Protein AF-A0A954JEU8-F1 (afdb_monomer_lite)

Sequence (1236 aa):
TVPFKENDLDPSSVSGGDFYVVQEVTTAGGAKQDVVAFPEGEPIVSADHLQVTLNFRNLNPGDYKIAIAGLTDIVGNDLAKPTPGNALALDNAGFKTTFTVPGGRQRGEQVEFPRFLSPENKSDEFNPGDLVDTRVVQLYYFRDARRVAELINRNVRSLNQVGYDDAQRVAREARIKAEDAVDGRRYKETVAYEAAQKTREAQRQLQQAQQDLAKLQQEQAELAVQEGNVKYVLDSFVKEGATGNTAALQVGDTEMKLTAKRAEIQQVQMADANDPTLPMLKQEEAVLASRLQVLRTLAVKEEVINNQKAAFATSQGLLESQIKSLPTQIQQYQQGEIDTREAVVKAEASELRTSQEQFRREVAASLTDPDTFVAGNVSSRDPVTQVSISVVGTSRLQLRGPIKGINKIRRMIHQIDSPVGQVKIGIHTVQVNGEHGDRMDFVYEKVNKEIAHSRFLVNTSGRLLRRAVQEVANEVAMAVDQGGAIILDCPPADLISMCQDRNAGFASLDGTVMTNQTLRDWRYLYAFYGADFIDELRRMDSELLNTENKMLSLHSMDTISLAGALSVASLADHPVRQQILYRFQELIASELPEREREYVQALTQVGYRGKQLSFWPNRAMKVDDRNAQEIYFNAQRTYHFPNTITFFNEAIPGQGTLNPVQYSTLKLAQALKAQLVAEMEYQNLVLERSLLSRYPNKSVAEQQVLLNSAKEKANREWQLEYATFGKNLSSTVRDASGVLQNYNVNETQKGDINRFLSKLADHIAKSDATQQIVDALRVASPNSYDEFKEEFLGQILEIVPPDLVNESGTDGNGANTYLLSIATLANGLYSDKAFDQRLRGLYRRYEVLVDAEKATEEAIAEIKKLKEFTYTSRLLEQFMDEQEEKSVALMEALREHSSNVDNYLKRVAIALEDDVQAQFYEPAFQRIRRVSRTWDVTLGQIETTTVLTNNRMLAKVSPAATFEFDLPHRDILLTEAIDGSKALVDEYGNLLKDPTFLAGAAALSGMPPTGVVGDNSPITGIPGLDQNPKFGSEFEKLIPDPAIYKFETGTGFEIRPIIQPDGHSIVYTFDYMYSTNVREPVRADEKHLGRIKRHFVHTDVQTSSYELREVSRYTVALKAARTERGVPLFEDIPGLGVLFRPLPSDESSLQTNIILASSTIYPTVFDLMGLRWSPYVDDLGSESLVNDKDEQTTRREELRTHLLEQTRSSVNESIGIPKSTGPRVIQMPSGFSTLP

Structure (mmCIF, N/CA/C/O backbone):
data_AF-A0A954JEU8-F1
#
_entry.id   AF-A0A954JEU8-F1
#
loop_
_atom_site.group_PDB
_atom_site.id
_atom_site.type_symbol
_atom_site.label_atom_id
_atom_site.label_alt_id
_atom_site.label_comp_id
_atom_site.label_asym_id
_atom_site.label_entity_id
_atom_site.label_seq_id
_atom_site.pdbx_PDB_ins_code
_atom_site.Cartn_x
_atom_site.Cartn_y
_atom_site.Cartn_z
_atom_site.occupancy
_atom_site.B_iso_or_equiv
_atom_site.auth_se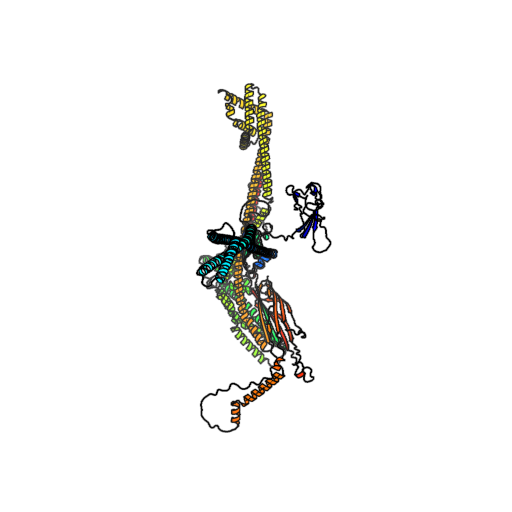q_id
_atom_site.auth_comp_id
_atom_site.auth_asym_id
_atom_site.auth_atom_id
_atom_site.pdbx_PDB_model_num
ATOM 1 N N . THR A 1 1 ? -25.187 -30.279 39.684 1.00 73.81 1 THR A N 1
ATOM 2 C CA . THR A 1 1 ? -26.134 -30.295 40.815 1.00 73.81 1 THR A CA 1
ATOM 3 C C . THR A 1 1 ? -27.076 -31.465 40.658 1.00 73.81 1 THR A C 1
ATOM 5 O O . THR A 1 1 ? -27.603 -31.635 39.564 1.00 73.81 1 THR A O 1
ATOM 8 N N . VAL A 1 2 ? -27.246 -32.289 41.693 1.00 72.12 2 VAL A N 1
ATOM 9 C CA . VAL A 1 2 ? -28.161 -33.445 41.674 1.00 72.12 2 VAL A CA 1
ATOM 10 C C . VAL A 1 2 ? -29.337 -33.163 42.615 1.00 72.12 2 VAL A C 1
ATOM 12 O O . VAL A 1 2 ? -29.089 -32.989 43.809 1.00 72.12 2 VAL A O 1
ATOM 15 N N . PRO A 1 3 ? -30.577 -33.049 42.103 1.00 69.50 3 PRO A N 1
ATOM 16 C CA . PRO A 1 3 ? -31.759 -32.805 42.927 1.00 69.50 3 PRO A CA 1
ATOM 17 C C . PRO A 1 3 ? -32.339 -34.108 43.502 1.00 69.50 3 PRO A C 1
ATOM 19 O O . PRO A 1 3 ? -32.455 -35.103 42.785 1.00 69.50 3 PRO A O 1
ATOM 22 N N . PHE A 1 4 ? -32.757 -34.077 44.768 1.00 70.75 4 PHE A N 1
ATOM 23 C CA . PHE A 1 4 ? -33.494 -35.147 45.451 1.00 70.75 4 PHE A CA 1
ATOM 24 C C . PHE A 1 4 ? -34.950 -34.712 45.705 1.00 70.75 4 PHE A C 1
ATOM 26 O O . PHE A 1 4 ? -35.246 -33.518 45.748 1.00 70.75 4 PHE A O 1
ATOM 33 N N . LYS A 1 5 ? -35.883 -35.669 45.811 1.00 66.94 5 LYS A N 1
ATOM 34 C CA . LYS A 1 5 ? -37.290 -35.380 46.154 1.00 66.94 5 LYS A CA 1
ATOM 35 C C . LYS A 1 5 ? -37.434 -35.136 47.666 1.00 66.94 5 LYS A C 1
ATOM 37 O O . LYS A 1 5 ? -36.552 -35.499 48.439 1.00 66.94 5 LYS A O 1
ATOM 42 N N . GLU A 1 6 ? -38.517 -34.462 48.060 1.00 57.44 6 GLU A N 1
ATOM 43 C CA . GLU A 1 6 ? -38.774 -34.005 49.437 1.00 57.44 6 GLU A CA 1
ATOM 44 C C . GLU A 1 6 ? -38.548 -35.105 50.500 1.00 57.44 6 GLU A C 1
ATOM 46 O O . GLU A 1 6 ? -39.158 -36.165 50.425 1.00 57.44 6 GLU A O 1
ATOM 51 N N . ASN A 1 7 ? -37.717 -34.802 51.512 1.00 60.66 7 ASN A N 1
ATOM 52 C CA . ASN A 1 7 ? -37.387 -35.605 52.710 1.00 60.66 7 ASN A CA 1
ATOM 53 C C . ASN A 1 7 ? -36.534 -36.879 52.539 1.00 60.66 7 ASN A C 1
ATOM 55 O O . ASN A 1 7 ? -36.318 -37.586 53.523 1.00 60.66 7 ASN A O 1
ATOM 59 N N . ASP A 1 8 ? -35.985 -37.144 51.354 1.00 67.50 8 ASP A N 1
ATOM 60 C CA . ASP A 1 8 ? -35.265 -38.402 51.098 1.00 67.50 8 ASP A CA 1
ATOM 61 C C . ASP A 1 8 ? -33.760 -38.378 51.440 1.00 67.50 8 ASP A C 1
ATOM 63 O O . ASP A 1 8 ? -33.130 -39.427 51.413 1.00 67.50 8 ASP A O 1
ATOM 67 N N . LEU A 1 9 ? -33.144 -37.230 51.750 1.00 74.50 9 LEU A N 1
ATOM 68 C CA . LEU A 1 9 ? -31.684 -37.129 51.931 1.00 74.50 9 LEU A CA 1
ATOM 69 C C . LEU A 1 9 ? -31.310 -36.711 53.358 1.00 74.50 9 LEU A C 1
ATOM 71 O O . LEU A 1 9 ? -31.638 -35.601 53.774 1.00 74.50 9 LEU A O 1
ATOM 75 N N . ASP A 1 10 ? -30.567 -37.555 54.079 1.00 78.75 10 ASP A N 1
ATOM 76 C CA . ASP A 1 10 ? -29.873 -37.162 55.308 1.00 78.75 10 ASP A CA 1
ATOM 77 C C . ASP A 1 10 ? -28.610 -36.354 54.948 1.00 78.75 10 ASP A C 1
ATOM 79 O O . ASP A 1 10 ? -27.681 -36.917 54.353 1.00 78.75 10 ASP A O 1
ATOM 83 N N . PRO A 1 11 ? -28.518 -35.057 55.309 1.00 75.44 11 PRO A N 1
ATOM 84 C CA . PRO A 1 11 ? -27.346 -34.230 55.021 1.00 75.44 11 PRO A CA 1
ATOM 85 C C . PRO A 1 11 ? -26.048 -34.800 55.605 1.00 75.44 11 PRO A C 1
ATOM 87 O O . PRO A 1 11 ? -24.974 -34.561 55.055 1.00 75.44 11 PRO A O 1
ATOM 90 N N . SER A 1 12 ? -26.136 -35.566 56.699 1.00 76.25 12 SER A N 1
ATOM 91 C CA . SER A 1 12 ? -24.974 -36.174 57.350 1.00 76.25 12 SER A CA 1
ATOM 92 C C . SER A 1 12 ? -24.390 -37.356 56.567 1.00 76.25 12 SER A C 1
ATOM 94 O O . SER A 1 12 ? -23.216 -37.677 56.732 1.00 76.25 12 SER A O 1
ATOM 96 N N . SER A 1 13 ? -25.150 -37.944 55.635 1.00 75.31 13 SER A N 1
ATOM 97 C CA . SER A 1 13 ? -24.672 -39.023 54.755 1.00 75.31 13 SER A CA 1
ATOM 98 C C . SER A 1 13 ? -23.750 -38.541 53.623 1.00 75.31 13 SER A C 1
ATOM 100 O O . SER A 1 13 ? -23.108 -39.348 52.954 1.00 75.31 13 SER A O 1
ATOM 102 N N . VAL A 1 14 ? -23.627 -37.220 53.426 1.00 71.19 14 VAL A N 1
ATOM 103 C CA . VAL A 1 14 ? -22.852 -36.593 52.337 1.00 71.19 14 VAL A CA 1
ATOM 104 C C . VAL A 1 14 ? -21.408 -36.245 52.766 1.00 71.19 14 VAL A C 1
ATOM 106 O O . VAL A 1 14 ? -20.655 -35.632 52.015 1.00 71.19 14 VAL A O 1
ATOM 109 N N . SER A 1 15 ? -20.967 -36.644 53.965 1.00 63.28 15 SER A N 1
ATOM 110 C CA . SER A 1 15 ? -19.711 -36.161 54.570 1.00 63.28 15 SER A CA 1
ATOM 111 C C . SER A 1 15 ? -18.483 -37.086 54.426 1.00 63.28 15 SER A C 1
ATOM 113 O O . SER A 1 15 ? -17.612 -37.083 55.293 1.00 63.28 15 SER A O 1
ATOM 115 N N . GLY A 1 16 ? -18.368 -37.886 53.361 1.00 62.53 16 GLY A N 1
ATOM 116 C CA . GLY A 1 16 ? -17.214 -38.781 53.147 1.00 62.53 16 GLY A CA 1
ATOM 117 C C . GLY A 1 16 ? -16.718 -38.775 51.703 1.00 62.53 16 GLY A C 1
ATOM 118 O O . GLY A 1 16 ? -17.516 -38.740 50.782 1.00 62.53 16 GLY A O 1
ATOM 119 N N . GLY A 1 17 ? -15.409 -38.830 51.458 1.00 59.25 17 GLY A N 1
ATOM 120 C CA . GLY A 1 17 ? -14.846 -38.770 50.095 1.00 59.25 17 GLY A CA 1
ATOM 121 C C . GLY A 1 17 ? -15.286 -39.886 49.127 1.00 59.25 17 GLY A C 1
ATOM 122 O O . GLY A 1 17 ? -15.002 -39.776 47.938 1.00 59.25 17 GLY A O 1
ATOM 123 N N . ASP A 1 18 ? -16.001 -40.911 49.604 1.00 62.88 18 ASP A N 1
ATOM 124 C CA . ASP A 1 18 ? -16.267 -42.160 48.877 1.00 62.88 18 ASP A CA 1
ATOM 125 C C . ASP A 1 18 ? -17.693 -42.283 48.292 1.00 62.88 18 ASP A C 1
ATOM 127 O O . ASP A 1 18 ? -18.021 -43.312 47.699 1.00 62.88 18 ASP A O 1
ATOM 131 N N . PHE A 1 19 ? -18.568 -41.275 48.429 1.00 71.25 19 PHE A N 1
ATOM 132 C CA . PHE A 1 19 ? -19.969 -41.399 47.979 1.00 71.25 19 PHE A CA 1
ATOM 133 C C . PHE A 1 19 ? -20.185 -41.109 46.477 1.00 71.25 19 PHE A C 1
ATOM 135 O O . PHE A 1 19 ? -21.307 -41.233 45.985 1.00 71.25 19 PHE A O 1
ATOM 142 N N . TYR A 1 20 ? -19.152 -40.734 45.711 1.00 75.44 20 TYR A N 1
ATOM 143 C CA . TYR A 1 20 ? -19.262 -40.513 44.262 1.00 75.44 20 TYR A CA 1
ATOM 144 C C . TYR A 1 20 ? -18.046 -41.042 43.484 1.00 75.44 20 TYR A C 1
ATOM 146 O O . TYR A 1 20 ? -16.921 -41.053 43.970 1.00 75.44 20 TYR A O 1
ATOM 154 N N . VAL A 1 21 ? -18.273 -41.452 42.235 1.00 76.44 21 VAL A N 1
ATOM 155 C CA . VAL A 1 21 ? -17.246 -41.885 41.278 1.00 76.44 21 VAL A CA 1
ATOM 156 C C . VAL A 1 21 ? -17.517 -41.210 39.938 1.00 76.44 21 VAL A C 1
ATOM 158 O O . VAL A 1 21 ? -18.609 -41.350 39.393 1.00 76.44 21 VAL A O 1
ATOM 161 N N . VAL A 1 22 ? -16.533 -40.496 39.388 1.00 73.62 22 VAL A N 1
ATOM 162 C CA . VAL A 1 22 ? -16.598 -39.917 38.036 1.00 73.62 22 VAL A CA 1
ATOM 163 C C . VAL A 1 22 ? -15.751 -40.776 37.094 1.00 73.62 22 VAL A C 1
ATOM 165 O O . VAL A 1 22 ? -14.593 -41.040 37.387 1.00 73.62 22 VAL A O 1
ATOM 168 N N . GLN A 1 23 ? -16.322 -41.234 35.980 1.00 79.56 23 GLN A N 1
ATOM 169 C CA . GLN A 1 23 ? -15.648 -42.045 34.958 1.00 79.56 23 GLN A CA 1
ATOM 170 C C . GLN A 1 23 ? -15.758 -41.377 33.592 1.00 79.56 23 GLN A C 1
ATOM 172 O O . GLN A 1 23 ? -16.856 -41.028 33.170 1.00 79.56 23 GLN A O 1
ATOM 177 N N . GLU A 1 24 ? -14.652 -41.245 32.868 1.00 75.06 24 GLU A N 1
ATOM 178 C CA . GLU A 1 24 ? -14.674 -40.823 31.466 1.00 75.06 24 GLU A CA 1
ATOM 179 C C . GLU A 1 24 ? -15.196 -41.968 30.575 1.00 75.06 24 GLU A C 1
ATOM 181 O O . GLU A 1 24 ? -14.776 -43.122 30.692 1.00 75.06 24 GLU A O 1
ATOM 186 N N . VAL A 1 25 ? -16.159 -41.669 29.706 1.00 73.88 25 VAL A N 1
ATOM 187 C CA . VAL A 1 25 ? -16.803 -42.608 28.787 1.00 73.88 25 VAL A CA 1
ATOM 188 C C . VAL A 1 25 ? -16.106 -42.506 27.434 1.00 73.88 25 VAL A C 1
ATOM 190 O O . VAL A 1 25 ? -16.458 -41.688 26.590 1.00 73.88 25 VAL A O 1
ATOM 193 N N . THR A 1 26 ? -15.112 -43.357 27.198 1.00 64.25 26 THR A N 1
ATOM 194 C CA . THR A 1 26 ? -14.478 -43.472 25.882 1.00 64.25 26 THR A CA 1
ATOM 195 C C . THR A 1 26 ? -15.349 -44.324 24.950 1.00 64.25 26 THR A C 1
ATOM 197 O O . THR A 1 26 ? -15.698 -45.466 25.244 1.00 64.25 26 THR A O 1
ATOM 200 N N . THR A 1 27 ? -15.731 -43.771 23.796 1.00 52.31 27 THR A N 1
ATOM 201 C CA . THR A 1 27 ? -16.621 -44.411 22.802 1.00 52.31 27 THR A CA 1
ATOM 202 C C . THR A 1 27 ? -15.959 -45.521 21.976 1.00 52.31 27 THR A C 1
ATOM 204 O O . THR A 1 27 ? -16.625 -46.175 21.176 1.00 52.31 27 THR A O 1
ATOM 207 N N . ALA A 1 28 ? -14.671 -45.798 22.184 1.00 45.88 28 ALA A N 1
ATOM 208 C CA . ALA A 1 28 ? -13.954 -46.893 21.540 1.00 45.88 28 ALA A CA 1
ATOM 209 C C . ALA A 1 28 ? -13.602 -47.949 22.594 1.00 45.88 28 ALA A C 1
ATOM 211 O O . ALA A 1 28 ? -12.976 -47.607 23.588 1.00 45.88 28 ALA A O 1
ATOM 212 N N . GLY A 1 29 ? -13.997 -49.209 22.374 1.00 49.78 29 GLY A N 1
ATOM 213 C CA . GLY A 1 29 ? -13.874 -50.363 23.285 1.00 49.78 29 GLY A CA 1
ATOM 214 C C . GLY A 1 29 ? -12.463 -50.788 23.738 1.00 49.78 29 GLY A C 1
ATOM 215 O O . GLY A 1 29 ? -12.166 -51.980 23.757 1.00 49.78 29 GLY A O 1
ATOM 216 N N . GLY A 1 30 ? -11.599 -49.846 24.114 1.00 46.16 30 GLY A N 1
ATOM 217 C CA . GLY A 1 30 ? -10.364 -50.049 24.865 1.00 46.16 30 GLY A CA 1
ATOM 218 C C . GLY A 1 30 ? -10.591 -49.857 26.368 1.00 46.16 30 GLY A C 1
ATOM 219 O O . GLY A 1 30 ? -11.544 -49.204 26.783 1.00 46.16 30 GLY A O 1
ATOM 220 N N . ALA A 1 31 ? -9.736 -50.476 27.182 1.00 46.59 31 ALA A N 1
ATOM 221 C CA . ALA A 1 31 ? -9.852 -50.552 28.638 1.00 46.59 31 ALA A CA 1
ATOM 222 C C . ALA A 1 31 ? -10.224 -49.213 29.309 1.00 46.59 31 ALA A C 1
ATOM 224 O O . ALA A 1 31 ? -9.597 -48.185 29.062 1.00 46.59 31 ALA A O 1
ATOM 225 N N . LYS A 1 32 ? -11.234 -49.263 30.189 1.00 46.31 32 LYS A N 1
ATOM 226 C CA . LYS A 1 32 ? -11.672 -48.143 31.031 1.00 46.31 32 LYS A CA 1
ATOM 227 C C . LYS A 1 32 ? -10.510 -47.700 31.915 1.00 46.31 32 LYS A C 1
ATOM 229 O O . LYS A 1 32 ? -10.070 -48.473 32.764 1.00 46.31 32 LYS A O 1
ATOM 234 N N . GLN A 1 33 ? -10.021 -46.482 31.724 1.00 51.72 33 GLN A N 1
ATOM 235 C CA . GLN A 1 33 ? -9.139 -45.853 32.695 1.00 51.72 33 GLN A CA 1
ATOM 236 C C . GLN A 1 33 ? -10.033 -45.049 33.640 1.00 51.72 33 GLN A C 1
ATOM 238 O O . GLN A 1 33 ? -10.666 -44.084 33.218 1.00 51.72 33 GLN A O 1
ATOM 243 N N . ASP A 1 34 ? -10.146 -45.486 34.896 1.00 51.88 34 ASP A N 1
ATOM 244 C CA . ASP A 1 34 ? -10.838 -44.725 35.937 1.00 51.88 34 ASP A CA 1
ATOM 245 C C . ASP A 1 34 ? -10.040 -43.440 36.197 1.00 51.88 34 ASP A C 1
ATOM 247 O O . ASP A 1 34 ? -9.075 -43.422 36.962 1.00 51.88 34 ASP A O 1
ATOM 251 N N . VAL A 1 35 ? -10.398 -42.355 35.510 1.00 54.31 35 VAL A N 1
ATOM 252 C CA . VAL A 1 35 ? -9.879 -41.023 35.819 1.00 54.31 35 VAL A CA 1
ATOM 253 C C . VAL A 1 35 ? -10.619 -40.539 37.060 1.00 54.31 35 VAL A C 1
ATOM 255 O O . VAL A 1 35 ? -11.711 -39.983 36.968 1.00 54.31 35 VAL A O 1
ATOM 258 N N . VAL A 1 36 ? -10.037 -40.782 38.235 1.00 57.72 36 VAL A N 1
ATOM 259 C CA . VAL A 1 36 ? -10.574 -40.292 39.509 1.00 57.72 36 VAL A CA 1
ATOM 260 C C . VAL A 1 36 ? -10.351 -38.778 39.579 1.00 57.72 36 VAL A C 1
ATOM 262 O O . VAL A 1 36 ? -9.309 -38.302 40.027 1.00 57.72 36 VAL A O 1
ATOM 265 N N . ALA A 1 37 ? -11.314 -38.010 39.072 1.00 60.59 37 ALA A N 1
ATOM 266 C CA . ALA A 1 37 ? -11.355 -36.566 39.258 1.00 60.59 37 ALA A CA 1
ATOM 267 C C . ALA A 1 37 ? -11.989 -36.257 40.621 1.00 60.59 37 ALA A C 1
ATOM 269 O O . ALA A 1 37 ? -13.175 -36.516 40.833 1.00 60.59 37 ALA A O 1
ATOM 270 N N . PHE A 1 38 ? -11.198 -35.703 41.540 1.00 68.00 38 PHE A N 1
ATOM 271 C CA . PHE A 1 38 ? -11.693 -35.244 42.834 1.00 68.00 38 PHE A CA 1
ATOM 272 C C . PHE A 1 38 ? -12.273 -33.817 42.695 1.00 68.00 38 PHE A C 1
ATOM 274 O O . PHE A 1 38 ? -11.623 -32.957 42.095 1.00 68.00 38 PHE A O 1
ATOM 281 N N . PRO A 1 39 ? -13.485 -33.544 43.206 1.00 68.62 39 PRO A N 1
ATOM 282 C CA . PRO A 1 39 ? -14.040 -32.211 43.330 1.00 68.62 39 PRO A CA 1
ATOM 283 C C . PRO A 1 39 ? -13.188 -31.377 44.293 1.00 68.62 39 PRO A C 1
ATOM 285 O O . PRO A 1 39 ? -12.599 -31.888 45.245 1.00 68.62 39 PRO A O 1
ATOM 288 N N . GLU A 1 40 ? -13.117 -30.075 44.040 1.00 70.69 40 GLU A N 1
ATOM 289 C CA . GLU A 1 40 ? -12.513 -29.127 44.967 1.00 70.69 40 GLU A CA 1
ATOM 290 C C . GLU A 1 40 ? -13.524 -28.748 46.052 1.00 70.69 40 GLU A C 1
ATOM 292 O O . GLU A 1 40 ? -14.561 -28.141 45.773 1.00 70.69 40 GLU A O 1
ATOM 297 N N . GLY A 1 41 ? -13.172 -29.065 47.297 1.00 73.75 41 GLY A N 1
ATOM 298 C CA . GLY A 1 41 ? -13.945 -28.715 48.486 1.00 73.75 41 GLY A CA 1
ATOM 299 C C . GLY A 1 41 ? -14.949 -29.783 48.912 1.00 73.75 41 GLY A C 1
ATOM 300 O O . GLY A 1 41 ? -15.157 -30.793 48.240 1.00 73.75 41 GLY A O 1
ATOM 301 N N . GLU A 1 42 ? -15.554 -29.555 50.075 1.00 74.12 42 GLU A N 1
ATOM 302 C CA . GLU A 1 42 ? -16.636 -30.404 50.558 1.00 74.12 42 GLU A CA 1
ATOM 303 C C . GLU A 1 42 ? -17.888 -30.220 49.680 1.00 74.12 42 GLU A C 1
ATOM 305 O O . GLU A 1 42 ? -18.157 -29.108 49.207 1.00 74.12 42 GLU A O 1
ATOM 310 N N . PRO A 1 43 ? -18.661 -31.292 49.437 1.00 75.75 43 PRO A N 1
ATOM 311 C CA . PRO A 1 43 ? -19.914 -31.201 48.703 1.00 75.75 43 PRO A CA 1
ATOM 312 C C . PRO A 1 43 ? -20.842 -30.209 49.394 1.00 75.75 43 PRO A C 1
ATOM 314 O O . PRO A 1 43 ? -21.121 -30.320 50.587 1.00 75.75 43 PRO A O 1
ATOM 317 N N . ILE A 1 44 ? -21.361 -29.247 48.637 1.00 78.38 44 ILE A N 1
ATOM 318 C CA . ILE A 1 44 ? -22.290 -28.270 49.195 1.00 78.38 44 ILE A CA 1
ATOM 319 C C . ILE A 1 44 ? -23.682 -28.893 49.144 1.00 78.38 44 ILE A C 1
ATOM 321 O O . ILE A 1 44 ? -24.266 -29.041 48.064 1.00 78.38 44 ILE A O 1
ATOM 325 N N . VAL A 1 45 ? -24.201 -29.265 50.314 1.00 73.81 45 VAL A N 1
ATOM 326 C CA . VAL A 1 45 ? -25.597 -29.674 50.490 1.00 73.81 45 VAL A CA 1
ATOM 327 C C . VAL A 1 45 ? -26.415 -28.421 50.771 1.00 73.81 45 VAL A C 1
ATOM 329 O O . VAL A 1 45 ? -26.252 -27.775 51.805 1.00 73.81 45 VAL A O 1
ATOM 332 N N . SER A 1 46 ? -27.285 -28.046 49.838 1.00 71.25 46 SER A N 1
ATOM 333 C CA . SER A 1 46 ? -28.225 -26.953 50.081 1.00 71.25 46 SER A CA 1
ATOM 334 C C . SER A 1 46 ? -29.330 -27.448 51.014 1.00 71.25 46 SER A C 1
ATOM 336 O O . SER A 1 46 ? -30.152 -28.273 50.609 1.00 71.25 46 SER A O 1
ATOM 338 N N . ALA A 1 47 ? -29.342 -26.942 52.252 1.00 59.41 47 ALA A N 1
ATOM 339 C CA . ALA A 1 47 ? -30.342 -27.286 53.265 1.00 59.41 47 ALA A CA 1
ATOM 340 C C . ALA A 1 47 ? -31.780 -26.960 52.816 1.00 59.41 47 ALA A C 1
ATOM 342 O O . ALA A 1 47 ? -32.710 -27.671 53.184 1.00 59.41 47 ALA A O 1
ATOM 343 N N . ASP A 1 48 ? -31.948 -25.943 51.965 1.00 59.22 48 ASP A N 1
ATOM 344 C CA . ASP A 1 48 ? -33.260 -25.464 51.520 1.00 59.22 48 ASP A CA 1
ATOM 345 C C . ASP A 1 48 ? -33.771 -26.162 50.249 1.00 59.22 48 ASP A C 1
ATOM 347 O O . ASP A 1 48 ? -34.951 -26.048 49.910 1.00 59.22 48 ASP A O 1
ATOM 351 N N . HIS A 1 49 ? -32.902 -26.852 49.498 1.00 56.69 49 HIS A N 1
ATOM 352 C CA . HIS A 1 49 ? -33.229 -27.339 48.150 1.00 56.69 49 HIS A CA 1
ATOM 353 C C . HIS A 1 49 ? -32.952 -28.824 47.902 1.00 56.69 49 HIS A C 1
ATOM 355 O O . HIS A 1 49 ? -33.151 -29.265 46.770 1.00 56.69 49 HIS A O 1
ATOM 361 N N . LEU A 1 50 ? -32.525 -29.599 48.913 1.00 70.25 50 LEU A N 1
ATOM 362 C CA . LEU A 1 50 ? -32.246 -31.043 48.782 1.00 70.25 50 LEU A CA 1
ATOM 363 C C . LEU A 1 50 ? -31.377 -31.338 47.546 1.00 70.25 50 LEU A C 1
ATOM 365 O O . LEU A 1 50 ? -31.666 -32.210 46.726 1.00 70.25 50 LEU A O 1
ATOM 369 N N . GLN A 1 51 ? -30.331 -30.532 47.370 1.00 74.69 51 GLN A N 1
ATOM 370 C CA . GLN A 1 51 ? -29.427 -30.583 46.226 1.00 74.69 51 GLN A CA 1
ATOM 371 C C . GLN A 1 51 ? -27.996 -30.779 46.705 1.00 74.69 51 GLN A C 1
ATOM 373 O O . GLN A 1 51 ? -27.532 -30.055 47.586 1.00 74.69 51 GLN A O 1
ATOM 378 N N . VAL A 1 52 ? -27.287 -31.712 46.066 1.00 78.25 52 VAL A N 1
ATOM 379 C CA . VAL A 1 52 ? -25.840 -31.887 46.243 1.00 78.25 52 VAL A CA 1
ATOM 380 C C . VAL A 1 52 ? -25.114 -31.225 45.073 1.00 78.25 52 VAL A C 1
ATOM 382 O O . VAL A 1 52 ? -25.381 -31.520 43.897 1.00 78.25 52 VAL A O 1
ATOM 385 N N . THR A 1 53 ? -24.196 -30.313 45.391 1.00 80.75 53 THR A N 1
ATOM 386 C CA . THR A 1 53 ? -23.347 -29.617 44.415 1.00 80.75 53 THR A CA 1
ATOM 387 C C . THR A 1 53 ? -21.900 -30.084 44.550 1.00 80.75 53 THR A C 1
ATOM 389 O O . THR A 1 53 ? -21.312 -29.986 45.624 1.00 80.75 53 THR A O 1
ATOM 392 N N . LEU A 1 54 ? -21.336 -30.585 43.445 1.00 83.62 54 LEU A N 1
ATOM 393 C CA . LEU A 1 54 ? -19.936 -31.000 43.314 1.00 83.62 54 LEU A CA 1
ATOM 394 C C . LEU A 1 54 ? -19.227 -30.019 42.370 1.00 83.62 54 LEU A C 1
ATOM 396 O O . LEU A 1 54 ? -19.698 -29.818 41.248 1.00 83.62 54 LEU A O 1
ATOM 400 N N . ASN A 1 55 ? -18.118 -29.423 42.812 1.00 80.44 55 ASN A N 1
ATOM 401 C CA . ASN A 1 55 ? -17.344 -28.452 42.033 1.00 80.44 55 ASN A CA 1
ATOM 402 C C . ASN A 1 55 ? -16.053 -29.093 41.515 1.00 80.44 55 ASN A C 1
ATOM 404 O O . ASN A 1 55 ? -15.268 -29.601 42.303 1.00 80.44 55 ASN A O 1
ATOM 408 N N . PHE A 1 56 ? -15.796 -29.037 40.208 1.00 80.56 56 PHE A N 1
ATOM 409 C CA . PHE A 1 56 ? -14.571 -29.568 39.595 1.00 80.56 56 PHE A CA 1
ATOM 410 C C . PHE A 1 56 ? -13.801 -28.430 38.917 1.00 80.56 56 PHE A C 1
ATOM 412 O O . PHE A 1 56 ? -14.387 -27.693 38.128 1.00 80.56 56 PHE A O 1
ATOM 419 N N . ARG A 1 57 ? -12.498 -28.279 39.196 1.00 70.56 57 ARG A N 1
ATOM 420 C CA . ARG A 1 57 ? -11.688 -27.184 38.621 1.00 70.56 57 ARG A CA 1
ATOM 421 C C . ARG A 1 57 ? -11.234 -27.455 37.191 1.00 70.56 57 ARG A C 1
ATOM 423 O O . ARG A 1 57 ? -11.287 -26.560 36.360 1.00 70.56 57 ARG A O 1
ATOM 430 N N . ASN A 1 58 ? -10.796 -28.684 36.917 1.00 70.88 58 ASN A N 1
ATOM 431 C CA . ASN A 1 58 ? -10.183 -29.070 35.648 1.00 70.88 58 ASN A CA 1
ATOM 432 C C . ASN A 1 58 ? -10.712 -30.444 35.209 1.00 70.88 58 ASN A C 1
ATOM 434 O O . ASN A 1 58 ? -10.133 -31.471 35.555 1.00 70.88 58 ASN A O 1
ATOM 438 N N . LEU A 1 59 ? -11.814 -30.466 34.458 1.00 74.38 59 LEU A N 1
ATOM 439 C CA . LEU A 1 59 ? -12.222 -31.642 33.685 1.00 74.38 59 LEU A CA 1
ATOM 440 C C . LEU A 1 59 ? -11.755 -31.448 32.242 1.00 74.38 59 LEU A C 1
ATOM 442 O O . LEU A 1 59 ? -11.944 -30.373 31.668 1.00 74.38 59 LEU A O 1
ATOM 446 N N . ASN A 1 60 ? -11.135 -32.474 31.661 1.00 77.50 60 ASN A N 1
ATOM 447 C CA . ASN A 1 60 ? -10.779 -32.442 30.247 1.00 77.50 60 ASN A CA 1
ATOM 448 C C . ASN A 1 60 ? -12.056 -32.495 29.387 1.00 77.50 60 ASN A C 1
ATOM 450 O O . ASN A 1 60 ? -13.112 -32.893 29.871 1.00 77.50 60 ASN A O 1
ATOM 454 N N . PRO A 1 61 ? -12.010 -32.079 28.114 1.00 77.50 61 PRO A N 1
ATOM 455 C CA . PRO A 1 61 ? -13.142 -32.258 27.214 1.00 77.50 61 PRO A CA 1
ATOM 456 C C . PRO A 1 61 ? -13.442 -33.745 27.001 1.00 77.50 61 PRO A C 1
ATOM 458 O O . PRO A 1 61 ? -12.553 -34.488 26.592 1.00 77.50 61 PRO A O 1
ATOM 461 N N . GLY A 1 62 ? -14.682 -34.169 27.237 1.00 80.50 62 GLY A N 1
ATOM 462 C CA . GLY A 1 62 ? -15.074 -35.576 27.146 1.00 80.50 62 GLY A CA 1
ATOM 463 C C . GLY A 1 62 ? -16.473 -35.847 27.695 1.00 80.50 62 GLY A C 1
ATOM 464 O O . GLY A 1 62 ? -17.097 -34.972 28.301 1.00 80.50 62 GLY A O 1
ATOM 465 N N . ASP A 1 63 ? -16.970 -37.062 27.472 1.00 76.62 63 ASP A N 1
ATOM 466 C CA . ASP A 1 63 ? -18.195 -37.557 28.100 1.00 76.62 63 ASP A CA 1
ATOM 467 C C . ASP A 1 63 ? -17.839 -38.184 29.447 1.00 76.62 63 ASP A C 1
ATOM 469 O O . ASP A 1 63 ? -17.009 -39.083 29.516 1.00 76.62 63 ASP A O 1
ATOM 473 N N . TYR A 1 64 ? -18.471 -37.740 30.526 1.00 80.00 64 TYR A N 1
ATOM 474 C CA . TYR A 1 64 ? -18.236 -38.251 31.873 1.00 80.00 64 TYR A CA 1
ATOM 475 C C . TYR A 1 64 ? -19.499 -38.882 32.434 1.00 80.00 64 TYR A C 1
ATOM 477 O O . TYR A 1 64 ? -20.611 -38.442 32.156 1.00 80.00 64 TYR A O 1
ATOM 485 N N . LYS A 1 65 ? -19.331 -39.902 33.270 1.00 79.56 65 LYS A N 1
ATOM 486 C CA . LYS A 1 65 ? -20.379 -40.590 34.014 1.00 79.56 65 LYS A CA 1
ATOM 487 C C . LYS A 1 65 ? -20.122 -40.427 35.503 1.00 79.56 65 LYS A C 1
ATOM 489 O O . LYS A 1 65 ? -19.091 -40.875 35.987 1.00 79.56 65 LYS A O 1
ATOM 494 N N . ILE A 1 66 ? -21.060 -39.831 36.229 1.00 79.00 66 ILE A N 1
ATOM 495 C CA . ILE A 1 66 ? -21.018 -39.751 37.694 1.00 79.00 66 ILE A CA 1
ATOM 496 C C . ILE A 1 66 ? -21.905 -40.856 38.253 1.00 79.00 66 ILE A C 1
ATOM 498 O O . ILE A 1 66 ? -23.074 -40.941 37.877 1.00 79.00 66 ILE A O 1
ATOM 502 N N . ALA A 1 67 ? -21.357 -41.688 39.132 1.00 77.31 67 ALA A N 1
ATOM 503 C CA . ALA A 1 67 ? -22.085 -42.635 39.963 1.00 77.31 67 ALA A CA 1
ATOM 504 C C . ALA A 1 67 ? -22.082 -42.133 41.411 1.00 77.31 67 ALA A C 1
ATOM 506 O O . ALA A 1 67 ? -21.012 -41.851 41.934 1.00 77.31 67 ALA A O 1
ATOM 507 N N . ILE A 1 68 ? -23.247 -42.022 42.047 1.00 73.94 68 ILE A N 1
ATOM 508 C CA . ILE A 1 68 ? -23.381 -41.633 43.462 1.00 73.94 68 ILE A CA 1
ATOM 509 C C . ILE A 1 68 ? -23.897 -42.844 44.256 1.00 73.94 68 ILE A C 1
ATOM 511 O O . ILE A 1 68 ? -24.879 -43.467 43.841 1.00 73.94 68 ILE A O 1
ATOM 515 N N . ALA A 1 69 ? -23.232 -43.198 45.359 1.00 73.94 69 ALA A N 1
ATOM 516 C CA . ALA A 1 69 ? -23.512 -44.368 46.198 1.00 73.94 69 ALA A CA 1
ATOM 517 C C . ALA A 1 69 ? -23.390 -44.030 47.696 1.00 73.94 69 ALA A C 1
ATOM 519 O O . ALA A 1 69 ? -22.670 -43.113 48.055 1.00 73.94 69 ALA A O 1
ATOM 520 N N . GLY A 1 70 ? -24.063 -44.779 48.577 1.00 73.88 70 GLY A N 1
ATOM 521 C CA . GLY A 1 70 ? -23.915 -44.621 50.035 1.00 73.88 70 GLY A CA 1
ATOM 522 C C . GLY A 1 70 ? -24.723 -43.486 50.677 1.00 73.88 70 GLY A C 1
ATOM 523 O O . GLY A 1 70 ? -24.450 -43.133 51.818 1.00 73.88 70 GLY A O 1
ATOM 524 N N . LEU A 1 71 ? -25.712 -42.926 49.973 1.00 77.12 71 LEU A N 1
ATOM 525 C CA . LEU A 1 71 ? -26.637 -41.940 50.540 1.00 77.12 71 LEU A CA 1
ATOM 526 C C . LEU A 1 71 ? -27.737 -42.632 51.350 1.00 77.12 71 LEU A C 1
ATOM 528 O O . LEU A 1 71 ? -28.316 -43.619 50.888 1.00 77.12 71 LEU A O 1
ATOM 532 N N . THR A 1 72 ? -28.053 -42.091 52.525 1.00 77.00 72 THR A N 1
ATOM 533 C CA . THR A 1 72 ? -29.159 -42.569 53.364 1.00 77.00 72 THR A CA 1
ATOM 534 C C . THR A 1 72 ? -30.249 -41.514 53.497 1.00 77.00 72 THR A C 1
ATOM 536 O O . THR A 1 72 ? -29.971 -40.315 53.437 1.00 77.00 72 THR A O 1
ATOM 539 N N . ASP A 1 73 ? -31.491 -41.955 53.682 1.00 78.44 73 ASP A N 1
ATOM 540 C CA . ASP A 1 73 ? -32.576 -41.070 54.103 1.00 78.44 73 ASP A CA 1
ATOM 541 C C . ASP A 1 73 ? -32.429 -40.669 55.581 1.00 78.44 73 ASP A C 1
ATOM 543 O O . ASP A 1 73 ? -31.598 -41.213 56.313 1.00 78.44 73 ASP A O 1
ATOM 547 N N . ILE A 1 74 ? -33.258 -39.722 56.035 1.00 74.50 74 ILE A N 1
ATOM 548 C CA . ILE A 1 74 ? -33.271 -39.206 57.421 1.00 74.50 74 ILE A CA 1
ATOM 549 C C . ILE A 1 74 ? -33.560 -40.323 58.454 1.00 74.50 74 ILE A C 1
ATOM 551 O O . ILE A 1 74 ? -33.324 -40.158 59.650 1.00 74.50 74 ILE A O 1
ATOM 555 N N . VAL A 1 75 ? -34.066 -41.479 58.010 1.00 76.56 75 VAL A N 1
ATOM 556 C CA . VAL A 1 75 ? -34.394 -42.650 58.837 1.00 76.56 75 VAL A CA 1
ATOM 557 C C . VAL A 1 75 ? -33.282 -43.717 58.782 1.00 76.56 75 VAL A C 1
ATOM 559 O O . VAL A 1 75 ? -33.384 -44.756 59.434 1.00 76.56 75 VAL A O 1
ATOM 562 N N . GLY A 1 76 ? -32.193 -43.466 58.049 1.00 73.69 76 GLY A N 1
ATOM 563 C CA . GLY A 1 76 ? -31.062 -44.379 57.894 1.00 73.69 76 GLY A CA 1
ATOM 564 C C . GLY A 1 76 ? -31.280 -45.493 56.865 1.00 73.69 76 GLY A C 1
ATOM 565 O O . GLY A 1 76 ? -30.511 -46.458 56.849 1.00 73.69 76 GLY A O 1
ATOM 566 N N . ASN A 1 77 ? -32.302 -45.402 56.008 1.00 75.25 77 ASN A N 1
ATOM 567 C CA . ASN A 1 77 ? -32.471 -46.333 54.896 1.00 75.25 77 ASN A CA 1
ATOM 568 C C . ASN A 1 77 ? -31.517 -45.971 53.758 1.00 75.25 77 ASN A C 1
ATOM 570 O O . ASN A 1 77 ? -31.412 -44.818 53.353 1.00 75.25 77 ASN A O 1
ATOM 574 N N . ASP A 1 78 ? -30.853 -46.983 53.210 1.00 67.38 78 ASP A N 1
ATOM 575 C CA . ASP A 1 78 ? -29.990 -46.855 52.038 1.00 67.38 78 ASP A CA 1
ATOM 576 C C . ASP A 1 78 ? -30.831 -46.514 50.795 1.00 67.38 78 ASP A C 1
ATOM 578 O O . ASP A 1 78 ? -31.613 -47.347 50.325 1.00 67.38 78 ASP A O 1
ATOM 582 N N . LEU A 1 79 ? -30.654 -45.305 50.250 1.00 67.06 79 LEU A N 1
ATOM 583 C CA . LEU A 1 79 ? -31.374 -44.820 49.065 1.00 67.06 79 LEU A CA 1
ATOM 584 C C . LEU A 1 79 ? -31.047 -45.628 47.798 1.00 67.06 79 LEU A C 1
ATOM 586 O O . LEU A 1 79 ? -31.732 -45.489 46.785 1.00 67.06 79 LEU A O 1
ATOM 590 N N . ALA A 1 80 ? -30.021 -46.488 47.830 1.00 59.19 80 ALA A N 1
ATOM 591 C CA . ALA A 1 80 ? -29.688 -47.389 46.732 1.00 59.19 80 ALA A CA 1
ATOM 592 C C . ALA A 1 80 ? -30.495 -48.704 46.733 1.00 59.19 80 ALA A C 1
ATOM 594 O O . ALA A 1 80 ? -30.376 -49.475 45.777 1.00 59.19 80 ALA A O 1
ATOM 595 N N . LYS A 1 81 ? -31.306 -48.991 47.767 1.00 58.25 81 LYS A N 1
ATOM 596 C CA . LYS A 1 81 ? -32.120 -50.218 47.854 1.00 58.25 81 LYS A CA 1
ATOM 597 C C . LYS A 1 81 ? -33.598 -49.925 47.562 1.00 58.25 81 LYS A C 1
ATOM 599 O O . LYS A 1 81 ? -34.180 -49.063 48.212 1.00 58.25 81 LYS A O 1
ATOM 604 N N . PRO A 1 82 ? -34.248 -50.653 46.635 1.00 49.81 82 PRO A N 1
ATOM 605 C CA . PRO A 1 82 ? -35.646 -50.405 46.301 1.00 49.81 82 PRO A CA 1
ATOM 606 C C . PRO A 1 82 ? -36.575 -50.806 47.458 1.00 49.81 82 PRO A C 1
ATOM 608 O O . PRO A 1 82 ? -36.782 -51.991 47.722 1.00 49.81 82 PRO A O 1
ATOM 611 N N . THR A 1 83 ? -37.175 -49.826 48.131 1.00 50.28 83 THR A N 1
ATOM 612 C CA . THR A 1 83 ? -38.322 -50.025 49.030 1.00 50.28 83 THR A CA 1
ATOM 613 C C . THR A 1 83 ? -39.632 -50.000 48.227 1.00 50.28 83 THR A C 1
ATOM 615 O O . THR A 1 83 ? -39.807 -49.150 47.348 1.00 50.28 83 THR A O 1
ATOM 618 N N . PRO A 1 84 ? -40.586 -50.913 48.494 1.00 40.41 84 PRO A N 1
ATOM 619 C CA . PRO A 1 84 ? -41.854 -50.963 47.771 1.00 40.41 84 PRO A CA 1
ATOM 620 C C . PRO A 1 84 ? -42.715 -49.736 48.114 1.00 40.41 84 PRO A C 1
ATOM 622 O O . PRO A 1 84 ? -43.323 -49.674 49.1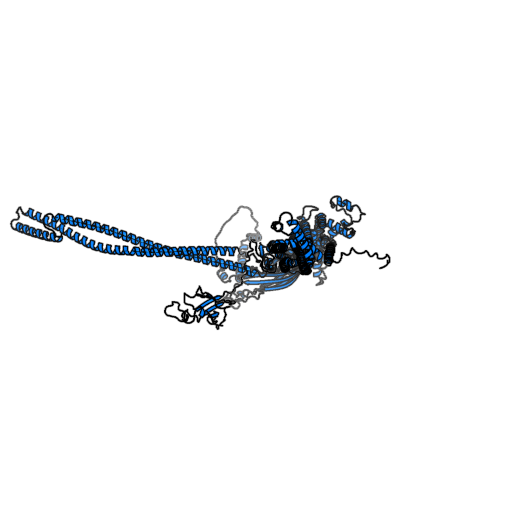78 1.00 40.41 84 PRO A O 1
ATOM 625 N N . GLY A 1 85 ? -42.748 -48.753 47.210 1.00 46.31 85 GLY A N 1
ATOM 626 C CA . GLY A 1 85 ? -43.542 -47.525 47.353 1.00 46.31 85 GLY A CA 1
ATOM 627 C C . GLY A 1 85 ? -42.976 -46.300 46.627 1.00 46.31 85 GLY A C 1
ATOM 628 O O . GLY A 1 85 ? -43.744 -45.415 46.258 1.00 46.31 85 GLY A O 1
ATOM 629 N N . ASN A 1 86 ? -41.671 -46.271 46.337 1.00 42.94 86 ASN A N 1
ATOM 630 C CA . ASN A 1 86 ? -41.032 -45.156 45.634 1.00 42.94 86 ASN A CA 1
ATOM 631 C C . ASN A 1 86 ? -40.889 -45.448 44.130 1.00 42.94 86 ASN A C 1
ATOM 633 O O . ASN A 1 86 ? -40.190 -46.365 43.713 1.00 42.94 86 ASN A O 1
ATOM 637 N N . ALA A 1 87 ? -41.556 -44.645 43.295 1.00 37.47 87 ALA A N 1
ATOM 638 C CA . ALA A 1 87 ? -41.650 -44.811 41.837 1.00 37.47 87 ALA A CA 1
ATOM 639 C C . ALA A 1 87 ? -40.374 -44.432 41.048 1.00 37.47 87 ALA A C 1
ATOM 641 O O . ALA A 1 87 ? -40.435 -44.176 39.846 1.00 37.47 87 ALA A O 1
ATOM 642 N N . LEU A 1 88 ? -39.215 -44.382 41.703 1.00 39.59 88 LEU A N 1
ATOM 643 C CA . LEU A 1 88 ? -37.921 -44.261 41.040 1.00 39.59 88 LEU A CA 1
ATOM 644 C C . LEU A 1 88 ? -37.191 -45.584 41.233 1.00 39.59 88 LEU A C 1
ATOM 646 O O . LEU A 1 88 ? -36.531 -45.803 42.243 1.00 39.59 88 LEU A O 1
ATOM 650 N N . ALA A 1 89 ? -37.338 -46.477 40.256 1.00 35.97 89 ALA A N 1
ATOM 651 C CA . ALA A 1 89 ? -36.474 -47.637 40.130 1.00 35.97 89 ALA A CA 1
ATOM 652 C C . ALA A 1 89 ? -35.045 -47.141 39.849 1.00 35.97 89 ALA A C 1
ATOM 654 O O . ALA A 1 89 ? -34.658 -46.927 38.702 1.00 35.97 89 ALA A O 1
ATOM 655 N N . LEU A 1 90 ? -34.274 -46.904 40.910 1.00 42.84 90 LEU A N 1
ATOM 656 C CA . LEU A 1 90 ? -32.826 -46.983 40.836 1.00 42.84 90 LEU A CA 1
ATOM 657 C C . LEU A 1 90 ? -32.508 -48.455 40.575 1.00 42.84 90 LEU A C 1
ATOM 659 O O . LEU A 1 90 ? -32.718 -49.304 41.441 1.00 42.84 90 LEU A O 1
ATOM 663 N N . ASP A 1 91 ? -32.035 -48.770 39.367 1.00 40.91 91 ASP A N 1
ATOM 664 C CA . ASP A 1 91 ? -31.304 -50.018 39.150 1.00 40.91 91 ASP A CA 1
ATOM 665 C C . ASP A 1 91 ? -30.259 -50.153 40.268 1.00 40.91 91 ASP A C 1
ATOM 667 O O . ASP A 1 91 ? -29.675 -49.145 40.670 1.00 40.91 91 ASP A O 1
ATOM 671 N N . ASN A 1 92 ? -30.032 -51.380 40.753 1.00 45.31 92 ASN A N 1
ATOM 672 C CA . ASN A 1 92 ? -29.213 -51.779 41.919 1.00 45.31 92 ASN A CA 1
ATOM 673 C C . ASN A 1 92 ? -27.719 -51.334 41.901 1.00 45.31 92 ASN A C 1
ATOM 675 O O . ASN A 1 92 ? -26.856 -52.009 42.457 1.00 45.31 92 ASN A O 1
ATOM 679 N N . ALA A 1 93 ? -27.360 -50.244 41.222 1.00 44.06 93 ALA A N 1
ATOM 680 C CA . ALA A 1 93 ? -26.005 -49.787 40.962 1.00 44.06 93 ALA A CA 1
ATOM 681 C C . ALA A 1 93 ? -25.804 -48.256 41.088 1.00 44.06 93 ALA A C 1
ATOM 683 O O . ALA A 1 93 ? -24.851 -47.739 40.496 1.00 44.06 93 ALA A O 1
ATOM 684 N N . GLY A 1 94 ? -26.651 -47.545 41.844 1.00 54.91 94 GLY A N 1
ATOM 685 C CA . GLY A 1 94 ? -26.476 -46.121 42.180 1.00 54.91 94 GLY A CA 1
ATOM 686 C C . GLY A 1 94 ? -26.918 -45.134 41.090 1.00 54.91 94 GLY A C 1
ATOM 687 O O . GLY A 1 94 ? -27.095 -45.499 39.924 1.00 54.91 94 GLY A O 1
ATOM 688 N N . PHE A 1 95 ? -27.106 -43.865 41.471 1.00 59.94 95 PHE A N 1
ATOM 689 C CA . PHE A 1 95 ? -27.512 -42.790 40.556 1.00 59.94 95 PHE A CA 1
ATOM 690 C C . PHE A 1 95 ? -26.411 -42.563 39.519 1.00 59.94 95 PHE A C 1
ATOM 692 O O . PHE A 1 95 ? -25.312 -42.144 39.874 1.00 59.94 95 PHE A O 1
ATOM 699 N N . LYS A 1 96 ? -26.696 -42.863 38.248 1.00 63.81 96 LYS A N 1
ATOM 700 C CA . LYS A 1 96 ? -25.753 -42.744 37.130 1.00 63.81 96 LYS A CA 1
ATOM 701 C C . LYS A 1 96 ? -26.234 -41.674 36.161 1.00 63.81 96 LYS A C 1
ATOM 703 O O . LYS A 1 96 ? -27.188 -41.910 35.429 1.00 63.81 96 LYS A O 1
ATOM 708 N N . THR A 1 97 ? -25.549 -40.535 36.120 1.00 70.38 97 THR A N 1
ATOM 709 C CA . THR A 1 97 ? -25.800 -39.483 35.122 1.00 70.38 97 THR A CA 1
ATOM 710 C C . THR A 1 97 ? -24.577 -39.280 34.241 1.00 70.38 97 THR A C 1
ATOM 712 O O . THR A 1 97 ? -23.446 -39.395 34.716 1.00 70.38 97 THR A O 1
ATOM 715 N N . THR A 1 98 ? -24.797 -39.014 32.956 1.00 75.62 98 THR A N 1
ATOM 716 C CA . THR A 1 98 ? -23.736 -38.666 32.009 1.00 75.62 98 THR A CA 1
ATOM 717 C C . THR A 1 98 ? -23.798 -37.185 31.676 1.00 75.62 98 THR A C 1
ATOM 719 O O . THR A 1 98 ? -24.882 -36.662 31.423 1.00 75.62 98 THR A O 1
ATOM 722 N N . PHE A 1 99 ? -22.652 -36.514 31.648 1.00 73.31 99 PHE A N 1
ATOM 723 C CA . PHE A 1 99 ? -22.540 -35.122 31.229 1.00 73.31 99 PHE A CA 1
ATOM 724 C C . PHE A 1 99 ? -21.322 -34.945 30.322 1.00 73.31 99 PHE A C 1
ATOM 726 O O . PHE A 1 99 ? -20.283 -35.564 30.538 1.00 73.31 99 PHE A O 1
ATOM 733 N N . THR A 1 100 ? -21.459 -34.105 29.303 1.00 75.94 100 THR A N 1
ATOM 734 C CA . THR A 1 100 ? -20.390 -33.816 28.343 1.00 75.94 100 THR A CA 1
ATOM 735 C C . THR A 1 100 ? -19.722 -32.501 28.719 1.00 75.94 100 THR A C 1
ATOM 737 O O . THR A 1 100 ? -20.401 -31.485 28.881 1.00 75.94 100 THR A O 1
ATOM 740 N N . VAL A 1 101 ? -18.395 -32.500 28.835 1.00 74.12 101 VAL A N 1
ATOM 741 C CA . VAL A 1 101 ? -17.586 -31.283 28.966 1.00 74.12 101 VAL A CA 1
ATOM 742 C C . VAL A 1 101 ? -17.170 -30.851 27.556 1.00 74.12 101 VAL A C 1
ATOM 744 O O . VAL A 1 101 ? -16.347 -31.524 26.932 1.00 74.12 101 VAL A O 1
ATOM 747 N N . PRO A 1 102 ? -17.747 -29.770 26.996 1.00 63.22 102 PRO A N 1
ATOM 748 C CA . PRO A 1 102 ? -17.426 -29.335 25.643 1.00 63.22 102 PRO A CA 1
ATOM 749 C C . PRO A 1 102 ? -15.989 -28.806 25.560 1.00 63.22 102 PRO A C 1
ATOM 751 O O . PRO A 1 102 ? -15.541 -28.032 26.406 1.00 63.22 102 PRO A O 1
ATOM 754 N N . GLY A 1 103 ? -15.269 -29.187 24.502 1.00 54.59 103 GLY A N 1
ATOM 755 C CA . GLY A 1 103 ? -13.935 -28.666 24.213 1.00 54.59 103 GLY A CA 1
ATOM 756 C C . GLY A 1 103 ? -13.989 -27.184 23.865 1.00 54.59 103 GLY A C 1
ATOM 757 O O . GLY A 1 103 ? -14.363 -26.812 22.754 1.00 54.59 103 GLY A O 1
ATOM 758 N N . GLY A 1 104 ? -13.618 -26.328 24.814 1.00 41.50 104 GLY A N 1
ATOM 759 C CA . GLY A 1 104 ? -13.530 -24.893 24.591 1.00 41.50 104 GLY A CA 1
ATOM 760 C C . GLY A 1 104 ? -12.399 -24.554 23.623 1.00 41.50 104 GLY A C 1
ATOM 761 O O . GLY A 1 104 ? -11.247 -24.434 24.028 1.00 41.50 104 GLY A O 1
ATOM 762 N N . ARG A 1 105 ? -12.719 -24.316 22.346 1.00 37.19 105 ARG A N 1
ATOM 763 C CA . ARG A 1 105 ? -11.938 -23.362 21.551 1.00 37.19 105 ARG A CA 1
ATOM 764 C C . ARG A 1 105 ? -12.224 -21.989 22.151 1.00 37.19 105 ARG A C 1
ATOM 766 O O . ARG A 1 105 ? -13.323 -21.467 21.974 1.00 37.19 105 ARG A O 1
ATOM 773 N N . GLN A 1 106 ? -11.284 -21.455 22.929 1.00 39.91 106 GLN A N 1
ATOM 774 C CA . GLN A 1 106 ? -11.405 -20.100 23.458 1.00 39.91 106 GLN A CA 1
ATOM 775 C C . GLN A 1 106 ? -11.580 -19.127 22.287 1.00 39.91 106 GLN A C 1
ATOM 777 O O . GLN A 1 106 ? -10.759 -19.064 21.372 1.00 39.91 106 GLN A O 1
ATOM 782 N N . ARG A 1 107 ? -12.717 -18.435 22.308 1.00 40.16 107 ARG A N 1
ATOM 783 C CA . ARG A 1 107 ? -13.097 -17.374 21.382 1.00 40.16 107 ARG A CA 1
ATOM 784 C C . ARG A 1 107 ? -12.307 -16.118 21.745 1.00 40.16 107 ARG A C 1
ATOM 786 O O . ARG A 1 107 ? -12.203 -15.798 22.924 1.00 40.16 107 ARG A O 1
ATOM 793 N N . GLY A 1 108 ? -11.808 -15.388 20.751 1.00 36.00 108 GLY A N 1
ATOM 794 C CA . GLY A 1 108 ? -11.551 -13.962 20.938 1.00 36.00 108 GLY A CA 1
ATOM 795 C C . GLY A 1 108 ? -12.904 -13.261 21.011 1.00 36.00 108 GLY A C 1
ATOM 796 O O . GLY A 1 108 ? -13.692 -13.364 20.073 1.00 36.00 108 GLY A O 1
ATOM 797 N N . GLU A 1 109 ? -13.218 -12.642 22.142 1.00 38.47 109 GLU A N 1
ATOM 798 C CA . GLU A 1 109 ? -14.453 -11.882 22.317 1.00 38.47 109 GLU A CA 1
ATOM 799 C C . GLU A 1 109 ? -14.381 -10.596 21.476 1.00 38.47 109 GLU A C 1
ATOM 801 O O . GLU A 1 109 ? -13.359 -9.906 21.458 1.00 38.47 109 GLU A O 1
ATOM 806 N N . GLN A 1 110 ? -15.441 -10.298 20.725 1.00 38.28 110 GLN A N 1
ATOM 807 C CA . GLN A 1 110 ? -15.539 -9.073 19.936 1.00 38.28 110 GLN A CA 1
ATOM 808 C C . GLN A 1 110 ? -15.714 -7.892 20.897 1.00 38.28 110 GLN A C 1
ATOM 810 O O . GLN A 1 110 ? -16.757 -7.747 21.528 1.00 38.28 110 GLN A O 1
ATOM 815 N N . VAL A 1 111 ? -14.679 -7.060 21.025 1.00 43.34 111 VAL A N 1
ATOM 816 C CA . VAL A 1 111 ? -14.706 -5.880 21.895 1.00 43.34 111 VAL A CA 1
ATOM 817 C C . VAL A 1 111 ? -15.449 -4.749 21.183 1.00 43.34 111 VAL A C 1
ATOM 819 O O . VAL A 1 111 ? -14.914 -4.105 20.279 1.00 43.34 111 VAL A O 1
ATOM 822 N N . GLU A 1 112 ? -16.692 -4.490 21.583 1.00 44.44 112 GLU A N 1
ATOM 823 C CA . GLU A 1 112 ? -17.377 -3.241 21.251 1.00 44.44 112 GLU A CA 1
ATOM 824 C C . GLU A 1 112 ? -16.805 -2.112 22.122 1.00 44.44 112 GLU A C 1
ATOM 826 O O . GLU A 1 112 ? -16.840 -2.184 23.349 1.00 44.44 112 GLU A O 1
ATOM 831 N N . PHE A 1 113 ? -16.265 -1.054 21.506 1.00 39.81 113 PHE A N 1
ATOM 832 C CA . PHE A 1 113 ? -15.840 0.139 22.245 1.00 39.81 113 PHE A CA 1
ATOM 833 C C . PHE A 1 113 ? -17.083 0.877 22.774 1.00 39.81 113 PHE A C 1
ATOM 835 O O . PHE A 1 113 ? -17.871 1.366 21.955 1.00 39.81 113 PHE A O 1
ATOM 842 N N . PRO A 1 114 ? -17.282 1.007 24.099 1.00 38.09 114 PRO A N 1
ATOM 843 C CA . PRO A 1 114 ? -18.430 1.731 24.629 1.00 38.09 114 PRO A CA 1
ATOM 844 C C . PRO A 1 114 ? -18.373 3.222 24.262 1.00 38.09 114 PRO A C 1
ATOM 846 O O . PRO A 1 114 ? -17.304 3.835 24.202 1.00 38.09 114 PRO A O 1
ATOM 849 N N . ARG A 1 115 ? -19.547 3.834 24.041 1.00 39.34 115 ARG A N 1
ATOM 850 C CA . ARG A 1 115 ? -19.685 5.299 24.049 1.00 39.34 115 ARG A CA 1
ATOM 851 C C . ARG A 1 115 ? -19.439 5.800 25.471 1.00 39.34 115 ARG A C 1
ATOM 853 O O . ARG A 1 115 ? -20.002 5.265 26.419 1.00 39.34 115 ARG A O 1
ATOM 860 N N . PHE A 1 116 ? -18.601 6.828 25.565 1.00 36.31 116 PHE A N 1
ATOM 861 C CA . PHE A 1 116 ? -18.088 7.438 26.789 1.00 36.31 116 PHE A CA 1
ATOM 862 C C . PHE A 1 116 ? -19.140 7.583 27.906 1.00 36.31 116 PHE A C 1
ATOM 864 O O . PHE A 1 116 ? -20.081 8.368 27.791 1.00 36.31 116 PHE A O 1
ATOM 871 N N . LEU A 1 117 ? -18.927 6.851 29.001 1.00 39.28 117 LEU A N 1
ATOM 872 C CA . LEU A 1 117 ? -19.512 7.080 30.321 1.00 39.28 117 LEU A CA 1
ATOM 873 C C . LEU A 1 117 ? -18.358 6.989 31.330 1.00 39.28 117 LEU A C 1
ATOM 875 O O . LEU A 1 117 ? -17.782 5.918 31.498 1.00 39.28 117 LEU A O 1
ATOM 879 N N . SER A 1 118 ? -17.991 8.098 31.976 1.00 43.78 118 SER A N 1
ATOM 880 C CA . SER A 1 118 ? -17.044 8.086 33.105 1.00 43.78 118 SER A CA 1
ATOM 881 C C . SER A 1 118 ? -17.699 7.350 34.283 1.00 43.78 118 SER A C 1
ATOM 883 O O . SER A 1 118 ? -18.786 7.795 34.669 1.00 43.78 118 SER A O 1
ATOM 885 N N . PRO A 1 119 ? -17.138 6.249 34.850 1.00 47.88 119 PRO A N 1
ATOM 886 C CA . PRO A 1 119 ? -16.254 6.368 36.034 1.00 47.88 119 PRO A CA 1
ATOM 887 C C . PRO A 1 119 ? -15.321 5.156 36.385 1.00 47.88 119 PRO A C 1
ATOM 889 O O . PRO A 1 119 ? -15.335 4.111 35.747 1.00 47.88 119 PRO A O 1
ATOM 892 N N . GLU A 1 120 ? -14.579 5.351 37.492 1.00 36.59 120 GLU A N 1
ATOM 893 C CA . GLU A 1 120 ? -13.834 4.445 38.406 1.00 36.59 120 GLU A CA 1
ATOM 894 C C . GLU A 1 120 ? -12.522 3.744 37.973 1.00 36.59 120 GLU A C 1
ATOM 896 O O . GLU A 1 120 ? -12.482 2.717 37.304 1.00 36.59 120 GLU A O 1
ATOM 901 N N . ASN A 1 121 ? -11.419 4.299 38.501 1.00 48.19 121 ASN A N 1
ATOM 902 C CA . ASN A 1 121 ? -10.038 3.822 38.425 1.00 48.19 121 ASN A CA 1
ATOM 903 C C . ASN A 1 121 ? -9.828 2.459 39.108 1.00 48.19 121 ASN A C 1
ATOM 905 O O . ASN A 1 121 ? -9.903 2.390 40.337 1.00 48.19 121 ASN A O 1
ATOM 909 N N . LYS A 1 122 ? -9.373 1.448 38.353 1.00 38.34 122 LYS A N 1
ATOM 910 C CA . LYS A 1 122 ? -8.451 0.404 38.844 1.00 38.34 122 LYS A CA 1
ATOM 911 C C . LYS A 1 122 ? -7.472 -0.079 37.757 1.00 38.34 122 LYS A C 1
ATOM 913 O O . LYS A 1 122 ? -7.877 -0.374 36.641 1.00 38.34 122 LYS A O 1
ATOM 918 N N . SER A 1 123 ? -6.216 -0.222 38.205 1.00 38.22 123 SER A N 1
ATOM 919 C CA . SER A 1 123 ? -5.022 -0.895 37.646 1.00 38.22 123 SER A CA 1
ATOM 920 C C . SER A 1 123 ? -4.365 -0.362 36.358 1.00 38.22 123 SER A C 1
ATOM 922 O O . SER A 1 123 ? -5.019 -0.080 35.364 1.00 38.22 123 SER A O 1
ATOM 924 N N . ASP A 1 124 ? -3.031 -0.290 36.419 1.00 47.81 124 ASP A N 1
ATOM 925 C CA . ASP A 1 124 ? -2.030 0.305 35.510 1.00 47.81 124 ASP A CA 1
ATOM 926 C C . ASP A 1 124 ? -1.940 -0.257 34.062 1.00 47.81 124 ASP A C 1
ATOM 928 O O . ASP A 1 124 ? -0.866 -0.240 33.462 1.00 47.81 124 ASP A O 1
ATOM 932 N N . GLU A 1 125 ? -3.024 -0.738 33.445 1.00 44.97 125 GLU A N 1
ATOM 933 C CA . GLU A 1 125 ? -2.968 -1.371 32.103 1.00 44.97 125 GLU A CA 1
ATOM 934 C C . GLU A 1 125 ? -3.727 -0.660 30.976 1.00 44.97 125 GLU A C 1
ATOM 936 O O . GLU A 1 125 ? -3.689 -1.089 29.826 1.00 44.97 125 GLU A O 1
ATOM 941 N N . PHE A 1 126 ? -4.314 0.499 31.237 1.00 43.06 126 PHE A N 1
ATOM 942 C CA . PHE A 1 126 ? -4.803 1.387 30.187 1.00 43.06 126 PHE A CA 1
ATOM 943 C C . PHE A 1 126 ? -4.697 2.797 30.741 1.00 43.06 126 PHE A C 1
ATOM 945 O O . PHE A 1 126 ? -5.339 3.089 31.746 1.00 43.06 126 PHE A O 1
ATOM 952 N N . ASN A 1 127 ? -3.858 3.661 30.164 1.00 47.72 127 ASN A N 1
ATOM 953 C CA . ASN A 1 127 ? -3.825 5.054 30.595 1.00 47.72 127 ASN A CA 1
ATOM 954 C C . ASN A 1 127 ? -5.164 5.653 30.130 1.00 47.72 127 ASN A C 1
ATOM 956 O O . ASN A 1 127 ? -5.333 5.838 28.926 1.00 47.72 127 ASN A O 1
ATOM 960 N N . PRO A 1 128 ? -6.152 5.926 31.005 1.00 49.50 128 PRO A N 1
ATOM 961 C CA . PRO A 1 128 ? -7.522 6.246 30.579 1.00 49.50 128 PRO A CA 1
ATOM 962 C C . PRO A 1 128 ? -7.631 7.600 29.855 1.00 49.50 128 PRO A C 1
ATOM 964 O O . PRO A 1 128 ? -8.725 8.026 29.494 1.00 49.50 128 PRO A O 1
ATOM 967 N N . GLY A 1 129 ? -6.500 8.294 29.685 1.00 51.06 129 GLY A N 1
ATOM 968 C CA . GLY A 1 129 ? -6.348 9.504 28.889 1.00 51.06 129 GLY A CA 1
ATOM 969 C C . GLY A 1 129 ? -5.827 9.284 27.464 1.00 51.06 129 GLY A C 1
ATOM 970 O O . GLY A 1 129 ? -5.760 10.265 26.730 1.00 51.06 129 GLY A O 1
ATOM 971 N N . ASP A 1 130 ? -5.468 8.060 27.049 1.00 58.88 130 ASP A N 1
ATOM 972 C CA . ASP A 1 130 ? -5.052 7.817 25.662 1.00 58.88 130 ASP A CA 1
ATOM 973 C C . ASP A 1 130 ? -6.276 7.919 24.740 1.00 58.88 130 ASP A C 1
ATOM 975 O O . ASP A 1 130 ? -7.195 7.094 24.761 1.00 58.88 130 ASP A O 1
ATOM 979 N N . LEU A 1 131 ? -6.291 8.982 23.936 1.00 70.81 131 LEU A N 1
ATOM 980 C CA . LEU A 1 131 ? -7.343 9.279 22.975 1.00 70.81 131 LEU A CA 1
ATOM 981 C C . LEU A 1 131 ? -7.446 8.130 21.956 1.00 70.81 131 LEU A C 1
ATOM 983 O O . LEU A 1 131 ? -6.504 7.861 21.205 1.00 70.81 131 LEU A O 1
ATOM 987 N N . VAL A 1 132 ? -8.597 7.453 21.920 1.00 79.38 132 VAL A N 1
ATOM 988 C CA . VAL A 1 132 ? -8.915 6.516 20.836 1.00 79.38 132 VAL A CA 1
ATOM 989 C C . VAL A 1 132 ? -9.271 7.339 19.610 1.00 79.38 132 VAL A C 1
ATOM 991 O O . VAL A 1 132 ? -10.285 8.038 19.604 1.00 79.38 132 VAL A O 1
ATOM 994 N N . ASP A 1 133 ? -8.459 7.223 18.570 1.00 84.19 133 ASP A N 1
ATOM 995 C CA . ASP A 1 133 ? -8.670 7.931 17.315 1.00 84.19 133 ASP A CA 1
ATOM 996 C C . ASP A 1 133 ? -9.006 6.949 16.184 1.00 84.19 133 ASP A C 1
ATOM 998 O O . ASP A 1 133 ? -8.781 5.738 16.271 1.00 84.19 133 ASP A O 1
ATOM 1002 N N . THR A 1 134 ? -9.585 7.478 15.114 1.00 86.44 134 THR A N 1
ATOM 1003 C CA . THR A 1 134 ? -9.824 6.782 13.852 1.00 86.44 134 THR A CA 1
ATOM 1004 C C . THR A 1 134 ? -9.059 7.501 12.752 1.00 86.44 134 THR A C 1
ATOM 1006 O O . THR A 1 134 ? -9.283 8.687 12.502 1.00 86.44 134 THR A O 1
ATOM 1009 N N . ARG A 1 135 ? -8.172 6.787 12.061 1.00 88.19 135 ARG A N 1
ATOM 1010 C CA . ARG A 1 135 ? -7.380 7.318 10.947 1.00 88.19 135 ARG A CA 1
ATOM 1011 C C . ARG A 1 135 ? -7.545 6.433 9.722 1.00 88.19 135 ARG A C 1
ATOM 1013 O O . ARG A 1 135 ? -7.640 5.215 9.832 1.00 88.19 135 ARG A O 1
ATOM 1020 N N . VAL A 1 136 ? -7.575 7.053 8.549 1.00 88.06 136 VAL A N 1
ATOM 1021 C CA . VAL A 1 136 ? -7.604 6.346 7.266 1.00 88.06 136 VAL A CA 1
ATOM 1022 C C . VAL A 1 136 ? -6.241 6.509 6.617 1.00 88.06 136 VAL A C 1
ATOM 1024 O O . VAL A 1 136 ? -5.789 7.628 6.407 1.00 88.06 136 VAL A O 1
ATOM 1027 N N . VAL A 1 137 ? -5.599 5.391 6.307 1.00 85.38 137 VAL A N 1
ATOM 1028 C CA . VAL A 1 137 ? -4.305 5.324 5.635 1.00 85.38 137 VAL A CA 1
ATOM 1029 C C . VAL A 1 137 ? -4.544 4.894 4.200 1.00 85.38 137 VAL A C 1
ATOM 1031 O O . VAL A 1 137 ? -5.141 3.845 3.943 1.00 85.38 137 VAL A O 1
ATOM 1034 N N . GLN A 1 138 ? -4.080 5.706 3.257 1.00 86.56 138 GLN A N 1
ATOM 1035 C CA . GLN A 1 138 ? -4.134 5.380 1.840 1.00 86.56 138 GLN A CA 1
ATOM 1036 C C . GLN A 1 138 ? -2.823 4.723 1.396 1.00 86.56 138 GLN A C 1
ATOM 1038 O O . GLN A 1 138 ? -1.727 5.177 1.730 1.00 86.56 138 GLN A O 1
ATOM 1043 N N . LEU A 1 139 ? -2.954 3.637 0.640 1.00 82.44 139 LEU A N 1
ATOM 1044 C CA . LEU A 1 139 ? -1.853 2.959 -0.017 1.00 82.44 139 LEU A CA 1
ATOM 1045 C C . LEU A 1 139 ? -1.657 3.520 -1.428 1.00 82.44 139 LEU A C 1
ATOM 1047 O O . LEU A 1 139 ? -2.630 3.726 -2.159 1.00 82.44 139 LEU A O 1
ATOM 1051 N N . TYR A 1 140 ? -0.401 3.749 -1.805 1.00 77.44 140 TYR A N 1
ATOM 1052 C CA . TYR A 1 140 ? -0.019 4.374 -3.075 1.00 77.44 140 TYR A CA 1
ATOM 1053 C C . TYR A 1 140 ? 0.647 3.386 -4.041 1.00 77.44 140 TYR A C 1
ATOM 1055 O O . TYR A 1 140 ? 0.355 3.422 -5.237 1.00 77.44 140 TYR A O 1
ATOM 1063 N N . TYR A 1 141 ? 1.483 2.463 -3.548 1.00 71.44 141 TYR A N 1
ATOM 1064 C CA . TYR A 1 141 ? 2.253 1.538 -4.391 1.00 71.44 141 TYR A CA 1
ATOM 1065 C C . TYR A 1 141 ? 1.718 0.099 -4.319 1.00 71.44 141 TYR A C 1
ATOM 1067 O O . TYR A 1 141 ? 1.667 -0.594 -5.338 1.00 71.44 141 TYR A O 1
ATOM 1075 N N . PHE A 1 142 ? 1.242 -0.345 -3.155 1.00 74.00 142 PHE A N 1
ATOM 1076 C CA . PHE A 1 142 ? 0.525 -1.606 -2.980 1.00 74.00 142 PHE A CA 1
ATOM 1077 C C . PHE A 1 142 ? -0.970 -1.418 -3.242 1.00 74.00 142 PHE A C 1
ATOM 1079 O O . PHE A 1 142 ? -1.673 -0.717 -2.521 1.00 74.00 142 PHE A O 1
ATOM 1086 N N . ARG A 1 143 ? -1.480 -2.105 -4.268 1.00 67.31 143 ARG A N 1
ATOM 1087 C CA . ARG A 1 143 ? -2.911 -2.098 -4.631 1.00 67.31 143 ARG A CA 1
ATOM 1088 C C . ARG A 1 143 ? -3.758 -3.121 -3.867 1.00 67.31 143 ARG A C 1
ATOM 1090 O O . ARG A 1 143 ? -4.921 -3.304 -4.210 1.00 67.31 143 ARG A O 1
ATOM 1097 N N . ASP A 1 144 ? -3.173 -3.799 -2.884 1.00 78.50 144 ASP A N 1
ATOM 1098 C CA . ASP A 1 144 ? -3.829 -4.849 -2.106 1.00 78.50 144 ASP A CA 1
ATOM 1099 C C . ASP A 1 144 ? -3.741 -4.534 -0.606 1.00 78.50 144 ASP A C 1
ATOM 1101 O O . ASP A 1 144 ? -2.886 -5.045 0.126 1.00 78.50 144 ASP A O 1
ATOM 1105 N N . ALA A 1 145 ? -4.632 -3.648 -0.153 1.00 82.31 145 ALA A N 1
ATOM 1106 C CA . ALA A 1 145 ? -4.777 -3.276 1.252 1.00 82.31 145 ALA A CA 1
ATOM 1107 C C . ALA A 1 145 ? -5.056 -4.486 2.143 1.00 82.31 145 ALA A C 1
ATOM 1109 O O . ALA A 1 145 ? -4.541 -4.563 3.259 1.00 82.31 145 ALA A O 1
ATOM 1110 N N . ARG A 1 146 ? -5.779 -5.478 1.618 1.00 80.50 146 ARG A N 1
ATOM 1111 C CA . ARG A 1 146 ? -6.021 -6.743 2.305 1.00 80.50 146 ARG A CA 1
ATOM 1112 C C . ARG A 1 146 ? -4.714 -7.467 2.598 1.00 80.50 146 ARG A C 1
ATOM 1114 O O . ARG A 1 146 ? -4.490 -7.879 3.734 1.00 80.50 146 ARG A O 1
ATOM 1121 N N . ARG A 1 147 ? -3.808 -7.578 1.625 1.00 78.56 147 ARG A N 1
ATOM 1122 C CA . ARG A 1 147 ? -2.511 -8.227 1.855 1.00 78.56 147 ARG A CA 1
ATOM 1123 C C . ARG A 1 147 ? -1.638 -7.474 2.855 1.00 78.56 147 ARG A C 1
ATOM 1125 O O . ARG A 1 147 ? -0.935 -8.112 3.638 1.00 78.56 147 ARG A O 1
ATOM 1132 N N . VAL A 1 148 ? -1.685 -6.142 2.852 1.00 82.00 148 VAL A N 1
ATOM 1133 C CA . VAL A 1 148 ? -0.960 -5.317 3.832 1.00 82.00 148 VAL A CA 1
ATOM 1134 C C . VAL A 1 148 ? -1.522 -5.525 5.240 1.00 82.00 148 VAL A C 1
ATOM 1136 O O . VAL A 1 148 ? -0.747 -5.762 6.165 1.00 82.00 148 VAL A O 1
ATOM 1139 N N . ALA A 1 149 ? -2.848 -5.548 5.402 1.00 81.88 149 ALA A N 1
ATOM 1140 C CA . ALA A 1 149 ? -3.487 -5.868 6.679 1.00 81.88 149 ALA A CA 1
ATOM 1141 C C . ALA A 1 149 ? -3.102 -7.276 7.179 1.00 81.88 149 ALA A C 1
ATOM 1143 O O . ALA A 1 149 ? -2.747 -7.445 8.345 1.00 81.88 149 ALA A O 1
ATOM 1144 N N . GLU A 1 150 ? -3.075 -8.274 6.286 1.00 77.88 150 GLU A N 1
ATOM 1145 C CA . GLU A 1 150 ? -2.619 -9.638 6.602 1.00 77.88 150 GLU A CA 1
ATOM 1146 C C . GLU A 1 150 ? -1.143 -9.701 7.021 1.00 77.88 150 GLU A C 1
ATOM 1148 O O . GLU A 1 150 ? -0.776 -10.508 7.874 1.00 77.88 150 GLU A O 1
ATOM 1153 N N . LEU A 1 151 ? -0.276 -8.887 6.413 1.00 79.94 151 LEU A N 1
ATOM 1154 C CA . LEU A 1 151 ? 1.143 -8.827 6.770 1.00 79.94 151 LEU A CA 1
ATOM 1155 C C . LEU A 1 151 ? 1.353 -8.199 8.145 1.00 79.94 151 LEU A C 1
ATOM 1157 O O . LEU A 1 151 ? 2.180 -8.699 8.907 1.00 79.94 151 LEU A O 1
ATOM 1161 N N . ILE A 1 152 ? 0.599 -7.143 8.460 1.00 80.25 152 ILE A N 1
ATOM 1162 C CA . ILE A 1 152 ? 0.658 -6.466 9.760 1.00 80.25 152 ILE A CA 1
ATOM 1163 C C . ILE A 1 152 ? 0.168 -7.400 10.865 1.00 80.25 152 ILE A C 1
ATOM 1165 O O . ILE A 1 152 ? 0.737 -7.397 11.954 1.00 80.25 152 ILE A O 1
ATOM 1169 N N . ASN A 1 153 ? -0.836 -8.238 10.585 1.00 71.44 153 ASN A N 1
ATOM 1170 C CA . ASN A 1 153 ? -1.381 -9.147 11.583 1.00 71.44 153 ASN A CA 1
ATOM 1171 C C . ASN A 1 153 ? -1.619 -10.568 11.049 1.00 71.44 153 ASN A C 1
ATOM 1173 O O . ASN A 1 153 ? -2.751 -11.014 10.841 1.00 71.44 153 ASN A O 1
ATOM 1177 N N . ARG A 1 154 ? -0.519 -11.314 10.872 1.00 64.88 154 ARG A N 1
ATOM 1178 C CA . ARG A 1 154 ? -0.521 -12.696 10.348 1.00 64.88 154 ARG A CA 1
ATOM 1179 C C . ARG A 1 154 ? -1.414 -13.675 11.123 1.00 64.88 154 ARG A C 1
ATOM 1181 O O . ARG A 1 154 ? -1.822 -14.680 10.547 1.00 64.88 154 ARG A O 1
ATOM 1188 N N . ASN A 1 155 ? -1.735 -13.399 12.388 1.00 56.72 155 ASN A N 1
ATOM 1189 C CA . ASN A 1 155 ? -2.492 -14.320 13.241 1.00 56.72 155 ASN A CA 1
ATOM 1190 C C . ASN A 1 155 ? -4.023 -14.229 13.055 1.00 56.72 155 ASN A C 1
ATOM 1192 O O . ASN A 1 155 ? -4.728 -15.184 13.384 1.00 56.72 155 ASN A O 1
ATOM 1196 N N . VAL A 1 156 ? -4.563 -13.132 12.502 1.00 52.97 156 VAL A N 1
ATOM 1197 C CA . VAL A 1 156 ? -6.011 -12.842 12.614 1.00 52.97 156 VAL A CA 1
ATOM 1198 C C . VAL A 1 156 ? -6.871 -13.418 11.488 1.00 52.97 156 VAL A C 1
ATOM 1200 O O . VAL A 1 156 ? -8.049 -13.706 11.705 1.00 52.97 156 VAL A O 1
ATOM 1203 N N . ARG A 1 157 ? -6.295 -13.723 10.318 1.00 48.44 157 ARG A N 1
ATOM 1204 C CA . ARG A 1 157 ? -7.049 -14.304 9.188 1.00 48.44 157 ARG A CA 1
ATOM 1205 C C . ARG A 1 157 ? -7.782 -15.603 9.561 1.00 48.44 157 ARG A C 1
ATOM 1207 O O . ARG A 1 157 ? -8.849 -15.874 9.024 1.00 48.44 157 ARG A O 1
ATOM 1214 N N . SER A 1 158 ? -7.237 -16.379 10.502 1.00 52.94 158 SER A N 1
ATOM 1215 C CA . SER A 1 158 ? -7.879 -17.608 10.984 1.00 52.94 158 SER A CA 1
ATOM 1216 C C . SER A 1 158 ? -9.051 -17.363 11.938 1.00 52.94 158 SER A C 1
ATOM 1218 O O . SER A 1 158 ? -9.942 -18.197 12.010 1.00 52.94 158 SER A O 1
ATOM 1220 N N . LEU A 1 159 ? -9.083 -16.235 12.651 1.00 56.56 159 LEU A N 1
ATOM 1221 C CA . LEU A 1 159 ? -10.058 -15.997 13.717 1.00 56.56 159 LEU A CA 1
ATOM 1222 C C . LEU A 1 159 ? -11.316 -15.298 13.201 1.00 56.56 159 LEU A C 1
ATOM 1224 O O . LEU A 1 159 ? -12.415 -15.723 13.541 1.00 56.56 159 LEU A O 1
ATOM 1228 N N . ASN A 1 160 ? -11.178 -14.291 12.335 1.00 59.69 160 ASN A N 1
ATOM 1229 C CA . ASN A 1 160 ? -12.335 -13.518 11.863 1.00 59.69 160 ASN A CA 1
ATOM 1230 C C . ASN A 1 160 ? -13.155 -14.277 10.820 1.00 59.69 160 ASN A C 1
ATOM 1232 O O . ASN A 1 160 ? -14.378 -14.208 10.844 1.00 59.69 160 ASN A O 1
ATOM 1236 N N . GLN A 1 161 ? -12.503 -15.061 9.954 1.00 66.81 161 GLN A N 1
ATOM 1237 C CA . GLN A 1 161 ? -13.222 -15.915 9.011 1.00 66.81 161 GLN A CA 1
ATOM 1238 C C . GLN A 1 161 ? -13.966 -17.039 9.742 1.00 66.81 161 GLN A C 1
ATOM 1240 O O . GLN A 1 161 ? -15.125 -17.291 9.445 1.00 66.81 161 GLN A O 1
ATOM 1245 N N . VAL A 1 162 ? -13.352 -17.629 10.773 1.00 67.12 162 VAL A N 1
ATOM 1246 C CA . VAL A 1 162 ? -14.036 -18.593 11.648 1.00 67.12 162 VAL A CA 1
ATOM 1247 C C . VAL A 1 162 ? -15.175 -17.927 12.421 1.00 67.12 162 VAL A C 1
ATOM 1249 O O . VAL A 1 162 ? -16.240 -18.517 12.527 1.00 67.12 162 VAL A O 1
ATOM 1252 N N . GLY A 1 163 ? -14.995 -16.696 12.909 1.00 70.69 163 GLY A N 1
ATOM 1253 C CA . GLY A 1 163 ? -16.047 -15.928 13.578 1.00 70.69 163 GLY A CA 1
ATOM 1254 C C . GLY A 1 163 ? -17.232 -15.612 12.663 1.00 70.69 163 GLY A C 1
ATOM 1255 O O . GLY A 1 163 ? -18.376 -15.798 13.068 1.00 70.69 163 GLY A O 1
ATOM 1256 N N . TYR A 1 164 ? -16.968 -15.208 11.418 1.00 77.31 164 TYR A N 1
ATOM 1257 C CA . TYR A 1 164 ? -17.986 -14.990 10.390 1.00 77.31 164 TYR A CA 1
ATOM 1258 C C . TYR A 1 164 ? -18.715 -16.288 10.029 1.00 77.31 164 TYR A C 1
ATOM 1260 O O . TYR A 1 164 ? -19.945 -16.332 10.051 1.00 77.31 164 TYR A O 1
ATOM 1268 N N . ASP A 1 165 ? -17.970 -17.361 9.754 1.00 77.69 165 ASP A N 1
ATOM 1269 C CA . ASP A 1 165 ? -18.528 -18.670 9.412 1.00 77.69 165 ASP A CA 1
ATOM 1270 C C . ASP A 1 165 ? -19.361 -19.236 10.575 1.00 77.69 165 ASP A C 1
ATOM 1272 O O . ASP A 1 165 ? -20.439 -19.796 10.365 1.00 77.69 165 ASP A O 1
ATOM 1276 N N . ASP A 1 166 ? -18.905 -19.049 11.815 1.00 77.62 166 ASP A N 1
ATOM 1277 C CA . ASP A 1 166 ? -19.630 -19.439 13.021 1.00 77.62 166 ASP A CA 1
ATOM 1278 C C . ASP A 1 166 ? -20.887 -18.581 13.224 1.00 77.62 166 ASP A C 1
ATOM 1280 O O . ASP A 1 166 ? -21.947 -19.133 13.518 1.00 77.62 166 ASP A O 1
ATOM 1284 N N . ALA A 1 167 ? -20.818 -17.259 13.031 1.00 80.38 167 ALA A N 1
ATOM 1285 C CA . ALA A 1 167 ? -21.978 -16.372 13.116 1.00 80.38 167 ALA A CA 1
ATOM 1286 C C . ALA A 1 167 ? -23.027 -16.719 12.048 1.00 80.38 167 ALA A C 1
ATOM 1288 O O . ALA A 1 167 ? -24.216 -16.818 12.360 1.00 80.38 167 ALA A O 1
ATOM 1289 N N . GLN A 1 168 ? -22.595 -17.008 10.815 1.00 86.88 168 GLN A N 1
ATOM 1290 C CA . GLN A 1 168 ? -23.466 -17.521 9.760 1.00 86.88 168 GLN A CA 1
ATOM 1291 C C . GLN A 1 168 ? -24.070 -18.880 10.116 1.00 86.88 168 GLN A C 1
ATOM 1293 O O . GLN A 1 168 ? -25.255 -19.110 9.861 1.00 86.88 168 GLN A O 1
ATOM 1298 N N . ARG A 1 169 ? -23.283 -19.791 10.703 1.00 86.94 169 ARG A N 1
ATOM 1299 C CA . ARG A 1 169 ? -23.776 -21.104 11.139 1.00 86.94 169 ARG A CA 1
ATOM 1300 C C . ARG A 1 169 ? -24.843 -20.951 12.219 1.00 86.94 169 ARG A C 1
ATOM 1302 O O . ARG A 1 169 ? -25.915 -21.532 12.083 1.00 86.94 169 ARG A O 1
ATOM 1309 N N . VAL A 1 170 ? -24.600 -20.117 13.230 1.00 86.31 170 VAL A N 1
ATOM 1310 C CA . VAL A 1 170 ? -25.559 -19.838 14.311 1.00 86.31 170 VAL A CA 1
ATOM 1311 C C . VAL A 1 170 ? -26.826 -19.166 13.774 1.00 86.31 170 VAL A C 1
ATOM 1313 O O . VAL A 1 170 ? -27.927 -19.532 14.183 1.00 86.31 170 VAL A O 1
ATOM 1316 N N . ALA A 1 171 ? -26.707 -18.225 12.833 1.00 89.44 171 ALA A N 1
ATOM 1317 C CA . ALA A 1 171 ? -27.866 -17.609 12.185 1.00 89.44 171 ALA A CA 1
ATOM 1318 C C . ALA A 1 171 ? -28.690 -18.640 11.394 1.00 89.44 171 ALA A C 1
ATOM 1320 O O . ALA A 1 171 ? -29.917 -18.663 11.491 1.00 89.44 171 ALA A O 1
ATOM 1321 N N . ARG A 1 172 ? -28.025 -19.557 10.677 1.00 90.75 172 ARG A N 1
ATOM 1322 C CA . ARG A 1 172 ? -28.686 -20.653 9.954 1.00 90.75 172 ARG A CA 1
ATOM 1323 C C . ARG A 1 172 ? -29.408 -21.613 10.899 1.00 90.75 172 ARG A C 1
ATOM 1325 O O . ARG A 1 172 ? -30.541 -21.986 10.624 1.00 90.75 172 ARG A O 1
ATOM 1332 N N . GLU A 1 173 ? -28.787 -21.984 12.016 1.00 90.25 173 GLU A N 1
ATOM 1333 C CA . GLU A 1 173 ? -29.420 -22.818 13.047 1.00 90.25 173 GLU A CA 1
ATOM 1334 C C . GLU A 1 173 ? -30.645 -22.133 13.668 1.00 90.25 173 GLU A C 1
ATOM 1336 O O . GLU A 1 173 ? -31.669 -22.779 13.885 1.00 90.25 173 GLU A O 1
ATOM 1341 N N . ALA A 1 174 ? -30.570 -20.824 13.931 1.00 91.69 174 ALA A N 1
ATOM 1342 C CA . ALA A 1 174 ? -31.701 -20.056 14.449 1.00 91.69 174 ALA A CA 1
ATOM 1343 C C . ALA A 1 174 ? -32.859 -19.987 13.441 1.00 91.69 174 ALA A C 1
ATOM 1345 O O . ALA A 1 174 ? -34.018 -20.107 13.834 1.00 91.69 174 ALA A O 1
ATOM 1346 N N . ARG A 1 175 ? -32.549 -19.866 12.145 1.00 91.69 175 ARG A N 1
ATOM 1347 C CA . ARG A 1 175 ? -33.542 -19.914 11.070 1.00 91.69 175 ARG A CA 1
ATOM 1348 C C . ARG A 1 175 ? -34.244 -21.269 10.986 1.00 91.69 175 ARG A C 1
ATOM 1350 O O . ARG A 1 175 ? -35.466 -21.291 10.941 1.00 91.69 175 ARG A O 1
ATOM 1357 N N . ILE A 1 176 ? -33.499 -22.376 11.041 1.00 92.31 176 ILE A N 1
ATOM 1358 C CA . ILE A 1 176 ? -34.087 -23.728 11.048 1.00 92.31 176 ILE A CA 1
ATOM 1359 C C . ILE A 1 176 ? -35.036 -23.886 12.244 1.00 92.31 176 ILE A C 1
ATOM 1361 O O . ILE A 1 176 ? -36.172 -24.309 12.075 1.00 92.31 176 ILE A O 1
ATOM 1365 N N . LYS A 1 177 ? -34.626 -23.453 13.445 1.00 91.81 177 LYS A N 1
ATOM 1366 C CA . LYS A 1 177 ? -35.489 -23.502 14.639 1.00 91.81 177 LYS A CA 1
ATOM 1367 C C . LYS A 1 177 ? -36.757 -22.657 14.505 1.00 91.81 177 LYS A C 1
ATOM 1369 O O . LYS A 1 177 ? -37.797 -23.040 15.035 1.00 91.81 177 LYS A O 1
ATOM 1374 N N . ALA A 1 178 ? -36.672 -21.498 13.852 1.00 92.31 178 ALA A N 1
ATOM 1375 C CA . ALA A 1 178 ? -37.838 -20.663 13.590 1.00 92.31 178 ALA A CA 1
ATOM 1376 C C . ALA A 1 178 ? -38.784 -21.325 12.572 1.00 92.31 178 ALA A C 1
ATOM 1378 O O . ALA A 1 178 ? -39.992 -21.323 12.791 1.00 92.31 178 ALA A O 1
ATOM 1379 N N . GLU A 1 179 ? -38.248 -21.945 11.516 1.00 92.69 179 GLU A N 1
ATOM 1380 C CA . GLU A 1 179 ? -39.019 -22.729 10.539 1.00 92.69 179 GLU A CA 1
ATOM 1381 C C . GLU A 1 179 ? -39.722 -23.927 11.216 1.00 92.69 179 GLU A C 1
ATOM 1383 O O . GLU A 1 179 ? -40.938 -24.078 11.078 1.00 92.69 179 GLU A O 1
ATOM 1388 N N . ASP A 1 180 ? -39.016 -24.685 12.062 1.00 91.81 180 ASP A N 1
ATOM 1389 C CA . ASP A 1 180 ? -39.586 -25.790 12.849 1.00 91.81 180 ASP A CA 1
ATOM 1390 C C . ASP A 1 180 ? -40.711 -25.318 13.792 1.00 91.81 180 ASP A C 1
ATOM 1392 O O . ASP A 1 180 ? -41.714 -26.012 13.987 1.00 91.81 180 ASP A O 1
ATOM 1396 N N . ALA A 1 181 ? -40.577 -24.126 14.388 1.00 92.94 181 ALA A N 1
ATOM 1397 C CA . ALA A 1 181 ? -41.603 -23.548 15.255 1.00 92.94 181 ALA A CA 1
ATOM 1398 C C . ALA A 1 181 ? -42.872 -23.159 14.475 1.00 92.94 181 ALA A C 1
ATOM 1400 O O . ALA A 1 181 ? -43.983 -23.408 14.957 1.00 92.94 181 ALA A O 1
ATOM 1401 N N . VAL A 1 182 ? -42.718 -22.611 13.262 1.00 94.38 182 VAL A N 1
ATOM 1402 C CA . VAL A 1 182 ? -43.834 -22.301 12.349 1.00 94.38 182 VAL A CA 1
ATOM 1403 C C . VAL A 1 182 ? -44.575 -23.580 11.962 1.00 94.38 182 VAL A C 1
ATOM 1405 O O . VAL A 1 182 ? -45.807 -23.627 12.028 1.00 94.38 182 VAL A O 1
ATOM 1408 N N . ASP A 1 183 ? -43.849 -24.636 11.599 1.00 92.31 183 ASP A N 1
ATOM 1409 C CA . ASP A 1 183 ? -44.457 -25.920 11.246 1.00 92.31 183 ASP A CA 1
ATOM 1410 C C . ASP A 1 183 ? -45.133 -26.577 12.459 1.00 92.31 183 ASP A C 1
ATOM 1412 O O . ASP A 1 183 ? -46.249 -27.096 12.351 1.00 92.31 183 ASP A O 1
ATOM 1416 N N . GLY A 1 184 ? -44.536 -26.449 13.648 1.00 90.81 184 GLY A N 1
ATOM 1417 C CA . GLY A 1 184 ? -45.145 -26.852 14.913 1.00 90.81 184 GLY A CA 1
ATOM 1418 C C . GLY A 1 184 ? -46.462 -26.126 15.219 1.00 90.81 184 GLY A C 1
ATOM 1419 O O . GLY A 1 184 ? -47.409 -26.757 15.704 1.00 90.81 184 GLY A O 1
ATOM 1420 N N . ARG A 1 185 ? -46.568 -24.823 14.915 1.00 94.81 185 ARG A N 1
ATOM 1421 C CA . ARG A 1 185 ? -47.837 -24.078 15.011 1.00 94.81 185 ARG A CA 1
ATOM 1422 C C . ARG A 1 185 ? -48.844 -24.582 13.982 1.00 94.81 185 ARG A C 1
ATOM 1424 O O . ARG A 1 185 ? -49.962 -24.911 14.371 1.00 94.81 185 ARG A O 1
ATOM 1431 N N . ARG A 1 186 ? -48.459 -24.693 12.706 1.00 92.25 186 ARG A N 1
ATOM 1432 C CA . ARG A 1 186 ? -49.346 -25.160 11.622 1.00 92.25 186 ARG A CA 1
ATOM 1433 C C . ARG A 1 186 ? -49.951 -26.523 11.931 1.00 92.25 186 ARG A C 1
ATOM 1435 O O . ARG A 1 186 ? -51.155 -26.709 11.786 1.00 92.25 186 ARG A O 1
ATOM 1442 N N . TYR A 1 187 ? -49.139 -27.456 12.425 1.00 92.69 187 TYR A N 1
ATOM 1443 C CA . TYR A 1 187 ? -49.624 -28.759 12.864 1.00 92.69 187 TYR A CA 1
ATOM 1444 C C . TYR A 1 187 ? -50.700 -28.621 13.953 1.00 92.69 187 TYR A C 1
ATOM 1446 O O . TYR A 1 187 ? -51.790 -29.178 13.836 1.00 92.69 187 TYR A O 1
ATOM 1454 N N . LYS A 1 188 ? -50.465 -27.803 14.984 1.00 93.12 188 LYS A N 1
ATOM 1455 C CA . LYS A 1 188 ? -51.457 -27.580 16.049 1.00 93.12 188 LYS A CA 1
ATOM 1456 C C . LYS A 1 188 ? -52.720 -26.871 15.556 1.00 93.12 188 LYS A C 1
ATOM 1458 O O . LYS A 1 188 ? -53.801 -27.179 16.047 1.00 93.12 188 LYS A O 1
ATOM 1463 N N . GLU A 1 189 ? -52.614 -25.975 14.577 1.00 91.25 189 GLU A N 1
ATOM 1464 C CA . GLU A 1 189 ? -53.773 -25.334 13.944 1.00 91.25 189 GLU A CA 1
ATOM 1465 C C . GLU A 1 189 ? -54.642 -26.341 13.199 1.00 91.25 189 GLU A C 1
ATOM 1467 O O . GLU A 1 189 ? -55.865 -26.296 13.328 1.00 91.25 189 GLU A O 1
ATOM 1472 N N . THR A 1 190 ? -54.029 -27.286 12.478 1.00 92.69 190 THR A N 1
ATOM 1473 C CA . THR A 1 190 ? -54.785 -28.364 11.821 1.00 92.69 190 THR A CA 1
ATOM 1474 C C . THR A 1 190 ? -55.528 -29.228 12.839 1.00 92.69 190 THR A C 1
ATOM 1476 O O . THR A 1 190 ? -56.721 -29.474 12.676 1.00 92.69 190 THR A O 1
ATOM 1479 N N . VAL A 1 191 ? -54.885 -29.578 13.958 1.00 91.56 191 VAL A N 1
ATOM 1480 C CA . VAL A 1 191 ? -55.520 -30.340 15.046 1.00 91.56 191 VAL A CA 1
ATOM 1481 C C . VAL A 1 191 ? -56.662 -29.550 15.701 1.00 91.56 191 VAL A C 1
ATOM 1483 O O . VAL A 1 191 ? -57.731 -30.105 15.960 1.00 91.56 191 VAL A O 1
ATOM 1486 N N . ALA A 1 192 ? -56.480 -28.248 15.938 1.00 91.56 192 ALA A N 1
ATOM 1487 C CA . ALA A 1 192 ? -57.526 -27.385 16.488 1.00 91.56 192 ALA A CA 1
ATOM 1488 C C . ALA A 1 192 ? -58.716 -27.232 15.524 1.00 91.56 192 ALA A C 1
ATOM 1490 O O . ALA A 1 192 ? -59.871 -27.189 15.958 1.00 91.56 192 ALA A O 1
ATOM 1491 N N . TYR A 1 193 ? -58.456 -27.190 14.214 1.00 92.44 193 TYR A N 1
ATOM 1492 C CA . TYR A 1 193 ? -59.498 -27.175 13.189 1.00 92.44 193 TYR A CA 1
ATOM 1493 C C . TYR A 1 193 ? -60.317 -28.472 13.194 1.00 92.44 193 TYR A C 1
ATOM 1495 O O . TYR A 1 193 ? -61.548 -28.418 13.217 1.00 92.44 193 TYR A O 1
ATOM 1503 N N . GLU A 1 194 ? -59.654 -29.631 13.238 1.00 91.19 194 GLU A N 1
ATOM 1504 C CA . GLU A 1 194 ? -60.321 -30.935 13.321 1.00 91.19 194 GLU A CA 1
ATOM 1505 C C . GLU A 1 194 ? -61.160 -31.078 14.599 1.00 91.19 194 GLU A C 1
ATOM 1507 O O . GLU A 1 194 ? -62.287 -31.579 14.553 1.00 91.19 194 GLU A O 1
ATOM 1512 N N . ALA A 1 195 ? -60.648 -30.605 15.741 1.00 90.62 195 ALA A N 1
ATOM 1513 C CA . ALA A 1 195 ? -61.389 -30.594 17.001 1.00 90.62 195 ALA A CA 1
ATOM 1514 C C . ALA A 1 195 ? -62.657 -29.729 16.900 1.00 90.62 195 ALA A C 1
ATOM 1516 O O . ALA A 1 195 ? -63.750 -30.194 17.228 1.00 90.62 195 ALA A O 1
ATOM 1517 N N . ALA A 1 196 ? -62.543 -28.515 16.350 1.00 90.56 196 ALA A N 1
ATOM 1518 C CA . ALA A 1 196 ? -63.686 -27.630 16.133 1.00 90.56 196 ALA A CA 1
ATOM 1519 C C . ALA A 1 196 ? -64.714 -28.219 15.149 1.00 90.56 196 ALA A C 1
ATOM 1521 O O . ALA A 1 196 ? -65.922 -28.013 15.303 1.00 90.56 196 ALA A O 1
ATOM 1522 N N . GLN A 1 197 ? -64.264 -28.965 14.136 1.00 92.94 197 GLN A N 1
ATOM 1523 C CA . GLN A 1 197 ? -65.160 -29.653 13.209 1.00 92.94 197 GLN A CA 1
ATOM 1524 C C . GLN A 1 197 ? -65.986 -30.731 13.927 1.00 92.94 197 GLN A C 1
ATOM 1526 O O . GLN A 1 197 ? -67.207 -30.751 13.762 1.00 92.94 197 GLN A O 1
ATOM 1531 N N . LYS A 1 198 ? -65.360 -31.550 14.784 1.00 92.06 198 LYS A N 1
ATOM 1532 C CA . LYS A 1 198 ? -66.063 -32.559 15.599 1.00 92.06 198 LYS A CA 1
ATOM 1533 C C . LYS A 1 198 ? -67.108 -31.927 16.520 1.00 92.06 198 LYS A C 1
ATOM 1535 O O . LYS A 1 198 ? -68.235 -32.418 16.586 1.00 92.06 198 LYS A O 1
ATOM 1540 N N . THR A 1 199 ? -66.788 -30.795 17.156 1.00 91.81 199 THR A N 1
ATOM 1541 C CA . THR A 1 199 ? -67.758 -30.039 17.969 1.00 91.81 199 THR A CA 1
ATOM 1542 C C . THR A 1 199 ? -68.974 -29.616 17.140 1.00 91.81 199 THR A C 1
ATOM 1544 O O . THR A 1 199 ? -70.117 -29.811 17.558 1.00 91.81 199 THR A O 1
ATOM 1547 N N . ARG A 1 200 ? -68.749 -29.069 15.936 1.00 92.19 200 ARG A N 1
ATOM 1548 C CA . ARG A 1 200 ? -69.831 -28.629 15.037 1.00 92.19 200 ARG A CA 1
ATOM 1549 C C . ARG A 1 200 ? -70.680 -29.795 14.537 1.00 92.19 200 ARG A C 1
ATOM 1551 O O . ARG A 1 200 ? -71.894 -29.650 14.425 1.00 92.19 200 ARG A O 1
ATOM 1558 N N . GLU A 1 201 ? -70.072 -30.936 14.226 1.00 91.19 201 GLU A N 1
ATOM 1559 C CA . GLU A 1 201 ? -70.790 -32.141 13.799 1.00 91.19 201 GLU A CA 1
ATOM 1560 C C . GLU A 1 201 ? -71.692 -32.681 14.914 1.00 91.19 201 GLU A C 1
ATOM 1562 O O . GLU A 1 201 ? -72.877 -32.916 14.673 1.00 91.19 201 GLU A O 1
ATOM 1567 N N . ALA A 1 202 ? -71.188 -32.768 16.148 1.00 90.81 202 ALA A N 1
ATOM 1568 C CA . ALA A 1 202 ? -71.983 -33.181 17.304 1.00 90.81 202 ALA A CA 1
ATOM 1569 C C . ALA A 1 202 ? -73.150 -32.213 17.591 1.00 90.81 202 ALA A C 1
ATOM 1571 O O . ALA A 1 202 ? -74.266 -32.643 17.886 1.00 90.81 202 ALA A O 1
ATOM 1572 N N . GLN A 1 203 ? -72.937 -30.901 17.435 1.00 91.50 203 GLN A N 1
ATOM 1573 C CA . GLN A 1 203 ? -74.007 -29.902 17.559 1.00 91.50 203 GLN A CA 1
ATOM 1574 C C . GLN A 1 203 ? -75.090 -30.062 16.486 1.00 91.50 203 GLN A C 1
ATOM 1576 O O . GLN A 1 203 ? -76.278 -29.978 16.800 1.00 91.50 203 GLN A O 1
ATOM 1581 N N . ARG A 1 204 ? -74.703 -30.330 15.231 1.00 92.50 204 ARG A N 1
ATOM 1582 C CA . ARG A 1 204 ? -75.667 -30.609 14.153 1.00 92.50 204 ARG A CA 1
ATOM 1583 C C . ARG A 1 204 ? -76.486 -31.860 14.453 1.00 92.50 204 ARG A C 1
ATOM 1585 O O . ARG A 1 204 ? -77.695 -31.831 14.249 1.00 92.50 204 ARG A O 1
ATOM 1592 N N . GLN A 1 205 ? -75.860 -32.918 14.974 1.00 91.31 205 GLN A N 1
ATOM 1593 C CA . GLN A 1 205 ? -76.564 -34.140 15.375 1.00 91.31 205 GLN A CA 1
ATOM 1594 C C . GLN A 1 205 ? -77.580 -33.874 16.490 1.00 91.31 205 GLN A C 1
ATOM 1596 O O . GLN A 1 205 ? -78.707 -34.354 16.412 1.00 91.31 205 GLN A O 1
ATOM 1601 N N . LEU A 1 206 ? -77.222 -33.065 17.495 1.00 91.00 206 LEU A N 1
ATOM 1602 C CA . LEU A 1 206 ? -78.155 -32.672 18.554 1.00 91.00 206 LEU A CA 1
ATOM 1603 C C . LEU A 1 206 ? -79.344 -31.888 17.988 1.00 91.00 206 LEU A C 1
ATOM 1605 O O . LEU A 1 206 ? -80.490 -32.178 18.327 1.00 91.00 206 LEU A O 1
ATOM 1609 N N . GLN A 1 207 ? -79.081 -30.917 17.111 1.00 91.00 207 GLN A N 1
ATOM 1610 C CA . GLN A 1 207 ? -80.129 -30.107 16.495 1.00 91.00 207 GLN A CA 1
ATOM 1611 C C . GLN A 1 207 ? -81.066 -30.954 15.623 1.00 91.00 207 GLN A C 1
ATOM 1613 O O . GLN A 1 207 ? -82.280 -30.768 15.679 1.00 91.00 207 GLN A O 1
ATOM 1618 N N . GLN A 1 208 ? -80.521 -31.900 14.853 1.00 91.00 208 GLN A N 1
ATOM 1619 C CA . GLN A 1 208 ? -81.307 -32.847 14.060 1.00 91.00 208 GLN A CA 1
ATOM 1620 C C . GLN A 1 208 ? -82.170 -33.740 14.956 1.00 91.00 208 GLN A C 1
ATOM 1622 O O . GLN A 1 208 ? -83.380 -33.787 14.764 1.00 91.00 208 GLN A O 1
ATOM 1627 N N . ALA A 1 209 ? -81.593 -34.343 16.000 1.00 88.75 209 ALA A N 1
ATOM 1628 C CA . ALA A 1 209 ? -82.340 -35.186 16.934 1.00 88.75 209 ALA A CA 1
ATOM 1629 C C . ALA A 1 209 ? -83.486 -34.423 17.627 1.00 88.75 209 ALA A C 1
ATOM 1631 O O . ALA A 1 209 ? -84.574 -34.965 17.807 1.00 88.75 209 ALA A O 1
ATOM 1632 N N . GLN A 1 210 ? -83.280 -33.147 17.975 1.00 90.19 210 GLN A N 1
ATOM 1633 C CA . GLN A 1 210 ? -84.331 -32.285 18.531 1.00 90.19 210 GLN A CA 1
ATOM 1634 C C . GLN A 1 210 ? -85.432 -31.959 17.514 1.00 90.19 210 GLN A C 1
ATOM 1636 O O . GLN A 1 210 ? -86.610 -31.962 17.869 1.00 90.19 210 GLN A O 1
ATOM 1641 N N . GLN A 1 211 ? -85.067 -31.680 16.259 1.00 89.31 211 GLN A N 1
ATOM 1642 C CA . GLN A 1 211 ? -86.039 -31.453 15.186 1.00 89.31 211 GLN A CA 1
ATOM 1643 C C . GLN A 1 211 ? -86.869 -32.708 14.910 1.00 89.31 211 GLN A C 1
ATOM 1645 O O . GLN A 1 211 ? -88.081 -32.605 14.731 1.00 89.31 211 GLN A O 1
ATOM 1650 N N . ASP A 1 212 ? -86.240 -33.880 14.915 1.00 88.62 212 ASP A N 1
ATOM 1651 C CA . ASP A 1 212 ? -86.919 -35.154 14.695 1.00 88.62 212 ASP A CA 1
ATOM 1652 C C . ASP A 1 212 ? -87.837 -35.507 15.870 1.00 88.62 212 ASP A C 1
ATOM 1654 O O . ASP A 1 212 ? -88.979 -35.906 15.649 1.00 88.62 212 ASP A O 1
ATOM 1658 N N . LEU A 1 213 ? -87.417 -35.249 17.116 1.00 87.50 213 LEU A N 1
ATOM 1659 C CA . LEU A 1 213 ? -88.294 -35.374 18.284 1.00 87.50 213 LEU A CA 1
ATOM 1660 C C . LEU A 1 213 ? -89.514 -34.443 18.176 1.00 87.50 213 LEU A C 1
ATOM 1662 O O . LEU A 1 213 ? -90.636 -34.869 18.442 1.00 87.50 213 LEU A O 1
ATOM 1666 N N . ALA A 1 214 ? -89.315 -33.187 17.763 1.00 86.31 214 ALA A N 1
ATOM 1667 C CA . ALA A 1 214 ? -90.407 -32.228 17.601 1.00 86.31 214 ALA A CA 1
ATOM 1668 C C . ALA A 1 214 ? -91.398 -32.656 16.504 1.00 86.31 214 ALA A C 1
ATOM 1670 O O . ALA A 1 214 ? -92.608 -32.540 16.697 1.00 86.31 214 ALA A O 1
ATOM 1671 N N . LYS A 1 215 ? -90.903 -33.196 15.381 1.00 88.44 215 LYS A N 1
ATOM 1672 C CA . LYS A 1 215 ? -91.750 -33.771 14.323 1.00 88.44 215 LYS A CA 1
ATOM 1673 C C . LYS A 1 215 ? -92.547 -34.970 14.830 1.00 88.44 215 LYS A C 1
ATOM 1675 O O . LYS A 1 215 ? -93.755 -35.011 14.631 1.00 88.44 215 LYS A O 1
ATOM 1680 N N . LEU A 1 216 ? -91.908 -35.892 15.551 1.00 86.44 216 LEU A N 1
ATOM 1681 C CA . LEU A 1 216 ? -92.596 -37.046 16.138 1.00 86.44 216 LEU A CA 1
ATOM 1682 C C . LEU A 1 216 ? -93.698 -36.633 17.123 1.00 86.44 216 LEU A C 1
ATOM 1684 O O . LEU A 1 216 ? -94.767 -37.235 17.135 1.00 86.44 216 LEU A O 1
ATOM 1688 N N . GLN A 1 217 ? -93.474 -35.588 17.925 1.00 85.38 217 GLN A N 1
ATOM 1689 C CA . GLN A 1 217 ? -94.499 -35.049 18.826 1.00 85.38 217 GLN A CA 1
ATOM 1690 C C . GLN A 1 217 ? -95.680 -34.431 18.063 1.00 85.38 217 GLN A C 1
ATOM 1692 O O . GLN A 1 217 ? -96.826 -34.574 18.492 1.00 85.38 217 GLN A O 1
ATOM 1697 N N . GLN A 1 218 ? -95.424 -33.770 16.928 1.00 85.44 218 GLN A N 1
ATOM 1698 C CA . GLN A 1 218 ? -96.482 -33.267 16.047 1.00 85.44 218 GLN A CA 1
ATOM 1699 C C . GLN A 1 218 ? -97.292 -34.418 15.439 1.00 85.44 218 GLN A C 1
ATOM 1701 O O . GLN A 1 218 ? -98.517 -34.407 15.533 1.00 85.44 218 GLN A O 1
ATOM 1706 N N . GLU A 1 219 ? -96.629 -35.448 14.910 1.00 85.62 219 GLU A N 1
ATOM 1707 C CA . GLU A 1 219 ? -97.287 -36.642 14.359 1.00 85.62 219 GLU A CA 1
ATOM 1708 C C . GLU A 1 219 ? -98.115 -37.383 15.424 1.00 85.62 219 GLU A C 1
ATOM 1710 O O . GLU A 1 219 ? -99.242 -37.814 15.170 1.00 85.62 219 GLU A O 1
ATOM 1715 N N . GLN A 1 220 ? -97.614 -37.469 16.659 1.00 82.81 220 GLN A N 1
ATOM 1716 C CA . GLN A 1 220 ? -98.356 -38.048 17.777 1.00 82.81 220 GLN A CA 1
ATOM 1717 C C . GLN A 1 220 ? -99.615 -37.235 18.120 1.00 82.81 220 GLN A C 1
ATOM 1719 O O . GLN A 1 220 ? -100.665 -37.816 18.412 1.00 82.81 220 GLN A O 1
ATOM 1724 N N . ALA A 1 221 ? -99.537 -35.901 18.069 1.00 81.44 221 ALA A N 1
ATOM 1725 C CA . ALA A 1 221 ? -100.692 -35.032 18.274 1.00 81.44 221 ALA A CA 1
ATOM 1726 C C . ALA A 1 221 ? -101.734 -35.202 17.154 1.00 81.44 221 ALA A C 1
ATOM 1728 O O . ALA A 1 221 ? -102.931 -35.269 17.437 1.00 81.44 221 ALA A O 1
ATOM 1729 N N . GLU A 1 222 ? -101.300 -35.346 15.899 1.00 83.56 222 GLU A N 1
ATOM 1730 C CA . GLU A 1 222 ? -102.191 -35.629 14.768 1.00 83.56 222 GLU A CA 1
ATOM 1731 C C . GLU A 1 222 ? -102.910 -36.975 14.924 1.00 83.56 222 GLU A C 1
ATOM 1733 O O . GLU A 1 222 ? -104.121 -37.063 14.702 1.00 83.56 222 GLU A O 1
ATOM 1738 N N . LEU A 1 223 ? -102.206 -38.014 15.380 1.00 82.38 223 LEU A N 1
ATOM 1739 C CA . LEU A 1 223 ? -102.809 -39.321 15.652 1.00 82.38 223 LEU A CA 1
ATOM 1740 C C . LEU A 1 223 ? -103.831 -39.274 16.790 1.00 82.38 223 LEU A C 1
ATOM 1742 O O . LEU A 1 223 ? -104.872 -39.926 16.700 1.00 82.38 223 LEU A O 1
ATOM 1746 N N . ALA A 1 224 ? -103.590 -38.468 17.827 1.00 79.06 224 ALA A N 1
ATOM 1747 C CA . ALA A 1 224 ? -104.565 -38.248 18.894 1.00 79.06 224 ALA A CA 1
ATOM 1748 C C . ALA A 1 224 ? -105.845 -37.560 18.375 1.00 79.06 224 ALA A C 1
ATOM 1750 O O . ALA A 1 224 ? -106.953 -37.904 18.790 1.00 79.06 224 ALA A O 1
ATOM 1751 N N . VAL A 1 225 ? -105.720 -36.631 17.419 1.00 81.88 225 VAL A N 1
ATOM 1752 C CA . VAL A 1 225 ? -106.878 -36.016 16.744 1.00 81.88 225 VAL A CA 1
ATOM 1753 C C . VAL A 1 225 ? -107.630 -37.045 15.891 1.00 81.88 225 VAL A C 1
ATOM 1755 O O . VAL A 1 225 ? -108.862 -37.083 15.919 1.00 81.88 225 VAL A O 1
ATOM 1758 N N . GLN A 1 226 ? -106.919 -37.913 15.163 1.00 80.50 226 GLN A N 1
ATOM 1759 C CA . GLN A 1 226 ? -107.540 -38.983 14.373 1.00 80.50 226 GLN A CA 1
ATOM 1760 C C . GLN A 1 226 ? -108.310 -39.979 15.249 1.00 80.50 226 GLN A C 1
ATOM 1762 O O . GLN A 1 226 ? -109.436 -40.344 14.910 1.00 80.50 226 GLN A O 1
ATOM 1767 N N . GLU A 1 227 ? -107.752 -40.366 16.394 1.00 78.69 227 GLU A N 1
ATOM 1768 C CA . GLU A 1 227 ? -108.436 -41.192 17.392 1.00 78.69 227 GLU A CA 1
ATOM 1769 C C . GLU A 1 227 ? -109.704 -40.508 17.916 1.00 78.69 227 GLU A C 1
ATOM 1771 O O . GLU A 1 227 ? -110.765 -41.132 17.970 1.00 78.69 227 GLU A O 1
ATOM 1776 N N . GLY A 1 228 ? -109.623 -39.212 18.237 1.00 75.38 228 GLY A N 1
ATOM 1777 C CA . GLY A 1 228 ? -110.779 -38.413 18.642 1.00 75.38 228 GLY A CA 1
ATOM 1778 C C . GLY A 1 228 ? -111.896 -38.429 17.597 1.00 75.38 228 GLY A C 1
ATOM 1779 O O . GLY A 1 228 ? -113.061 -38.624 17.943 1.00 75.38 228 GLY A O 1
ATOM 1780 N N . ASN A 1 229 ? -111.546 -38.315 16.313 1.00 77.75 229 ASN A N 1
ATOM 1781 C CA . ASN A 1 229 ? -112.506 -38.384 15.210 1.00 77.75 229 ASN A CA 1
ATOM 1782 C C . ASN A 1 229 ? -113.127 -39.781 15.060 1.00 77.75 229 ASN A C 1
ATOM 1784 O O . ASN A 1 229 ? -114.342 -39.890 14.896 1.00 77.75 229 ASN A O 1
ATOM 1788 N N . VAL A 1 230 ? -112.330 -40.853 15.148 1.00 78.25 230 VAL A N 1
ATOM 1789 C CA . VAL A 1 230 ? -112.837 -42.239 15.093 1.00 78.25 230 VAL A CA 1
ATOM 1790 C C . VAL A 1 230 ? -113.789 -42.504 16.260 1.00 78.25 230 VAL A C 1
ATOM 1792 O O . VAL A 1 230 ? -114.879 -43.035 16.049 1.00 78.25 230 VAL A O 1
ATOM 1795 N N . LYS A 1 231 ? -113.430 -42.059 17.468 1.00 72.38 231 LYS A N 1
ATOM 1796 C CA . LYS A 1 231 ? -114.253 -42.201 18.672 1.00 72.38 231 LYS A CA 1
ATOM 1797 C C . LYS A 1 231 ? -115.543 -41.387 18.597 1.00 72.38 231 LYS A C 1
ATOM 1799 O O . LYS A 1 231 ? -116.599 -41.901 18.940 1.00 72.38 231 LYS A O 1
ATOM 1804 N N . TYR A 1 232 ? -115.485 -40.157 18.087 1.00 74.06 232 TYR A N 1
ATOM 1805 C CA . TYR A 1 232 ? -116.667 -39.320 17.875 1.00 74.06 232 TYR A CA 1
ATOM 1806 C C . TYR A 1 232 ? -117.650 -39.952 16.882 1.00 74.06 232 TYR A C 1
ATOM 1808 O O . TYR A 1 232 ? -118.856 -39.982 17.134 1.00 74.06 232 TYR A O 1
ATOM 1816 N N . VAL A 1 233 ? -117.145 -40.494 15.767 1.00 71.19 233 VAL A N 1
ATOM 1817 C CA . VAL A 1 233 ? -117.977 -41.223 14.801 1.00 71.19 233 VAL A CA 1
ATOM 1818 C C . VAL A 1 233 ? -118.595 -42.449 15.470 1.00 71.19 233 VAL A C 1
ATOM 1820 O O . VAL A 1 233 ? -119.798 -42.664 15.331 1.00 71.19 233 VAL A O 1
ATOM 1823 N N . LEU A 1 234 ? -117.823 -43.204 16.254 1.00 66.81 234 LEU A N 1
ATOM 1824 C CA . LEU A 1 234 ? -118.326 -44.368 16.985 1.00 66.81 234 LEU A CA 1
ATOM 1825 C C . LEU A 1 234 ? -119.434 -43.986 17.984 1.00 66.81 234 LEU A C 1
ATOM 1827 O O . LEU A 1 234 ? -120.500 -44.599 17.989 1.00 66.81 234 LEU A O 1
ATOM 1831 N N . ASP A 1 235 ? -119.233 -42.916 18.754 1.00 65.56 235 ASP A N 1
ATOM 1832 C CA . ASP A 1 235 ? -120.217 -42.388 19.703 1.00 65.56 235 ASP A CA 1
ATOM 1833 C C . ASP A 1 235 ? -121.489 -41.883 19.002 1.00 65.56 235 ASP A C 1
ATOM 1835 O O . ASP A 1 235 ? -122.590 -42.015 19.546 1.00 65.56 235 ASP A O 1
ATOM 1839 N N . SER A 1 236 ? -121.382 -41.349 17.778 1.00 67.19 236 SER A N 1
ATOM 1840 C CA . SER A 1 236 ? -122.558 -40.964 16.986 1.00 67.19 236 SER A CA 1
ATOM 1841 C C . SER A 1 236 ? -123.424 -42.169 16.587 1.00 67.19 236 SER A C 1
ATOM 1843 O O . SER A 1 236 ? -124.647 -42.055 16.590 1.00 67.19 236 SER A O 1
ATOM 1845 N N . PHE A 1 237 ? -122.826 -43.348 16.364 1.00 62.53 237 PHE A N 1
ATOM 1846 C CA . PHE A 1 237 ? -123.563 -44.592 16.096 1.00 62.53 237 PHE A CA 1
ATOM 1847 C C . PHE A 1 237 ? -124.188 -45.215 17.358 1.00 62.53 237 PHE A C 1
ATOM 1849 O O . PHE A 1 237 ? -125.167 -45.958 17.252 1.00 62.53 237 PHE A O 1
ATOM 1856 N N . VAL A 1 238 ? -123.655 -44.915 18.547 1.00 61.16 238 VAL A N 1
ATOM 1857 C CA . VAL A 1 238 ? -124.135 -45.426 19.847 1.00 61.16 238 VAL A CA 1
ATOM 1858 C C . VAL A 1 238 ? -125.405 -44.698 20.319 1.00 61.16 238 VAL A C 1
ATOM 1860 O O . VAL A 1 238 ? -126.249 -45.294 20.993 1.00 61.16 238 VAL A O 1
ATOM 1863 N N . LYS A 1 239 ? -125.598 -43.427 19.933 1.00 57.94 239 LYS A N 1
ATOM 1864 C CA . LYS A 1 239 ? -126.740 -42.603 20.382 1.00 57.94 239 LYS A CA 1
ATOM 1865 C C . LYS A 1 239 ? -128.124 -43.067 19.889 1.00 57.94 239 LYS A C 1
ATOM 1867 O O . LYS A 1 239 ? -129.121 -42.568 20.398 1.00 57.94 239 LYS A O 1
ATOM 1872 N N . GLU A 1 240 ? -128.208 -44.064 19.006 1.00 53.19 240 GLU A N 1
ATOM 1873 C CA . GLU A 1 240 ? -129.472 -44.682 18.554 1.00 53.19 240 GLU A CA 1
ATOM 1874 C C . GLU A 1 240 ? -129.839 -46.009 19.258 1.00 53.19 240 GLU A C 1
ATOM 1876 O O . GLU A 1 240 ? -130.743 -46.715 18.819 1.00 53.19 240 GLU A O 1
ATOM 1881 N N . GLY A 1 241 ? -129.200 -46.340 20.386 1.00 52.47 241 GLY A N 1
ATOM 1882 C CA . GLY A 1 241 ? -129.715 -47.345 21.325 1.00 52.47 241 GLY A CA 1
ATOM 1883 C C . GLY A 1 241 ? -128.889 -48.626 21.435 1.00 52.47 241 GLY A C 1
ATOM 1884 O O . GLY A 1 241 ? -129.216 -49.637 20.821 1.00 52.47 241 GLY A O 1
ATOM 1885 N N . ALA A 1 242 ? -127.848 -48.585 22.271 1.00 44.12 242 ALA A N 1
ATOM 1886 C CA . ALA A 1 242 ? -127.430 -49.628 23.221 1.00 44.12 242 ALA A CA 1
ATOM 1887 C C . ALA A 1 242 ? -126.141 -49.177 23.937 1.00 44.12 242 ALA A C 1
ATOM 1889 O O . ALA A 1 242 ? -125.294 -48.499 23.363 1.00 44.12 242 ALA A O 1
ATOM 1890 N N . THR A 1 243 ? -126.000 -49.543 25.206 1.00 49.72 243 THR A N 1
ATOM 1891 C CA . THR A 1 243 ? -124.927 -49.136 26.124 1.00 49.72 243 THR A CA 1
ATOM 1892 C C . THR A 1 243 ? -123.542 -49.696 25.760 1.00 49.72 243 THR A C 1
ATOM 1894 O O . THR A 1 243 ? -123.362 -50.908 25.710 1.00 49.72 243 THR A O 1
ATOM 1897 N N . GLY A 1 244 ? -122.547 -48.810 25.625 1.00 54.28 244 GLY A N 1
ATOM 1898 C CA . GLY A 1 244 ? -121.220 -48.956 26.247 1.00 54.28 244 GLY A CA 1
ATOM 1899 C C . GLY A 1 244 ? -120.231 -50.033 25.779 1.00 54.28 244 GLY A C 1
ATOM 1900 O O . GLY A 1 244 ? -119.340 -50.338 26.564 1.00 54.28 244 GLY A O 1
ATOM 1901 N N . ASN A 1 245 ? -120.318 -50.580 24.562 1.00 54.09 245 ASN A N 1
ATOM 1902 C CA . ASN A 1 245 ? -119.362 -51.594 24.079 1.00 54.09 245 ASN A CA 1
ATOM 1903 C C . ASN A 1 245 ? -118.605 -51.172 22.805 1.00 54.09 245 ASN A C 1
ATOM 1905 O O . ASN A 1 245 ? -119.136 -50.452 21.961 1.00 54.09 245 ASN A O 1
ATOM 1909 N N . THR A 1 246 ? -117.354 -51.637 22.696 1.00 60.81 246 THR A N 1
ATOM 1910 C CA . THR A 1 246 ? -116.370 -51.353 21.631 1.00 60.81 246 THR A CA 1
ATOM 1911 C C . THR A 1 246 ? -116.866 -51.719 20.225 1.00 60.81 246 THR A C 1
ATOM 1913 O O . THR A 1 246 ? -117.733 -52.581 20.063 1.00 60.81 246 THR A O 1
ATOM 1916 N N . ALA A 1 247 ? -116.294 -51.086 19.188 1.00 56.84 247 ALA A N 1
ATOM 1917 C CA . ALA A 1 247 ? -116.701 -51.242 17.783 1.00 56.84 247 ALA A CA 1
ATOM 1918 C C . ALA A 1 247 ? -116.821 -52.716 17.348 1.00 56.84 247 ALA A C 1
ATOM 1920 O O . ALA A 1 247 ? -117.774 -53.090 16.667 1.00 56.84 247 ALA A O 1
ATOM 1921 N N . ALA A 1 248 ? -115.895 -53.566 17.803 1.00 57.38 248 ALA A N 1
ATOM 1922 C CA . ALA A 1 248 ? -115.875 -54.998 17.510 1.00 57.38 248 ALA A CA 1
ATOM 1923 C C . ALA A 1 248 ? -117.104 -55.758 18.053 1.00 57.38 248 ALA A C 1
ATOM 1925 O O . ALA A 1 248 ? -117.613 -56.654 17.382 1.00 57.38 248 ALA A O 1
ATOM 1926 N N . LEU A 1 249 ? -117.624 -55.379 19.226 1.00 60.81 249 LEU A N 1
ATOM 1927 C CA . LEU A 1 249 ? -118.843 -55.971 19.790 1.00 60.81 249 LEU A CA 1
ATOM 1928 C C . LEU A 1 249 ? -120.098 -55.519 19.029 1.00 60.81 249 LEU A C 1
ATOM 1930 O O . LEU A 1 249 ? -120.991 -56.327 18.783 1.00 60.81 249 LEU A O 1
ATOM 1934 N N . GLN A 1 250 ? -120.144 -54.259 18.583 1.00 61.69 250 GLN A N 1
ATOM 1935 C CA . GLN A 1 250 ? -121.276 -53.745 17.804 1.00 61.69 250 GLN A CA 1
ATOM 1936 C C . GLN A 1 250 ? -121.369 -54.358 16.401 1.00 61.69 250 GLN A C 1
ATOM 1938 O O . GLN A 1 250 ? -122.480 -54.542 15.896 1.00 61.69 250 GLN A O 1
ATOM 1943 N N . VAL A 1 251 ? -120.231 -54.704 15.781 1.00 65.06 251 VAL A N 1
ATOM 1944 C CA . VAL A 1 251 ? -120.202 -55.504 14.542 1.00 65.06 251 VAL A CA 1
ATOM 1945 C C . VAL A 1 251 ? -120.898 -56.846 14.786 1.00 65.06 251 VAL A C 1
ATOM 1947 O O . VAL A 1 251 ? -121.813 -57.187 14.044 1.00 65.06 251 VAL A O 1
ATOM 1950 N N . GLY A 1 252 ? -120.558 -57.560 15.865 1.00 68.06 252 GLY A N 1
ATOM 1951 C CA . GLY A 1 252 ? -121.181 -58.849 16.196 1.00 68.06 252 GLY A CA 1
ATOM 1952 C C . GLY A 1 252 ? -122.703 -58.768 16.384 1.00 68.06 252 GLY A C 1
ATOM 1953 O O . GLY A 1 252 ? -123.448 -59.559 15.803 1.00 68.06 252 GLY A O 1
ATOM 1954 N N . ASP A 1 253 ? -123.185 -57.763 17.119 1.00 66.38 253 ASP A N 1
ATOM 1955 C CA . ASP A 1 253 ? -124.624 -57.574 17.350 1.00 66.38 253 ASP A CA 1
ATOM 1956 C C . ASP A 1 253 ? -125.391 -57.207 16.069 1.00 66.38 253 ASP A C 1
ATOM 1958 O O . ASP A 1 253 ? -126.527 -57.648 15.860 1.00 66.38 253 ASP A O 1
ATOM 1962 N N . THR A 1 254 ? -124.789 -56.399 15.190 1.00 68.44 254 THR A N 1
ATOM 1963 C CA . THR A 1 254 ? -125.414 -56.013 13.916 1.00 68.44 254 THR A CA 1
ATOM 1964 C C . THR A 1 254 ? -125.401 -57.149 12.887 1.00 68.44 254 THR A C 1
ATOM 1966 O O . THR A 1 254 ? -126.378 -57.281 12.148 1.00 68.44 254 THR A O 1
ATOM 1969 N N . GLU A 1 255 ? -124.399 -58.039 12.892 1.00 69.56 255 GLU A N 1
ATOM 1970 C CA . GLU A 1 255 ? -124.408 -59.276 12.084 1.00 69.56 255 GLU A CA 1
ATOM 1971 C C . GLU A 1 255 ? -125.533 -60.225 12.496 1.00 69.56 255 GLU A C 1
ATOM 1973 O O . GLU A 1 255 ? -126.240 -60.760 11.634 1.00 69.56 255 GLU A O 1
ATOM 1978 N N . MET A 1 256 ? -125.754 -60.405 13.802 1.00 72.81 256 MET A N 1
ATOM 1979 C CA . MET A 1 256 ? -126.860 -61.233 14.294 1.00 72.81 256 MET A CA 1
ATOM 1980 C C . MET A 1 256 ? -128.227 -60.662 13.892 1.00 72.81 256 MET A C 1
ATOM 1982 O O . MET A 1 256 ? -129.106 -61.403 13.454 1.00 72.81 256 MET A O 1
ATOM 1986 N N . LYS A 1 257 ? -128.413 -59.338 13.971 1.00 72.44 257 LYS A N 1
ATOM 1987 C CA . LYS A 1 257 ? -129.665 -58.692 13.534 1.00 72.44 257 LYS A CA 1
ATOM 1988 C C . LYS A 1 257 ? -129.890 -58.820 12.023 1.00 72.44 257 LYS A C 1
ATOM 1990 O O . LYS A 1 257 ? -131.012 -59.090 11.596 1.00 72.44 257 LYS A O 1
ATOM 1995 N N . LEU A 1 258 ? -128.837 -58.670 11.215 1.00 77.31 258 LEU A N 1
ATOM 1996 C CA . LEU A 1 258 ? -128.904 -58.826 9.757 1.00 77.31 258 LEU A CA 1
ATOM 1997 C C . LEU A 1 258 ? -129.274 -60.263 9.355 1.00 77.31 258 LEU A C 1
ATOM 1999 O O . LEU A 1 258 ? -130.115 -60.473 8.482 1.00 77.31 258 LEU A O 1
ATOM 2003 N N . THR A 1 259 ? -128.654 -61.258 9.992 1.00 75.50 259 THR A N 1
ATOM 2004 C CA . THR A 1 259 ? -128.923 -62.677 9.711 1.00 75.50 259 THR A CA 1
ATOM 2005 C C . THR A 1 259 ? -130.337 -63.082 10.121 1.00 75.50 259 THR A C 1
ATOM 2007 O O . THR A 1 259 ? -131.012 -63.761 9.347 1.00 75.50 259 THR A O 1
ATOM 2010 N N . ALA A 1 260 ? -130.833 -62.587 11.260 1.00 74.31 260 ALA A N 1
ATOM 2011 C CA . ALA A 1 260 ? -132.226 -62.770 11.662 1.00 74.31 260 ALA A CA 1
ATOM 2012 C C . ALA A 1 260 ? -133.211 -62.166 10.641 1.00 74.31 260 ALA A C 1
ATOM 2014 O O . ALA A 1 260 ? -134.167 -62.832 10.243 1.00 74.31 260 ALA A O 1
ATOM 2015 N N . LYS A 1 261 ? -132.951 -60.945 10.144 1.00 75.69 261 LYS A N 1
ATOM 2016 C CA . LYS A 1 261 ? -133.813 -60.296 9.137 1.00 75.69 261 LYS A CA 1
ATOM 2017 C C . LYS A 1 261 ? -133.810 -61.003 7.781 1.00 75.69 261 LYS A C 1
ATOM 2019 O O . LYS A 1 261 ? -134.859 -61.122 7.152 1.00 75.69 261 LYS A O 1
ATOM 2024 N N . ARG A 1 262 ? -132.668 -61.543 7.349 1.00 76.25 262 ARG A N 1
ATOM 2025 C CA . ARG A 1 262 ? -132.585 -62.380 6.137 1.00 76.25 262 ARG A CA 1
ATOM 2026 C C . ARG A 1 262 ? -133.444 -63.637 6.232 1.00 76.25 262 ARG A C 1
ATOM 2028 O O . ARG A 1 262 ? -134.093 -63.996 5.253 1.00 76.25 262 ARG A O 1
ATOM 2035 N N . ALA A 1 263 ? -133.465 -64.284 7.397 1.00 74.38 263 ALA A N 1
ATOM 2036 C CA . ALA A 1 263 ? -134.301 -65.460 7.623 1.00 74.38 263 ALA A CA 1
ATOM 2037 C C . ALA A 1 263 ? -135.801 -65.117 7.536 1.00 74.38 263 ALA A C 1
ATOM 2039 O O . ALA A 1 263 ? -136.567 -65.874 6.943 1.00 74.38 263 ALA A O 1
ATOM 2040 N N . GLU A 1 264 ? -136.208 -63.950 8.048 1.00 70.25 264 GLU A N 1
ATOM 2041 C CA . GLU A 1 264 ? -137.588 -63.451 7.960 1.00 70.25 264 GLU A CA 1
ATOM 2042 C C . GLU A 1 264 ? -138.008 -63.180 6.502 1.00 70.25 264 GLU A C 1
ATOM 2044 O O . GLU A 1 264 ? -139.063 -63.635 6.061 1.00 70.25 264 GLU A O 1
ATOM 2049 N N . ILE A 1 265 ? -137.136 -62.550 5.703 1.00 70.88 265 ILE A N 1
ATOM 2050 C CA . ILE A 1 265 ? -137.352 -62.344 4.257 1.00 70.88 265 ILE A CA 1
ATOM 2051 C C . ILE A 1 265 ? -137.523 -63.680 3.521 1.00 70.88 265 ILE A C 1
ATOM 2053 O O . ILE A 1 265 ? -138.354 -63.789 2.617 1.00 70.88 265 ILE A O 1
ATOM 2057 N N . GLN A 1 266 ? -136.748 -64.699 3.896 1.00 72.75 266 GLN A N 1
ATOM 2058 C CA . GLN A 1 266 ? -136.820 -66.026 3.284 1.00 72.75 266 GLN A CA 1
ATOM 2059 C C . GLN A 1 266 ? -138.136 -66.745 3.596 1.00 72.75 266 GLN A C 1
ATOM 2061 O O . GLN A 1 266 ? -138.694 -67.392 2.712 1.00 72.75 266 GLN A O 1
ATOM 2066 N N . GLN A 1 267 ? -138.654 -66.604 4.819 1.00 69.06 267 GLN A N 1
ATOM 2067 C CA . GLN A 1 267 ? -139.949 -67.178 5.190 1.00 69.06 267 GLN A CA 1
ATOM 2068 C C . GLN A 1 267 ? -141.102 -66.523 4.422 1.00 69.06 267 GLN A C 1
ATOM 2070 O O . GLN A 1 267 ? -141.956 -67.235 3.896 1.00 69.06 267 GLN A O 1
ATOM 2075 N N . VAL A 1 268 ? -141.094 -65.192 4.281 1.00 60.97 268 VAL A N 1
ATOM 2076 C CA . VAL A 1 268 ? -142.137 -64.467 3.531 1.00 60.97 268 VAL A CA 1
ATOM 2077 C C . VAL A 1 268 ? -142.087 -64.810 2.033 1.00 60.97 268 VAL A C 1
ATOM 2079 O O . VAL A 1 268 ? -143.127 -65.042 1.424 1.00 60.97 268 VAL A O 1
ATOM 2082 N N . GLN A 1 269 ? -140.892 -64.967 1.445 1.00 65.94 269 GLN A N 1
ATOM 2083 C CA . GLN A 1 269 ? -140.738 -65.363 0.032 1.00 65.94 269 GLN A CA 1
ATOM 2084 C C . GLN A 1 269 ? -141.257 -66.769 -0.299 1.00 65.94 269 GLN A C 1
ATOM 2086 O O . GLN A 1 269 ? -141.574 -67.025 -1.459 1.00 65.94 269 GLN A O 1
ATOM 2091 N N . MET A 1 270 ? -141.337 -67.680 0.677 1.00 68.00 270 MET A N 1
ATOM 2092 C CA . MET A 1 270 ? -141.863 -69.034 0.458 1.00 68.00 270 MET A CA 1
ATOM 2093 C C . MET A 1 270 ? -143.384 -69.143 0.643 1.00 68.00 270 MET A C 1
ATOM 2095 O O . MET A 1 270 ? -143.961 -70.138 0.207 1.00 68.00 270 MET A O 1
ATOM 2099 N N . ALA A 1 271 ? -144.030 -68.148 1.263 1.00 61.41 271 ALA A N 1
ATOM 2100 C CA . ALA A 1 271 ? -145.465 -68.164 1.548 1.00 61.41 271 ALA A CA 1
ATOM 2101 C C . ALA A 1 271 ? -146.311 -67.495 0.447 1.00 61.41 271 ALA A C 1
ATOM 2103 O O . ALA A 1 271 ? -147.318 -68.072 0.042 1.00 61.41 271 ALA A O 1
ATOM 2104 N N . ASP A 1 272 ? -145.902 -66.327 -0.067 1.00 53.00 272 ASP A N 1
ATOM 2105 C CA . ASP A 1 272 ? -146.536 -65.676 -1.225 1.00 53.00 272 ASP A CA 1
ATOM 2106 C C . ASP A 1 272 ? -145.580 -64.655 -1.874 1.00 53.00 272 ASP A C 1
ATOM 2108 O O . ASP A 1 272 ? -145.049 -63.757 -1.220 1.00 53.00 272 ASP A O 1
ATOM 2112 N N . ALA A 1 273 ? -145.342 -64.785 -3.180 1.00 61.88 273 ALA A N 1
ATOM 2113 C CA . ALA A 1 273 ? -144.347 -63.985 -3.896 1.00 61.88 273 ALA A CA 1
ATOM 2114 C C . ALA A 1 273 ? -144.802 -62.540 -4.187 1.00 61.88 273 ALA A C 1
ATOM 2116 O O . ALA A 1 273 ? -143.978 -61.722 -4.598 1.00 61.88 273 ALA A O 1
ATOM 2117 N N . ASN A 1 274 ? -146.081 -62.217 -3.966 1.00 59.06 274 ASN A N 1
ATOM 2118 C CA . ASN A 1 274 ? -146.654 -60.892 -4.227 1.00 59.06 274 ASN A CA 1
ATOM 2119 C C . ASN A 1 274 ? -146.994 -60.093 -2.953 1.00 59.06 274 ASN A C 1
ATOM 2121 O O . ASN A 1 274 ? -147.725 -59.104 -3.037 1.00 59.06 274 ASN A O 1
ATOM 2125 N N . ASP A 1 275 ? -146.472 -60.483 -1.784 1.00 64.81 275 ASP A N 1
ATOM 2126 C CA . ASP A 1 275 ? -146.725 -59.762 -0.532 1.00 64.81 275 ASP A CA 1
ATOM 2127 C C . ASP A 1 275 ? -146.125 -58.330 -0.570 1.00 64.81 275 ASP A C 1
ATOM 2129 O O . ASP A 1 275 ? -144.909 -58.165 -0.759 1.00 64.81 275 ASP A O 1
ATOM 2133 N N . PRO A 1 276 ? -146.939 -57.271 -0.375 1.00 62.19 276 PRO A N 1
ATOM 2134 C CA . PRO A 1 276 ? -146.482 -55.881 -0.389 1.00 62.19 276 PRO A CA 1
ATOM 2135 C C . PRO A 1 276 ? -145.509 -55.514 0.748 1.00 62.19 276 PRO A C 1
ATOM 2137 O O . PRO A 1 276 ? -144.942 -54.422 0.717 1.00 62.19 276 PRO A O 1
ATOM 2140 N N . THR A 1 277 ? -145.274 -56.386 1.735 1.00 66.69 277 THR A N 1
ATOM 2141 C CA . THR A 1 277 ? -144.309 -56.158 2.830 1.00 66.69 277 THR A CA 1
ATOM 2142 C C . THR A 1 277 ? -142.860 -56.520 2.471 1.00 66.69 277 THR A C 1
ATOM 2144 O O . THR A 1 277 ? -141.915 -56.026 3.095 1.00 66.69 277 THR A O 1
ATOM 2147 N N . LEU A 1 278 ? -142.647 -57.312 1.414 1.00 65.88 278 LEU A N 1
ATOM 2148 C CA . LEU A 1 278 ? -141.322 -57.784 0.998 1.00 65.88 278 LEU A CA 1
ATOM 2149 C C . LEU A 1 278 ? -140.322 -56.672 0.590 1.00 65.88 278 LEU A C 1
ATOM 2151 O O . LEU A 1 278 ? -139.133 -56.803 0.905 1.00 65.88 278 LEU A O 1
ATOM 2155 N N . PRO A 1 279 ? -140.731 -55.570 -0.074 1.00 68.50 279 PRO A N 1
ATOM 2156 C CA . PRO A 1 279 ? -139.829 -54.461 -0.386 1.00 68.50 279 PRO A CA 1
ATOM 2157 C C . PRO A 1 279 ? -139.304 -53.752 0.869 1.00 68.50 279 PRO A C 1
ATOM 2159 O O . PRO A 1 279 ? -138.134 -53.374 0.902 1.00 68.50 279 PRO A O 1
ATOM 2162 N N . MET A 1 280 ? -140.130 -53.616 1.915 1.00 68.75 280 MET A N 1
ATOM 2163 C CA . MET A 1 280 ? -139.731 -52.950 3.161 1.00 68.75 280 MET A CA 1
ATOM 2164 C C . MET A 1 280 ? -138.674 -53.750 3.929 1.00 68.75 280 MET A C 1
ATOM 2166 O O . MET A 1 280 ? -137.671 -53.181 4.354 1.00 68.75 280 MET A O 1
ATOM 2170 N N . LEU A 1 281 ? -138.832 -55.071 4.050 1.00 69.62 281 LEU A N 1
ATOM 2171 C CA . LEU A 1 281 ? -137.848 -55.906 4.752 1.00 69.62 281 LEU A CA 1
ATOM 2172 C C . LEU A 1 281 ? -136.495 -55.951 4.021 1.00 69.62 281 LEU A C 1
ATOM 2174 O O . LEU A 1 281 ? -135.445 -55.876 4.660 1.00 69.62 281 LEU A O 1
ATOM 2178 N N . LYS A 1 282 ? -136.497 -55.989 2.679 1.00 71.00 282 LYS A N 1
ATOM 2179 C CA . LYS A 1 282 ? -135.259 -55.878 1.881 1.00 71.00 282 LYS A CA 1
ATOM 2180 C C . LYS A 1 282 ? -134.567 -54.526 2.066 1.00 71.00 282 LYS A C 1
ATOM 2182 O O . LYS A 1 282 ? -133.338 -54.456 2.032 1.00 71.00 282 LYS A O 1
ATOM 2187 N N . GLN A 1 283 ? -135.336 -53.459 2.275 1.00 74.81 283 GLN A N 1
ATOM 2188 C CA . GLN A 1 283 ? -134.791 -52.136 2.558 1.00 74.81 283 GLN A CA 1
ATOM 2189 C C . GLN A 1 283 ? -134.138 -52.082 3.950 1.00 74.81 283 GLN A C 1
ATOM 2191 O O . GLN A 1 283 ? -133.038 -51.549 4.075 1.00 74.81 283 GLN A O 1
ATOM 2196 N N . GLU A 1 284 ? -134.739 -52.697 4.973 1.00 71.88 284 GLU A N 1
ATOM 2197 C CA . GLU A 1 284 ? -134.129 -52.809 6.310 1.00 71.88 284 GLU A CA 1
ATOM 2198 C C . GLU A 1 284 ? -132.833 -53.637 6.306 1.00 71.88 284 GLU A C 1
ATOM 2200 O O . GLU A 1 284 ? -131.850 -53.254 6.945 1.00 71.88 284 GLU A O 1
ATOM 2205 N N . GLU A 1 285 ? -132.784 -54.735 5.545 1.00 77.06 285 GLU A N 1
ATOM 2206 C CA . GLU A 1 285 ? -131.562 -55.530 5.381 1.00 77.06 285 GLU A CA 1
ATOM 2207 C C . GLU A 1 285 ? -130.425 -54.697 4.763 1.00 77.06 285 GLU A C 1
ATOM 2209 O O . GLU A 1 285 ? -129.294 -54.722 5.255 1.00 77.06 285 GLU A O 1
ATOM 2214 N N . ALA A 1 286 ? -130.718 -53.910 3.723 1.00 74.06 286 ALA A N 1
ATOM 2215 C CA . ALA A 1 286 ? -129.730 -53.041 3.082 1.00 74.06 286 ALA A CA 1
ATOM 2216 C C . ALA A 1 286 ? -129.187 -51.961 4.042 1.00 74.06 286 ALA A C 1
ATOM 2218 O O . ALA A 1 286 ? -127.995 -51.631 4.020 1.00 74.06 286 ALA A O 1
ATOM 2219 N N . VAL A 1 287 ? -130.034 -51.443 4.936 1.00 78.50 287 VAL A N 1
ATOM 2220 C CA . VAL A 1 287 ? -129.626 -50.471 5.962 1.00 78.50 287 VAL A CA 1
ATOM 2221 C C . VAL A 1 287 ? -128.728 -51.125 7.019 1.00 78.50 287 VAL A C 1
ATOM 2223 O O . VAL A 1 287 ? -127.686 -50.571 7.367 1.00 78.50 287 VAL A O 1
ATOM 2226 N N . LEU A 1 288 ? -129.053 -52.333 7.486 1.00 74.88 288 LEU A N 1
ATOM 2227 C CA . LEU A 1 288 ? -128.208 -53.051 8.449 1.00 74.88 288 LEU A CA 1
ATOM 2228 C C . LEU A 1 288 ? -126.865 -53.488 7.839 1.00 74.88 288 LEU A C 1
ATOM 2230 O O . LEU A 1 288 ? -125.832 -53.395 8.504 1.00 74.88 288 LEU A O 1
ATOM 2234 N N . ALA A 1 289 ? -126.848 -53.900 6.568 1.00 73.19 289 ALA A N 1
ATOM 2235 C CA . ALA A 1 289 ? -125.625 -54.295 5.870 1.00 73.19 289 ALA A CA 1
ATOM 2236 C C . ALA A 1 289 ? -124.667 -53.110 5.660 1.00 73.19 289 ALA A C 1
ATOM 2238 O O . ALA A 1 289 ? -123.458 -53.250 5.856 1.00 73.19 289 ALA A O 1
ATOM 2239 N N . SER A 1 290 ? -125.196 -51.930 5.319 1.00 77.69 290 SER A N 1
ATOM 2240 C CA . SER A 1 290 ? -124.376 -50.718 5.182 1.00 77.69 290 SER A CA 1
ATOM 2241 C C . SER A 1 290 ? -123.807 -50.254 6.529 1.00 77.69 290 SER A C 1
ATOM 2243 O O . SER A 1 290 ? -122.623 -49.919 6.609 1.00 77.69 290 SER A O 1
ATOM 2245 N N . ARG A 1 291 ? -124.586 -50.343 7.619 1.00 76.88 291 ARG A N 1
ATOM 2246 C CA . ARG A 1 291 ? -124.107 -50.065 8.986 1.00 76.88 291 ARG A CA 1
ATOM 2247 C C . ARG A 1 291 ? -122.967 -50.998 9.408 1.00 76.88 291 ARG A C 1
ATOM 2249 O O . ARG A 1 291 ? -121.986 -50.537 9.991 1.00 76.88 291 ARG A O 1
ATOM 2256 N N . LEU A 1 292 ? -123.054 -52.285 9.066 1.00 77.44 292 LEU A N 1
ATOM 2257 C CA . LEU A 1 292 ? -122.005 -53.266 9.354 1.00 77.44 292 LEU A CA 1
ATOM 2258 C C . LEU A 1 292 ? -120.667 -52.909 8.694 1.00 77.44 292 LEU A C 1
ATOM 2260 O O . LEU A 1 292 ? -119.606 -52.979 9.319 1.00 77.44 292 LEU A O 1
ATOM 2264 N N . GLN A 1 293 ? -120.717 -52.535 7.415 1.00 77.88 293 GLN A N 1
ATOM 2265 C CA . GLN A 1 293 ? -119.520 -52.227 6.642 1.00 77.88 293 GLN A CA 1
ATOM 2266 C C . GLN A 1 293 ? -118.779 -51.020 7.232 1.00 77.88 293 GLN A C 1
ATOM 2268 O O . GLN A 1 293 ? -117.554 -51.054 7.351 1.00 77.88 293 GLN A O 1
ATOM 2273 N N . VAL A 1 294 ? -119.514 -50.000 7.688 1.00 79.75 294 VAL A N 1
ATOM 2274 C CA . VAL A 1 294 ? -118.932 -48.835 8.369 1.00 79.75 294 VAL A CA 1
ATOM 2275 C C . VAL A 1 294 ? -118.252 -49.245 9.679 1.00 79.75 294 VAL A C 1
ATOM 2277 O O . VAL A 1 294 ? -117.090 -48.898 9.890 1.00 79.75 294 VAL A O 1
ATOM 2280 N N . LEU A 1 295 ? -118.905 -50.050 10.522 1.00 77.81 295 LEU A N 1
ATOM 2281 C CA . LEU A 1 295 ? -118.326 -50.487 11.799 1.00 77.81 295 LEU A CA 1
ATOM 2282 C C . LEU A 1 295 ? -117.040 -51.316 11.622 1.00 77.81 295 LEU A C 1
ATOM 2284 O O . LEU A 1 295 ? -116.063 -51.080 12.334 1.00 77.81 295 LEU A O 1
ATOM 2288 N N . ARG A 1 296 ? -116.980 -52.215 10.627 1.00 77.81 296 ARG A N 1
ATOM 2289 C CA . ARG A 1 296 ? -115.748 -52.967 10.311 1.00 77.81 296 ARG A CA 1
ATOM 2290 C C . ARG A 1 296 ? -114.596 -52.045 9.901 1.00 77.81 296 ARG A C 1
ATOM 2292 O O . ARG A 1 296 ? -113.465 -52.254 10.333 1.00 77.81 296 ARG A O 1
ATOM 2299 N N . THR A 1 297 ? -114.865 -51.005 9.106 1.00 77.69 297 THR A N 1
ATOM 2300 C CA . THR A 1 297 ? -113.816 -50.044 8.709 1.00 77.69 297 THR A CA 1
ATOM 2301 C C . THR A 1 297 ? -113.297 -49.203 9.874 1.00 77.69 297 THR A C 1
ATOM 2303 O O . THR A 1 297 ? -112.126 -48.827 9.872 1.00 77.69 297 THR A O 1
ATOM 2306 N N . LEU A 1 298 ? -114.133 -48.925 10.877 1.00 78.88 298 LEU A N 1
ATOM 2307 C CA . LEU A 1 298 ? -113.724 -48.189 12.074 1.00 78.88 298 LEU A CA 1
ATOM 2308 C C . LEU A 1 298 ? -112.862 -49.054 13.004 1.00 78.88 298 LEU A C 1
ATOM 2310 O O . LEU A 1 298 ? -111.837 -48.572 13.476 1.00 78.88 298 LEU A O 1
ATOM 2314 N N . ALA A 1 299 ? -113.206 -50.334 13.185 1.00 74.50 299 ALA A N 1
ATOM 2315 C CA . ALA A 1 299 ? -112.432 -51.260 14.019 1.00 74.50 299 ALA A CA 1
ATOM 2316 C C . ALA A 1 299 ? -110.992 -51.465 13.504 1.00 74.50 299 ALA A C 1
ATOM 2318 O O . ALA A 1 299 ? -110.041 -51.417 14.280 1.00 74.50 299 ALA A O 1
ATOM 2319 N N . VAL A 1 300 ? -110.809 -51.607 12.185 1.00 80.75 300 VAL A N 1
ATOM 2320 C CA . VAL A 1 300 ? -109.465 -51.717 11.580 1.00 80.75 300 VAL A CA 1
ATOM 2321 C C . VAL A 1 300 ? -108.654 -50.432 11.778 1.00 80.75 300 VAL A C 1
ATOM 2323 O O . VAL A 1 300 ? -107.457 -50.489 12.050 1.00 80.75 300 VAL A O 1
ATOM 2326 N N . LYS A 1 301 ? -109.289 -49.257 11.672 1.00 81.62 301 LYS A N 1
ATOM 2327 C CA . LYS A 1 301 ? -108.609 -47.974 11.911 1.00 81.62 301 LYS A CA 1
ATOM 2328 C C . LYS A 1 301 ? -108.144 -47.831 13.361 1.00 81.62 301 LYS A C 1
ATOM 2330 O O . LYS A 1 301 ? -107.053 -47.321 13.584 1.00 81.62 301 LYS A O 1
ATOM 2335 N N . GLU A 1 302 ? -108.933 -48.301 14.323 1.00 79.31 302 GLU A N 1
ATOM 2336 C CA . GLU A 1 302 ? -108.569 -48.288 15.745 1.00 79.31 302 GLU A CA 1
ATOM 2337 C C . GLU A 1 302 ? -107.328 -49.157 16.028 1.00 79.31 302 GLU A C 1
ATOM 2339 O O . GLU A 1 302 ? -106.404 -48.719 16.715 1.00 79.31 302 GLU A O 1
ATOM 2344 N N . GLU A 1 303 ? -107.243 -50.351 15.433 1.00 79.81 303 GLU A N 1
ATOM 2345 C CA . GLU A 1 303 ? -106.079 -51.237 15.575 1.00 79.81 303 GLU A CA 1
ATOM 2346 C C . GLU A 1 303 ? -104.802 -50.640 14.954 1.00 79.81 303 GLU A C 1
ATOM 2348 O O . GLU A 1 303 ? -103.732 -50.671 15.568 1.00 79.81 303 GLU A O 1
ATOM 2353 N N . VAL A 1 304 ? -104.910 -50.028 13.768 1.00 81.62 304 VAL A N 1
ATOM 2354 C CA . VAL A 1 304 ? -103.780 -49.347 13.108 1.00 81.62 304 VAL A CA 1
ATOM 2355 C C . VAL A 1 304 ? -103.255 -48.188 13.960 1.00 81.62 304 VAL A C 1
ATOM 2357 O O . VAL A 1 304 ? -102.041 -48.063 14.125 1.00 81.62 304 VAL A O 1
ATOM 2360 N N . ILE A 1 305 ? -104.146 -47.386 14.552 1.00 81.81 305 ILE A N 1
ATOM 2361 C CA . ILE A 1 305 ? -103.768 -46.275 15.439 1.00 81.81 305 ILE A CA 1
ATOM 2362 C C . ILE A 1 305 ? -103.026 -46.796 16.681 1.00 81.81 305 ILE A C 1
ATOM 2364 O O . ILE A 1 305 ? -102.003 -46.230 17.072 1.00 81.81 305 ILE A O 1
ATOM 2368 N N . ASN A 1 306 ? -103.483 -47.897 17.284 1.00 78.88 306 ASN A N 1
ATOM 2369 C CA . ASN A 1 306 ? -102.836 -48.477 18.466 1.00 78.88 306 ASN A CA 1
ATOM 2370 C C . ASN A 1 306 ? -101.436 -49.036 18.162 1.00 78.88 306 ASN A C 1
ATOM 2372 O O . ASN A 1 306 ? -100.501 -48.805 18.933 1.00 78.88 306 ASN A O 1
ATOM 2376 N N . ASN A 1 307 ? -101.257 -49.698 17.015 1.00 81.44 307 ASN A N 1
ATOM 2377 C CA . ASN A 1 307 ? -99.943 -50.181 16.582 1.00 81.44 307 ASN A CA 1
ATOM 2378 C C . ASN A 1 307 ? -98.979 -49.028 16.259 1.00 81.44 307 ASN A C 1
ATOM 2380 O O . ASN A 1 307 ? -97.803 -49.084 16.622 1.00 81.44 307 ASN A O 1
ATOM 2384 N N . GLN A 1 308 ? -99.476 -47.952 15.640 1.00 83.38 308 GLN A N 1
ATOM 2385 C CA . GLN A 1 308 ? -98.685 -46.746 15.395 1.00 83.38 308 GLN A CA 1
ATOM 2386 C C . GLN A 1 308 ? -98.214 -46.117 16.711 1.00 83.38 308 GLN A C 1
ATOM 2388 O O . GLN A 1 308 ? -97.022 -45.860 16.861 1.00 83.38 308 GLN A O 1
ATOM 2393 N N . LYS A 1 309 ? -99.093 -45.962 17.710 1.00 81.56 309 LYS A N 1
ATOM 2394 C CA . LYS A 1 309 ? -98.721 -45.430 19.036 1.00 81.56 309 LYS A CA 1
ATOM 2395 C C . LYS A 1 309 ? -97.581 -46.208 19.704 1.00 81.56 309 LYS A C 1
ATOM 2397 O O . LYS A 1 309 ? -96.682 -45.593 20.275 1.00 81.56 309 LYS A O 1
ATOM 2402 N N . ALA A 1 310 ? -97.594 -47.540 19.622 1.00 79.31 310 ALA A N 1
ATOM 2403 C CA . ALA A 1 310 ? -96.530 -48.374 20.186 1.00 79.31 310 ALA A CA 1
ATOM 2404 C C . ALA A 1 310 ? -95.177 -48.169 19.472 1.00 79.31 310 ALA A C 1
ATOM 2406 O O . ALA A 1 310 ? -94.130 -48.103 20.126 1.00 79.31 310 ALA A O 1
ATOM 2407 N N . ALA A 1 311 ? -95.191 -48.006 18.144 1.00 80.56 311 ALA A N 1
ATOM 2408 C CA . ALA A 1 311 ? -93.996 -47.675 17.368 1.00 80.56 311 ALA A CA 1
ATOM 2409 C C . ALA A 1 311 ? -93.447 -46.282 17.734 1.00 80.56 311 ALA A C 1
ATOM 2411 O O . ALA A 1 311 ? -92.251 -46.155 18.001 1.00 80.56 311 ALA A O 1
ATOM 2412 N N . PHE A 1 312 ? -94.324 -45.275 17.854 1.00 84.62 312 PHE A N 1
ATOM 2413 C CA . PHE A 1 312 ? -93.957 -43.911 18.256 1.00 84.62 312 PHE A CA 1
ATOM 2414 C C . PHE A 1 312 ? -93.310 -43.851 19.643 1.00 84.62 312 PHE A C 1
ATOM 2416 O O . PHE A 1 312 ? -92.290 -43.184 19.818 1.00 84.62 312 PHE A O 1
ATOM 2423 N N . ALA A 1 313 ? -93.849 -44.588 20.619 1.00 79.12 313 ALA A N 1
ATOM 2424 C CA . ALA A 1 313 ? -93.282 -44.647 21.967 1.00 79.12 313 ALA A CA 1
ATOM 2425 C C . ALA A 1 313 ? -91.848 -45.213 21.971 1.00 79.12 313 ALA A C 1
ATOM 2427 O O . ALA A 1 313 ? -90.984 -44.739 22.710 1.00 79.12 313 ALA A O 1
ATOM 2428 N N . THR A 1 314 ? -91.574 -46.192 21.104 1.00 81.62 314 THR A N 1
ATOM 2429 C CA . THR A 1 314 ? -90.242 -46.803 20.977 1.00 81.62 314 THR A CA 1
ATOM 2430 C C . THR A 1 314 ? -89.246 -45.848 20.309 1.00 81.62 314 THR A C 1
ATOM 2432 O O . THR A 1 314 ? -88.129 -45.684 20.802 1.00 81.62 314 THR A O 1
ATOM 2435 N N . SER A 1 315 ? -89.644 -45.164 19.227 1.00 83.88 315 SER A N 1
ATOM 2436 C CA . SER A 1 315 ? -88.795 -44.164 18.557 1.00 83.88 315 SER A CA 1
ATOM 2437 C C . SER A 1 315 ? -88.524 -42.942 19.434 1.00 83.88 315 SER A C 1
ATOM 2439 O O . SER A 1 315 ? -87.403 -42.434 19.448 1.00 83.88 315 SER A O 1
ATOM 2441 N N . GLN A 1 316 ? -89.519 -42.505 20.211 1.00 85.12 316 GLN A N 1
ATOM 2442 C CA . GLN A 1 316 ? -89.371 -41.406 21.160 1.00 85.12 316 GLN A CA 1
ATOM 2443 C C . GLN A 1 316 ? -88.339 -41.751 22.242 1.00 85.12 316 GLN A C 1
ATOM 2445 O O . GLN A 1 316 ? -87.434 -40.957 22.486 1.00 85.12 316 GLN A O 1
ATOM 2450 N N . GLY A 1 317 ? -88.405 -42.951 22.831 1.00 82.06 317 GLY A N 1
ATOM 2451 C CA . GLY A 1 317 ? -87.437 -43.388 23.843 1.00 82.06 317 GLY A CA 1
ATOM 2452 C C . GLY A 1 317 ? -85.989 -43.429 23.333 1.00 82.06 317 GLY A C 1
ATOM 2453 O O . GLY A 1 317 ? -85.070 -43.019 24.045 1.00 82.06 317 GLY A O 1
ATOM 2454 N N . LEU A 1 318 ? -85.774 -43.863 22.084 1.00 84.19 318 LEU A N 1
ATOM 2455 C CA . LEU A 1 318 ? -84.448 -43.866 21.455 1.00 84.19 318 LEU A CA 1
ATOM 2456 C C . LEU A 1 318 ? -83.920 -42.442 21.226 1.00 84.19 318 LEU A C 1
ATOM 2458 O O . LEU A 1 318 ? -82.795 -42.144 21.631 1.00 84.19 318 LEU A O 1
ATOM 2462 N N . LEU A 1 319 ? -84.733 -41.546 20.659 1.00 85.94 319 LEU A N 1
ATOM 2463 C CA . LEU A 1 319 ? -84.345 -40.150 20.425 1.00 85.94 319 LEU A CA 1
ATOM 2464 C C . LEU A 1 319 ? -84.105 -39.387 21.731 1.00 85.94 319 LEU A C 1
ATOM 2466 O O . LEU A 1 319 ? -83.133 -38.644 21.836 1.00 85.94 319 LEU A O 1
ATOM 2470 N N . GLU A 1 320 ? -84.923 -39.610 22.759 1.00 85.25 320 GLU A N 1
ATOM 2471 C CA . GLU A 1 320 ? -84.712 -39.019 24.083 1.00 85.25 320 GLU A CA 1
ATOM 2472 C C . GLU A 1 320 ? -83.407 -39.503 24.729 1.00 85.25 320 GLU A C 1
ATOM 2474 O O . GLU A 1 320 ? -82.703 -38.712 25.362 1.00 85.25 320 GLU A O 1
ATOM 2479 N N . SER A 1 321 ? -83.041 -40.778 24.550 1.00 85.44 321 SER A N 1
ATOM 2480 C CA . SER A 1 321 ? -81.751 -41.294 25.024 1.00 85.44 321 SER A CA 1
ATOM 2481 C C . SER A 1 321 ? -80.568 -40.641 24.297 1.00 85.44 321 SER A C 1
ATOM 2483 O O . SER A 1 321 ? -79.599 -40.233 24.939 1.00 85.44 321 SER A O 1
ATOM 2485 N N . GLN A 1 322 ? -80.689 -40.436 22.982 1.00 86.88 322 GLN A N 1
ATOM 2486 C CA . GLN A 1 322 ? -79.675 -39.791 22.149 1.00 86.88 322 GLN A CA 1
ATOM 2487 C C . GLN A 1 322 ? -79.523 -38.296 22.483 1.00 86.88 322 GLN A C 1
ATOM 2489 O O . GLN A 1 322 ? -78.405 -37.793 22.611 1.00 86.88 322 GLN A O 1
ATOM 2494 N N . ILE A 1 323 ? -80.636 -37.592 22.718 1.00 87.62 323 ILE A N 1
ATOM 2495 C CA . ILE A 1 323 ? -80.651 -36.190 23.167 1.00 87.62 323 ILE A CA 1
ATOM 2496 C C . ILE A 1 323 ? -80.033 -36.046 24.561 1.00 87.62 323 ILE A C 1
ATOM 2498 O O . ILE A 1 323 ? -79.431 -35.015 24.845 1.00 87.62 323 ILE A O 1
ATOM 2502 N N . LYS A 1 324 ? -80.131 -37.058 25.432 1.00 88.31 324 LYS A N 1
ATOM 2503 C CA . LYS A 1 324 ? -79.477 -37.032 26.750 1.00 88.31 324 LYS A CA 1
ATOM 2504 C C . LYS A 1 324 ? -77.965 -37.260 26.679 1.00 88.31 324 LYS A C 1
ATOM 2506 O O . LYS A 1 324 ? -77.249 -36.671 27.482 1.00 88.31 324 LYS A O 1
ATOM 2511 N N . SER A 1 325 ? -77.462 -38.072 25.746 1.00 87.25 325 SER A N 1
ATOM 2512 C CA . SER A 1 325 ? -76.024 -38.380 25.650 1.00 87.25 325 SER A CA 1
ATOM 2513 C C . SER A 1 325 ? -75.210 -37.354 24.852 1.00 87.25 325 SER A C 1
ATOM 2515 O O . SER A 1 325 ? -74.048 -37.101 25.173 1.00 87.25 325 SER A O 1
ATOM 2517 N N . LEU A 1 326 ? -75.799 -36.755 23.811 1.00 89.19 326 LEU A N 1
ATOM 2518 C CA . LEU A 1 326 ? -75.111 -35.808 22.922 1.00 89.19 326 LEU A CA 1
ATOM 2519 C C . LEU A 1 326 ? -74.581 -34.537 23.624 1.00 89.19 326 LEU A C 1
ATOM 2521 O O . LEU A 1 326 ? -73.471 -34.124 23.297 1.00 89.19 326 LEU A O 1
ATOM 2525 N N . PRO A 1 327 ? -75.270 -33.925 24.610 1.00 89.56 327 PRO A N 1
ATOM 2526 C CA . PRO A 1 327 ? -74.749 -32.771 25.343 1.00 89.56 327 PRO A CA 1
ATOM 2527 C C . PRO A 1 327 ? -73.437 -33.065 26.074 1.00 89.56 327 PRO A C 1
ATOM 2529 O O . PRO A 1 327 ? -72.519 -32.249 26.036 1.00 89.56 327 PRO A O 1
ATOM 2532 N N . THR A 1 328 ? -73.310 -34.246 26.687 1.00 89.25 328 THR A N 1
ATOM 2533 C CA . THR A 1 328 ? -72.071 -34.663 27.361 1.00 89.25 328 THR A CA 1
ATOM 2534 C C . THR A 1 328 ? -70.928 -34.842 26.360 1.00 89.25 328 THR A C 1
ATOM 2536 O O . THR A 1 328 ? -69.806 -34.423 26.635 1.00 89.25 328 THR A O 1
ATOM 2539 N N . GLN A 1 329 ? -71.206 -35.396 25.175 1.00 90.12 329 GLN A N 1
ATOM 2540 C CA . GLN A 1 329 ? -70.212 -35.498 24.098 1.00 90.12 329 GLN A CA 1
ATOM 2541 C C . GLN A 1 329 ? -69.808 -34.122 23.554 1.00 90.12 329 GLN A C 1
ATOM 2543 O O . GLN A 1 329 ? -68.623 -33.870 23.357 1.00 90.12 329 GLN A O 1
ATOM 2548 N N . ILE A 1 330 ? -70.764 -33.204 23.370 1.00 91.56 330 ILE A N 1
ATOM 2549 C CA . ILE A 1 330 ? -70.481 -31.821 22.961 1.00 91.56 330 ILE A CA 1
ATOM 2550 C C . ILE A 1 330 ? -69.582 -31.139 23.991 1.00 91.56 330 ILE A C 1
ATOM 2552 O O . ILE A 1 330 ? -68.617 -30.496 23.600 1.00 91.56 330 ILE A O 1
ATOM 2556 N N . GLN A 1 331 ? -69.846 -31.310 25.288 1.00 90.56 331 GLN A N 1
ATOM 2557 C CA . GLN A 1 331 ? -69.011 -30.728 26.340 1.00 90.56 331 GLN A CA 1
ATOM 2558 C C . GLN A 1 331 ? -67.580 -31.291 26.318 1.00 90.56 331 GLN A C 1
ATOM 2560 O O . GLN A 1 331 ? -66.621 -30.536 26.466 1.00 90.56 331 GLN A O 1
ATOM 2565 N N . GLN A 1 332 ? -67.414 -32.596 26.074 1.00 91.56 332 GLN A N 1
ATOM 2566 C CA . GLN A 1 332 ? -66.092 -33.210 25.905 1.00 91.56 332 GLN A CA 1
ATOM 2567 C C . GLN A 1 332 ? -65.360 -32.678 24.664 1.00 91.56 332 GLN A C 1
ATOM 2569 O O . GLN A 1 332 ? -64.177 -32.349 24.748 1.00 91.56 332 GLN A O 1
ATOM 2574 N N . TYR A 1 333 ? -66.050 -32.540 23.526 1.00 93.38 333 TYR A N 1
ATOM 2575 C CA . TYR A 1 333 ? -65.458 -31.967 22.314 1.00 93.38 333 TYR A CA 1
ATOM 2576 C C . TYR A 1 333 ? -65.129 -30.481 22.465 1.00 93.38 333 TYR A C 1
ATOM 2578 O O . TYR A 1 333 ? -64.075 -30.054 22.006 1.00 93.38 333 TYR A O 1
ATOM 2586 N N . GLN A 1 334 ? -65.959 -29.715 23.175 1.00 91.69 334 GLN A N 1
ATOM 2587 C CA . GLN A 1 334 ? -65.680 -28.318 23.508 1.00 91.69 334 GLN A CA 1
ATOM 2588 C C . GLN A 1 334 ? -64.434 -28.178 24.382 1.00 91.69 334 GLN A C 1
ATOM 2590 O O . GLN A 1 334 ? -63.615 -27.305 24.112 1.00 91.69 334 GLN A O 1
ATOM 2595 N N . GLN A 1 335 ? -64.251 -29.044 25.384 1.00 91.12 335 GLN A N 1
ATOM 2596 C CA . GLN A 1 335 ? -63.033 -29.024 26.193 1.00 91.12 335 GLN A CA 1
ATOM 2597 C C . GLN A 1 335 ? -61.799 -29.357 25.342 1.00 91.12 335 GLN A C 1
ATOM 2599 O O . GLN A 1 335 ? -60.814 -28.627 25.388 1.00 91.12 335 GLN A O 1
ATOM 2604 N N . GLY A 1 336 ? -61.882 -30.378 24.481 1.00 91.31 336 GLY A N 1
ATOM 2605 C CA . GLY A 1 336 ? -60.803 -30.699 23.541 1.00 91.31 336 GLY A CA 1
ATOM 2606 C C . GLY A 1 336 ? -60.504 -29.573 22.538 1.00 91.31 336 GLY A C 1
ATOM 2607 O O . GLY A 1 336 ? -59.347 -29.332 22.195 1.00 91.31 336 GLY A O 1
ATOM 2608 N N . GLU A 1 337 ? -61.521 -28.837 22.086 1.00 91.56 337 GLU A N 1
ATOM 2609 C CA . GLU A 1 337 ? -61.362 -27.644 21.244 1.00 91.56 337 GLU A CA 1
ATOM 2610 C C . GLU A 1 337 ? -60.652 -26.505 21.995 1.00 91.56 337 GLU A C 1
ATOM 2612 O O . GLU A 1 337 ? -59.787 -25.840 21.425 1.00 91.56 337 GLU A O 1
ATOM 2617 N N . ILE A 1 338 ? -60.972 -26.287 23.274 1.00 90.88 338 ILE A N 1
ATOM 2618 C CA . ILE A 1 338 ? -60.300 -25.282 24.112 1.00 90.88 338 ILE A CA 1
ATOM 2619 C C . ILE A 1 338 ? -58.831 -25.662 24.325 1.00 90.88 338 ILE A C 1
ATOM 2621 O O . ILE A 1 338 ? -57.952 -24.846 24.049 1.00 90.88 338 ILE A O 1
ATOM 2625 N N . ASP A 1 339 ? -58.552 -26.905 24.720 1.00 91.06 339 ASP A N 1
ATOM 2626 C CA . ASP A 1 339 ? -57.191 -27.380 24.996 1.00 91.06 339 ASP A CA 1
ATOM 2627 C C . ASP A 1 339 ? -56.298 -27.293 23.742 1.00 91.06 339 ASP A C 1
ATOM 2629 O O . ASP A 1 339 ? -55.136 -26.876 23.801 1.00 91.06 339 ASP A O 1
ATOM 2633 N N . THR A 1 340 ? -56.848 -27.636 22.570 1.00 92.38 340 THR A N 1
ATOM 2634 C CA . THR A 1 340 ? -56.130 -27.532 21.289 1.00 92.38 340 THR A CA 1
ATOM 2635 C C . THR A 1 340 ? -55.919 -26.082 20.855 1.00 92.38 340 THR A C 1
ATOM 2637 O O . THR A 1 340 ? -54.835 -25.753 20.368 1.00 92.38 340 THR A O 1
ATOM 2640 N N . ARG A 1 341 ? -56.879 -25.178 21.094 1.00 91.88 341 ARG A N 1
ATOM 2641 C CA . ARG A 1 341 ? -56.688 -23.732 20.871 1.00 91.88 341 ARG A CA 1
ATOM 2642 C C . ARG A 1 341 ? -55.628 -23.136 21.788 1.00 91.88 341 ARG A C 1
ATOM 2644 O O . ARG A 1 341 ? -54.778 -22.386 21.314 1.00 91.88 341 ARG A O 1
ATOM 2651 N N . GLU A 1 342 ? -55.617 -23.487 23.070 1.00 92.75 342 GLU A N 1
ATOM 2652 C CA . GLU A 1 342 ? -54.559 -23.050 23.985 1.00 92.75 342 GLU A CA 1
ATOM 2653 C C . GLU A 1 342 ? -53.178 -23.549 23.539 1.00 92.75 342 GLU A C 1
ATOM 2655 O O . GLU A 1 342 ? -52.183 -22.826 23.652 1.00 92.75 342 GLU A O 1
ATOM 2660 N N . ALA A 1 343 ? -53.098 -24.766 22.993 1.00 90.81 343 ALA A N 1
ATOM 2661 C CA . ALA A 1 343 ? -51.859 -25.302 22.443 1.00 90.81 343 ALA A CA 1
ATOM 2662 C C . ALA A 1 343 ? -51.359 -24.508 21.222 1.00 90.81 343 ALA A C 1
ATOM 2664 O O . ALA A 1 343 ? -50.141 -24.333 21.095 1.00 90.81 343 ALA A O 1
ATOM 2665 N N . VAL A 1 344 ? -52.265 -24.015 20.365 1.00 93.44 344 VAL A N 1
ATOM 2666 C CA . VAL A 1 344 ? -51.942 -23.110 19.243 1.00 93.44 344 VAL A CA 1
ATOM 2667 C C . VAL A 1 344 ? -51.390 -21.786 19.765 1.00 93.44 344 VAL A C 1
ATOM 2669 O O . VAL A 1 344 ? -50.300 -21.399 19.357 1.00 93.44 344 VAL A O 1
ATOM 2672 N N . VAL A 1 345 ? -52.055 -21.148 20.733 1.00 93.31 345 VAL A N 1
ATOM 2673 C CA . VAL A 1 345 ? -51.593 -19.872 21.319 1.00 93.31 345 VAL A CA 1
ATOM 2674 C C . VAL A 1 345 ? -50.209 -20.018 21.965 1.00 93.31 345 VAL A C 1
ATOM 2676 O O . VAL A 1 345 ? -49.330 -19.175 21.782 1.00 93.31 345 VAL A O 1
ATOM 2679 N N . LYS A 1 346 ? -49.962 -21.121 22.686 1.00 92.81 346 LYS A N 1
ATOM 2680 C CA . LYS A 1 346 ? -48.630 -21.418 23.245 1.00 92.81 346 LYS A CA 1
ATOM 2681 C C . LYS A 1 346 ? -47.574 -21.614 22.149 1.00 92.81 346 LYS A C 1
ATOM 2683 O O . LYS A 1 346 ? -46.429 -21.211 22.345 1.00 92.81 346 LYS A O 1
ATOM 2688 N N . ALA A 1 347 ? -47.939 -22.224 21.019 1.00 91.94 347 ALA A N 1
ATOM 2689 C CA . ALA A 1 347 ? -47.038 -22.419 19.882 1.00 91.94 347 ALA A CA 1
ATOM 2690 C C . ALA A 1 347 ? -46.717 -21.103 19.159 1.00 91.94 347 ALA A C 1
ATOM 2692 O O . ALA A 1 347 ? -45.557 -20.843 18.855 1.00 91.94 347 ALA A O 1
ATOM 2693 N N . GLU A 1 348 ? -47.713 -20.241 18.973 1.00 93.06 348 GLU A N 1
ATOM 2694 C CA . GLU A 1 348 ? -47.545 -18.900 18.408 1.00 93.06 348 GLU A CA 1
ATOM 2695 C C . GLU A 1 348 ? -46.610 -18.039 19.274 1.00 93.06 348 GLU A C 1
ATOM 2697 O O . GLU A 1 348 ? -45.680 -17.407 18.772 1.00 93.06 348 GLU A O 1
ATOM 2702 N N . ALA A 1 349 ? -46.764 -18.089 20.601 1.00 91.94 349 ALA A N 1
ATOM 2703 C CA . ALA A 1 349 ? -45.850 -17.405 21.514 1.00 91.94 349 ALA A CA 1
ATOM 2704 C C . ALA A 1 349 ? -44.405 -17.935 21.419 1.00 91.94 349 ALA A C 1
ATOM 2706 O O . ALA A 1 349 ? -43.456 -17.156 21.553 1.00 91.94 349 ALA A O 1
ATOM 2707 N N . SER A 1 350 ? -44.214 -19.242 21.194 1.00 92.25 350 SER A N 1
ATOM 2708 C CA . SER A 1 350 ? -42.877 -19.803 20.960 1.00 92.25 350 SER A CA 1
ATOM 2709 C C . SER A 1 350 ? -42.294 -19.392 19.607 1.00 92.25 350 SER A C 1
ATOM 2711 O O . SER A 1 350 ? -41.126 -19.015 19.573 1.00 92.25 350 SER A O 1
ATOM 2713 N N . GLU A 1 351 ? -43.108 -19.365 18.546 1.00 93.12 351 GLU A N 1
ATOM 2714 C CA . GLU A 1 351 ? -42.716 -18.911 17.204 1.00 93.12 351 GLU A CA 1
ATOM 2715 C C . GLU A 1 351 ? -42.211 -17.465 17.232 1.00 93.12 351 GLU A C 1
ATOM 2717 O O . GLU A 1 351 ? -41.136 -17.167 16.712 1.00 93.12 351 GLU A O 1
ATOM 2722 N N . LEU A 1 352 ? -42.935 -16.568 17.908 1.00 92.25 352 LEU A N 1
ATOM 2723 C CA . LEU A 1 352 ? -42.531 -15.167 18.042 1.00 92.25 352 LEU A CA 1
ATOM 2724 C C . LEU A 1 352 ? -41.183 -15.019 18.760 1.00 92.25 352 LEU A C 1
ATOM 2726 O O . LEU A 1 352 ? -40.352 -14.210 18.347 1.00 92.25 352 LEU A O 1
ATOM 2730 N N . ARG A 1 353 ? -40.930 -15.814 19.809 1.00 91.25 353 ARG A N 1
ATOM 2731 C CA . ARG A 1 353 ? -39.636 -15.801 20.516 1.00 91.25 353 ARG A CA 1
ATOM 2732 C C . ARG A 1 353 ? -38.504 -16.306 19.625 1.00 91.25 353 ARG A C 1
ATOM 2734 O O . ARG A 1 353 ? -37.456 -15.665 19.574 1.00 91.25 353 ARG A O 1
ATOM 2741 N N . THR A 1 354 ? -38.713 -17.407 18.900 1.00 91.38 354 THR A N 1
ATOM 2742 C CA . THR A 1 354 ? -37.702 -17.954 17.981 1.00 91.38 354 THR A CA 1
ATOM 2743 C C . THR A 1 354 ? -37.452 -17.036 16.790 1.00 91.38 354 THR A C 1
ATOM 2745 O O . THR A 1 354 ? -36.306 -16.874 16.390 1.00 91.38 354 THR A O 1
ATOM 2748 N N . SER A 1 355 ? -38.485 -16.364 16.274 1.00 89.25 355 SER A N 1
ATOM 2749 C CA . SER A 1 355 ? -38.362 -15.388 15.186 1.00 89.25 355 SER A CA 1
ATOM 2750 C C . SER A 1 355 ? -37.583 -14.138 15.621 1.00 89.25 355 SER A C 1
ATOM 2752 O O . SER A 1 355 ? -36.704 -13.668 14.899 1.00 89.25 355 SER A O 1
ATOM 2754 N N . GLN A 1 356 ? -37.814 -13.635 16.840 1.00 88.88 356 GLN A N 1
ATOM 2755 C CA . GLN A 1 356 ? -37.004 -12.546 17.400 1.00 88.88 356 GLN A CA 1
ATOM 2756 C C . GLN A 1 356 ? -35.538 -12.952 17.589 1.00 88.88 356 GLN A C 1
ATOM 2758 O O . GLN A 1 356 ? -34.640 -12.147 17.333 1.00 88.88 356 GLN A O 1
ATOM 2763 N N . GLU A 1 357 ? -35.277 -14.183 18.038 1.00 89.75 357 GLU A N 1
ATOM 2764 C CA . GLU A 1 357 ? -33.908 -14.684 18.163 1.00 89.75 357 GLU A CA 1
ATOM 2765 C C . GLU A 1 357 ? -33.246 -14.854 16.791 1.00 89.75 357 GLU A C 1
ATOM 2767 O O . GLU A 1 357 ? -32.124 -14.382 16.618 1.00 89.75 357 GLU A O 1
ATOM 2772 N N . GLN A 1 358 ? -33.947 -15.424 15.804 1.00 93.00 358 GLN A N 1
ATOM 2773 C CA . GLN A 1 358 ? -33.489 -15.500 14.415 1.00 93.00 358 GLN A CA 1
ATOM 2774 C C . GLN A 1 358 ? -33.070 -14.117 13.913 1.00 93.00 358 GLN A C 1
ATOM 2776 O O . GLN A 1 358 ? -31.927 -13.948 13.493 1.00 93.00 358 GLN A O 1
ATOM 2781 N N . PHE A 1 359 ? -33.946 -13.117 14.031 1.00 89.12 359 PHE A N 1
ATOM 2782 C CA . PHE A 1 359 ? -33.652 -11.756 13.589 1.00 89.12 359 PHE A CA 1
ATOM 2783 C C . PHE A 1 359 ? -32.403 -11.187 14.274 1.00 89.12 359 PHE A C 1
ATOM 2785 O O . PHE A 1 359 ? -31.516 -10.655 13.611 1.00 89.12 359 PHE A O 1
ATOM 2792 N N . ARG A 1 360 ? -32.272 -11.348 15.599 1.00 87.81 360 ARG A N 1
ATOM 2793 C CA . ARG A 1 360 ? -31.080 -10.891 16.336 1.00 87.81 360 ARG A CA 1
ATOM 2794 C C . ARG A 1 360 ? -29.799 -11.569 15.848 1.00 87.81 360 ARG A C 1
ATOM 2796 O O . ARG A 1 360 ? -28.774 -10.901 15.737 1.00 87.81 360 ARG A O 1
ATOM 2803 N N . ARG A 1 361 ? -29.836 -12.876 15.564 1.00 86.81 361 ARG A N 1
ATOM 2804 C CA . ARG A 1 361 ? -28.667 -13.633 15.082 1.00 86.81 361 ARG A CA 1
ATOM 2805 C C . ARG A 1 361 ? -28.311 -13.288 13.638 1.00 86.81 361 ARG A C 1
ATOM 2807 O O . ARG A 1 361 ? -27.129 -13.174 13.339 1.00 86.81 361 ARG A O 1
ATOM 2814 N N . GLU A 1 362 ? -29.297 -13.078 12.771 1.00 85.19 362 GLU A N 1
ATOM 2815 C CA . GLU A 1 362 ? -29.078 -12.635 11.388 1.00 85.19 362 GLU A CA 1
ATOM 2816 C C . GLU A 1 362 ? -28.498 -11.218 11.337 1.00 85.19 362 GLU A C 1
ATOM 2818 O O . GLU A 1 362 ? -27.544 -10.977 10.601 1.00 85.19 362 GLU A O 1
ATOM 2823 N N . VAL A 1 363 ? -28.994 -10.301 12.174 1.00 85.50 363 VAL A N 1
ATOM 2824 C CA . VAL A 1 363 ? -28.420 -8.954 12.310 1.00 85.50 363 VAL A CA 1
ATOM 2825 C C . VAL A 1 363 ? -26.986 -9.025 12.836 1.00 85.50 363 VAL A C 1
ATOM 2827 O O . VAL A 1 363 ? -26.109 -8.379 12.273 1.00 85.50 363 VAL A O 1
ATOM 2830 N N . ALA A 1 364 ? -26.712 -9.845 13.857 1.00 75.88 364 ALA A N 1
ATOM 2831 C CA . ALA A 1 364 ? -25.352 -10.036 14.365 1.00 75.88 364 ALA A CA 1
ATOM 2832 C C . ALA A 1 364 ? -24.407 -10.605 13.290 1.00 75.88 364 ALA A C 1
ATOM 2834 O O . ALA A 1 364 ? -23.309 -10.087 13.103 1.00 75.88 364 ALA A O 1
ATOM 2835 N N . ALA A 1 365 ? -24.846 -11.614 12.530 1.00 79.31 365 ALA A N 1
ATOM 2836 C CA . ALA A 1 365 ? -24.073 -12.169 11.420 1.00 79.31 365 ALA A CA 1
ATOM 2837 C C . ALA A 1 365 ? -23.853 -11.144 10.295 1.00 79.31 365 ALA A C 1
ATOM 2839 O O . ALA A 1 365 ? -22.768 -11.087 9.728 1.00 79.31 365 ALA A O 1
ATOM 2840 N N . SER A 1 366 ? -24.846 -10.295 10.007 1.00 74.06 366 SER A N 1
ATOM 2841 C CA . SER A 1 366 ? -24.731 -9.219 9.016 1.00 74.06 366 SER A CA 1
ATOM 2842 C C . SER A 1 366 ? -23.827 -8.069 9.467 1.00 74.06 366 SER A C 1
ATOM 2844 O O . SER A 1 366 ? -23.263 -7.389 8.615 1.00 74.06 366 SER A O 1
ATOM 2846 N N . LEU A 1 367 ? -23.719 -7.816 10.774 1.00 70.94 367 LEU A N 1
ATOM 2847 C CA . LEU A 1 367 ? -22.814 -6.818 11.357 1.00 70.94 367 LEU A CA 1
ATOM 2848 C C . LEU A 1 367 ? -21.379 -7.340 11.498 1.00 70.94 367 LEU A C 1
ATOM 2850 O O . LEU A 1 367 ? -20.457 -6.550 11.691 1.00 70.94 367 LEU A O 1
ATOM 2854 N N . THR A 1 368 ? -21.185 -8.659 11.419 1.00 69.44 368 THR A N 1
ATOM 2855 C CA . THR A 1 368 ? -19.858 -9.270 11.461 1.00 69.44 368 THR A CA 1
ATOM 2856 C C . THR A 1 368 ? -19.190 -9.050 10.107 1.00 69.44 368 THR A C 1
ATOM 2858 O O . THR A 1 368 ? -19.442 -9.776 9.149 1.00 69.44 368 THR A O 1
ATOM 2861 N N . ASP A 1 369 ? -18.373 -8.005 10.018 1.00 61.56 369 ASP A N 1
ATOM 2862 C CA . ASP A 1 369 ? -17.694 -7.626 8.784 1.00 61.56 369 ASP A CA 1
ATOM 2863 C C . ASP A 1 369 ? -16.502 -8.564 8.498 1.00 61.56 369 ASP A C 1
ATOM 2865 O O . ASP A 1 369 ? -15.541 -8.577 9.279 1.00 61.56 369 ASP A O 1
ATOM 2869 N N . PRO A 1 370 ? -16.515 -9.340 7.395 1.00 62.91 370 PRO A N 1
ATOM 2870 C CA . PRO A 1 370 ? -15.369 -10.157 7.003 1.00 62.91 370 PRO A CA 1
ATOM 2871 C C . PRO A 1 370 ? -14.138 -9.312 6.632 1.00 62.91 370 PRO A C 1
ATOM 2873 O O . PRO A 1 370 ? -13.022 -9.838 6.642 1.00 62.91 370 PRO A O 1
ATOM 2876 N N . ASP A 1 371 ? -14.329 -8.022 6.328 1.00 61.12 371 ASP A N 1
ATOM 2877 C CA . ASP A 1 371 ? -13.281 -7.084 5.920 1.00 61.12 371 ASP A CA 1
ATOM 2878 C C . ASP A 1 371 ? -12.700 -6.278 7.100 1.00 61.12 371 ASP A C 1
ATOM 2880 O O . ASP A 1 371 ? -11.760 -5.487 6.938 1.00 61.12 371 ASP A O 1
ATOM 2884 N N . THR A 1 372 ? -13.181 -6.528 8.322 1.00 62.84 372 THR A N 1
ATOM 2885 C CA . THR A 1 372 ? -12.483 -6.127 9.544 1.00 62.84 372 THR A CA 1
ATOM 2886 C C . THR A 1 372 ? -11.430 -7.184 9.852 1.00 62.84 372 THR A C 1
ATOM 2888 O O . THR A 1 372 ? -11.735 -8.296 10.274 1.00 62.84 372 THR A O 1
ATOM 2891 N N . PHE A 1 373 ? -10.161 -6.852 9.619 1.00 61.09 373 PHE A N 1
ATOM 2892 C CA . PHE A 1 373 ? -9.051 -7.806 9.675 1.00 61.09 373 PHE A CA 1
ATOM 2893 C C . PHE A 1 373 ? -8.458 -7.969 11.066 1.00 61.09 373 PHE A C 1
ATOM 2895 O O . PHE A 1 373 ? -7.776 -8.959 11.292 1.00 61.09 373 PHE A O 1
ATOM 2902 N N . VAL A 1 374 ? -8.664 -7.017 11.981 1.00 67.12 374 VAL A N 1
ATOM 2903 C CA . VAL A 1 374 ? -8.114 -7.057 13.343 1.00 67.12 374 VAL A CA 1
ATOM 2904 C C . VAL A 1 374 ? -9.078 -6.368 14.298 1.00 67.12 374 VAL A C 1
ATOM 2906 O O . VAL A 1 374 ? -9.323 -5.175 14.143 1.00 67.12 374 VAL A O 1
ATOM 2909 N N . ALA A 1 375 ? -9.595 -7.084 15.298 1.00 69.56 375 ALA A N 1
ATOM 2910 C CA . ALA A 1 375 ? -10.195 -6.448 16.469 1.00 69.56 375 ALA A CA 1
ATOM 2911 C C . ALA A 1 375 ? -9.062 -6.015 17.413 1.00 69.56 375 ALA A C 1
ATOM 2913 O O . ALA A 1 375 ? -8.155 -6.802 17.688 1.00 69.56 375 ALA A O 1
ATOM 2914 N N . GLY A 1 376 ? -9.084 -4.763 17.872 1.00 72.25 376 GLY A N 1
ATOM 2915 C CA . GLY A 1 376 ? -8.075 -4.259 18.802 1.00 72.25 376 GLY A CA 1
ATOM 2916 C C . GLY A 1 376 ? -8.221 -4.927 20.170 1.00 72.25 376 GLY A C 1
ATOM 2917 O O . GLY A 1 376 ? -9.305 -4.911 20.749 1.00 72.25 376 GLY A O 1
ATOM 2918 N N . ASN A 1 377 ? -7.146 -5.509 20.701 1.00 78.56 377 ASN A N 1
ATOM 2919 C CA . ASN A 1 377 ? -7.110 -6.010 22.070 1.00 78.56 377 ASN A CA 1
ATOM 2920 C C . ASN A 1 377 ? -6.717 -4.880 23.025 1.00 78.56 377 ASN A C 1
ATOM 2922 O O . ASN A 1 377 ? -5.535 -4.590 23.204 1.00 78.56 377 ASN A O 1
ATOM 2926 N N . VAL A 1 378 ? -7.722 -4.284 23.665 1.00 75.06 378 VAL A N 1
ATOM 2927 C CA . VAL A 1 378 ? -7.571 -3.162 24.606 1.00 75.06 378 VAL A CA 1
ATOM 2928 C C . VAL A 1 378 ? -6.670 -3.517 25.795 1.00 75.06 378 VAL A C 1
ATOM 2930 O O . VAL A 1 378 ? -5.946 -2.659 26.285 1.00 75.06 378 VAL A O 1
ATOM 2933 N N . SER A 1 379 ? -6.666 -4.785 26.220 1.00 76.00 379 SER A N 1
ATOM 2934 C CA . SER A 1 379 ? -5.857 -5.266 27.352 1.00 76.00 379 SER A CA 1
ATOM 2935 C C . SER A 1 379 ? -4.403 -5.584 26.994 1.00 76.00 379 SER A C 1
ATOM 2937 O O . SER A 1 379 ? -3.587 -5.855 27.871 1.00 76.00 379 SER A O 1
ATOM 2939 N N . SER A 1 380 ? -4.052 -5.595 25.706 1.00 73.81 380 SER A N 1
ATOM 2940 C CA . SER A 1 380 ? -2.694 -5.942 25.302 1.00 73.81 380 SER A CA 1
ATOM 2941 C C . SER A 1 380 ? -1.730 -4.799 25.585 1.00 73.81 380 SER A C 1
ATOM 2943 O O . SER A 1 380 ? -2.013 -3.651 25.264 1.00 73.81 380 SER A O 1
ATOM 2945 N N . ARG A 1 381 ? -0.542 -5.118 26.102 1.00 73.88 381 ARG A N 1
ATOM 2946 C CA . ARG A 1 381 ? 0.536 -4.142 26.315 1.00 73.88 381 ARG A CA 1
ATOM 2947 C C . ARG A 1 381 ? 1.185 -3.663 25.009 1.00 73.88 381 ARG A C 1
ATOM 2949 O O . ARG A 1 381 ? 1.833 -2.619 25.004 1.00 73.88 381 ARG A O 1
ATOM 2956 N N . ASP A 1 382 ? 1.060 -4.418 23.913 1.00 73.62 382 ASP A N 1
ATOM 2957 C CA . ASP A 1 382 ? 1.616 -4.001 22.621 1.00 73.62 382 ASP A CA 1
ATOM 2958 C C . ASP A 1 382 ? 0.661 -3.029 21.909 1.00 73.62 382 ASP A C 1
ATOM 2960 O O . ASP A 1 382 ? -0.438 -3.439 21.513 1.00 73.62 382 ASP A O 1
ATOM 2964 N N . PRO A 1 383 ? 1.074 -1.771 21.668 1.00 77.81 383 PRO A N 1
ATOM 2965 C CA . PRO A 1 383 ? 0.218 -0.764 21.048 1.00 77.81 383 PRO A CA 1
ATOM 2966 C C . PRO A 1 383 ? -0.259 -1.154 19.641 1.00 77.81 383 PRO A C 1
ATOM 2968 O O . PRO A 1 383 ? -1.315 -0.702 19.216 1.00 77.81 383 PRO A O 1
ATOM 2971 N N . VAL A 1 384 ? 0.459 -2.023 18.916 1.00 80.94 384 VAL A N 1
ATOM 2972 C CA . VAL A 1 384 ? 0.008 -2.517 17.597 1.00 80.94 384 VAL A CA 1
ATOM 2973 C C . VAL A 1 384 ? -1.244 -3.380 17.740 1.00 80.94 384 VAL A C 1
ATOM 2975 O O . VAL A 1 384 ? -2.210 -3.216 17.002 1.00 80.94 384 VAL A O 1
ATOM 2978 N N . THR A 1 385 ? -1.254 -4.284 18.718 1.00 81.44 385 THR A N 1
ATOM 2979 C CA . THR A 1 385 ? -2.383 -5.199 18.942 1.00 81.44 385 THR A CA 1
ATOM 2980 C C . THR A 1 385 ? -3.617 -4.517 19.528 1.00 81.44 385 THR A C 1
ATOM 2982 O O . THR A 1 385 ? -4.706 -5.071 19.425 1.00 81.44 385 THR A O 1
ATOM 2985 N N . GLN A 1 386 ? -3.472 -3.316 20.097 1.00 83.00 386 GLN A N 1
ATOM 2986 C CA . GLN A 1 386 ? -4.587 -2.494 20.582 1.00 83.00 386 GLN A CA 1
ATOM 2987 C C . GLN A 1 386 ? -5.382 -1.832 19.446 1.00 83.00 386 GLN A C 1
ATOM 2989 O O . GLN A 1 386 ? -6.506 -1.379 19.662 1.00 83.00 386 GLN A O 1
ATOM 2994 N N . VAL A 1 387 ? -4.819 -1.758 18.237 1.00 84.81 387 VAL A N 1
ATOM 2995 C CA . VAL A 1 387 ? -5.449 -1.094 17.093 1.00 84.81 387 VAL A CA 1
ATOM 2996 C C . VAL A 1 387 ? -6.233 -2.096 16.262 1.00 84.81 387 VAL A C 1
ATOM 2998 O O . VAL A 1 387 ? -5.726 -3.131 15.833 1.00 84.81 387 VAL A O 1
ATOM 3001 N N . SER A 1 388 ? -7.479 -1.739 15.983 1.00 86.44 388 SER A N 1
ATOM 3002 C CA . SER A 1 388 ? -8.298 -2.414 14.988 1.00 86.44 388 SER A CA 1
ATOM 3003 C C . SER A 1 388 ? -7.972 -1.926 13.576 1.00 86.44 388 SER A C 1
ATOM 3005 O O . SER A 1 388 ? -7.798 -0.727 13.346 1.00 86.44 388 SER A O 1
ATOM 3007 N N . ILE A 1 389 ? -7.876 -2.865 12.634 1.00 86.69 389 ILE A N 1
ATOM 3008 C CA . ILE A 1 389 ? -7.554 -2.615 11.224 1.00 86.69 389 ILE A CA 1
ATOM 3009 C C . ILE A 1 389 ? -8.722 -3.122 10.385 1.00 86.69 389 ILE A C 1
ATOM 3011 O O . ILE A 1 389 ? -9.064 -4.304 10.436 1.00 86.69 389 ILE A O 1
ATOM 3015 N N . SER A 1 390 ? -9.302 -2.232 9.593 1.00 84.62 390 SER A N 1
ATOM 3016 C CA . SER A 1 390 ? -10.369 -2.531 8.634 1.00 84.62 390 SER A CA 1
ATOM 3017 C C . SER A 1 390 ? -9.926 -2.111 7.237 1.00 84.62 390 SER A C 1
ATOM 3019 O O . SER A 1 390 ? -9.238 -1.102 7.074 1.00 84.62 390 SER A O 1
ATOM 3021 N N . VAL A 1 391 ? -10.247 -2.910 6.224 1.00 84.12 391 VAL A N 1
ATOM 3022 C CA . VAL A 1 391 ? -9.891 -2.608 4.832 1.00 84.12 391 VAL A CA 1
ATOM 3023 C C . VAL A 1 391 ? -11.093 -1.965 4.158 1.00 84.12 391 VAL A C 1
ATOM 3025 O O . VAL A 1 391 ? -12.166 -2.550 4.099 1.00 84.12 391 VAL A O 1
ATOM 3028 N N . VAL A 1 392 ? -10.909 -0.760 3.621 1.00 83.19 392 VAL A N 1
ATOM 3029 C CA . VAL A 1 392 ? -11.955 -0.018 2.912 1.00 83.19 392 VAL A CA 1
ATOM 3030 C C . VAL A 1 392 ? -11.594 0.021 1.427 1.00 83.19 392 VAL A C 1
ATOM 3032 O O . VAL A 1 392 ? -10.860 0.891 0.959 1.00 83.19 392 VAL A O 1
ATOM 3035 N N . GLY A 1 393 ? -12.090 -0.947 0.658 1.00 81.69 393 GLY A N 1
ATOM 3036 C CA . GLY A 1 393 ? -11.747 -1.095 -0.761 1.00 81.69 393 GLY A CA 1
ATOM 3037 C C . GLY A 1 393 ? -10.326 -1.630 -0.994 1.00 81.69 393 GLY A C 1
ATOM 3038 O O . GLY A 1 393 ? -9.735 -2.272 -0.135 1.00 81.69 393 GLY A O 1
ATOM 3039 N N . THR A 1 394 ? -9.754 -1.400 -2.180 1.00 79.25 394 THR A N 1
ATOM 3040 C CA . THR A 1 394 ? -8.484 -2.043 -2.582 1.00 79.25 394 THR A CA 1
ATOM 3041 C C . THR A 1 394 ? -7.230 -1.376 -2.017 1.00 79.25 394 THR A C 1
ATOM 3043 O O . THR A 1 394 ? -6.195 -2.024 -1.912 1.00 79.25 394 THR A O 1
ATOM 3046 N N . SER A 1 395 ? -7.286 -0.090 -1.664 1.00 83.00 395 SER A N 1
ATOM 3047 C CA . SER A 1 395 ? -6.092 0.702 -1.326 1.00 83.00 395 SER A CA 1
ATOM 3048 C C . SER A 1 395 ? -6.233 1.563 -0.072 1.00 83.00 395 SER A C 1
ATOM 3050 O O . SER A 1 395 ? -5.395 2.431 0.149 1.00 83.00 395 SER A O 1
ATOM 3052 N N . ARG A 1 396 ? -7.267 1.377 0.756 1.00 88.19 396 ARG A N 1
ATOM 3053 C CA . ARG A 1 396 ? -7.415 2.144 2.003 1.00 88.19 396 ARG A CA 1
ATOM 3054 C C . ARG A 1 396 ? -7.556 1.225 3.204 1.00 88.19 396 ARG A C 1
ATOM 3056 O O . ARG A 1 396 ? -8.255 0.217 3.156 1.00 88.19 396 ARG A O 1
ATOM 3063 N N . LEU A 1 397 ? -6.884 1.605 4.281 1.00 88.69 397 LEU A N 1
ATOM 3064 C CA . LEU A 1 397 ? -6.929 0.952 5.580 1.00 88.69 397 LEU A CA 1
ATOM 3065 C C . LEU A 1 397 ? -7.481 1.942 6.594 1.00 88.69 397 LEU A C 1
ATOM 3067 O O . LEU A 1 397 ? -6.937 3.029 6.750 1.00 88.69 397 LEU A O 1
ATOM 3071 N N . GLN A 1 398 ? -8.544 1.582 7.294 1.00 90.25 398 GLN A N 1
ATOM 3072 C CA . GLN A 1 398 ? -9.042 2.347 8.424 1.00 90.25 398 GLN A CA 1
ATOM 3073 C C . GLN A 1 398 ? -8.513 1.717 9.716 1.00 90.25 398 GLN A C 1
ATOM 3075 O O . GLN A 1 398 ? -8.790 0.559 10.036 1.00 90.25 398 GLN A O 1
ATOM 3080 N N . LEU A 1 399 ? -7.714 2.500 10.435 1.00 90.94 399 LEU A N 1
ATOM 3081 C CA . LEU A 1 399 ? -7.094 2.166 11.708 1.00 90.94 399 LEU A CA 1
ATOM 3082 C C . LEU A 1 399 ? -7.880 2.835 12.833 1.00 90.94 399 LEU A C 1
ATOM 3084 O O . LEU A 1 399 ? -8.166 4.032 12.761 1.00 90.94 399 LEU A O 1
ATOM 3088 N N . ARG A 1 400 ? -8.209 2.089 13.885 1.00 88.50 400 ARG A N 1
ATOM 3089 C CA . ARG A 1 400 ? -8.880 2.632 15.071 1.00 88.50 400 ARG A CA 1
ATOM 3090 C C . ARG A 1 400 ? -8.273 2.076 16.350 1.00 88.50 400 ARG A C 1
ATOM 3092 O O . ARG A 1 400 ? -8.261 0.862 16.532 1.00 88.50 400 ARG A O 1
ATOM 3099 N N . GLY A 1 401 ? -7.810 2.950 17.237 1.00 89.06 401 GLY A N 1
ATOM 3100 C CA . GLY A 1 401 ? -7.153 2.585 18.495 1.00 89.06 401 GLY A CA 1
ATOM 3101 C C . GLY A 1 401 ? -6.377 3.755 19.115 1.00 89.06 401 GLY A C 1
ATOM 3102 O O . GLY A 1 401 ? -6.567 4.896 18.693 1.00 89.06 401 GLY A O 1
ATOM 3103 N N . PRO A 1 402 ? -5.515 3.496 20.111 1.00 88.06 402 PRO A N 1
ATOM 3104 C CA . PRO A 1 402 ? -4.654 4.518 20.708 1.00 88.06 402 PRO A CA 1
ATOM 3105 C C . PRO A 1 402 ? -3.679 5.113 19.686 1.00 88.06 402 PRO A C 1
ATOM 3107 O O . PRO A 1 402 ? -3.126 4.385 18.852 1.00 88.06 402 PRO A O 1
ATOM 3110 N N . ILE A 1 403 ? -3.428 6.423 19.767 1.00 83.81 403 ILE A N 1
ATOM 3111 C CA . ILE A 1 403 ? -2.633 7.159 18.767 1.00 83.81 403 ILE A CA 1
ATOM 3112 C C . ILE A 1 403 ? -1.225 6.580 18.566 1.00 83.81 403 ILE A C 1
ATOM 3114 O O . ILE A 1 403 ? -0.780 6.426 17.430 1.00 83.81 403 ILE A O 1
ATOM 3118 N N . LYS A 1 404 ? -0.569 6.128 19.642 1.00 83.12 404 LYS A N 1
ATOM 3119 C CA . LYS A 1 404 ? 0.750 5.467 19.594 1.00 83.12 404 LYS A CA 1
ATOM 3120 C C . LYS A 1 404 ? 0.726 4.180 18.771 1.00 83.12 404 LYS A C 1
ATOM 3122 O O . LYS A 1 404 ? 1.631 3.916 17.980 1.00 83.12 404 LYS A O 1
ATOM 3127 N N . GLY A 1 405 ? -0.331 3.383 18.922 1.00 85.31 405 GLY A N 1
ATOM 3128 C CA . GLY A 1 405 ? -0.550 2.185 18.115 1.00 85.31 405 GLY A CA 1
ATOM 3129 C C . GLY A 1 405 ? -0.792 2.521 16.651 1.00 85.31 405 GLY A C 1
ATOM 3130 O O . GLY A 1 405 ? -0.179 1.917 15.768 1.00 85.31 405 GLY A O 1
ATOM 3131 N N . ILE A 1 406 ? -1.643 3.519 16.394 1.00 89.00 406 ILE A N 1
ATOM 3132 C CA . ILE A 1 406 ? -1.966 3.974 15.038 1.00 89.00 406 ILE A CA 1
ATOM 3133 C C . ILE A 1 406 ? -0.706 4.482 14.331 1.00 89.00 406 ILE A C 1
ATOM 3135 O O . ILE A 1 406 ? -0.434 4.060 13.209 1.00 89.00 406 ILE A O 1
ATOM 3139 N N . ASN A 1 407 ? 0.092 5.331 14.981 1.00 85.50 407 ASN A N 1
ATOM 3140 C CA . ASN A 1 407 ? 1.319 5.895 14.416 1.00 85.50 407 ASN A CA 1
ATOM 3141 C C . ASN A 1 407 ? 2.367 4.809 14.137 1.00 85.50 407 ASN A C 1
ATOM 3143 O O . ASN A 1 407 ? 2.981 4.803 13.066 1.00 85.50 407 ASN A O 1
ATOM 3147 N N . LYS A 1 408 ? 2.514 3.823 15.033 1.00 86.50 408 LYS A N 1
ATOM 3148 C CA . LYS A 1 408 ? 3.399 2.669 14.816 1.00 86.50 408 LYS A CA 1
ATOM 3149 C C . LYS A 1 408 ? 2.958 1.825 13.616 1.00 86.50 408 LYS A C 1
ATOM 3151 O O . LYS A 1 408 ? 3.795 1.481 12.782 1.00 86.50 408 LYS A O 1
ATOM 3156 N N . ILE A 1 409 ? 1.661 1.542 13.478 1.00 87.25 409 ILE A N 1
ATOM 3157 C CA . ILE A 1 409 ? 1.127 0.818 12.313 1.00 87.25 409 ILE A CA 1
ATOM 3158 C C . ILE A 1 409 ? 1.271 1.643 11.034 1.00 87.25 409 ILE A C 1
ATOM 3160 O O . ILE A 1 409 ? 1.673 1.088 10.016 1.00 87.25 409 ILE A O 1
ATOM 3164 N N . ARG A 1 410 ? 1.018 2.957 11.063 1.00 88.62 410 ARG A N 1
ATOM 3165 C CA . ARG A 1 410 ? 1.249 3.851 9.914 1.00 88.62 410 ARG A CA 1
ATOM 3166 C C . ARG A 1 410 ? 2.701 3.802 9.459 1.00 88.62 410 ARG A C 1
ATOM 3168 O O . ARG A 1 410 ? 2.939 3.587 8.279 1.00 88.62 410 ARG A O 1
ATOM 3175 N N . ARG A 1 411 ? 3.673 3.866 10.375 1.00 83.69 411 ARG A N 1
ATOM 3176 C CA . ARG A 1 411 ? 5.098 3.685 10.041 1.00 83.69 411 ARG A CA 1
ATOM 3177 C C . ARG A 1 411 ? 5.387 2.320 9.415 1.00 83.69 411 ARG A C 1
ATOM 3179 O O . ARG A 1 411 ? 6.089 2.259 8.411 1.00 83.69 411 ARG A O 1
ATOM 3186 N N . MET A 1 412 ? 4.816 1.234 9.944 1.00 84.38 412 MET A N 1
ATOM 3187 C CA . MET A 1 412 ? 4.937 -0.095 9.325 1.00 84.38 412 MET A CA 1
ATOM 3188 C C . MET A 1 412 ? 4.339 -0.116 7.911 1.00 84.38 412 MET A C 1
ATOM 3190 O O . MET A 1 412 ? 4.969 -0.626 6.986 1.00 84.38 412 MET A O 1
ATOM 3194 N N . ILE A 1 413 ? 3.156 0.478 7.720 1.00 86.75 413 ILE A N 1
ATOM 3195 C CA . ILE A 1 413 ? 2.526 0.632 6.404 1.00 86.75 413 ILE A CA 1
ATOM 3196 C C . ILE A 1 413 ? 3.426 1.459 5.483 1.00 86.75 413 ILE A C 1
ATOM 3198 O O . ILE A 1 413 ? 3.601 1.081 4.334 1.00 86.75 413 ILE A O 1
ATOM 3202 N N . HIS A 1 414 ? 4.042 2.538 5.967 1.00 82.38 414 HIS A N 1
ATOM 3203 C CA . HIS A 1 414 ? 4.939 3.385 5.176 1.00 82.38 414 HIS A CA 1
ATOM 3204 C C . HIS A 1 414 ? 6.196 2.634 4.739 1.00 82.38 414 HIS A C 1
ATOM 3206 O O . HIS A 1 414 ? 6.630 2.779 3.600 1.00 82.38 414 HIS A O 1
ATOM 3212 N N . GLN A 1 415 ? 6.755 1.790 5.607 1.00 81.62 415 GLN A N 1
ATOM 3213 C CA . GLN A 1 415 ? 7.885 0.931 5.258 1.00 81.62 415 GLN A CA 1
ATOM 3214 C C . GLN A 1 415 ? 7.485 -0.120 4.216 1.00 81.62 415 GLN A C 1
ATOM 3216 O O . GLN A 1 415 ? 8.197 -0.303 3.226 1.00 81.62 415 GLN A O 1
ATOM 3221 N N . ILE A 1 416 ? 6.333 -0.777 4.396 1.00 83.00 416 ILE A N 1
ATOM 3222 C CA . ILE A 1 416 ? 5.814 -1.789 3.463 1.00 83.00 416 ILE A CA 1
ATOM 3223 C C . ILE A 1 416 ? 5.476 -1.162 2.111 1.00 83.00 416 ILE A C 1
ATOM 3225 O O . ILE A 1 416 ? 5.862 -1.705 1.081 1.00 83.00 416 ILE A O 1
ATOM 3229 N N . ASP A 1 417 ? 4.806 -0.015 2.114 1.00 82.38 417 ASP A N 1
ATOM 3230 C CA . ASP A 1 417 ? 4.304 0.709 0.946 1.00 82.38 417 ASP A CA 1
ATOM 3231 C C . ASP A 1 417 ? 5.230 1.872 0.543 1.00 82.38 417 ASP A C 1
ATOM 3233 O O . ASP A 1 417 ? 4.805 2.911 0.031 1.00 82.38 417 ASP A O 1
ATOM 3237 N N . SER A 1 418 ? 6.525 1.701 0.803 1.00 80.81 418 SER A N 1
ATOM 3238 C CA . SER A 1 418 ? 7.567 2.592 0.301 1.00 80.81 418 SER A CA 1
ATOM 3239 C C . SER A 1 418 ? 7.720 2.442 -1.220 1.00 80.81 418 SER A C 1
ATOM 3241 O O . SER A 1 418 ? 7.553 1.329 -1.738 1.00 80.81 418 SER A O 1
ATOM 3243 N N . PRO A 1 419 ? 8.043 3.537 -1.936 1.00 77.19 419 PRO A N 1
ATOM 3244 C CA . PRO A 1 419 ? 8.266 3.512 -3.375 1.00 77.19 419 PRO A CA 1
ATOM 3245 C C . PRO A 1 419 ? 9.321 2.472 -3.727 1.00 77.19 419 PRO A C 1
ATOM 3247 O O . PRO A 1 419 ? 10.444 2.487 -3.224 1.00 77.19 419 PRO A O 1
ATOM 3250 N N . VAL A 1 420 ? 8.952 1.556 -4.613 1.00 81.00 420 VAL A N 1
ATOM 3251 C CA . VAL A 1 420 ? 9.863 0.563 -5.170 1.00 81.00 420 VAL A CA 1
ATOM 3252 C C . VAL A 1 420 ? 9.830 0.646 -6.679 1.00 81.00 420 VAL A C 1
ATOM 3254 O O . VAL A 1 420 ? 8.754 0.748 -7.272 1.00 81.00 420 VAL A O 1
ATOM 3257 N N . GLY A 1 421 ? 11.013 0.563 -7.288 1.00 81.44 421 GLY A N 1
ATOM 3258 C CA . GLY A 1 421 ? 11.136 0.512 -8.738 1.00 81.44 421 GLY A CA 1
ATOM 3259 C C . GLY A 1 421 ? 10.276 -0.617 -9.296 1.00 81.44 421 GLY A C 1
ATOM 3260 O O . GLY A 1 421 ? 10.248 -1.730 -8.753 1.00 81.44 421 GLY A O 1
ATOM 3261 N N . GLN A 1 422 ? 9.538 -0.304 -10.356 1.00 88.25 422 GLN A N 1
ATOM 3262 C CA . GLN A 1 422 ? 8.737 -1.281 -11.081 1.00 88.25 422 GLN A CA 1
ATOM 3263 C C . GLN A 1 422 ? 9.517 -1.750 -12.300 1.00 88.25 422 GLN A C 1
ATOM 3265 O O . GLN A 1 422 ? 10.292 -1.007 -12.893 1.00 88.25 422 GLN A O 1
ATOM 3270 N N . VAL A 1 423 ? 9.298 -2.996 -12.684 1.00 88.94 423 VAL A N 1
ATOM 3271 C CA . VAL A 1 423 ? 9.948 -3.618 -13.826 1.00 88.94 423 VAL A CA 1
ATOM 3272 C C . VAL A 1 423 ? 8.871 -4.286 -14.659 1.00 88.94 423 VAL A C 1
ATOM 3274 O O . VAL A 1 423 ? 8.111 -5.120 -14.159 1.00 88.94 423 VAL A O 1
ATOM 3277 N N . LYS A 1 424 ? 8.795 -3.920 -15.935 1.00 92.12 424 LYS A N 1
ATOM 3278 C CA . LYS A 1 424 ? 8.018 -4.650 -16.932 1.00 92.12 424 LYS A CA 1
ATOM 3279 C C . LYS A 1 424 ? 8.947 -5.624 -17.634 1.00 92.12 424 LYS A C 1
ATOM 3281 O O . LYS A 1 424 ? 9.957 -5.214 -18.189 1.00 92.12 424 LYS A O 1
ATOM 3286 N N . ILE A 1 425 ? 8.616 -6.905 -17.587 1.00 90.81 425 ILE A N 1
ATOM 3287 C CA . ILE A 1 425 ? 9.367 -7.975 -18.240 1.00 90.81 425 ILE A CA 1
ATOM 3288 C C . ILE A 1 425 ? 8.483 -8.534 -19.349 1.00 90.81 425 ILE A C 1
ATOM 3290 O O . ILE A 1 425 ? 7.403 -9.060 -19.078 1.00 90.81 425 ILE A O 1
ATOM 3294 N N . GLY A 1 426 ? 8.907 -8.372 -20.598 1.00 90.88 426 GLY A N 1
ATOM 3295 C CA . GLY A 1 426 ? 8.289 -8.989 -21.762 1.00 90.88 426 GLY A CA 1
ATOM 3296 C C . GLY A 1 426 ? 8.998 -10.291 -22.092 1.00 90.88 426 GLY A C 1
ATOM 3297 O O . GLY A 1 426 ? 10.191 -10.295 -22.347 1.00 90.88 426 GLY A O 1
ATOM 3298 N N . ILE A 1 427 ? 8.289 -11.411 -22.096 1.00 90.94 427 ILE A N 1
ATOM 3299 C CA . ILE A 1 427 ? 8.819 -12.682 -22.596 1.00 90.94 427 ILE A CA 1
ATOM 3300 C C . ILE A 1 427 ? 8.239 -12.911 -23.978 1.00 90.94 427 ILE A C 1
ATOM 3302 O O . ILE A 1 427 ? 7.020 -12.902 -24.148 1.00 90.94 427 ILE A O 1
ATOM 3306 N N . HIS A 1 428 ? 9.121 -13.115 -24.948 1.00 91.06 428 HIS A N 1
ATOM 3307 C CA . HIS A 1 428 ? 8.764 -13.418 -26.322 1.00 91.06 428 HIS A CA 1
ATOM 3308 C C . HIS A 1 428 ? 9.211 -14.846 -26.634 1.00 91.06 428 HIS A C 1
ATOM 3310 O O . HIS A 1 428 ? 10.404 -15.148 -26.593 1.00 91.06 428 HIS A O 1
ATOM 3316 N N . THR A 1 429 ? 8.271 -15.735 -26.935 1.00 88.56 429 THR A N 1
ATOM 3317 C CA . THR A 1 429 ? 8.573 -17.092 -27.400 1.00 88.56 429 THR A CA 1
ATOM 3318 C C . THR A 1 429 ? 8.449 -17.114 -28.917 1.00 88.56 429 THR A C 1
ATOM 3320 O O . THR A 1 429 ? 7.395 -16.822 -29.474 1.00 88.56 429 THR A O 1
ATOM 3323 N N . VAL A 1 430 ? 9.545 -17.422 -29.608 1.00 88.94 430 VAL A N 1
ATOM 3324 C CA . VAL A 1 430 ? 9.564 -17.580 -31.065 1.00 88.94 430 VAL A CA 1
ATOM 3325 C C . VAL A 1 430 ? 9.668 -19.064 -31.369 1.00 88.94 430 VAL A C 1
ATOM 3327 O O . VAL A 1 430 ? 10.676 -19.696 -31.049 1.00 88.94 430 VAL A O 1
ATOM 3330 N N . GLN A 1 431 ? 8.622 -19.616 -31.977 1.00 87.44 431 GLN A N 1
ATOM 3331 C CA . GLN A 1 431 ? 8.606 -21.007 -32.413 1.00 87.44 431 GLN A CA 1
ATOM 3332 C C . GLN A 1 431 ? 9.036 -21.094 -33.877 1.00 87.44 431 GLN A C 1
ATOM 3334 O O . GLN A 1 431 ? 8.502 -20.396 -34.741 1.00 87.44 431 GLN A O 1
ATOM 3339 N N . VAL A 1 432 ? 10.006 -21.952 -34.164 1.00 86.06 432 VAL A N 1
ATOM 3340 C CA . VAL A 1 432 ? 10.525 -22.197 -35.509 1.00 86.06 432 VAL A CA 1
ATOM 3341 C C . VAL A 1 432 ? 10.395 -23.686 -35.789 1.00 86.06 432 VAL A C 1
ATOM 3343 O O . VAL A 1 432 ? 10.980 -24.491 -35.071 1.00 86.06 432 VAL A O 1
ATOM 3346 N N . ASN A 1 433 ? 9.643 -24.048 -36.823 1.00 84.62 433 ASN A N 1
ATOM 3347 C CA . ASN A 1 433 ? 9.377 -25.434 -37.196 1.00 84.62 433 ASN A CA 1
ATOM 3348 C C . ASN A 1 433 ? 10.000 -25.725 -38.561 1.00 84.62 433 ASN A C 1
ATOM 3350 O O . ASN A 1 433 ? 9.757 -24.993 -39.522 1.00 84.62 433 ASN A O 1
ATOM 3354 N N . GLY A 1 434 ? 10.772 -26.800 -38.667 1.00 82.06 434 GLY A N 1
ATOM 3355 C CA . GLY A 1 434 ? 11.358 -27.242 -39.928 1.00 82.06 434 GLY A CA 1
ATOM 3356 C C . GLY A 1 434 ? 11.663 -28.735 -39.925 1.00 82.06 434 GLY A C 1
ATOM 3357 O O . GLY A 1 434 ? 11.815 -29.353 -38.878 1.00 82.06 434 GLY A O 1
ATOM 3358 N N . GLU A 1 435 ? 11.753 -29.333 -41.107 1.00 79.88 435 GLU A N 1
ATOM 3359 C CA . GLU A 1 435 ? 12.106 -30.755 -41.247 1.00 79.88 435 GLU A CA 1
ATOM 3360 C C . GLU A 1 435 ? 13.625 -30.977 -41.193 1.00 79.88 435 GLU A C 1
ATOM 3362 O O . GLU A 1 435 ? 14.110 -31.997 -40.707 1.00 79.88 435 GLU A O 1
ATOM 3367 N N . HIS A 1 436 ? 14.394 -29.995 -41.674 1.00 82.12 436 HIS A N 1
ATOM 3368 C CA . HIS A 1 436 ? 15.839 -30.095 -41.855 1.00 82.12 436 HIS A CA 1
ATOM 3369 C C . HIS A 1 436 ? 16.579 -29.240 -40.820 1.00 82.12 436 HIS A C 1
ATOM 3371 O O . HIS A 1 436 ? 16.534 -28.009 -40.887 1.00 82.12 436 HIS A O 1
ATOM 3377 N N . GLY A 1 437 ? 17.318 -29.887 -39.911 1.00 79.25 437 GLY A N 1
ATOM 3378 C CA . GLY A 1 437 ? 18.112 -29.207 -38.878 1.00 79.25 437 GLY A CA 1
ATOM 3379 C C . GLY A 1 437 ? 19.105 -28.187 -39.450 1.00 79.25 437 GLY A C 1
ATOM 3380 O O . GLY A 1 437 ? 19.136 -27.047 -38.997 1.00 79.25 437 GLY A O 1
ATOM 3381 N N . ASP A 1 438 ? 19.809 -28.537 -40.529 1.00 82.06 438 ASP A N 1
ATOM 3382 C CA . ASP A 1 438 ? 20.804 -27.659 -41.167 1.00 82.06 438 ASP A CA 1
ATOM 3383 C C . ASP A 1 438 ? 20.200 -26.335 -41.677 1.00 82.06 438 ASP A C 1
ATOM 3385 O O . ASP A 1 438 ? 20.843 -25.283 -41.644 1.00 82.06 438 ASP A O 1
ATOM 3389 N N . ARG A 1 439 ? 18.941 -26.360 -42.145 1.00 82.62 439 ARG A N 1
ATOM 3390 C CA . ARG A 1 439 ? 18.230 -25.148 -42.591 1.00 82.62 439 ARG A CA 1
ATOM 3391 C C . ARG A 1 439 ? 17.743 -24.323 -41.402 1.00 82.62 439 ARG A C 1
ATOM 3393 O O . ARG A 1 439 ? 17.772 -23.093 -41.458 1.00 82.62 439 ARG A O 1
ATOM 3400 N N . MET A 1 440 ? 17.328 -24.984 -40.322 1.00 80.19 440 MET A N 1
ATOM 3401 C CA . MET A 1 440 ? 16.932 -24.310 -39.085 1.00 80.19 440 MET A CA 1
ATOM 3402 C C . MET A 1 440 ? 18.103 -23.576 -38.434 1.00 80.19 440 MET A C 1
ATOM 3404 O O . MET A 1 440 ? 17.917 -22.447 -37.984 1.00 80.19 440 MET A O 1
ATOM 3408 N N . ASP A 1 441 ? 19.304 -24.156 -38.450 1.00 84.50 441 ASP A N 1
ATOM 3409 C CA . ASP A 1 441 ? 20.513 -23.507 -37.931 1.00 84.50 441 ASP A CA 1
ATOM 3410 C C . ASP A 1 441 ? 20.826 -22.202 -38.678 1.00 84.50 441 ASP A C 1
ATOM 3412 O O . ASP A 1 441 ? 21.181 -21.194 -38.061 1.00 84.50 441 ASP A O 1
ATOM 3416 N N . PHE A 1 442 ? 20.607 -22.171 -39.996 1.00 84.81 442 PHE A N 1
ATOM 3417 C CA . PHE A 1 442 ? 20.764 -20.951 -40.788 1.00 84.81 442 PHE A CA 1
ATOM 3418 C C . PHE A 1 442 ? 19.722 -19.881 -40.430 1.00 84.81 442 PHE A C 1
ATOM 3420 O O . PHE A 1 442 ? 20.058 -18.704 -40.256 1.00 84.81 442 PHE A O 1
ATOM 3427 N N . VAL A 1 443 ? 18.448 -20.272 -40.303 1.00 85.69 443 VAL A N 1
ATOM 3428 C CA . VAL A 1 443 ? 17.377 -19.356 -39.877 1.00 85.69 443 VAL A CA 1
ATOM 3429 C C . VAL A 1 443 ? 17.667 -18.826 -38.474 1.00 85.69 443 VAL A C 1
ATOM 3431 O O . VAL A 1 443 ? 17.520 -17.629 -38.239 1.00 85.69 443 VAL A O 1
ATOM 3434 N N . TYR A 1 444 ? 18.160 -19.670 -37.570 1.00 85.06 444 TYR A N 1
ATOM 3435 C CA . TYR A 1 444 ? 18.580 -19.276 -36.229 1.00 85.06 444 TYR A CA 1
ATOM 3436 C C . TYR A 1 444 ? 19.713 -18.245 -36.250 1.00 85.06 444 TYR A C 1
ATOM 3438 O O . TYR A 1 444 ? 19.612 -17.212 -35.591 1.00 85.06 444 TYR A O 1
ATOM 3446 N N . GLU A 1 445 ? 20.769 -18.469 -37.037 1.00 86.75 445 GLU A N 1
ATOM 3447 C CA . GLU A 1 445 ? 21.870 -17.507 -37.151 1.00 86.75 445 GLU A CA 1
ATOM 3448 C C . GLU A 1 445 ? 21.357 -16.132 -37.610 1.00 86.75 445 GLU A C 1
ATOM 3450 O O . GLU A 1 445 ? 21.812 -15.087 -37.137 1.00 86.75 445 GLU A O 1
ATOM 3455 N N . LYS A 1 446 ? 20.367 -16.117 -38.507 1.00 86.56 446 LYS A N 1
ATOM 3456 C CA . LYS A 1 446 ? 19.705 -14.887 -38.947 1.00 86.56 446 LYS A CA 1
ATOM 3457 C C . LYS A 1 446 ? 18.831 -14.265 -37.862 1.00 86.56 446 LYS A C 1
ATOM 3459 O O . LYS A 1 446 ? 18.904 -13.054 -37.684 1.00 86.56 446 LYS A O 1
ATOM 3464 N N . VAL A 1 447 ? 18.063 -15.060 -37.118 1.00 87.81 447 VAL A N 1
ATOM 3465 C CA . VAL A 1 447 ? 17.275 -14.589 -35.966 1.00 87.81 447 VAL A CA 1
ATOM 3466 C C . VAL A 1 447 ? 18.180 -13.904 -34.943 1.00 87.81 447 VAL A C 1
ATOM 3468 O O . VAL A 1 447 ? 17.906 -12.776 -34.540 1.00 87.81 447 VAL A O 1
ATOM 3471 N N . ASN A 1 448 ? 19.309 -14.522 -34.601 1.00 89.06 448 ASN A N 1
ATOM 3472 C CA . ASN A 1 448 ? 20.288 -13.942 -33.687 1.00 89.06 448 ASN A CA 1
ATOM 3473 C C . ASN A 1 448 ? 20.879 -12.632 -34.198 1.00 89.06 448 ASN A C 1
ATOM 3475 O O . ASN A 1 448 ? 21.047 -11.696 -33.418 1.00 89.06 448 ASN A O 1
ATOM 3479 N N . LYS A 1 449 ? 21.186 -12.549 -35.498 1.00 89.38 449 LYS A N 1
ATOM 3480 C CA . LYS A 1 449 ? 21.672 -11.309 -36.120 1.00 89.38 449 LYS A CA 1
ATOM 3481 C C . LYS A 1 449 ? 20.638 -10.190 -36.018 1.00 89.38 449 LYS A C 1
ATOM 3483 O O . LYS A 1 449 ? 21.011 -9.076 -35.670 1.00 89.38 449 LYS A O 1
ATOM 3488 N N . GLU A 1 450 ? 19.361 -10.483 -36.256 1.00 89.44 450 GLU A N 1
ATOM 3489 C CA . GLU A 1 450 ? 18.283 -9.495 -36.121 1.00 89.44 450 GLU A CA 1
ATOM 3490 C C . GLU A 1 450 ? 18.084 -9.042 -34.667 1.00 89.44 450 GLU A C 1
ATOM 3492 O O . GLU A 1 450 ? 17.956 -7.848 -34.411 1.00 89.44 450 GLU A O 1
ATOM 3497 N N . ILE A 1 451 ? 18.139 -9.959 -33.695 1.00 90.12 451 ILE A N 1
ATOM 3498 C CA . ILE A 1 451 ? 18.036 -9.615 -32.265 1.00 90.12 451 ILE A CA 1
ATOM 3499 C C . ILE A 1 451 ? 19.236 -8.772 -31.814 1.00 90.12 451 ILE A C 1
ATOM 3501 O O . ILE A 1 451 ? 19.068 -7.768 -31.117 1.00 90.12 451 ILE A O 1
ATOM 3505 N N . ALA A 1 452 ? 20.451 -9.159 -32.214 1.00 90.56 452 ALA A N 1
ATOM 3506 C CA . ALA A 1 452 ? 21.668 -8.411 -31.912 1.00 90.56 452 ALA A CA 1
ATOM 3507 C C . ALA A 1 452 ? 21.629 -7.007 -32.534 1.00 90.56 452 ALA A C 1
ATOM 3509 O O . ALA A 1 452 ? 22.034 -6.037 -31.892 1.00 90.56 452 ALA A O 1
ATOM 3510 N N . HIS A 1 453 ? 21.071 -6.895 -33.740 1.00 90.94 453 HIS A N 1
ATOM 3511 C CA . HIS A 1 453 ? 20.863 -5.626 -34.416 1.00 90.94 453 HIS A CA 1
ATOM 3512 C C . HIS A 1 453 ? 19.873 -4.723 -33.665 1.00 90.94 453 HIS A C 1
ATOM 3514 O O . HIS A 1 453 ? 20.220 -3.587 -33.348 1.00 90.94 453 HIS A O 1
ATOM 3520 N N . SER A 1 454 ? 18.696 -5.223 -33.276 1.00 91.31 454 SER A N 1
ATOM 3521 C CA . SER A 1 454 ? 17.750 -4.439 -32.466 1.00 91.31 454 SER A CA 1
ATOM 3522 C C . SER A 1 454 ? 18.358 -3.991 -31.141 1.00 91.31 454 SER A C 1
ATOM 3524 O O . SER A 1 454 ? 18.185 -2.842 -30.741 1.00 91.31 454 SER A O 1
ATOM 3526 N N . ARG A 1 455 ? 19.125 -4.860 -30.470 1.00 91.44 455 ARG A N 1
ATOM 3527 C CA . ARG A 1 455 ? 19.835 -4.496 -29.236 1.00 91.44 455 ARG A CA 1
ATOM 3528 C C . ARG A 1 455 ? 20.828 -3.359 -29.461 1.00 91.44 455 ARG A C 1
ATOM 3530 O O . ARG A 1 455 ? 20.900 -2.435 -28.653 1.00 91.44 455 ARG A O 1
ATOM 3537 N N . PHE A 1 456 ? 21.603 -3.435 -30.538 1.00 93.88 456 PHE A N 1
ATOM 3538 C CA . PHE A 1 456 ? 22.549 -2.388 -30.900 1.00 93.88 456 PHE A CA 1
ATOM 3539 C C . PHE A 1 456 ? 21.843 -1.045 -31.117 1.00 93.88 456 PHE A C 1
ATOM 3541 O O . PHE A 1 456 ? 22.290 -0.035 -30.568 1.00 93.88 456 PHE A O 1
ATOM 3548 N N . LEU A 1 457 ? 20.726 -1.038 -31.849 1.00 93.81 457 LEU A N 1
ATOM 3549 C CA . LEU A 1 457 ? 19.950 0.174 -32.114 1.00 93.81 457 LEU A CA 1
ATOM 3550 C C . LEU A 1 457 ? 19.396 0.794 -30.827 1.00 93.81 457 LEU A C 1
ATOM 3552 O O . LEU A 1 457 ? 19.566 1.993 -30.622 1.00 93.81 457 LEU A O 1
ATOM 3556 N N . VAL A 1 458 ? 18.828 -0.010 -29.922 1.00 93.06 458 VAL A N 1
ATOM 3557 C CA . VAL A 1 458 ? 18.302 0.486 -28.638 1.00 93.06 458 VAL A CA 1
ATOM 3558 C C . VAL A 1 458 ? 19.406 1.054 -27.744 1.00 93.06 458 VAL A C 1
ATOM 3560 O O . VAL A 1 458 ? 19.277 2.146 -27.190 1.00 93.06 458 VAL A O 1
ATOM 3563 N N . ASN A 1 459 ? 20.533 0.350 -27.627 1.00 92.19 459 ASN A N 1
ATOM 3564 C CA . ASN A 1 459 ? 21.660 0.838 -26.833 1.00 92.19 459 ASN A CA 1
ATOM 3565 C C . ASN A 1 459 ? 22.245 2.131 -27.416 1.00 92.19 459 ASN A C 1
ATOM 3567 O O . ASN A 1 459 ? 22.677 3.014 -26.671 1.00 92.19 459 ASN A O 1
ATOM 3571 N N . THR A 1 460 ? 22.256 2.251 -28.743 1.00 94.62 460 THR A N 1
ATOM 3572 C CA . THR A 1 460 ? 22.751 3.442 -29.435 1.00 94.62 460 THR A CA 1
ATOM 3573 C C . THR A 1 460 ? 21.786 4.610 -29.263 1.00 94.62 460 THR A C 1
ATOM 3575 O O . THR A 1 460 ? 22.230 5.677 -28.850 1.00 94.62 460 THR A O 1
ATOM 3578 N N . SER A 1 461 ? 20.477 4.425 -29.456 1.00 94.38 461 SER A N 1
ATOM 3579 C CA . SER A 1 461 ? 19.486 5.493 -29.259 1.00 94.38 461 SER A CA 1
ATOM 3580 C C . SER A 1 461 ? 19.472 6.008 -27.815 1.00 94.38 461 SER A C 1
ATOM 3582 O O . SER A 1 461 ? 19.511 7.217 -27.593 1.00 94.38 461 SER A O 1
ATOM 3584 N N . GLY A 1 462 ? 19.555 5.116 -26.822 1.00 92.06 462 GLY A N 1
ATOM 3585 C CA . GLY A 1 462 ? 19.674 5.503 -25.414 1.00 92.06 462 GLY A CA 1
ATOM 3586 C C . GLY A 1 462 ? 20.984 6.234 -25.081 1.00 92.06 462 GLY A C 1
ATOM 3587 O O . GLY A 1 462 ? 21.025 7.065 -24.174 1.00 92.06 462 GLY A O 1
ATOM 3588 N N . ARG A 1 463 ? 22.081 5.966 -25.803 1.00 93.25 463 ARG A N 1
ATOM 3589 C CA . ARG A 1 463 ? 23.320 6.763 -25.705 1.00 93.25 463 ARG A CA 1
ATOM 3590 C C . ARG A 1 463 ? 23.163 8.141 -26.342 1.00 93.25 463 ARG A C 1
ATOM 3592 O O . ARG A 1 463 ? 23.636 9.109 -25.757 1.00 93.25 463 ARG A O 1
ATOM 3599 N N . LEU A 1 464 ? 22.508 8.227 -27.499 1.00 95.25 464 LEU A N 1
ATOM 3600 C CA . LEU A 1 464 ? 22.269 9.493 -28.193 1.00 95.25 464 LEU A CA 1
ATOM 3601 C C . LEU A 1 464 ? 21.362 10.421 -27.380 1.00 95.25 464 LEU A C 1
ATOM 3603 O O . LEU A 1 464 ? 21.648 11.608 -27.308 1.00 95.25 464 LEU A O 1
ATOM 3607 N N . LEU A 1 465 ? 20.343 9.892 -26.695 1.00 94.19 465 LEU A N 1
ATOM 3608 C CA . LEU A 1 465 ? 19.503 10.695 -25.800 1.00 94.19 465 LEU A CA 1
ATOM 3609 C C . LEU A 1 465 ? 20.310 11.303 -24.647 1.00 94.19 465 LEU A C 1
ATOM 3611 O O . LEU A 1 465 ? 20.211 12.495 -24.376 1.00 94.19 465 LEU A O 1
ATOM 3615 N N . ARG A 1 466 ? 21.151 10.496 -23.989 1.00 93.12 466 ARG A N 1
ATOM 3616 C CA . ARG A 1 466 ? 22.038 10.983 -22.921 1.00 93.12 466 ARG A CA 1
ATOM 3617 C C . ARG A 1 466 ? 22.999 12.051 -23.429 1.00 93.12 466 ARG A C 1
ATOM 3619 O O . ARG A 1 466 ? 23.159 13.084 -22.791 1.00 93.12 466 ARG A O 1
ATOM 3626 N N . ARG A 1 467 ? 23.586 11.817 -24.603 1.00 94.81 467 ARG A N 1
ATOM 3627 C CA . ARG A 1 467 ? 24.471 12.776 -25.260 1.00 94.81 467 ARG A CA 1
ATOM 3628 C C . ARG A 1 467 ? 23.744 14.074 -25.617 1.00 94.81 467 ARG A C 1
ATOM 3630 O O . ARG A 1 467 ? 24.316 15.131 -25.411 1.00 94.81 467 ARG A O 1
ATOM 3637 N N . ALA A 1 468 ? 22.498 14.014 -26.089 1.00 95.81 468 ALA A N 1
ATOM 3638 C CA . ALA A 1 468 ? 21.698 15.206 -26.374 1.00 95.81 468 ALA A CA 1
ATOM 3639 C C . ALA A 1 468 ? 21.495 16.064 -25.115 1.00 95.81 468 ALA A C 1
ATOM 3641 O O . ALA A 1 468 ? 21.698 17.273 -25.162 1.00 95.81 468 ALA A O 1
ATOM 3642 N N . VAL A 1 469 ? 21.163 15.437 -23.979 1.00 93.69 469 VAL A N 1
ATOM 3643 C CA . VAL A 1 469 ? 21.048 16.133 -22.685 1.00 93.69 469 VAL A CA 1
ATOM 3644 C C . VAL A 1 469 ? 22.383 16.765 -22.281 1.00 93.69 469 VAL A C 1
ATOM 3646 O O . VAL A 1 469 ? 22.408 17.929 -21.897 1.00 93.69 469 VAL A O 1
ATOM 3649 N N . GLN A 1 470 ? 23.492 16.031 -22.412 1.00 92.75 470 GLN A N 1
ATOM 3650 C CA . GLN A 1 470 ? 24.834 16.524 -22.080 1.00 92.75 470 GLN A CA 1
ATOM 3651 C C . GLN A 1 470 ? 25.286 17.687 -22.974 1.00 92.75 470 GLN A C 1
ATOM 3653 O O . GLN A 1 470 ? 25.833 18.665 -22.474 1.00 92.75 470 GLN A O 1
ATOM 3658 N N . GLU A 1 471 ? 25.069 17.601 -24.289 1.00 94.44 471 GLU A N 1
ATOM 3659 C CA . GLU A 1 471 ? 25.443 18.659 -25.233 1.00 94.44 471 GLU A CA 1
ATOM 3660 C C . GLU A 1 471 ? 24.662 19.944 -24.950 1.00 94.44 471 GLU A C 1
ATOM 3662 O O . GLU A 1 471 ? 25.278 20.997 -24.809 1.00 94.44 471 GLU A O 1
ATOM 3667 N N . VAL A 1 472 ? 23.344 19.855 -24.740 1.00 94.44 472 VAL A N 1
ATOM 3668 C CA . VAL A 1 472 ? 22.529 21.031 -24.395 1.00 94.44 472 VAL A CA 1
ATOM 3669 C C . VAL A 1 472 ? 22.894 21.583 -23.015 1.00 94.44 472 VAL A C 1
ATOM 3671 O O . VAL A 1 472 ? 23.006 22.795 -22.854 1.00 94.44 472 VAL A O 1
ATOM 3674 N N . ALA A 1 473 ? 23.150 20.730 -22.018 1.00 90.38 473 ALA A N 1
ATOM 3675 C CA . ALA A 1 473 ? 23.625 21.178 -20.708 1.00 90.38 473 ALA A CA 1
ATOM 3676 C C . ALA A 1 473 ? 24.950 21.956 -20.815 1.00 90.38 473 ALA A C 1
ATOM 3678 O O . ALA A 1 473 ? 25.094 23.021 -20.213 1.00 90.38 473 ALA A O 1
ATOM 3679 N N . ASN A 1 474 ? 25.892 21.470 -21.629 1.00 91.00 474 ASN A N 1
ATOM 3680 C CA . ASN A 1 474 ? 27.160 22.150 -21.887 1.00 91.00 474 ASN A CA 1
ATOM 3681 C C . ASN A 1 474 ? 26.969 23.471 -22.642 1.00 91.00 474 ASN A C 1
ATOM 3683 O O . ASN A 1 474 ? 27.609 24.461 -22.295 1.00 91.00 474 ASN A O 1
ATOM 3687 N N . GLU A 1 475 ? 26.079 23.521 -23.634 1.00 92.44 475 GLU A N 1
ATOM 3688 C CA . GLU A 1 475 ? 25.738 24.755 -24.352 1.00 92.44 475 GLU A CA 1
ATOM 3689 C C . GLU A 1 475 ? 25.145 25.811 -23.410 1.00 92.44 475 GLU A C 1
ATOM 3691 O O . GLU A 1 475 ? 25.575 26.966 -23.428 1.00 92.44 475 GLU A O 1
ATOM 3696 N N . VAL A 1 476 ? 24.221 25.410 -22.530 1.00 90.69 476 VAL A N 1
ATOM 3697 C CA . VAL A 1 476 ? 23.632 26.285 -21.505 1.00 90.69 476 VAL A CA 1
ATOM 3698 C C . VAL A 1 476 ? 24.704 26.772 -20.525 1.00 90.69 476 VAL A C 1
ATOM 3700 O O . VAL A 1 476 ? 24.781 27.970 -20.248 1.00 90.69 476 VAL A O 1
ATOM 3703 N N . ALA A 1 477 ? 25.579 25.885 -20.043 1.00 86.88 477 ALA A N 1
ATOM 3704 C CA . ALA A 1 477 ? 26.684 26.254 -19.157 1.00 86.88 477 ALA A CA 1
ATOM 3705 C C . ALA A 1 477 ? 27.666 27.237 -19.827 1.00 86.88 477 ALA A C 1
ATOM 3707 O O . ALA A 1 477 ? 28.072 28.228 -19.219 1.00 86.88 477 ALA A O 1
ATOM 3708 N N . MET A 1 478 ? 28.004 27.022 -21.103 1.00 88.69 478 MET A N 1
ATOM 3709 C CA . MET A 1 478 ? 28.863 27.928 -21.871 1.00 88.69 478 MET A CA 1
ATOM 3710 C C . MET A 1 478 ? 28.203 29.288 -22.121 1.00 88.69 478 MET A C 1
ATOM 3712 O O . MET A 1 478 ? 28.880 30.314 -22.040 1.00 88.69 478 MET A O 1
ATOM 3716 N N . ALA A 1 479 ? 26.899 29.322 -22.409 1.00 86.75 479 ALA A N 1
ATOM 3717 C CA . ALA A 1 479 ? 26.156 30.570 -22.580 1.00 86.75 479 ALA A CA 1
ATOM 3718 C C . ALA A 1 479 ? 26.160 31.406 -21.288 1.00 86.75 479 ALA A C 1
ATOM 3720 O O . ALA A 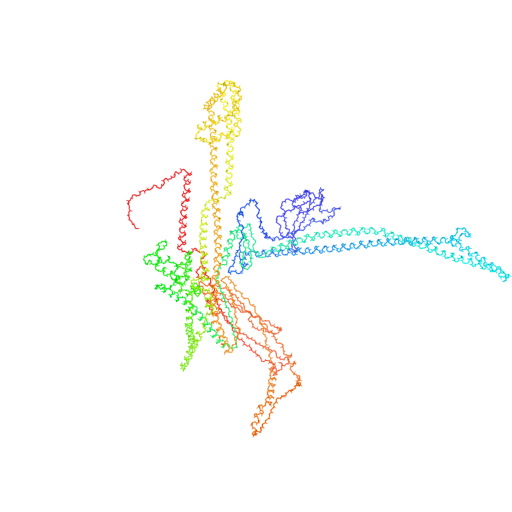1 479 ? 26.378 32.621 -21.328 1.00 86.75 479 ALA A O 1
ATOM 3721 N N . VAL A 1 480 ? 26.007 30.734 -20.143 1.00 84.19 480 VAL A N 1
ATOM 3722 C CA . VAL A 1 480 ? 26.118 31.322 -18.804 1.00 84.19 480 VAL A CA 1
ATOM 3723 C C . VAL A 1 480 ? 27.519 31.896 -18.540 1.00 84.19 480 VAL A C 1
ATOM 3725 O O . VAL A 1 480 ? 27.637 33.010 -18.020 1.00 84.19 480 VAL A O 1
ATOM 3728 N N . ASP A 1 481 ? 28.581 31.182 -18.927 1.00 82.88 481 ASP A N 1
ATOM 3729 C CA . ASP A 1 481 ? 29.973 31.621 -18.738 1.00 82.88 481 ASP A CA 1
ATOM 3730 C C . ASP A 1 481 ? 30.346 32.830 -19.596 1.00 82.88 481 ASP A C 1
ATOM 3732 O O . ASP A 1 481 ? 31.071 33.721 -19.152 1.00 82.88 481 ASP A O 1
ATOM 3736 N N . GLN A 1 482 ? 29.834 32.886 -20.826 1.00 82.38 482 GLN A N 1
ATOM 3737 C CA . GLN A 1 482 ? 30.110 33.975 -21.766 1.00 82.38 482 GLN A CA 1
ATOM 3738 C C . GLN A 1 482 ? 29.402 35.287 -21.389 1.00 82.38 482 GLN A C 1
ATOM 3740 O O . GLN A 1 482 ? 29.526 36.282 -22.105 1.00 82.38 482 GLN A O 1
ATOM 3745 N N . GLY A 1 483 ? 28.655 35.313 -20.277 1.00 67.50 483 GLY A N 1
ATOM 3746 C CA . GLY A 1 483 ? 27.800 36.442 -19.917 1.00 67.50 483 GLY A CA 1
ATOM 3747 C C . GLY A 1 483 ? 26.720 36.688 -20.970 1.00 67.50 483 GLY A C 1
ATOM 3748 O O . GLY A 1 483 ? 26.228 37.811 -21.093 1.00 67.50 483 GLY A O 1
ATOM 3749 N N . GLY A 1 484 ? 26.398 35.654 -21.756 1.00 56.53 484 GLY A N 1
ATOM 3750 C CA . GLY A 1 484 ? 25.378 35.710 -22.777 1.00 56.53 484 GLY A CA 1
ATOM 3751 C C . GLY A 1 484 ? 24.055 36.010 -22.104 1.00 56.53 484 GLY A C 1
ATOM 3752 O O . GLY A 1 484 ? 23.565 35.221 -21.299 1.00 56.53 484 GLY A O 1
ATOM 3753 N N . ALA A 1 485 ? 23.483 37.163 -22.439 1.00 44.19 485 ALA A N 1
ATOM 3754 C CA . ALA A 1 485 ? 22.095 37.468 -22.170 1.00 44.19 485 ALA A CA 1
ATOM 3755 C C . ALA A 1 485 ? 21.225 36.501 -22.986 1.00 44.19 485 ALA A C 1
ATOM 3757 O O . ALA A 1 485 ? 20.636 36.872 -23.998 1.00 44.19 485 ALA A O 1
ATOM 3758 N N . ILE A 1 486 ? 21.107 35.247 -22.543 1.00 49.16 486 ILE A N 1
ATOM 3759 C CA . ILE A 1 486 ? 19.782 34.647 -22.578 1.00 49.16 486 ILE A CA 1
ATOM 3760 C C . ILE A 1 486 ? 18.974 35.629 -21.739 1.00 49.16 486 ILE A C 1
ATOM 3762 O O . ILE A 1 486 ? 19.249 35.785 -20.550 1.00 49.16 486 ILE A O 1
ATOM 3766 N N . ILE A 1 487 ? 18.122 36.412 -22.401 1.00 47.12 487 ILE A N 1
ATOM 3767 C CA . ILE A 1 487 ? 17.191 37.338 -21.762 1.00 47.12 487 ILE A CA 1
ATOM 3768 C C . ILE A 1 487 ? 16.225 36.451 -20.973 1.00 47.12 487 ILE A C 1
ATOM 3770 O O . ILE A 1 487 ? 15.130 36.129 -21.412 1.00 47.12 487 ILE A O 1
ATOM 3774 N N . LEU A 1 488 ? 16.689 35.953 -19.831 1.00 48.69 488 LEU A N 1
ATOM 3775 C CA . LEU A 1 488 ? 15.844 35.776 -18.680 1.00 48.69 488 LEU A CA 1
ATOM 3776 C C . LEU A 1 488 ? 15.357 37.193 -18.417 1.00 48.69 488 LEU A C 1
ATOM 3778 O O . LEU A 1 488 ? 16.168 38.078 -18.127 1.00 48.69 488 LEU A O 1
ATOM 3782 N N . ASP A 1 489 ? 14.063 37.427 -18.610 1.00 48.47 489 ASP A N 1
ATOM 3783 C CA . ASP A 1 489 ? 13.382 38.515 -17.928 1.00 48.47 489 ASP A CA 1
ATOM 3784 C C . ASP A 1 489 ? 13.648 38.283 -16.439 1.00 48.47 489 ASP A C 1
ATOM 3786 O O . ASP A 1 489 ? 12.944 37.536 -15.761 1.00 48.47 489 ASP A O 1
ATOM 3790 N N . CYS A 1 490 ? 14.779 38.804 -15.961 1.00 44.47 490 CYS A N 1
ATOM 3791 C CA . CYS A 1 490 ? 15.156 38.710 -14.572 1.00 44.47 490 CYS A CA 1
ATOM 3792 C C . CYS A 1 490 ? 14.002 39.306 -13.755 1.00 44.47 490 CYS A C 1
ATOM 3794 O O . CYS A 1 490 ? 13.385 40.286 -14.192 1.00 44.47 490 CYS A O 1
ATOM 3796 N N . PRO A 1 491 ? 13.712 38.737 -12.575 1.00 47.47 491 PRO A N 1
ATOM 3797 C CA . PRO A 1 491 ? 12.665 39.232 -11.691 1.00 47.47 491 PRO A CA 1
ATOM 3798 C C . PRO A 1 491 ? 12.851 40.736 -11.392 1.00 47.47 491 PRO A C 1
ATOM 3800 O O . PRO A 1 491 ? 13.942 41.278 -11.609 1.00 47.47 491 PRO A O 1
ATOM 3803 N N . PRO A 1 492 ? 11.787 41.428 -10.929 1.00 46.28 492 PRO A N 1
ATOM 3804 C CA . PRO A 1 492 ? 11.714 42.887 -10.844 1.00 46.28 492 PRO A CA 1
ATOM 3805 C C . PRO A 1 492 ? 12.953 43.524 -10.206 1.00 46.28 492 PRO A C 1
ATOM 3807 O O . PRO A 1 492 ? 13.600 42.929 -9.348 1.00 46.28 492 PRO A O 1
ATOM 3810 N N . ALA A 1 493 ? 13.239 44.753 -10.642 1.00 49.59 493 ALA A N 1
ATOM 3811 C CA . ALA A 1 493 ? 14.458 45.552 -10.476 1.00 49.59 493 ALA A CA 1
ATOM 3812 C C . ALA A 1 493 ? 15.173 45.558 -9.100 1.00 49.59 493 ALA A C 1
ATOM 3814 O O . ALA A 1 493 ? 16.322 45.994 -9.035 1.00 49.59 493 ALA A O 1
ATOM 3815 N N . ASP A 1 494 ? 14.568 45.032 -8.038 1.00 52.34 494 ASP A N 1
ATOM 3816 C CA . ASP A 1 494 ? 15.119 44.964 -6.681 1.00 52.34 494 ASP A CA 1
ATOM 3817 C C . ASP A 1 494 ? 16.277 43.953 -6.527 1.00 52.34 494 ASP A C 1
ATOM 3819 O O . ASP A 1 494 ? 17.152 44.150 -5.689 1.00 52.34 494 ASP A O 1
ATOM 3823 N N . LEU A 1 495 ? 16.365 42.907 -7.362 1.00 49.97 495 LEU A N 1
ATOM 3824 C CA . LEU A 1 495 ? 17.522 41.982 -7.374 1.00 49.97 495 LEU A CA 1
ATOM 3825 C C . LEU A 1 495 ? 18.640 42.424 -8.337 1.00 49.97 495 LEU A C 1
ATOM 3827 O O . LEU A 1 495 ? 19.803 42.041 -8.181 1.00 49.97 495 LEU A O 1
ATOM 3831 N N . ILE A 1 496 ? 18.314 43.275 -9.315 1.00 47.66 496 ILE A N 1
ATOM 3832 C CA . ILE A 1 496 ? 19.277 43.792 -10.297 1.00 47.66 496 ILE A CA 1
ATOM 3833 C C . ILE A 1 496 ? 20.186 44.852 -9.659 1.00 47.66 496 ILE A C 1
ATOM 3835 O O . ILE A 1 496 ? 21.374 44.895 -9.989 1.00 47.66 496 ILE A O 1
ATOM 3839 N N . SER A 1 497 ? 19.699 45.627 -8.678 1.00 48.88 497 SER A N 1
ATOM 3840 C CA . SER A 1 497 ? 20.562 46.543 -7.916 1.00 48.88 497 SER A CA 1
ATOM 3841 C C . SER A 1 497 ? 21.611 45.815 -7.065 1.00 48.88 497 SER A C 1
ATOM 3843 O O . SER A 1 497 ? 22.649 46.397 -6.778 1.00 48.88 497 SER A O 1
ATOM 3845 N N . MET A 1 498 ? 21.400 44.538 -6.715 1.00 46.22 498 MET A N 1
ATOM 3846 C CA . MET A 1 498 ? 22.406 43.709 -6.029 1.00 46.22 498 MET A CA 1
ATOM 3847 C C . MET A 1 498 ? 23.418 43.054 -6.983 1.00 46.22 498 MET A C 1
ATOM 3849 O O . MET A 1 498 ? 24.512 42.698 -6.559 1.00 46.22 498 MET A O 1
ATOM 3853 N N . CYS A 1 499 ? 23.092 42.902 -8.271 1.00 41.28 499 CYS A N 1
ATOM 3854 C CA . CYS A 1 499 ? 23.975 42.248 -9.247 1.00 41.28 499 CYS A CA 1
ATOM 3855 C C . CYS A 1 499 ? 24.846 43.229 -10.057 1.00 41.28 499 CYS A C 1
ATOM 3857 O O . CYS A 1 499 ? 25.811 42.801 -10.695 1.00 41.28 499 CYS A O 1
ATOM 3859 N N . GLN A 1 500 ? 24.513 44.527 -10.079 1.00 48.47 500 GLN A N 1
ATOM 3860 C CA . GLN A 1 500 ? 25.239 45.531 -10.872 1.00 48.47 500 GLN A CA 1
ATOM 3861 C C . GLN A 1 500 ? 26.463 46.141 -10.172 1.00 48.47 500 GLN A C 1
ATOM 3863 O O . GLN A 1 500 ? 27.350 46.645 -10.866 1.00 48.47 500 GLN A O 1
ATOM 3868 N N . ASP A 1 501 ? 26.599 46.004 -8.851 1.00 46.62 501 ASP A N 1
ATOM 3869 C CA . ASP A 1 501 ? 27.844 46.338 -8.154 1.00 46.62 501 ASP A CA 1
ATOM 3870 C C . ASP A 1 501 ? 28.873 45.214 -8.336 1.00 46.62 501 ASP A C 1
ATOM 3872 O O . ASP A 1 501 ? 29.105 44.382 -7.465 1.00 46.62 501 ASP A O 1
ATOM 3876 N N . ARG A 1 502 ? 29.554 45.212 -9.491 1.00 46.97 502 ARG A N 1
ATOM 3877 C CA . ARG A 1 502 ? 30.624 44.256 -9.858 1.00 46.97 502 ARG A CA 1
ATOM 3878 C C . ARG A 1 502 ? 31.811 44.183 -8.875 1.00 46.97 502 ARG A C 1
ATOM 3880 O O . ARG A 1 502 ? 32.694 43.359 -9.086 1.00 46.97 502 ARG A O 1
ATOM 3887 N N . ASN A 1 503 ? 31.837 45.014 -7.831 1.00 46.47 503 ASN A N 1
ATOM 3888 C CA . ASN A 1 503 ? 32.879 45.056 -6.801 1.00 46.47 503 ASN A CA 1
ATOM 3889 C C . ASN A 1 503 ? 32.352 44.898 -5.362 1.00 46.47 503 ASN A C 1
ATOM 3891 O O . ASN A 1 503 ? 33.165 44.848 -4.439 1.00 46.47 503 ASN A O 1
ATOM 3895 N N . ALA A 1 504 ? 31.037 44.813 -5.140 1.00 44.75 504 ALA A N 1
ATOM 3896 C CA . ALA A 1 504 ? 30.515 44.428 -3.836 1.00 44.75 504 ALA A CA 1
ATOM 3897 C C . ALA A 1 504 ? 30.491 42.900 -3.809 1.00 44.75 504 ALA A C 1
ATOM 3899 O O . ALA A 1 504 ? 29.711 42.272 -4.522 1.00 44.75 504 ALA A O 1
ATOM 3900 N N . GLY A 1 505 ? 31.413 42.290 -3.060 1.00 43.44 505 GLY A N 1
ATOM 3901 C CA . GLY A 1 505 ? 31.413 40.844 -2.866 1.00 43.44 505 GLY A CA 1
ATOM 3902 C C . GLY A 1 505 ? 30.012 40.379 -2.479 1.00 43.44 505 GLY A C 1
ATOM 3903 O O . GLY A 1 505 ? 29.374 41.004 -1.633 1.00 43.44 505 GLY A O 1
ATOM 3904 N N . PHE A 1 506 ? 29.540 39.310 -3.124 1.00 42.72 506 PHE A N 1
ATOM 3905 C CA . PHE A 1 506 ? 28.356 38.557 -2.718 1.00 42.72 506 PHE A CA 1
ATOM 3906 C C . PHE A 1 506 ? 28.603 38.056 -1.287 1.00 42.72 506 PHE A C 1
ATOM 3908 O O . PHE A 1 506 ? 29.113 36.958 -1.076 1.00 42.72 506 PHE A O 1
ATOM 3915 N N . ALA A 1 507 ? 28.334 38.904 -0.300 1.00 44.22 507 ALA A N 1
ATOM 3916 C CA . ALA A 1 507 ? 28.192 38.479 1.071 1.00 44.22 507 ALA A CA 1
ATOM 3917 C C . ALA A 1 507 ? 26.859 37.735 1.109 1.00 44.22 507 ALA A C 1
ATOM 3919 O O . ALA A 1 507 ? 25.806 38.326 0.853 1.00 44.22 507 ALA A O 1
ATOM 3920 N N . SER A 1 508 ? 26.902 36.427 1.374 1.00 45.16 508 SER A N 1
ATOM 3921 C CA . SER A 1 508 ? 25.719 35.741 1.891 1.00 45.16 508 SER A CA 1
ATOM 3922 C C . SER A 1 508 ? 25.206 36.519 3.117 1.00 45.16 508 SER A C 1
ATOM 3924 O O . SER A 1 508 ? 25.958 37.296 3.716 1.00 45.16 508 SER A O 1
ATOM 3926 N N . LEU A 1 509 ? 23.947 36.323 3.525 1.00 49.91 509 LEU A N 1
ATOM 3927 C CA . LEU A 1 509 ? 23.475 36.884 4.801 1.00 49.91 509 LEU A CA 1
ATOM 3928 C C . LEU A 1 509 ? 24.378 36.478 5.995 1.00 49.91 509 LEU A C 1
ATOM 3930 O O . LEU A 1 509 ? 24.368 37.173 7.006 1.00 49.91 509 LEU A O 1
ATOM 3934 N N . ASP A 1 510 ? 25.225 35.454 5.818 1.00 48.19 510 ASP A N 1
ATOM 3935 C CA . ASP A 1 510 ? 26.188 34.933 6.792 1.00 48.19 510 ASP A CA 1
ATOM 3936 C C . ASP A 1 510 ? 27.651 35.374 6.541 1.00 48.19 510 ASP A C 1
ATOM 3938 O O . ASP A 1 510 ? 28.572 34.924 7.219 1.00 48.19 510 ASP A O 1
ATOM 3942 N N . GLY A 1 511 ? 27.913 36.260 5.572 1.00 51.88 511 GLY A N 1
ATOM 3943 C CA . GLY A 1 511 ? 29.247 36.823 5.314 1.00 51.88 511 GLY A CA 1
ATOM 3944 C C . GLY A 1 511 ? 30.247 35.898 4.598 1.00 51.88 511 GLY A C 1
ATOM 3945 O O . GLY A 1 511 ? 31.406 36.278 4.415 1.00 51.88 511 GLY A O 1
ATOM 3946 N N . THR A 1 512 ? 29.832 34.714 4.145 1.00 53.25 512 THR A N 1
ATOM 3947 C CA . THR A 1 512 ? 30.666 33.788 3.360 1.00 53.25 512 THR A CA 1
ATOM 3948 C C . THR A 1 512 ? 30.741 34.219 1.892 1.00 53.25 512 THR A C 1
ATOM 3950 O O . THR A 1 512 ? 29.730 34.327 1.198 1.00 53.25 512 THR A O 1
ATOM 3953 N N . VAL A 1 513 ? 31.961 34.465 1.400 1.00 56.69 513 VAL A N 1
ATOM 3954 C CA . VAL A 1 513 ? 32.226 34.790 -0.011 1.00 56.69 513 VAL A CA 1
ATOM 3955 C C . VAL A 1 513 ? 31.955 33.548 -0.860 1.00 56.69 513 VAL A C 1
ATOM 3957 O O . VAL A 1 513 ? 32.712 32.578 -0.800 1.00 56.69 513 VAL A O 1
ATOM 3960 N N . MET A 1 514 ? 30.888 33.569 -1.662 1.00 58.81 514 MET A N 1
ATOM 3961 C CA . MET A 1 514 ? 30.608 32.491 -2.613 1.00 58.81 514 MET A CA 1
ATOM 3962 C C . MET A 1 514 ? 31.753 32.354 -3.620 1.00 58.81 514 MET A C 1
ATOM 3964 O O . MET A 1 514 ? 32.204 33.332 -4.220 1.00 58.81 514 MET A O 1
ATOM 3968 N N . THR A 1 515 ? 32.244 31.130 -3.813 1.00 74.25 515 THR A N 1
ATOM 3969 C CA . THR A 1 515 ? 33.301 30.862 -4.793 1.00 74.25 515 THR A CA 1
ATOM 3970 C C . THR A 1 515 ? 32.777 31.103 -6.213 1.00 74.25 515 THR A C 1
ATOM 3972 O O . THR A 1 515 ? 31.600 30.870 -6.500 1.00 74.25 515 THR A O 1
ATOM 3975 N N . ASN A 1 516 ? 33.652 31.507 -7.143 1.00 75.00 516 ASN A N 1
ATOM 3976 C CA . ASN A 1 516 ? 33.281 31.672 -8.559 1.00 75.00 516 ASN A CA 1
ATOM 3977 C C . ASN A 1 516 ? 32.615 30.414 -9.153 1.00 75.00 516 ASN A C 1
ATOM 3979 O O . ASN A 1 516 ? 31.773 30.534 -10.038 1.00 75.00 516 ASN A O 1
ATOM 3983 N N . GLN A 1 517 ? 32.959 29.224 -8.645 1.00 78.06 517 GLN A N 1
ATOM 3984 C CA . GLN A 1 517 ? 32.347 27.965 -9.061 1.00 78.06 517 GLN A CA 1
ATOM 3985 C C . GLN A 1 517 ? 30.886 27.858 -8.604 1.00 78.06 517 GLN A C 1
ATOM 3987 O O . GLN A 1 517 ? 30.021 27.591 -9.428 1.00 78.06 517 GLN A O 1
ATOM 3992 N N . THR A 1 518 ? 30.584 28.153 -7.335 1.00 78.31 518 THR A N 1
ATOM 3993 C CA . THR A 1 518 ? 29.195 28.115 -6.840 1.00 78.31 518 THR A CA 1
ATOM 3994 C C . THR A 1 518 ? 28.283 29.069 -7.611 1.00 78.31 518 THR A C 1
ATOM 3996 O O . THR A 1 518 ? 27.191 28.687 -8.014 1.00 78.31 518 THR A O 1
ATOM 3999 N N . LEU A 1 519 ? 28.743 30.289 -7.907 1.00 78.44 519 LEU A N 1
ATOM 4000 C CA . LEU A 1 519 ? 27.964 31.264 -8.676 1.00 78.44 519 LEU A CA 1
ATOM 4001 C C . LEU A 1 519 ? 27.705 30.803 -10.124 1.00 78.44 519 LEU A C 1
ATOM 4003 O O . LEU A 1 519 ? 26.632 31.061 -10.672 1.00 78.44 519 LEU A O 1
ATOM 4007 N N . ARG A 1 520 ? 28.672 30.109 -10.734 1.00 80.38 520 ARG A N 1
ATOM 4008 C CA . ARG A 1 520 ? 28.526 29.478 -12.052 1.00 80.38 520 ARG A CA 1
ATOM 4009 C C . ARG A 1 520 ? 27.487 28.357 -12.020 1.00 80.38 520 ARG A C 1
ATOM 4011 O O . ARG A 1 520 ? 26.595 28.347 -12.867 1.00 80.38 520 ARG A O 1
ATOM 4018 N N . ASP A 1 521 ? 27.556 27.485 -11.017 1.00 83.06 521 ASP A N 1
ATOM 4019 C CA . ASP A 1 521 ? 26.610 26.381 -10.835 1.00 83.06 521 ASP A CA 1
ATOM 4020 C C . ASP A 1 521 ? 25.180 26.908 -10.630 1.00 83.06 521 ASP A C 1
ATOM 4022 O O . ASP A 1 521 ? 24.249 26.428 -11.273 1.00 83.06 521 ASP A O 1
ATOM 4026 N N . TRP A 1 522 ? 25.000 27.968 -9.833 1.00 83.50 522 TRP A N 1
ATOM 4027 C CA . TRP A 1 522 ? 23.699 28.623 -9.672 1.00 83.50 522 TRP A CA 1
ATOM 4028 C C . TRP A 1 522 ? 23.158 29.161 -10.991 1.00 83.50 522 TRP A C 1
ATOM 4030 O O . TRP A 1 522 ? 22.031 28.848 -11.366 1.00 83.50 522 TRP A O 1
ATOM 4040 N N . ARG A 1 523 ? 23.948 29.945 -11.731 1.00 84.94 523 ARG A N 1
ATOM 4041 C CA . ARG A 1 523 ? 23.500 30.487 -13.022 1.00 84.94 523 ARG A CA 1
ATOM 4042 C C . ARG A 1 523 ? 23.120 29.383 -14.010 1.00 84.94 523 ARG A C 1
ATOM 4044 O O . ARG A 1 523 ? 22.143 29.546 -14.736 1.00 84.94 523 ARG A O 1
ATOM 4051 N N . TYR A 1 524 ? 23.848 28.266 -14.005 1.00 88.56 524 TYR A N 1
ATOM 4052 C CA . TYR A 1 524 ? 23.482 27.078 -14.771 1.00 88.56 524 TYR A CA 1
ATOM 4053 C C . TYR A 1 524 ? 22.123 26.515 -14.335 1.00 88.56 524 TYR A C 1
ATOM 4055 O O . TYR A 1 524 ? 21.263 26.313 -15.188 1.00 88.56 524 TYR A O 1
ATOM 4063 N N . LEU A 1 525 ? 21.889 26.323 -13.031 1.00 89.56 525 LEU A N 1
ATOM 4064 C CA . LEU A 1 525 ? 20.611 25.818 -12.514 1.00 89.56 525 LEU A CA 1
ATOM 4065 C C . LEU A 1 525 ? 19.429 26.691 -12.958 1.00 89.56 525 LEU A C 1
ATOM 4067 O O . LEU A 1 525 ? 18.434 26.163 -13.455 1.00 89.56 525 LEU A O 1
ATOM 4071 N N . TYR A 1 526 ? 19.560 28.015 -12.832 1.00 89.38 526 TYR A N 1
ATOM 4072 C CA . TYR A 1 526 ? 18.543 28.981 -13.261 1.00 89.38 526 TYR A CA 1
ATOM 4073 C C . TYR A 1 526 ? 18.271 28.910 -14.767 1.00 89.38 526 TYR A C 1
ATOM 4075 O O . TYR A 1 526 ? 17.114 28.926 -15.184 1.00 89.38 526 TYR A O 1
ATOM 4083 N N . ALA A 1 527 ? 19.323 28.817 -15.583 1.00 88.81 527 ALA A N 1
ATOM 4084 C CA . ALA A 1 527 ? 19.190 28.756 -17.034 1.00 88.81 527 ALA A CA 1
ATOM 4085 C C . ALA A 1 527 ? 18.634 27.408 -17.525 1.00 88.81 527 ALA A C 1
ATOM 4087 O O . ALA A 1 527 ? 17.897 27.378 -18.505 1.00 88.81 527 ALA A O 1
ATOM 4088 N N . PHE A 1 528 ? 18.974 26.300 -16.858 1.00 92.12 528 PHE A N 1
ATOM 4089 C CA . PHE A 1 528 ? 18.600 24.951 -17.286 1.00 92.12 528 PHE A CA 1
ATOM 4090 C C . PHE A 1 528 ? 17.204 24.528 -16.797 1.00 92.12 528 PHE A C 1
ATOM 4092 O O . PHE A 1 528 ? 16.406 23.993 -17.568 1.00 92.12 528 PHE A O 1
ATOM 4099 N N . TYR A 1 529 ? 16.897 24.757 -15.515 1.00 92.38 529 TYR A N 1
ATOM 4100 C CA . TYR A 1 529 ? 15.643 24.319 -14.885 1.00 92.38 529 TYR A CA 1
ATOM 4101 C C . TYR A 1 529 ? 14.578 25.423 -14.795 1.00 92.38 529 TYR A C 1
ATOM 4103 O O . TYR A 1 529 ? 13.411 25.121 -14.549 1.00 92.38 529 TYR A O 1
ATOM 4111 N N . GLY A 1 530 ? 14.954 26.682 -15.033 1.00 91.12 530 GLY A N 1
ATOM 4112 C CA . GLY A 1 530 ? 14.060 27.837 -14.976 1.00 91.12 530 GLY A CA 1
ATOM 4113 C C . GLY A 1 530 ? 14.054 28.521 -13.607 1.00 91.12 530 GLY A C 1
ATOM 4114 O O . GLY A 1 530 ? 14.246 27.888 -12.565 1.00 91.12 530 GLY A O 1
ATOM 4115 N N . ALA A 1 531 ? 13.826 29.838 -13.611 1.00 89.06 531 ALA A N 1
ATOM 4116 C CA . ALA A 1 531 ? 13.922 30.664 -12.410 1.00 89.06 531 ALA A CA 1
ATOM 4117 C C . ALA A 1 531 ? 12.870 30.320 -11.352 1.00 89.06 531 ALA A C 1
ATOM 4119 O O . ALA A 1 531 ? 13.238 30.105 -10.204 1.00 89.06 531 ALA A O 1
ATOM 4120 N N . ASP A 1 532 ? 11.604 30.162 -11.743 1.00 90.25 532 ASP A N 1
ATOM 4121 C CA . ASP A 1 532 ? 10.508 29.874 -10.810 1.00 90.25 532 ASP A CA 1
ATOM 4122 C C . ASP A 1 532 ? 10.736 28.582 -10.011 1.00 90.25 532 ASP A C 1
ATOM 4124 O O . ASP A 1 532 ? 10.451 28.522 -8.816 1.00 90.25 532 ASP A O 1
ATOM 4128 N N . PHE A 1 533 ? 11.285 27.542 -10.647 1.00 92.31 533 PHE A N 1
ATOM 4129 C CA . PHE A 1 533 ? 11.569 26.272 -9.978 1.00 92.31 533 PHE A CA 1
ATOM 4130 C C . PHE A 1 533 ? 12.715 26.405 -8.970 1.00 92.31 533 PHE A C 1
ATOM 4132 O O . PHE A 1 533 ? 12.593 25.957 -7.829 1.00 92.31 533 PHE A O 1
ATOM 4139 N N . ILE A 1 534 ? 13.820 27.038 -9.372 1.00 92.50 534 ILE A N 1
ATOM 4140 C CA . ILE A 1 534 ? 15.000 27.195 -8.516 1.00 92.50 534 ILE A CA 1
ATOM 4141 C C . ILE A 1 534 ? 14.747 28.199 -7.387 1.00 92.50 534 ILE A C 1
ATOM 4143 O O . ILE A 1 534 ? 15.145 27.937 -6.253 1.00 92.50 534 ILE A O 1
ATOM 4147 N N . ASP A 1 535 ? 14.046 29.302 -7.653 1.00 90.19 535 ASP A N 1
ATOM 4148 C CA . ASP A 1 535 ? 13.680 30.290 -6.635 1.00 90.19 535 ASP A CA 1
ATOM 4149 C C . ASP A 1 535 ? 12.787 29.681 -5.563 1.00 90.19 535 ASP A C 1
ATOM 4151 O O . ASP A 1 535 ? 12.997 29.934 -4.377 1.00 90.19 535 ASP A O 1
ATOM 4155 N N . GLU A 1 536 ? 11.825 28.842 -5.944 1.00 90.81 536 GLU A N 1
ATOM 4156 C CA . GLU A 1 536 ? 10.953 28.195 -4.972 1.00 90.81 536 GLU A CA 1
ATOM 4157 C C . GLU A 1 536 ? 11.721 27.151 -4.141 1.00 90.81 536 GLU A C 1
ATOM 4159 O O . GLU A 1 536 ? 11.596 27.132 -2.915 1.00 90.81 536 GLU A O 1
ATOM 4164 N N . LEU A 1 537 ? 12.595 26.345 -4.764 1.00 89.81 537 LEU A N 1
ATOM 4165 C CA . LEU A 1 537 ? 13.499 25.444 -4.032 1.00 89.81 537 LEU A CA 1
ATOM 4166 C C . LEU A 1 537 ? 14.426 26.204 -3.073 1.00 89.81 537 LEU A C 1
ATOM 4168 O O . LEU A 1 537 ? 14.703 25.718 -1.976 1.00 89.81 537 LEU A O 1
ATOM 4172 N N . ARG A 1 538 ? 14.884 27.396 -3.465 1.00 88.75 538 ARG A N 1
ATOM 4173 C CA . ARG A 1 538 ? 15.769 28.244 -2.663 1.00 88.75 538 ARG A CA 1
ATOM 4174 C C . ARG A 1 538 ? 15.030 28.920 -1.517 1.00 88.75 538 ARG A C 1
ATOM 4176 O O . ARG A 1 538 ? 15.550 28.948 -0.409 1.00 88.75 538 ARG A O 1
ATOM 4183 N N . ARG A 1 539 ? 13.816 29.428 -1.746 1.00 87.50 539 ARG A N 1
ATOM 4184 C CA . ARG A 1 539 ? 12.942 29.969 -0.687 1.00 87.50 539 ARG A CA 1
ATOM 4185 C C . ARG A 1 539 ? 12.630 28.921 0.368 1.00 87.50 539 ARG A C 1
ATOM 4187 O O . ARG A 1 539 ? 12.523 29.251 1.543 1.00 87.50 539 ARG A O 1
ATOM 4194 N N . MET A 1 540 ? 12.481 27.670 -0.060 1.00 83.81 540 MET A N 1
ATOM 4195 C CA . MET A 1 540 ? 12.305 26.545 0.846 1.00 83.81 540 MET A CA 1
ATOM 4196 C C . MET A 1 540 ? 13.613 26.088 1.482 1.00 83.81 540 MET A C 1
ATOM 4198 O O . MET A 1 540 ? 13.532 25.308 2.419 1.00 83.81 540 MET A O 1
ATOM 4202 N N . ASP A 1 541 ? 14.779 26.546 1.017 1.00 82.50 541 ASP A N 1
ATOM 4203 C CA . ASP A 1 541 ? 16.100 26.060 1.428 1.00 82.50 541 ASP A CA 1
ATOM 4204 C C . ASP A 1 541 ? 16.142 24.518 1.381 1.00 82.50 541 ASP A C 1
ATOM 4206 O O . ASP A 1 541 ? 16.167 23.803 2.384 1.00 82.50 541 ASP A O 1
ATOM 4210 N N . SER A 1 542 ? 15.935 24.007 0.165 1.00 80.94 542 SER A N 1
ATOM 4211 C CA . SER A 1 542 ? 15.789 22.583 -0.106 1.00 80.94 542 SER A CA 1
ATOM 4212 C C . SER A 1 542 ? 17.139 21.884 -0.248 1.00 80.94 542 SER A C 1
ATOM 4214 O O . SER A 1 542 ? 17.973 22.291 -1.054 1.00 80.94 542 SER A O 1
ATOM 4216 N N . GLU A 1 543 ? 17.259 20.716 0.387 1.00 75.88 543 GLU A N 1
ATOM 4217 C CA . GLU A 1 543 ? 18.361 19.756 0.203 1.00 75.88 543 GLU A CA 1
ATOM 4218 C C . GLU A 1 543 ? 18.572 19.314 -1.260 1.00 75.88 543 GLU A C 1
ATOM 4220 O O . GLU A 1 543 ? 19.603 18.745 -1.619 1.00 75.88 543 GLU A O 1
ATOM 4225 N N . LEU A 1 544 ? 17.604 19.574 -2.148 1.00 78.06 544 LEU A N 1
ATOM 4226 C CA . LEU A 1 544 ? 17.760 19.333 -3.581 1.00 78.06 544 LEU A CA 1
ATOM 4227 C C . LEU A 1 544 ? 18.812 20.233 -4.238 1.00 78.06 544 LEU A C 1
ATOM 4229 O O . LEU A 1 544 ? 19.394 19.831 -5.244 1.00 78.06 544 LEU A O 1
ATOM 4233 N N . LEU A 1 545 ? 19.036 21.432 -3.692 1.00 78.81 545 LEU A N 1
ATOM 4234 C CA . LEU A 1 545 ? 19.961 22.426 -4.242 1.00 78.81 545 LEU A CA 1
ATOM 4235 C C . LEU A 1 545 ? 21.393 22.280 -3.719 1.00 78.81 545 LEU A C 1
ATOM 4237 O O . LEU A 1 545 ? 22.305 22.873 -4.297 1.00 78.81 545 LEU A O 1
ATOM 4241 N N . ASN A 1 546 ? 21.605 21.491 -2.664 1.00 73.94 546 ASN A N 1
ATOM 4242 C CA . ASN A 1 546 ? 22.942 21.242 -2.142 1.00 73.94 546 ASN A CA 1
ATOM 4243 C C . ASN A 1 546 ? 23.781 20.495 -3.192 1.00 73.94 546 ASN A C 1
ATOM 4245 O O . ASN A 1 546 ? 23.319 19.551 -3.834 1.00 73.94 546 ASN A O 1
ATOM 4249 N N . THR A 1 547 ? 25.019 20.953 -3.402 1.00 50.97 547 THR A N 1
ATOM 4250 C CA . THR A 1 547 ? 25.892 20.575 -4.534 1.00 50.97 547 THR A CA 1
ATOM 4251 C C . THR A 1 547 ? 26.252 19.089 -4.576 1.00 50.97 547 THR A C 1
ATOM 4253 O O . THR A 1 547 ? 26.630 18.578 -5.631 1.00 50.97 547 THR A O 1
ATOM 4256 N N . GLU A 1 548 ? 26.090 18.380 -3.459 1.00 61.75 548 GLU A N 1
ATOM 4257 C CA . GLU A 1 548 ? 26.265 16.930 -3.360 1.00 61.75 548 GLU A CA 1
ATOM 4258 C C . GLU A 1 548 ? 25.116 16.138 -4.001 1.00 61.75 548 GLU A C 1
ATOM 4260 O O . GLU A 1 548 ? 25.251 14.941 -4.280 1.00 61.75 548 GLU A O 1
ATOM 4265 N N . ASN A 1 549 ? 23.986 16.791 -4.290 1.00 64.81 549 ASN A N 1
ATOM 4266 C CA . ASN A 1 549 ? 22.852 16.139 -4.913 1.00 64.81 549 ASN A CA 1
ATOM 4267 C C . ASN A 1 549 ? 23.144 15.815 -6.388 1.00 64.81 549 ASN A C 1
ATOM 4269 O O . ASN A 1 549 ? 23.355 16.683 -7.244 1.00 64.81 549 ASN A O 1
ATOM 4273 N N . LYS A 1 550 ? 23.123 14.517 -6.701 1.00 65.88 550 LYS A N 1
ATOM 4274 C CA . LYS A 1 550 ? 23.419 13.963 -8.029 1.00 65.88 550 LYS A CA 1
ATOM 4275 C C . LYS A 1 550 ? 22.306 14.180 -9.058 1.00 65.88 550 LYS A C 1
ATOM 4277 O O . LYS A 1 550 ? 22.423 13.657 -10.151 1.00 65.88 550 LYS A O 1
ATOM 4282 N N . MET A 1 551 ? 21.210 14.862 -8.737 1.00 69.31 551 MET A N 1
ATOM 4283 C CA . MET A 1 551 ? 20.116 15.070 -9.699 1.00 69.31 551 MET A CA 1
ATOM 4284 C C . MET A 1 551 ? 20.190 16.416 -10.419 1.00 69.31 551 MET A C 1
ATOM 4286 O O . MET A 1 551 ? 19.957 16.476 -11.623 1.00 69.31 551 MET A O 1
ATOM 4290 N N . LEU A 1 552 ? 20.489 17.495 -9.691 1.00 79.50 552 LEU A N 1
ATOM 4291 C CA . LEU A 1 552 ? 20.464 18.854 -10.243 1.00 79.50 552 LEU A CA 1
ATOM 4292 C C . LEU A 1 552 ? 21.862 19.388 -10.577 1.00 79.50 552 LEU A C 1
ATOM 4294 O O . LEU A 1 552 ? 21.985 20.302 -11.390 1.00 79.50 552 LEU A O 1
ATOM 4298 N N . SER A 1 553 ? 22.915 18.807 -9.999 1.00 78.12 553 SER A N 1
ATOM 4299 C CA . SER A 1 553 ? 24.289 19.271 -10.199 1.00 78.12 553 SER A CA 1
ATOM 4300 C C . SER A 1 553 ? 24.788 19.053 -11.629 1.00 78.12 553 SER A C 1
ATOM 4302 O O . SER A 1 553 ? 24.512 18.033 -12.260 1.00 78.12 553 SER A O 1
ATOM 4304 N N . LEU A 1 554 ? 25.608 19.980 -12.128 1.00 73.50 554 LEU A N 1
ATOM 4305 C CA . LEU A 1 554 ? 26.254 19.868 -13.441 1.00 73.50 554 LEU A CA 1
ATOM 4306 C C . LEU A 1 554 ? 27.102 18.585 -13.560 1.00 73.50 554 LEU A C 1
ATOM 4308 O O . LEU A 1 554 ? 27.049 17.897 -14.573 1.00 73.50 554 LEU A O 1
ATOM 4312 N N . HIS A 1 555 ? 27.808 18.208 -12.487 1.00 71.75 555 HIS A N 1
ATOM 4313 C CA . HIS A 1 555 ? 28.648 17.003 -12.421 1.00 71.75 555 HIS A CA 1
ATOM 4314 C C . HIS A 1 555 ? 27.869 15.694 -12.627 1.00 71.75 555 HIS A C 1
ATOM 4316 O O . HIS A 1 555 ? 28.439 14.683 -13.038 1.00 71.75 555 HIS A O 1
ATOM 4322 N N . SER A 1 556 ? 26.564 15.692 -12.351 1.00 70.88 556 SER A N 1
ATOM 4323 C CA . SER A 1 556 ? 25.732 14.509 -12.562 1.00 70.88 556 SER A CA 1
ATOM 4324 C C . SER A 1 556 ? 25.422 14.221 -14.030 1.00 70.88 556 SER A C 1
ATOM 4326 O O . SER A 1 556 ? 25.163 13.069 -14.387 1.00 70.88 556 SER A O 1
ATOM 4328 N N . MET A 1 557 ? 25.507 15.237 -14.894 1.00 75.88 557 MET A N 1
ATOM 4329 C CA . MET A 1 557 ? 25.142 15.124 -16.305 1.00 75.88 557 MET A CA 1
ATOM 4330 C C . MET A 1 557 ? 26.075 14.172 -17.060 1.00 75.88 557 MET A C 1
ATOM 4332 O O . MET A 1 557 ? 25.620 13.432 -17.932 1.00 75.88 557 MET A O 1
ATOM 4336 N N . ASP A 1 558 ? 27.351 14.094 -16.673 1.00 71.69 558 ASP A N 1
ATOM 4337 C CA . ASP A 1 558 ? 28.359 13.245 -17.327 1.00 71.69 558 ASP A CA 1
ATOM 4338 C C . ASP A 1 558 ? 28.146 11.744 -17.088 1.00 71.69 558 ASP A C 1
ATOM 4340 O O . ASP A 1 558 ? 28.451 10.914 -17.948 1.00 71.69 558 ASP A O 1
ATOM 4344 N N . THR A 1 559 ? 27.586 11.378 -15.933 1.00 68.50 559 THR A N 1
ATOM 4345 C CA . THR A 1 559 ? 27.379 9.975 -15.525 1.00 68.50 559 THR A CA 1
ATOM 4346 C C . THR A 1 559 ? 25.923 9.545 -15.621 1.00 68.50 559 THR A C 1
ATOM 4348 O O . THR A 1 559 ? 25.532 8.508 -15.078 1.00 68.50 559 THR A O 1
ATOM 4351 N N . ILE A 1 560 ? 25.106 10.321 -16.337 1.00 78.00 560 ILE A N 1
ATOM 4352 C CA . ILE A 1 560 ? 23.672 10.133 -16.290 1.00 78.00 560 ILE A CA 1
ATOM 4353 C C . ILE A 1 560 ? 23.245 8.818 -16.955 1.00 78.00 560 ILE A C 1
ATOM 4355 O O . ILE A 1 560 ? 23.484 8.508 -18.122 1.00 78.00 560 ILE A O 1
ATOM 4359 N N . SER A 1 561 ? 22.607 8.015 -16.132 1.00 85.25 561 SER A N 1
ATOM 4360 C CA . SER A 1 561 ? 21.538 7.076 -16.424 1.00 85.25 561 SER A CA 1
ATOM 4361 C C . SER A 1 561 ? 20.629 7.451 -17.609 1.00 85.25 561 SER A C 1
ATOM 4363 O O . SER A 1 561 ? 20.293 8.617 -17.785 1.00 85.25 561 SER A O 1
ATOM 4365 N N . LEU A 1 562 ? 20.131 6.477 -18.392 1.00 88.19 562 LEU A N 1
ATOM 4366 C CA . LEU A 1 562 ? 19.069 6.745 -19.390 1.00 88.19 562 LEU A CA 1
ATOM 4367 C C . LEU A 1 562 ? 17.792 7.262 -18.707 1.00 88.19 562 LEU A C 1
ATOM 4369 O O . LEU A 1 562 ? 17.172 8.220 -19.155 1.00 88.19 562 LEU A O 1
ATOM 4373 N N . ALA A 1 563 ? 17.432 6.641 -17.589 1.00 86.44 563 ALA A N 1
ATOM 4374 C CA . ALA A 1 563 ? 16.320 7.045 -16.740 1.00 86.44 563 ALA A CA 1
ATOM 4375 C C . ALA A 1 563 ? 16.521 8.455 -16.141 1.00 86.44 563 ALA A C 1
ATOM 4377 O O . ALA A 1 563 ? 15.581 9.238 -16.044 1.00 86.44 563 ALA A O 1
ATOM 4378 N N . GLY A 1 564 ? 17.761 8.796 -15.797 1.00 87.31 564 GLY A N 1
ATOM 4379 C CA . GLY A 1 564 ? 18.173 10.100 -15.303 1.00 87.31 564 GLY A CA 1
ATOM 4380 C C . GLY A 1 564 ? 18.108 11.139 -16.410 1.00 87.31 564 GLY A C 1
ATOM 4381 O O . GLY A 1 564 ? 17.570 12.207 -16.177 1.00 87.31 564 GLY A O 1
ATOM 4382 N N . ALA A 1 565 ? 18.531 10.812 -17.636 1.00 90.25 565 ALA A N 1
ATOM 4383 C CA . ALA A 1 565 ? 18.381 11.696 -18.790 1.00 90.25 565 ALA A CA 1
ATOM 4384 C C . ALA A 1 565 ? 16.907 12.008 -19.076 1.00 90.25 565 ALA A C 1
ATOM 4386 O O . ALA A 1 565 ? 16.570 13.163 -19.311 1.00 90.25 565 ALA A O 1
ATOM 4387 N N . LEU A 1 566 ? 16.016 11.012 -18.983 1.00 91.31 566 LEU A N 1
ATOM 4388 C CA . LEU A 1 566 ? 14.570 11.237 -19.084 1.00 91.31 566 LEU A CA 1
ATOM 4389 C C . LEU A 1 566 ? 14.044 12.122 -17.949 1.00 91.31 566 LEU A C 1
ATOM 4391 O O . LEU A 1 566 ? 13.227 13.007 -18.196 1.00 91.31 566 LEU A O 1
ATOM 4395 N N . SER A 1 567 ? 14.518 11.921 -16.718 1.00 90.56 567 SER A N 1
ATOM 4396 C CA . SER A 1 567 ? 14.134 12.745 -15.568 1.00 90.56 567 SER A CA 1
ATOM 4397 C C . SER A 1 567 ? 14.627 14.187 -15.691 1.00 90.56 567 SER A C 1
ATOM 4399 O O . SER A 1 567 ? 13.858 15.115 -15.469 1.00 90.56 567 SER A O 1
ATOM 4401 N N . VAL A 1 568 ? 15.881 14.392 -16.091 1.00 91.56 568 VAL A N 1
ATOM 4402 C CA . VAL A 1 568 ? 16.472 15.717 -16.314 1.00 91.56 568 VAL A CA 1
ATOM 4403 C C . VAL A 1 568 ? 15.766 16.423 -17.462 1.00 91.56 568 VAL A C 1
ATOM 4405 O O . VAL A 1 568 ? 15.375 17.573 -17.305 1.00 91.56 568 VAL A O 1
ATOM 4408 N N . ALA A 1 569 ? 15.492 15.730 -18.570 1.00 92.56 569 ALA A N 1
ATOM 4409 C CA . ALA A 1 569 ? 14.688 16.284 -19.658 1.00 92.56 569 ALA A CA 1
ATOM 4410 C C . ALA A 1 569 ? 13.262 16.644 -19.199 1.00 92.56 569 ALA A C 1
ATOM 4412 O O . ALA A 1 569 ? 12.705 17.636 -19.656 1.00 92.56 569 ALA A O 1
ATOM 4413 N N . SER A 1 570 ? 12.679 15.881 -18.267 1.00 92.06 570 SER A N 1
ATOM 4414 C CA . SER A 1 570 ? 11.363 16.178 -17.679 1.00 92.06 570 SER A CA 1
ATOM 4415 C C . SER A 1 570 ? 11.385 17.405 -16.762 1.00 92.06 570 SER A C 1
ATOM 4417 O O . SER A 1 570 ? 10.415 18.163 -16.732 1.00 92.06 570 SER A O 1
ATOM 4419 N N . LEU A 1 571 ? 12.476 17.597 -16.016 1.00 92.38 571 LEU A N 1
ATOM 4420 C CA . LEU A 1 571 ? 12.670 18.718 -15.096 1.00 92.38 571 LEU A CA 1
ATOM 4421 C C . LEU A 1 571 ? 13.205 19.979 -15.778 1.00 92.38 571 LEU A C 1
ATOM 4423 O O . LEU A 1 571 ? 13.090 21.045 -15.187 1.00 92.38 571 LEU A O 1
ATOM 4427 N N . ALA A 1 572 ? 13.780 19.881 -16.976 1.00 92.56 572 ALA A N 1
ATOM 4428 C CA . ALA A 1 572 ? 14.296 21.023 -17.721 1.00 92.56 572 ALA A CA 1
ATOM 4429 C C . ALA A 1 572 ? 13.186 22.036 -18.049 1.00 92.56 572 ALA A C 1
ATOM 4431 O O . ALA A 1 572 ? 12.032 21.658 -18.313 1.00 92.56 572 ALA A O 1
ATOM 4432 N N . ASP A 1 573 ? 13.564 23.317 -18.080 1.00 91.94 573 ASP A N 1
ATOM 4433 C CA . ASP A 1 573 ? 12.677 24.390 -18.524 1.00 91.94 573 ASP A CA 1
ATOM 4434 C C . ASP A 1 573 ? 12.199 24.123 -19.959 1.00 91.94 573 ASP A C 1
ATOM 4436 O O . ASP A 1 573 ? 12.872 23.457 -20.748 1.00 91.94 573 ASP A O 1
ATOM 4440 N N . HIS A 1 574 ? 11.020 24.625 -20.318 1.00 91.25 574 HIS A N 1
ATOM 4441 C CA . HIS A 1 574 ? 10.404 24.362 -21.617 1.00 91.25 574 HIS A CA 1
ATOM 4442 C C . HIS A 1 574 ? 11.336 24.613 -22.827 1.00 91.25 574 HIS A C 1
ATOM 4444 O O . HIS A 1 574 ? 11.482 23.691 -23.635 1.00 91.25 574 HIS A O 1
ATOM 4450 N N . PRO A 1 575 ? 12.000 25.780 -22.985 1.00 91.12 575 PRO A N 1
ATOM 4451 C CA . PRO A 1 575 ? 12.918 26.021 -24.102 1.00 91.12 575 PRO A CA 1
ATOM 4452 C C . PRO A 1 575 ? 14.116 25.064 -24.117 1.00 91.12 575 PRO A C 1
ATOM 4454 O O . PRO A 1 575 ? 14.469 24.549 -25.177 1.00 91.12 575 PRO A O 1
ATOM 4457 N N . VAL A 1 576 ? 14.707 24.772 -22.956 1.00 93.12 576 VAL A N 1
ATOM 4458 C CA . VAL A 1 576 ? 15.845 23.844 -22.833 1.00 93.12 576 VAL A CA 1
ATOM 4459 C C . VAL A 1 576 ? 15.410 22.425 -23.187 1.00 93.12 576 VAL A C 1
ATOM 4461 O O . VAL A 1 576 ? 16.077 21.728 -23.947 1.00 93.12 576 VAL A O 1
ATOM 4464 N N . ARG A 1 577 ? 14.231 22.006 -22.724 1.00 93.62 577 ARG A N 1
ATOM 4465 C CA . ARG A 1 577 ? 13.629 20.721 -23.078 1.00 93.62 577 ARG A CA 1
ATOM 4466 C C . ARG A 1 577 ? 13.393 20.600 -24.584 1.00 93.62 577 ARG A C 1
ATOM 4468 O O . ARG A 1 577 ? 13.717 19.563 -25.156 1.00 93.62 577 ARG A O 1
ATOM 4475 N N . GLN A 1 578 ? 12.887 21.645 -25.243 1.00 93.06 578 GLN A N 1
ATOM 4476 C CA . GLN A 1 578 ? 12.735 21.660 -26.705 1.00 93.06 578 GLN A CA 1
ATOM 4477 C C . GLN A 1 578 ? 14.083 21.541 -27.426 1.00 93.06 578 GLN A C 1
ATOM 4479 O O . GLN A 1 578 ? 14.188 20.787 -28.392 1.00 93.06 578 GLN A O 1
ATOM 4484 N N . GLN A 1 579 ? 15.126 22.217 -26.934 1.00 94.81 579 GLN A N 1
ATOM 4485 C CA . GLN A 1 579 ? 16.485 22.077 -27.467 1.00 94.81 579 GLN A CA 1
ATOM 4486 C C . GLN A 1 579 ? 17.008 20.644 -27.315 1.00 94.81 579 GLN A C 1
ATOM 4488 O O . GLN A 1 579 ? 17.528 20.091 -28.282 1.00 94.81 579 GLN A O 1
ATOM 4493 N N . ILE A 1 580 ? 16.801 20.006 -26.156 1.00 95.25 580 ILE A N 1
ATOM 4494 C CA . ILE A 1 580 ? 17.165 18.597 -25.926 1.00 95.25 580 ILE A CA 1
ATOM 4495 C C . ILE A 1 580 ? 16.459 17.686 -26.935 1.00 95.25 580 ILE A C 1
ATOM 4497 O O . ILE A 1 580 ? 17.101 16.831 -27.543 1.00 95.25 580 ILE A O 1
ATOM 4501 N N . LEU A 1 581 ? 15.151 17.866 -27.146 1.00 95.38 581 LEU A N 1
ATOM 4502 C CA . LEU A 1 581 ? 14.378 17.041 -28.081 1.00 95.38 581 LEU A CA 1
ATOM 4503 C C . LEU A 1 581 ? 14.801 17.259 -29.532 1.00 95.38 581 LEU A C 1
ATOM 4505 O O . LEU A 1 581 ? 14.940 16.287 -30.273 1.00 95.38 581 LEU A O 1
ATOM 4509 N N . TYR A 1 582 ? 15.036 18.509 -29.933 1.00 96.06 582 TYR A N 1
ATOM 4510 C CA . TYR A 1 582 ? 15.529 18.835 -31.268 1.00 96.06 582 TYR A CA 1
ATOM 4511 C C . TYR A 1 582 ? 16.915 18.229 -31.503 1.00 96.06 582 TYR A C 1
ATOM 4513 O O . TYR A 1 582 ? 17.139 17.564 -32.513 1.00 96.06 582 TYR A O 1
ATOM 4521 N N . ARG A 1 583 ? 17.824 18.369 -30.531 1.00 96.88 583 ARG A N 1
ATOM 4522 C CA . ARG A 1 583 ? 19.168 17.796 -30.608 1.00 96.88 583 ARG A CA 1
ATOM 4523 C C . ARG A 1 583 ? 19.132 16.273 -30.655 1.00 96.88 583 ARG A C 1
ATOM 4525 O O . ARG A 1 583 ? 19.854 15.657 -31.433 1.00 96.88 583 ARG A O 1
ATOM 4532 N N . PHE A 1 584 ? 18.251 15.651 -29.877 1.00 96.75 584 PHE A N 1
ATOM 4533 C CA . PHE A 1 584 ? 18.032 14.209 -29.920 1.00 96.75 584 PHE A CA 1
ATOM 4534 C C . PHE A 1 584 ? 17.511 13.745 -31.288 1.00 96.75 584 PHE A C 1
ATOM 4536 O O . PHE A 1 584 ? 18.031 12.774 -31.836 1.00 96.75 584 PHE A O 1
ATOM 4543 N N . GLN A 1 585 ? 16.540 14.453 -31.872 1.00 95.50 585 GLN A N 1
ATOM 4544 C CA . GLN A 1 585 ? 16.047 14.171 -33.224 1.00 95.50 585 GLN A CA 1
ATOM 4545 C C . GLN A 1 585 ? 17.146 14.320 -34.280 1.00 95.50 585 GLN A C 1
ATOM 4547 O O . GLN A 1 585 ? 17.255 13.469 -35.159 1.00 95.50 585 GLN A O 1
ATOM 4552 N N . GLU A 1 586 ? 17.976 15.360 -34.183 1.00 95.56 586 GLU A N 1
ATOM 4553 C CA . GLU A 1 586 ? 19.106 15.590 -35.086 1.00 95.56 586 GLU A CA 1
ATOM 4554 C C . GLU A 1 586 ? 20.122 14.443 -35.010 1.00 95.56 586 GLU A C 1
ATOM 4556 O O . GLU A 1 586 ? 20.514 13.889 -36.040 1.00 95.56 586 GLU A O 1
ATOM 4561 N N . LEU A 1 587 ? 20.501 14.031 -33.795 1.00 96.06 587 LEU A N 1
ATOM 4562 C CA . LEU A 1 587 ? 21.417 12.913 -33.565 1.00 96.06 587 LEU A CA 1
ATOM 4563 C C . LEU A 1 587 ? 20.833 11.576 -34.047 1.00 96.06 587 LEU A C 1
ATOM 4565 O O . LEU A 1 587 ? 21.557 10.757 -34.608 1.00 96.06 587 LEU A O 1
ATOM 4569 N N . ILE A 1 588 ? 19.528 11.344 -33.877 1.00 95.12 588 ILE A N 1
ATOM 4570 C CA . ILE A 1 588 ? 18.864 10.153 -34.426 1.00 95.12 588 ILE A CA 1
ATOM 4571 C C . ILE A 1 588 ? 18.826 10.196 -35.952 1.00 95.12 588 ILE A C 1
ATOM 4573 O O . ILE A 1 588 ? 19.077 9.179 -36.585 1.00 95.12 588 ILE A O 1
ATOM 4577 N N . ALA A 1 589 ? 18.516 11.339 -36.560 1.00 93.19 589 ALA A N 1
ATOM 4578 C CA . ALA A 1 589 ? 18.401 11.448 -38.011 1.00 93.19 589 ALA A CA 1
ATOM 4579 C C . ALA A 1 589 ? 19.761 11.354 -38.726 1.00 93.19 589 ALA A C 1
ATOM 4581 O O . ALA A 1 589 ? 19.811 10.936 -39.883 1.00 93.19 589 ALA A O 1
ATOM 4582 N N . SER A 1 590 ? 20.849 11.742 -38.055 1.00 93.56 590 SER A N 1
ATOM 4583 C CA . SER A 1 590 ? 22.209 11.737 -38.602 1.00 93.56 590 SER A CA 1
ATOM 4584 C C . SER A 1 590 ? 23.020 10.520 -38.146 1.00 93.56 590 SER A C 1
ATOM 4586 O O . SER A 1 590 ? 23.315 9.642 -38.956 1.00 93.56 590 SER A O 1
ATOM 4588 N N . GLU A 1 591 ? 23.353 10.430 -36.857 1.00 95.69 591 GLU A N 1
ATOM 4589 C CA . GLU A 1 591 ? 24.319 9.461 -36.331 1.00 95.69 591 GLU A CA 1
ATOM 4590 C C . GLU A 1 591 ? 23.766 8.032 -36.251 1.00 95.69 591 GLU A C 1
ATOM 4592 O O . GLU A 1 591 ? 24.510 7.083 -36.499 1.00 95.69 591 GLU A O 1
ATOM 4597 N N . LEU A 1 592 ? 22.486 7.827 -35.912 1.00 94.44 592 LEU A N 1
ATOM 4598 C CA . LEU A 1 592 ? 21.939 6.469 -35.756 1.00 94.44 592 LEU A CA 1
ATOM 4599 C C . LEU A 1 592 ? 21.987 5.657 -37.075 1.00 94.44 592 LEU A C 1
ATOM 4601 O O . LEU A 1 592 ? 22.495 4.532 -37.037 1.00 94.44 592 LEU A O 1
ATOM 4605 N N . PRO A 1 593 ? 21.573 6.201 -38.241 1.00 94.44 593 PRO A N 1
ATOM 4606 C CA . PRO A 1 593 ? 21.775 5.565 -39.543 1.00 94.44 593 PRO A CA 1
ATOM 4607 C C . PRO A 1 593 ? 23.240 5.269 -39.881 1.00 94.44 593 PRO A C 1
ATOM 4609 O O . PRO A 1 593 ? 23.541 4.221 -40.455 1.00 94.44 593 PRO A O 1
ATOM 4612 N N . GLU A 1 594 ? 24.173 6.167 -39.540 1.00 93.06 594 GLU A N 1
ATOM 4613 C CA . GLU A 1 594 ? 25.606 5.934 -39.775 1.00 93.06 594 GLU A CA 1
ATOM 4614 C C . GLU A 1 594 ? 26.116 4.756 -38.948 1.00 93.06 594 GLU A C 1
ATOM 4616 O O . GLU A 1 594 ? 26.789 3.867 -39.473 1.00 93.06 594 GLU A O 1
ATOM 4621 N N . ARG A 1 595 ? 25.735 4.711 -37.669 1.00 93.81 595 ARG A N 1
ATOM 4622 C CA . ARG A 1 595 ? 26.100 3.643 -36.736 1.00 93.81 595 ARG A CA 1
ATOM 4623 C C . ARG A 1 595 ? 25.502 2.301 -37.132 1.00 93.81 595 ARG A C 1
ATOM 4625 O O . ARG A 1 595 ? 26.189 1.288 -37.038 1.00 93.81 595 ARG A O 1
ATOM 4632 N N . GLU A 1 596 ? 24.253 2.275 -37.592 1.00 91.94 596 GLU A N 1
ATOM 4633 C CA . GLU A 1 596 ? 23.645 1.068 -38.156 1.00 91.94 596 GLU A CA 1
ATOM 4634 C C . GLU A 1 596 ? 24.430 0.578 -39.372 1.00 91.94 596 GLU A C 1
ATOM 4636 O O . GLU A 1 596 ? 24.778 -0.601 -39.448 1.00 91.94 596 GLU A O 1
ATOM 4641 N N . ARG A 1 597 ? 24.759 1.480 -40.303 1.00 89.81 597 ARG A N 1
ATOM 4642 C CA . ARG A 1 597 ? 25.539 1.139 -41.495 1.00 89.81 597 ARG A CA 1
ATOM 4643 C C . ARG A 1 597 ? 26.880 0.511 -41.115 1.00 89.81 597 ARG A C 1
ATOM 4645 O O . ARG A 1 597 ? 27.228 -0.539 -41.651 1.00 89.81 597 ARG A O 1
ATOM 4652 N N . GLU A 1 598 ? 27.613 1.125 -40.189 1.00 90.12 598 GLU A N 1
ATOM 4653 C CA . GLU A 1 598 ? 28.887 0.604 -39.674 1.00 90.12 598 GLU A CA 1
ATOM 4654 C C . GLU A 1 598 ? 28.721 -0.764 -39.004 1.00 90.12 598 GLU A C 1
ATOM 4656 O O . GLU A 1 598 ? 29.515 -1.677 -39.237 1.00 90.12 598 GLU A O 1
ATOM 4661 N N . TYR A 1 599 ? 27.667 -0.932 -38.206 1.00 89.69 599 TYR A N 1
ATOM 4662 C CA . TYR A 1 599 ? 27.371 -2.188 -37.526 1.00 89.69 599 TYR A CA 1
ATOM 4663 C C . TYR A 1 599 ? 27.051 -3.315 -38.515 1.00 89.69 599 TYR A C 1
ATOM 4665 O O . TYR A 1 599 ? 27.603 -4.413 -38.408 1.00 89.69 599 TYR A O 1
ATOM 4673 N N . VAL A 1 600 ? 26.217 -3.050 -39.524 1.00 85.12 600 VAL A N 1
ATOM 4674 C CA . VAL A 1 600 ? 25.893 -4.032 -40.566 1.00 85.12 600 VAL A CA 1
ATOM 4675 C C . VAL A 1 600 ? 27.126 -4.358 -41.411 1.00 85.12 600 VAL A C 1
ATOM 4677 O O . VAL A 1 600 ? 27.364 -5.532 -41.690 1.00 85.12 600 VAL A O 1
ATOM 4680 N N . GLN A 1 601 ? 27.952 -3.366 -41.759 1.00 83.75 601 GLN A N 1
ATOM 4681 C CA . GLN A 1 601 ? 29.230 -3.594 -42.445 1.00 83.75 601 GLN A CA 1
ATOM 4682 C C . GLN A 1 601 ? 30.179 -4.470 -41.614 1.00 83.75 601 GLN A C 1
ATOM 4684 O O . GLN A 1 601 ? 30.813 -5.380 -42.148 1.00 83.75 601 GLN A O 1
ATOM 4689 N N . ALA A 1 602 ? 30.254 -4.252 -40.300 1.00 83.88 602 ALA A N 1
ATOM 4690 C CA . ALA A 1 602 ? 31.042 -5.102 -39.414 1.00 83.88 602 ALA A CA 1
ATOM 4691 C C . ALA A 1 602 ? 30.500 -6.544 -39.383 1.00 83.88 602 ALA A C 1
ATOM 4693 O O . ALA A 1 602 ? 31.276 -7.500 -39.447 1.00 83.88 602 ALA A O 1
ATOM 4694 N N . LEU A 1 603 ? 29.173 -6.724 -39.355 1.00 77.25 603 LEU A N 1
ATOM 4695 C CA . LEU A 1 603 ? 28.539 -8.046 -39.400 1.00 77.25 603 LEU A CA 1
ATOM 4696 C C . LEU A 1 603 ? 28.782 -8.785 -40.727 1.00 77.25 603 LEU A C 1
ATOM 4698 O O . LEU A 1 603 ? 28.963 -10.006 -40.713 1.00 77.25 603 LEU A O 1
ATOM 4702 N N . THR A 1 604 ? 28.798 -8.087 -41.868 1.00 69.69 604 THR A N 1
ATOM 4703 C CA . THR A 1 604 ? 29.053 -8.708 -43.180 1.00 69.69 604 THR A CA 1
ATOM 4704 C C . THR A 1 604 ? 30.531 -9.045 -43.384 1.00 69.69 604 THR A C 1
ATOM 4706 O O . THR A 1 604 ? 30.841 -10.117 -43.908 1.00 69.69 604 THR A O 1
ATOM 4709 N N . GLN A 1 605 ? 31.454 -8.209 -42.896 1.00 64.81 605 GLN A N 1
ATOM 4710 C CA . GLN A 1 605 ? 32.900 -8.448 -42.999 1.00 64.81 605 GLN A CA 1
ATOM 4711 C C . GLN A 1 605 ? 33.382 -9.651 -42.168 1.00 64.81 605 GLN A C 1
ATOM 4713 O O . GLN A 1 605 ? 34.310 -10.353 -42.577 1.00 64.81 605 GLN A O 1
ATOM 4718 N N . VAL A 1 606 ? 32.743 -9.944 -41.029 1.00 53.72 606 VAL A N 1
ATOM 4719 C CA . VAL A 1 606 ? 33.120 -11.075 -40.156 1.00 53.72 606 VAL A CA 1
ATOM 4720 C C . VAL A 1 606 ? 32.754 -12.442 -40.767 1.00 53.72 606 VAL A C 1
ATOM 4722 O O . VAL A 1 606 ? 33.453 -13.426 -40.521 1.00 53.72 606 VAL A O 1
ATOM 4725 N N . GLY A 1 607 ? 31.736 -12.517 -41.633 1.00 50.09 607 GLY A N 1
ATOM 4726 C CA . GLY A 1 607 ? 31.280 -13.773 -42.255 1.00 50.09 607 GLY A CA 1
ATOM 4727 C C . GLY A 1 607 ? 32.204 -14.361 -43.336 1.00 50.09 607 GLY A C 1
ATOM 4728 O O . GLY A 1 607 ? 32.090 -15.540 -43.663 1.00 50.09 607 GLY A O 1
ATOM 4729 N N . TYR A 1 608 ? 33.149 -13.584 -43.877 1.00 51.75 608 TYR A N 1
ATOM 4730 C CA . TYR A 1 608 ? 33.979 -13.985 -45.027 1.00 51.75 608 TYR A CA 1
ATOM 4731 C C . TYR A 1 608 ? 35.377 -14.523 -44.670 1.00 51.75 608 TYR A C 1
ATOM 4733 O O . TYR A 1 608 ? 36.218 -14.705 -45.551 1.00 51.75 608 TYR A O 1
ATOM 4741 N N . ARG A 1 609 ? 35.662 -14.827 -43.397 1.00 46.16 609 ARG A N 1
ATOM 4742 C CA . ARG A 1 609 ? 36.997 -15.302 -42.967 1.00 46.16 609 ARG A CA 1
ATOM 4743 C C . ARG A 1 609 ? 37.266 -16.808 -43.137 1.00 46.16 609 ARG A C 1
ATOM 4745 O O . ARG A 1 609 ? 38.344 -17.261 -42.768 1.00 46.16 609 ARG A O 1
ATOM 4752 N N . GLY A 1 610 ? 36.343 -17.584 -43.714 1.00 47.38 610 GLY A N 1
ATOM 4753 C CA . GLY A 1 610 ? 36.446 -19.055 -43.759 1.00 47.38 610 GLY A CA 1
ATOM 4754 C C . GLY A 1 610 ? 36.991 -19.697 -45.043 1.00 47.38 610 GLY A C 1
ATOM 4755 O O . GLY A 1 610 ? 37.495 -20.815 -44.986 1.00 47.38 610 GLY A O 1
ATOM 4756 N N . LYS A 1 611 ? 36.916 -19.046 -46.208 1.00 47.97 611 LYS A N 1
ATOM 4757 C CA . LYS A 1 611 ? 37.477 -19.574 -47.467 1.00 47.97 611 LYS A CA 1
ATOM 4758 C C . LYS A 1 611 ? 37.993 -18.412 -48.301 1.00 47.97 611 LYS A C 1
ATOM 4760 O O . LYS A 1 611 ? 37.222 -17.523 -48.649 1.00 47.97 611 LYS A O 1
ATOM 4765 N N . GLN A 1 612 ? 39.286 -18.415 -48.619 1.00 40.53 612 GLN A N 1
ATOM 4766 C CA . GLN A 1 612 ? 39.870 -17.475 -49.574 1.00 40.53 612 GLN A CA 1
ATOM 4767 C C . GLN A 1 612 ? 39.146 -17.613 -50.925 1.00 40.53 612 GLN A C 1
ATOM 4769 O O . GLN A 1 612 ? 39.432 -18.516 -51.706 1.00 40.53 612 GLN A O 1
ATOM 4774 N N . LEU A 1 613 ? 38.195 -16.721 -51.205 1.00 44.81 613 LEU A N 1
ATOM 4775 C CA . LEU A 1 613 ? 37.637 -16.519 -52.540 1.00 44.81 613 LEU A CA 1
ATOM 4776 C C . LEU A 1 613 ? 38.669 -15.743 -53.362 1.00 44.81 613 LEU A C 1
ATOM 4778 O O . LEU A 1 613 ? 38.618 -14.523 -53.490 1.00 44.81 613 LEU A O 1
ATOM 4782 N N . SER A 1 614 ? 39.643 -16.468 -53.902 1.00 48.09 614 SER A N 1
ATOM 4783 C CA . SER A 1 614 ? 40.809 -15.929 -54.600 1.00 48.09 614 SER A CA 1
ATOM 4784 C C . SER A 1 614 ? 40.544 -15.406 -56.022 1.00 48.09 614 SER A C 1
ATOM 4786 O O . SER A 1 614 ? 41.505 -15.224 -56.759 1.00 48.09 614 SER A O 1
ATOM 4788 N N . PHE A 1 615 ? 39.299 -15.118 -56.446 1.00 49.44 615 PHE A N 1
ATOM 4789 C CA . PHE A 1 615 ? 39.076 -14.692 -57.845 1.00 49.44 615 PHE A CA 1
ATOM 4790 C C . PHE A 1 615 ? 37.981 -13.645 -58.148 1.00 49.44 615 PHE A C 1
ATOM 4792 O O . PHE A 1 615 ? 37.934 -13.173 -59.280 1.00 49.44 615 PHE A O 1
ATOM 4799 N N . TRP A 1 616 ? 37.127 -13.217 -57.202 1.00 52.09 616 TRP A N 1
ATOM 4800 C CA . TRP A 1 616 ? 36.051 -12.225 -57.476 1.00 52.09 616 TRP A CA 1
ATOM 4801 C C . TRP A 1 616 ? 35.921 -11.060 -56.453 1.00 52.09 616 TRP A C 1
ATOM 4803 O O . TRP A 1 616 ? 34.805 -10.710 -56.063 1.00 52.09 616 TRP A O 1
ATOM 4813 N N . PRO A 1 617 ? 37.012 -10.390 -56.021 1.00 50.19 617 PRO A N 1
ATOM 4814 C CA . PRO A 1 617 ? 36.941 -9.384 -54.950 1.00 50.19 617 PRO A CA 1
ATOM 4815 C C . PRO A 1 617 ? 36.177 -8.097 -55.331 1.00 50.19 617 PRO A C 1
ATOM 4817 O O . PRO A 1 617 ? 35.464 -7.529 -54.509 1.00 50.19 617 PRO A O 1
ATOM 4820 N N . ASN A 1 618 ? 36.230 -7.660 -56.595 1.00 52.62 618 ASN A N 1
ATOM 4821 C CA . ASN A 1 618 ? 35.724 -6.331 -56.980 1.00 52.62 618 ASN A CA 1
ATOM 4822 C C . ASN A 1 618 ? 34.203 -6.245 -57.207 1.00 52.62 618 ASN A C 1
ATOM 4824 O O . ASN A 1 618 ? 33.668 -5.139 -57.283 1.00 52.62 618 ASN A O 1
ATOM 4828 N N . ARG A 1 619 ? 33.498 -7.376 -57.366 1.00 51.25 619 ARG A N 1
ATOM 4829 C CA . ARG A 1 619 ? 32.032 -7.388 -57.552 1.00 51.25 619 ARG A CA 1
ATOM 4830 C C . ARG A 1 619 ? 31.278 -7.570 -56.237 1.00 51.25 619 ARG A C 1
ATOM 4832 O O . ARG A 1 619 ? 30.238 -6.947 -56.087 1.00 51.25 619 ARG A O 1
ATOM 4839 N N . ALA A 1 620 ? 31.813 -8.349 -55.295 1.00 49.47 620 ALA A N 1
ATOM 4840 C CA . ALA A 1 620 ? 31.201 -8.543 -53.979 1.00 49.47 620 ALA A CA 1
ATOM 4841 C C . ALA A 1 620 ? 31.272 -7.265 -53.121 1.00 49.47 620 ALA A C 1
ATOM 4843 O O . ALA A 1 620 ? 30.244 -6.815 -52.629 1.00 49.47 620 ALA A O 1
ATOM 4844 N N . MET A 1 621 ? 32.434 -6.594 -53.068 1.00 52.38 621 MET A N 1
ATOM 4845 C CA . MET A 1 621 ? 32.591 -5.336 -52.314 1.00 52.38 621 MET A CA 1
ATOM 4846 C C . MET A 1 621 ? 31.651 -4.216 -52.798 1.00 52.38 621 MET A C 1
ATOM 4848 O O . MET A 1 621 ? 31.072 -3.499 -51.993 1.00 52.38 621 MET A O 1
ATOM 4852 N N . LYS A 1 622 ? 31.417 -4.105 -54.115 1.00 55.72 622 LYS A N 1
ATOM 4853 C CA . LYS A 1 622 ? 30.497 -3.096 -54.678 1.00 55.72 622 LYS A CA 1
ATOM 4854 C C . LYS A 1 622 ? 29.022 -3.352 -54.351 1.00 55.72 622 LYS A C 1
ATOM 4856 O O . LYS A 1 622 ? 28.228 -2.416 -54.388 1.00 55.72 622 LYS A O 1
ATOM 4861 N N . VAL A 1 623 ? 28.642 -4.605 -54.091 1.00 55.91 623 VAL A N 1
ATOM 4862 C CA . VAL A 1 623 ? 27.273 -4.963 -53.687 1.00 55.91 623 VAL A CA 1
ATOM 4863 C C . VAL A 1 623 ? 27.056 -4.613 -52.214 1.00 55.91 623 VAL A C 1
ATOM 4865 O O . VAL A 1 623 ? 26.005 -4.073 -51.878 1.00 55.91 623 VAL A O 1
ATOM 4868 N N . ASP A 1 624 ? 28.067 -4.816 -51.366 1.00 60.06 624 ASP A N 1
ATOM 4869 C CA . ASP A 1 624 ? 28.006 -4.457 -49.945 1.00 60.06 624 ASP A CA 1
ATOM 4870 C C . ASP A 1 624 ? 27.926 -2.936 -49.728 1.00 60.06 624 ASP A C 1
ATOM 4872 O O . ASP A 1 624 ? 27.112 -2.484 -48.924 1.00 60.06 624 ASP A O 1
ATOM 4876 N N . ASP A 1 625 ? 28.670 -2.134 -50.498 1.00 66.62 625 ASP A N 1
ATOM 4877 C CA . ASP A 1 625 ? 28.597 -0.665 -50.419 1.00 66.62 625 ASP A CA 1
ATOM 4878 C C . ASP A 1 625 ? 27.231 -0.116 -50.859 1.00 66.62 625 ASP A C 1
ATOM 4880 O O . ASP A 1 625 ? 26.698 0.814 -50.250 1.00 66.62 625 ASP A O 1
ATOM 4884 N N . ARG A 1 626 ? 26.630 -0.709 -51.899 1.00 70.94 626 ARG A N 1
ATOM 4885 C CA . ARG A 1 626 ? 25.297 -0.318 -52.375 1.00 70.94 626 ARG A CA 1
ATOM 4886 C C . ARG A 1 626 ? 24.213 -0.677 -51.357 1.00 70.94 626 ARG A C 1
ATOM 4888 O O . ARG A 1 626 ? 23.372 0.162 -51.051 1.00 70.94 626 ARG A O 1
ATOM 4895 N N . ASN A 1 627 ? 24.277 -1.880 -50.786 1.00 72.81 627 ASN A N 1
ATOM 4896 C CA . ASN A 1 627 ? 23.364 -2.306 -49.726 1.00 72.81 627 ASN A CA 1
ATOM 4897 C C . ASN A 1 627 ? 23.512 -1.424 -48.476 1.00 72.81 627 ASN A C 1
ATOM 4899 O O . ASN A 1 627 ? 22.516 -1.048 -47.867 1.00 72.81 627 ASN A O 1
ATOM 4903 N N . ALA A 1 628 ? 24.739 -1.036 -48.118 1.00 72.25 628 ALA A N 1
ATOM 4904 C CA . ALA A 1 628 ? 25.010 -0.137 -46.999 1.00 72.25 628 ALA A CA 1
ATOM 4905 C C . ALA A 1 628 ? 24.426 1.274 -47.214 1.00 72.25 628 ALA A C 1
ATOM 4907 O O . ALA A 1 628 ? 23.909 1.875 -46.273 1.00 72.25 628 ALA A O 1
ATOM 4908 N N . GLN A 1 629 ? 24.470 1.800 -48.442 1.00 80.38 629 GLN A N 1
ATOM 4909 C CA . GLN A 1 629 ? 23.830 3.076 -48.790 1.00 80.38 629 GLN A CA 1
ATOM 4910 C C . GLN A 1 629 ? 22.300 2.992 -48.756 1.00 80.38 629 GLN A C 1
ATOM 4912 O O . GLN A 1 629 ? 21.650 3.914 -48.269 1.00 80.38 629 GLN A O 1
ATOM 4917 N N . GLU A 1 630 ? 21.722 1.888 -49.233 1.00 82.25 630 GLU A N 1
ATOM 4918 C CA . GLU A 1 630 ? 20.275 1.658 -49.155 1.00 82.25 630 GLU A CA 1
ATOM 4919 C C . GLU A 1 630 ? 19.803 1.524 -47.698 1.00 82.25 630 GLU A C 1
ATOM 4921 O O . GLU A 1 630 ? 18.779 2.103 -47.337 1.00 82.25 630 GLU A O 1
ATOM 4926 N N . ILE A 1 631 ? 20.571 0.841 -46.839 1.00 80.25 631 ILE A N 1
ATOM 4927 C CA . ILE A 1 631 ? 20.303 0.761 -45.394 1.00 80.25 631 ILE A CA 1
ATOM 4928 C C . ILE A 1 631 ? 20.333 2.153 -44.773 1.00 80.25 631 ILE A C 1
ATOM 4930 O O . ILE A 1 631 ? 19.372 2.525 -44.115 1.00 80.25 631 ILE A O 1
ATOM 4934 N N . TYR A 1 632 ? 21.373 2.947 -45.038 1.00 85.44 632 TYR A N 1
ATOM 4935 C CA . TYR A 1 632 ? 21.482 4.313 -44.522 1.00 85.44 632 TYR A CA 1
ATOM 4936 C C . TYR A 1 632 ? 20.281 5.185 -44.921 1.00 85.44 632 TYR A C 1
ATOM 4938 O O . TYR A 1 632 ? 19.675 5.848 -44.081 1.00 85.44 632 TYR A O 1
ATOM 4946 N N . PHE A 1 633 ? 19.891 5.146 -46.198 1.00 86.50 633 PHE A N 1
ATOM 4947 C CA . PHE A 1 633 ? 18.765 5.928 -46.707 1.00 86.50 633 PHE A CA 1
ATOM 4948 C C . PHE A 1 633 ? 17.420 5.495 -46.108 1.00 86.50 633 PHE A C 1
ATOM 4950 O O . PHE A 1 633 ? 16.566 6.333 -45.811 1.00 86.50 633 PHE A O 1
ATOM 4957 N N . ASN A 1 634 ? 17.225 4.189 -45.912 1.00 84.62 634 ASN A N 1
ATOM 4958 C CA . ASN A 1 634 ? 16.026 3.658 -45.271 1.00 84.62 634 ASN A CA 1
ATOM 4959 C C . ASN A 1 634 ? 16.002 3.996 -43.776 1.00 84.62 634 ASN A C 1
ATOM 4961 O O . ASN A 1 634 ? 14.984 4.471 -43.277 1.00 84.62 634 ASN A O 1
ATOM 4965 N N . ALA A 1 635 ? 17.124 3.818 -43.083 1.00 84.00 635 ALA A N 1
ATOM 4966 C CA . ALA A 1 635 ? 17.304 4.137 -41.672 1.00 84.00 635 ALA A CA 1
ATOM 4967 C C . ALA A 1 635 ? 16.971 5.604 -41.374 1.00 84.00 635 ALA A C 1
ATOM 4969 O O . ALA A 1 635 ? 16.171 5.890 -40.483 1.00 84.00 635 ALA A O 1
ATOM 4970 N N . GLN A 1 636 ? 17.482 6.528 -42.194 1.00 86.19 636 GLN A N 1
ATOM 4971 C CA . GLN A 1 636 ? 17.236 7.967 -42.066 1.00 86.19 636 GLN A CA 1
ATOM 4972 C C . GLN A 1 636 ? 15.743 8.340 -42.137 1.00 86.19 636 GLN A C 1
ATOM 4974 O O . GLN A 1 636 ? 15.313 9.318 -41.531 1.00 86.19 636 GLN A O 1
ATOM 4979 N N . ARG A 1 637 ? 14.939 7.560 -42.869 1.00 85.69 637 ARG A N 1
ATOM 4980 C CA . ARG A 1 637 ? 13.488 7.773 -43.023 1.00 85.69 637 ARG A CA 1
ATOM 4981 C C . ARG A 1 637 ? 12.635 7.013 -42.016 1.00 85.69 637 ARG A C 1
ATOM 4983 O O . ARG A 1 637 ? 11.431 7.233 -41.977 1.00 85.69 637 ARG A O 1
ATOM 4990 N N . THR A 1 638 ? 13.223 6.063 -41.298 1.00 85.56 638 THR A N 1
ATOM 4991 C CA . THR A 1 638 ? 12.464 5.121 -40.470 1.00 85.56 638 THR A CA 1
ATOM 4992 C C . THR A 1 638 ? 12.487 5.545 -39.007 1.00 85.56 638 THR A C 1
ATOM 4994 O O . THR A 1 638 ? 11.4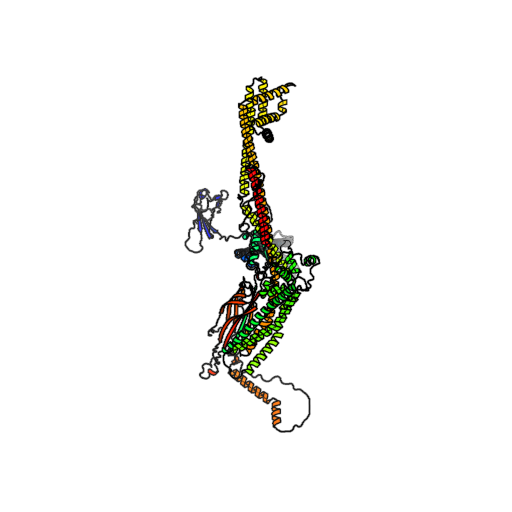40 5.556 -38.363 1.00 85.56 638 THR A O 1
ATOM 4997 N N . TYR A 1 639 ? 13.654 5.934 -38.483 1.00 91.62 639 TYR A N 1
ATOM 4998 C CA . TYR A 1 639 ? 13.827 6.136 -37.046 1.00 91.62 639 TYR A CA 1
ATOM 4999 C C . TYR A 1 639 ? 13.265 7.460 -36.547 1.00 91.62 639 TYR A C 1
ATOM 5001 O O . TYR A 1 639 ? 13.897 8.513 -36.654 1.00 91.62 639 TYR A O 1
ATOM 5009 N N . HIS A 1 640 ? 12.091 7.385 -35.928 1.00 92.31 640 HIS A N 1
ATOM 5010 C CA . HIS A 1 640 ? 11.417 8.513 -35.295 1.00 92.31 640 HIS A CA 1
ATOM 5011 C C . HIS A 1 640 ? 10.866 8.094 -33.923 1.00 92.31 640 HIS A C 1
ATOM 5013 O O . HIS A 1 640 ? 10.427 6.958 -33.762 1.00 92.31 640 HIS A O 1
ATOM 5019 N N . PHE A 1 641 ? 10.852 9.015 -32.953 1.00 95.50 641 PHE A N 1
ATOM 5020 C CA . PHE A 1 641 ? 10.358 8.784 -31.580 1.00 95.50 641 PHE A CA 1
ATOM 5021 C C . PHE A 1 641 ? 9.101 9.622 -31.278 1.00 95.50 641 PHE A C 1
ATOM 5023 O O . PHE A 1 641 ? 9.123 10.495 -30.402 1.00 95.50 641 PHE A O 1
ATOM 5030 N N . PRO A 1 642 ? 8.022 9.460 -32.069 1.00 94.69 642 PRO A N 1
ATOM 5031 C CA . PRO A 1 642 ? 6.875 10.354 -32.017 1.00 94.69 642 PRO A CA 1
ATOM 5032 C C . PRO A 1 642 ? 6.182 10.341 -30.655 1.00 94.69 642 PRO A C 1
ATOM 5034 O O . PRO A 1 642 ? 5.763 11.409 -30.217 1.00 94.69 642 PRO A O 1
ATOM 5037 N N . ASN A 1 643 ? 6.083 9.200 -29.965 1.00 95.31 643 ASN A N 1
ATOM 5038 C CA . ASN A 1 643 ? 5.377 9.136 -28.684 1.00 95.31 643 ASN A CA 1
ATOM 5039 C C . ASN A 1 643 ? 6.150 9.886 -27.596 1.00 95.31 643 ASN A C 1
ATOM 5041 O O . ASN A 1 643 ? 5.570 10.693 -26.870 1.00 95.31 643 ASN A O 1
ATOM 5045 N N . THR A 1 644 ? 7.469 9.691 -27.533 1.00 94.00 644 THR A N 1
ATOM 5046 C CA . THR A 1 644 ? 8.356 10.382 -26.586 1.00 94.00 644 THR A CA 1
ATOM 5047 C C . THR A 1 644 ? 8.328 11.892 -26.814 1.00 94.00 644 THR A C 1
ATOM 5049 O O . THR A 1 644 ? 8.173 12.667 -25.872 1.00 94.00 644 THR A O 1
ATOM 5052 N N . ILE A 1 645 ? 8.437 12.327 -28.074 1.00 93.94 645 ILE A N 1
ATOM 5053 C CA . ILE A 1 645 ? 8.426 13.750 -28.442 1.00 93.94 645 ILE A CA 1
ATOM 5054 C C . ILE A 1 645 ? 7.065 14.379 -28.123 1.00 93.94 645 ILE A C 1
ATOM 5056 O O . ILE A 1 645 ? 7.000 15.450 -27.522 1.00 93.94 645 ILE A O 1
ATOM 5060 N N . THR A 1 646 ? 5.976 13.707 -28.501 1.00 94.38 646 THR A N 1
ATOM 5061 C CA . THR A 1 646 ? 4.611 14.196 -28.271 1.00 94.38 646 THR A CA 1
ATOM 5062 C C . THR A 1 646 ? 4.332 14.337 -26.779 1.00 94.38 646 THR A C 1
ATOM 5064 O O . THR A 1 646 ? 3.847 15.382 -26.355 1.00 94.38 646 THR A O 1
ATOM 5067 N N . PHE A 1 647 ? 4.748 13.363 -25.964 1.00 93.81 647 PHE A N 1
ATOM 5068 C CA . PHE A 1 647 ? 4.590 13.412 -24.511 1.00 93.81 647 PHE A CA 1
ATOM 5069 C C . PHE A 1 647 ? 5.212 14.676 -23.886 1.00 93.81 647 PHE A C 1
ATOM 5071 O O . PHE A 1 647 ? 4.585 15.345 -23.064 1.00 93.81 647 PHE A O 1
ATOM 5078 N N . PHE A 1 648 ? 6.432 15.045 -24.290 1.00 91.56 648 PHE A N 1
ATOM 5079 C CA . PHE A 1 648 ? 7.094 16.246 -23.766 1.00 91.56 648 PHE A CA 1
ATOM 5080 C C . PHE A 1 648 ? 6.526 17.565 -24.316 1.00 91.56 648 PHE A C 1
ATOM 5082 O O . PHE A 1 648 ? 6.655 18.605 -23.655 1.00 91.56 648 PHE A O 1
ATOM 5089 N N . ASN A 1 649 ? 5.897 17.526 -25.495 1.00 88.81 649 ASN A N 1
ATOM 5090 C CA . ASN A 1 649 ? 5.262 18.677 -26.138 1.00 88.81 649 ASN A CA 1
ATOM 5091 C C . ASN A 1 649 ? 3.861 18.970 -25.583 1.00 88.81 649 ASN A C 1
ATOM 5093 O O . ASN A 1 649 ? 3.504 20.135 -25.434 1.00 88.81 649 ASN A O 1
ATOM 5097 N N . GLU A 1 650 ? 3.084 17.943 -25.233 1.00 83.94 650 GLU A N 1
ATOM 5098 C CA . GLU A 1 650 ? 1.728 18.091 -24.680 1.00 83.94 650 GLU A CA 1
ATOM 5099 C C . GLU A 1 650 ? 1.713 18.665 -23.252 1.00 83.94 650 GLU A C 1
ATOM 5101 O O . GLU A 1 650 ? 0.691 19.174 -22.794 1.00 83.94 650 GLU A O 1
ATOM 5106 N N . ALA A 1 651 ? 2.838 18.595 -22.535 1.00 70.12 651 ALA A N 1
ATOM 5107 C CA . ALA A 1 651 ? 2.865 18.824 -21.096 1.00 70.12 651 ALA A CA 1
ATOM 5108 C C . ALA A 1 651 ? 2.700 20.292 -20.641 1.00 70.12 651 ALA A C 1
ATOM 5110 O O . ALA A 1 651 ? 2.366 20.479 -19.471 1.00 70.12 651 ALA A O 1
ATOM 5111 N N . ILE A 1 652 ? 2.948 21.332 -21.464 1.00 68.12 652 ILE A N 1
ATOM 5112 C CA . ILE A 1 652 ? 2.894 22.742 -20.994 1.00 68.12 652 ILE A CA 1
ATOM 5113 C C . ILE A 1 652 ? 2.646 23.775 -22.121 1.00 68.12 652 ILE A C 1
ATOM 5115 O O . ILE A 1 652 ? 3.353 23.736 -23.129 1.00 68.12 652 ILE A O 1
ATOM 5119 N N . PRO A 1 653 ? 1.759 24.773 -21.910 1.00 57.44 653 PRO A N 1
ATOM 5120 C CA . PRO A 1 653 ? 1.616 25.967 -22.740 1.00 57.44 653 PRO A CA 1
ATOM 5121 C C . PRO A 1 653 ? 2.287 27.206 -22.094 1.00 57.44 653 PRO A C 1
ATOM 5123 O O . PRO A 1 653 ? 1.610 28.003 -21.452 1.00 57.44 653 PRO A O 1
ATOM 5126 N N . GLY A 1 654 ? 3.603 27.402 -22.248 1.00 67.50 654 GLY A N 1
ATOM 5127 C CA . GLY A 1 654 ? 4.252 28.670 -21.862 1.00 67.50 654 GLY A CA 1
ATOM 5128 C C . GLY A 1 654 ? 5.729 28.580 -21.469 1.00 67.50 654 GLY A C 1
ATOM 5129 O O . GLY A 1 654 ? 6.179 27.581 -20.916 1.00 67.50 654 GLY A O 1
ATOM 5130 N N . GLN A 1 655 ? 6.488 29.643 -21.752 1.00 70.81 655 GLN A N 1
ATOM 5131 C CA . GLN A 1 655 ? 7.846 29.848 -21.233 1.00 70.81 655 GLN A CA 1
ATOM 5132 C C . GLN A 1 655 ? 7.760 30.331 -19.775 1.00 70.81 655 GLN A C 1
ATOM 5134 O O . GLN A 1 655 ? 6.921 31.175 -19.467 1.00 70.81 655 GLN A O 1
ATOM 5139 N N . GLY A 1 656 ? 8.595 29.787 -18.883 1.00 68.81 656 GLY A N 1
ATOM 5140 C CA . GLY A 1 656 ? 8.640 30.165 -17.463 1.00 68.81 656 GLY A CA 1
ATOM 5141 C C . GLY A 1 656 ? 7.578 29.515 -16.567 1.00 68.81 656 GLY A C 1
ATOM 5142 O O . GLY A 1 656 ? 7.681 29.597 -15.353 1.00 68.81 656 GLY A O 1
ATOM 5143 N N . THR A 1 657 ? 6.579 28.818 -17.112 1.00 81.12 657 THR A N 1
ATOM 5144 C CA . THR A 1 657 ? 5.582 28.117 -16.288 1.00 81.12 657 THR A CA 1
ATOM 5145 C C . THR A 1 657 ? 6.104 26.769 -15.792 1.00 81.12 657 THR A C 1
ATOM 5147 O O . THR A 1 657 ? 6.579 25.961 -16.592 1.00 81.12 657 THR A O 1
ATOM 5150 N N . LEU A 1 658 ? 5.931 26.489 -14.496 1.00 87.50 658 LEU A N 1
ATOM 5151 C CA . LEU A 1 658 ? 6.303 25.211 -13.881 1.00 87.50 658 LEU A CA 1
ATOM 5152 C C . LEU A 1 658 ? 5.633 24.014 -14.577 1.00 87.50 658 LEU A C 1
ATOM 5154 O O . LEU A 1 658 ? 4.407 23.929 -14.673 1.00 87.50 658 LEU A O 1
ATOM 5158 N N . ASN A 1 659 ? 6.442 23.037 -14.987 1.00 88.94 659 ASN A N 1
ATOM 5159 C CA . ASN A 1 659 ? 5.966 21.729 -15.437 1.00 88.94 659 ASN A CA 1
ATOM 5160 C C . ASN A 1 659 ? 5.203 21.029 -14.297 1.00 88.94 659 ASN A C 1
ATOM 5162 O O . ASN A 1 659 ? 5.672 21.082 -13.158 1.00 88.94 659 ASN A O 1
ATOM 5166 N N . PRO A 1 660 ? 4.109 20.289 -14.564 1.00 89.75 660 PRO A N 1
ATOM 5167 C CA . PRO A 1 660 ? 3.541 19.331 -13.615 1.00 89.75 660 PRO A CA 1
ATOM 5168 C C . PRO A 1 660 ? 4.578 18.530 -12.804 1.00 89.75 660 PRO A C 1
ATOM 5170 O O . PRO A 1 660 ? 4.429 18.386 -11.590 1.00 89.75 660 PRO A O 1
ATOM 5173 N N . VAL A 1 661 ? 5.664 18.068 -13.439 1.00 90.81 661 VAL A N 1
ATOM 5174 C CA . VAL A 1 661 ? 6.759 17.355 -12.748 1.00 90.81 661 VAL A CA 1
ATOM 5175 C C . VAL A 1 661 ? 7.516 18.256 -11.793 1.00 90.81 661 VAL A C 1
ATOM 5177 O O . VAL A 1 661 ? 7.700 17.885 -10.637 1.00 90.81 661 VAL A O 1
ATOM 5180 N N . GLN A 1 662 ? 7.934 19.436 -12.255 1.00 92.38 662 GLN A N 1
ATOM 5181 C CA . GLN A 1 662 ? 8.632 20.424 -11.435 1.00 92.38 662 GLN A CA 1
ATOM 5182 C C . GLN A 1 662 ? 7.766 20.808 -10.231 1.00 92.38 662 GLN A C 1
ATOM 5184 O O . GLN A 1 662 ? 8.239 20.756 -9.103 1.00 92.38 662 GLN A O 1
ATOM 5189 N N . TYR A 1 663 ? 6.472 21.066 -10.437 1.00 92.50 663 TYR A N 1
ATOM 5190 C CA . TYR A 1 663 ? 5.523 21.349 -9.361 1.00 92.50 663 TYR A CA 1
ATOM 5191 C C . TYR A 1 663 ? 5.422 20.198 -8.349 1.00 92.50 663 TYR A C 1
ATOM 5193 O O . TYR A 1 663 ? 5.526 20.414 -7.142 1.00 92.50 663 TYR A O 1
ATOM 5201 N N . SER A 1 664 ? 5.263 18.957 -8.818 1.00 90.25 664 SER A N 1
ATOM 5202 C CA . SER A 1 664 ? 5.225 17.794 -7.921 1.00 90.25 664 SER A CA 1
ATOM 5203 C C . SER A 1 664 ? 6.555 17.559 -7.192 1.00 90.25 664 SER A C 1
ATOM 5205 O O . SER A 1 664 ? 6.547 17.167 -6.028 1.00 90.25 664 SER A O 1
ATOM 5207 N N . THR A 1 665 ? 7.683 17.888 -7.827 1.00 90.94 665 THR A N 1
ATOM 5208 C CA . THR A 1 665 ? 9.024 17.826 -7.228 1.00 90.94 665 THR A CA 1
ATOM 5209 C C . THR A 1 665 ? 9.210 18.917 -6.172 1.00 90.94 665 THR A C 1
ATOM 5211 O O . THR A 1 665 ? 9.750 18.631 -5.110 1.00 90.94 665 THR A O 1
ATOM 5214 N N . LEU A 1 666 ? 8.691 20.132 -6.393 1.00 93.00 666 LEU A N 1
ATOM 5215 C CA . LEU A 1 666 ? 8.651 21.197 -5.382 1.00 93.00 666 LEU A CA 1
ATOM 5216 C C . LEU A 1 666 ? 7.839 20.771 -4.161 1.00 93.00 666 LEU A C 1
ATOM 5218 O O . LEU A 1 666 ? 8.279 20.946 -3.029 1.00 93.00 666 LEU A O 1
ATOM 5222 N N . LYS A 1 667 ? 6.666 20.168 -4.376 1.00 92.94 667 LYS A N 1
ATOM 5223 C CA . LYS A 1 667 ? 5.832 19.656 -3.284 1.00 92.94 667 LYS A CA 1
ATOM 5224 C C . LYS A 1 667 ? 6.487 18.500 -2.535 1.00 92.94 667 LYS A C 1
ATOM 5226 O O . LYS A 1 667 ? 6.403 18.449 -1.310 1.00 92.94 667 LYS A O 1
ATOM 5231 N N . LEU A 1 668 ? 7.195 17.624 -3.246 1.00 90.00 668 LEU A N 1
ATOM 5232 C CA . LEU A 1 668 ? 8.024 16.588 -2.636 1.00 90.00 668 LEU A CA 1
ATOM 5233 C C . LEU A 1 668 ? 9.151 17.197 -1.793 1.00 90.00 668 LEU A C 1
ATOM 5235 O O . LEU A 1 668 ? 9.330 16.784 -0.654 1.00 90.00 668 LEU A O 1
ATOM 5239 N N . ALA A 1 669 ? 9.861 18.201 -2.310 1.00 88.81 669 ALA A N 1
ATOM 5240 C CA . ALA A 1 669 ? 10.923 18.901 -1.591 1.00 88.81 669 ALA A CA 1
ATOM 5241 C C . ALA A 1 669 ? 10.401 19.592 -0.322 1.00 88.81 669 ALA A C 1
ATOM 5243 O O . ALA A 1 669 ? 11.014 19.485 0.739 1.00 88.81 669 ALA A O 1
ATOM 5244 N N . GLN A 1 670 ? 9.238 20.242 -0.420 1.00 90.50 670 GLN A N 1
ATOM 5245 C CA . GLN A 1 670 ? 8.552 20.881 0.700 1.00 90.50 670 GLN A CA 1
ATOM 5246 C C . GLN A 1 670 ? 8.186 19.864 1.790 1.00 90.50 670 GLN A C 1
ATOM 5248 O O . GLN A 1 670 ? 8.461 20.090 2.968 1.00 90.50 670 GLN A O 1
ATOM 5253 N N . ALA A 1 671 ? 7.581 18.738 1.396 1.00 87.31 671 ALA A N 1
ATOM 5254 C CA . ALA A 1 671 ? 7.199 17.673 2.317 1.00 87.31 671 ALA A CA 1
ATOM 5255 C C . ALA A 1 671 ? 8.424 17.010 2.961 1.00 87.31 671 ALA A C 1
ATOM 5257 O O . ALA A 1 671 ? 8.408 16.751 4.161 1.00 87.31 671 ALA A O 1
ATOM 5258 N N . LEU A 1 672 ? 9.494 16.795 2.188 1.00 85.50 672 LEU A N 1
ATOM 5259 C CA . LEU A 1 672 ? 10.752 16.231 2.673 1.00 85.50 672 LEU A CA 1
ATOM 5260 C C . LEU A 1 672 ? 11.386 17.144 3.722 1.00 85.50 672 LEU A C 1
ATOM 5262 O O . LEU A 1 672 ? 11.687 16.677 4.814 1.00 85.50 672 LEU A O 1
ATOM 5266 N N . LYS A 1 673 ? 11.513 18.449 3.451 1.00 85.44 673 LYS A N 1
ATOM 5267 C CA . LYS A 1 673 ? 12.049 19.396 4.439 1.00 85.44 673 LYS A CA 1
ATOM 5268 C C . LYS A 1 673 ? 11.206 19.430 5.710 1.00 85.44 673 LYS A C 1
ATOM 5270 O O . LYS A 1 673 ? 11.745 19.337 6.807 1.00 85.44 673 LYS A O 1
ATOM 5275 N N . ALA A 1 674 ? 9.886 19.540 5.571 1.00 84.38 674 ALA A N 1
ATOM 5276 C CA . ALA A 1 674 ? 8.994 19.546 6.724 1.00 84.38 674 ALA A CA 1
ATOM 5277 C C . ALA A 1 674 ? 9.129 18.253 7.546 1.00 84.38 674 ALA A C 1
ATOM 5279 O O . ALA A 1 674 ? 9.116 18.309 8.774 1.00 84.38 674 ALA A O 1
ATOM 5280 N N . GLN A 1 675 ? 9.285 17.099 6.884 1.00 86.25 675 GLN A N 1
ATOM 5281 C CA . GLN A 1 675 ? 9.510 15.823 7.560 1.00 86.25 675 GLN A CA 1
ATOM 5282 C C . GLN A 1 675 ? 10.835 15.827 8.330 1.00 86.25 675 GLN A C 1
ATOM 5284 O O . GLN A 1 675 ? 10.835 15.436 9.493 1.00 86.25 675 GLN A O 1
ATOM 5289 N N . LEU A 1 676 ? 11.931 16.289 7.718 1.00 81.88 676 LEU A N 1
ATOM 5290 C CA . LEU A 1 676 ? 13.241 16.386 8.371 1.00 81.88 676 LEU A CA 1
ATOM 5291 C C . LEU A 1 676 ? 13.177 17.239 9.642 1.00 81.88 676 LEU A C 1
ATOM 5293 O O . LEU A 1 676 ? 13.626 16.808 10.700 1.00 81.88 676 LEU A O 1
ATOM 5297 N N . VAL A 1 677 ? 12.555 18.418 9.554 1.00 82.75 677 VAL A N 1
ATOM 5298 C CA . VAL A 1 677 ? 12.380 19.319 10.703 1.00 82.75 677 VAL A CA 1
ATOM 5299 C C . VAL A 1 677 ? 11.550 18.649 11.801 1.00 82.75 677 VAL A C 1
ATOM 5301 O O . VAL A 1 677 ? 11.966 18.640 12.957 1.00 82.75 677 VAL A O 1
ATOM 5304 N N . ALA A 1 678 ? 10.421 18.023 11.451 1.00 81.12 678 ALA A N 1
ATOM 5305 C CA . ALA A 1 678 ? 9.569 17.329 12.419 1.00 81.12 678 ALA A CA 1
ATOM 5306 C C . ALA A 1 678 ? 10.275 16.130 13.081 1.00 81.12 678 ALA A C 1
ATOM 5308 O O . ALA A 1 678 ? 10.094 15.882 14.273 1.00 81.12 678 ALA A O 1
ATOM 5309 N N . GLU A 1 679 ? 11.095 15.385 12.334 1.00 80.44 679 GLU A N 1
ATOM 5310 C CA . GLU A 1 679 ? 11.897 14.286 12.879 1.00 80.44 679 GLU A CA 1
ATOM 5311 C C . GLU A 1 679 ? 12.988 14.795 13.827 1.00 80.44 679 GLU A C 1
ATOM 5313 O O . GLU A 1 679 ? 13.139 14.229 14.911 1.00 80.44 679 GLU A O 1
ATOM 5318 N N . MET A 1 680 ? 13.694 15.878 13.483 1.00 79.44 680 MET A N 1
ATOM 5319 C CA . MET A 1 680 ? 14.671 16.500 14.384 1.00 79.44 680 MET A CA 1
ATOM 5320 C C . MET A 1 680 ? 14.012 17.023 15.666 1.00 79.44 680 MET A C 1
ATOM 5322 O O . MET A 1 680 ? 14.497 16.749 16.764 1.00 79.44 680 MET A O 1
ATOM 5326 N N . GLU A 1 681 ? 12.872 17.712 15.560 1.00 81.88 681 GLU A N 1
ATOM 5327 C CA . GLU A 1 681 ? 12.095 18.162 16.722 1.00 81.88 681 GLU A CA 1
ATOM 5328 C C . GLU A 1 681 ? 11.651 16.980 17.594 1.00 81.88 681 GLU A C 1
ATOM 5330 O O . GLU A 1 681 ? 11.811 17.011 18.815 1.00 81.88 681 GLU A O 1
ATOM 5335 N N . TYR A 1 682 ? 11.156 15.901 16.982 1.00 82.75 682 TYR A N 1
ATOM 5336 C CA . TYR A 1 682 ? 10.786 14.686 17.701 1.00 82.75 682 TYR A CA 1
ATOM 5337 C C . TYR A 1 682 ? 11.992 14.048 18.407 1.00 82.75 682 TYR A C 1
ATOM 5339 O O . TYR A 1 682 ? 11.895 13.698 19.584 1.00 82.75 682 TYR A O 1
ATOM 5347 N N . GLN A 1 683 ? 13.140 13.920 17.735 1.00 80.56 683 GLN A N 1
ATOM 5348 C CA . GLN A 1 683 ? 14.368 13.399 18.343 1.00 80.56 683 GLN A CA 1
ATOM 5349 C C . GLN A 1 683 ? 14.829 14.269 19.520 1.00 80.56 683 GLN A C 1
ATOM 5351 O O . GLN A 1 683 ? 15.211 13.730 20.562 1.00 80.56 683 GLN A O 1
ATOM 5356 N N . ASN A 1 684 ? 14.730 15.594 19.402 1.00 81.44 684 ASN A N 1
ATOM 5357 C CA . ASN A 1 684 ? 15.028 16.515 20.495 1.00 81.44 684 ASN A CA 1
ATOM 5358 C C . ASN A 1 684 ? 14.103 16.293 21.692 1.00 81.44 684 ASN A C 1
ATOM 5360 O O . ASN A 1 684 ? 14.591 16.130 22.810 1.00 81.44 684 ASN A O 1
ATOM 5364 N N . LEU A 1 685 ? 12.792 16.177 21.469 1.00 81.75 685 LEU A N 1
ATOM 5365 C CA . LEU A 1 685 ? 11.832 15.888 22.537 1.00 81.75 685 LEU A CA 1
ATOM 5366 C C . LEU A 1 685 ? 12.084 14.514 23.181 1.00 81.75 685 LEU A C 1
ATOM 5368 O O . LEU A 1 685 ? 12.059 14.387 24.405 1.00 81.75 685 LEU A O 1
ATOM 5372 N N . VAL A 1 686 ? 12.404 13.480 22.394 1.00 80.00 686 VAL A N 1
ATOM 5373 C CA . VAL A 1 686 ? 12.799 12.157 22.917 1.00 80.00 686 VAL A CA 1
ATOM 5374 C C . VAL A 1 686 ? 14.039 12.277 23.808 1.00 80.00 686 VAL A C 1
ATOM 5376 O O . VAL A 1 686 ? 14.097 11.679 24.888 1.00 80.00 686 VAL A O 1
ATOM 5379 N N . LEU A 1 687 ? 15.035 13.055 23.383 1.00 78.81 687 LEU A N 1
ATOM 5380 C CA . LEU A 1 687 ? 16.251 13.291 24.153 1.00 78.81 687 LEU A CA 1
ATOM 5381 C C . LEU A 1 687 ? 15.959 14.066 25.443 1.00 78.81 687 LEU A C 1
ATOM 5383 O O . LEU A 1 687 ? 16.454 13.663 26.498 1.00 78.81 687 LEU A O 1
ATOM 5387 N N . GLU A 1 688 ? 15.137 15.113 25.403 1.00 79.25 688 GLU A N 1
ATOM 5388 C CA . GLU A 1 688 ? 14.684 15.849 26.590 1.00 79.25 688 GLU A CA 1
ATOM 5389 C C . GLU A 1 688 ? 13.938 14.934 27.568 1.00 79.25 688 GLU A C 1
ATOM 5391 O O . GLU A 1 688 ? 14.265 14.895 28.759 1.00 79.25 688 GLU A O 1
ATOM 5396 N N . ARG A 1 689 ? 13.026 14.090 27.067 1.00 79.19 689 ARG A N 1
ATOM 5397 C CA . ARG A 1 689 ? 12.346 13.066 27.872 1.00 79.19 689 ARG A CA 1
ATOM 5398 C C . ARG A 1 689 ? 13.332 12.110 28.528 1.00 79.19 689 ARG A C 1
ATOM 5400 O O . ARG A 1 689 ? 13.188 11.780 29.705 1.00 79.19 689 ARG A O 1
ATOM 5407 N N . SER A 1 690 ? 14.339 11.658 27.779 1.00 75.94 690 SER A N 1
ATOM 5408 C CA . SER A 1 690 ? 15.353 10.734 28.293 1.00 75.94 690 SER A CA 1
ATOM 5409 C C . SER A 1 690 ? 16.157 11.361 29.438 1.00 75.94 690 SER A C 1
ATOM 5411 O O . SER A 1 690 ? 16.455 10.681 30.421 1.00 75.94 690 SER A O 1
ATOM 5413 N N . LEU A 1 691 ? 16.438 12.667 29.367 1.00 76.94 691 LEU A N 1
ATOM 5414 C CA . LEU A 1 691 ? 17.117 13.406 30.431 1.00 76.94 691 LEU A CA 1
ATOM 5415 C C . LEU A 1 691 ? 16.233 13.537 31.677 1.00 76.94 691 LEU A C 1
ATOM 5417 O O . LEU A 1 691 ? 16.730 13.335 32.784 1.00 76.94 691 LEU A O 1
ATOM 5421 N N . LEU A 1 692 ? 14.931 13.782 31.506 1.00 73.00 692 LEU A N 1
ATOM 5422 C CA . LEU A 1 692 ? 13.970 13.827 32.613 1.00 73.00 692 LEU A CA 1
ATOM 5423 C C . LEU A 1 692 ? 13.778 12.451 33.273 1.00 73.00 692 LEU A C 1
ATOM 5425 O O . LEU A 1 692 ? 13.723 12.361 34.495 1.00 73.00 692 LEU A O 1
ATOM 5429 N N . SER A 1 693 ? 13.766 11.362 32.499 1.00 66.31 693 SER A N 1
ATOM 5430 C CA . SER A 1 693 ? 13.571 9.996 33.021 1.00 66.31 693 SER A CA 1
ATOM 5431 C C . SER A 1 693 ? 14.713 9.460 33.897 1.00 66.31 693 SER A C 1
ATOM 5433 O O . SER A 1 693 ? 14.548 8.431 34.551 1.00 66.31 693 SER A O 1
ATOM 5435 N N . ARG A 1 694 ? 15.874 10.133 33.926 1.00 63.28 694 ARG A N 1
ATOM 5436 C CA . ARG A 1 694 ? 16.993 9.774 34.817 1.00 63.28 694 ARG A CA 1
ATOM 5437 C C . ARG A 1 694 ? 16.753 10.185 36.269 1.00 63.28 694 ARG A C 1
ATOM 5439 O O . ARG A 1 694 ? 17.490 9.730 37.143 1.00 63.28 694 ARG A O 1
ATOM 5446 N N . TYR A 1 695 ? 15.740 11.007 36.542 1.00 57.72 695 TYR A N 1
ATOM 5447 C CA . TYR A 1 695 ? 15.266 11.200 37.906 1.00 57.72 695 TYR A CA 1
ATOM 5448 C C . TYR A 1 695 ? 14.542 9.926 38.368 1.00 57.72 695 TYR A C 1
ATOM 5450 O O . TYR A 1 695 ? 13.760 9.367 37.601 1.00 57.72 695 TYR A O 1
ATOM 5458 N N . PRO A 1 696 ? 14.822 9.411 39.581 1.00 55.97 696 PRO A N 1
ATOM 5459 C CA . PRO A 1 696 ? 14.263 8.150 40.048 1.00 55.97 696 PRO A CA 1
ATOM 5460 C C . PRO A 1 696 ? 12.735 8.237 40.133 1.00 55.97 696 PRO A C 1
ATOM 5462 O O . PRO A 1 696 ? 12.169 8.748 41.099 1.00 55.97 696 PRO A O 1
ATOM 5465 N N . ASN A 1 697 ? 12.085 7.697 39.104 1.00 50.06 697 ASN A N 1
ATOM 5466 C CA . ASN A 1 697 ? 10.649 7.498 39.006 1.00 50.06 697 ASN A CA 1
ATOM 5467 C C . ASN A 1 697 ? 10.216 6.420 40.009 1.00 50.06 697 ASN A C 1
ATOM 5469 O O . ASN A 1 697 ? 9.977 5.273 39.639 1.00 50.06 697 ASN A O 1
ATOM 5473 N N . LYS A 1 698 ? 10.096 6.770 41.291 1.00 57.53 698 LYS A N 1
ATOM 5474 C CA . LYS A 1 698 ? 9.054 6.119 42.095 1.00 57.53 698 LYS A CA 1
ATOM 5475 C C . LYS A 1 698 ? 7.732 6.596 41.508 1.00 57.53 698 LYS A C 1
ATOM 5477 O O . LYS A 1 698 ? 7.613 7.787 41.214 1.00 57.53 698 LYS A O 1
ATOM 5482 N N . SER A 1 699 ? 6.793 5.687 41.249 1.00 58.12 699 SER A N 1
ATOM 5483 C CA . SER A 1 699 ? 5.564 6.061 40.547 1.00 58.12 699 SER A CA 1
ATOM 5484 C C . SER A 1 699 ? 4.888 7.206 41.303 1.00 58.12 699 SER A C 1
ATOM 5486 O O . SER A 1 699 ? 4.908 7.243 42.533 1.00 58.12 699 SER A O 1
ATOM 5488 N N . VAL A 1 700 ? 4.315 8.175 40.587 1.00 55.09 700 VAL A N 1
ATOM 5489 C CA . VAL A 1 700 ? 3.615 9.308 41.219 1.00 55.09 700 VAL A CA 1
ATOM 5490 C C . VAL A 1 700 ? 2.559 8.788 42.195 1.00 55.09 700 VAL A C 1
ATOM 5492 O O . VAL A 1 700 ? 2.364 9.375 43.249 1.00 55.09 700 VAL A O 1
ATOM 5495 N N . ALA A 1 701 ? 1.952 7.636 41.893 1.00 57.78 701 ALA A N 1
ATOM 5496 C CA . ALA A 1 701 ? 1.048 6.928 42.786 1.00 57.78 701 ALA A CA 1
ATOM 5497 C C . ALA A 1 701 ? 1.745 6.431 44.062 1.00 57.78 701 ALA A C 1
ATOM 5499 O O . ALA A 1 701 ? 1.260 6.712 45.149 1.00 57.78 701 ALA A O 1
ATOM 5500 N N . GLU A 1 702 ? 2.891 5.758 43.972 1.00 65.38 702 GLU A N 1
ATOM 5501 C CA . GLU A 1 702 ? 3.663 5.325 45.144 1.00 65.38 702 GLU A CA 1
ATOM 5502 C C . GLU A 1 702 ? 4.162 6.504 45.970 1.00 65.38 702 GLU A C 1
ATOM 5504 O O . GLU A 1 702 ? 4.055 6.481 47.192 1.00 65.38 702 GLU A O 1
ATOM 5509 N N . GLN A 1 703 ? 4.672 7.554 45.327 1.00 61.88 703 GLN A N 1
ATOM 5510 C CA . GLN A 1 703 ? 5.105 8.761 46.019 1.00 61.88 703 GLN A CA 1
ATOM 5511 C C . GLN A 1 703 ? 3.924 9.443 46.690 1.00 61.88 703 GLN A C 1
ATOM 5513 O O . GLN A 1 703 ? 4.034 9.806 47.851 1.00 61.88 703 GLN A O 1
ATOM 5518 N N . GLN A 1 704 ? 2.780 9.555 46.017 1.00 61.44 704 GLN A N 1
ATOM 5519 C CA . GLN A 1 704 ? 1.582 10.175 46.565 1.00 61.44 704 GLN A CA 1
ATOM 5520 C C . GLN A 1 704 ? 0.923 9.317 47.649 1.00 61.44 704 GLN A C 1
ATOM 5522 O O . GLN A 1 704 ? 0.378 9.876 48.590 1.00 61.44 704 GLN A O 1
ATOM 5527 N N . VAL A 1 705 ? 1.027 7.986 47.590 1.00 71.31 705 VAL A N 1
ATOM 5528 C CA . VAL A 1 705 ? 0.596 7.067 48.656 1.00 71.31 705 VAL A CA 1
ATOM 5529 C C . VAL A 1 705 ? 1.530 7.161 49.859 1.00 71.31 705 VAL A C 1
ATOM 5531 O O . VAL A 1 705 ? 1.056 7.379 50.971 1.00 71.31 705 VAL A O 1
ATOM 5534 N N . LEU A 1 706 ? 2.847 7.065 49.655 1.00 67.62 706 LEU A N 1
ATOM 5535 C CA . LEU A 1 706 ? 3.845 7.229 50.716 1.00 67.62 706 LEU A CA 1
ATOM 5536 C C . LEU A 1 706 ? 3.708 8.597 51.380 1.00 67.62 706 LEU A C 1
ATOM 5538 O O . LEU A 1 706 ? 3.779 8.716 52.599 1.00 67.62 706 LEU A O 1
ATOM 5542 N N . LEU A 1 707 ? 3.425 9.622 50.595 1.00 64.62 707 LEU A N 1
ATOM 5543 C CA . LEU A 1 707 ? 3.298 10.978 51.075 1.00 64.62 707 LEU A CA 1
ATOM 5544 C C . LEU A 1 707 ? 1.930 11.272 51.704 1.00 64.62 707 LEU A C 1
ATOM 5546 O O . LEU A 1 707 ? 1.882 11.967 52.712 1.00 64.62 707 LEU A O 1
ATOM 5550 N N . ASN A 1 708 ? 0.825 10.725 51.194 1.00 74.31 708 ASN A N 1
ATOM 5551 C CA . ASN A 1 708 ? -0.459 10.787 51.895 1.00 74.31 708 ASN A CA 1
ATOM 5552 C C . ASN A 1 708 ? -0.351 10.055 53.233 1.00 74.31 708 ASN A C 1
ATOM 5554 O O . ASN A 1 708 ? -0.821 10.567 54.241 1.00 74.31 708 ASN A O 1
ATOM 5558 N N . SER A 1 709 ? 0.364 8.927 53.272 1.00 76.12 709 SER A N 1
ATOM 5559 C CA . SER A 1 709 ? 0.649 8.224 54.521 1.00 76.12 709 SER A CA 1
ATOM 5560 C C . SER A 1 709 ? 1.537 9.048 55.463 1.00 76.12 709 SER A C 1
ATOM 5562 O O . SER A 1 709 ? 1.283 9.069 56.664 1.00 76.12 709 SER A O 1
ATOM 5564 N N . ALA A 1 710 ? 2.515 9.798 54.938 1.00 68.94 710 ALA A N 1
ATOM 5565 C CA . ALA A 1 710 ? 3.357 10.698 55.724 1.00 68.94 710 ALA A CA 1
ATOM 5566 C C . ALA A 1 710 ? 2.577 11.914 56.244 1.00 68.94 710 ALA A C 1
ATOM 5568 O O . ALA A 1 710 ? 2.731 12.274 57.404 1.00 68.94 710 ALA A O 1
ATOM 5569 N N . LYS A 1 711 ? 1.688 12.499 55.431 1.00 70.25 711 LYS A N 1
ATOM 5570 C CA . LYS A 1 711 ? 0.774 13.578 55.833 1.00 70.25 711 LYS A CA 1
ATOM 5571 C C . LYS A 1 711 ? -0.219 13.121 56.883 1.00 70.25 711 LYS A C 1
ATOM 5573 O O . LYS A 1 711 ? -0.430 13.822 57.861 1.00 70.25 711 LYS A O 1
ATOM 5578 N N . GLU A 1 712 ? -0.827 11.953 56.701 1.00 78.00 712 GLU A N 1
ATOM 5579 C CA . GLU A 1 712 ? -1.722 11.378 57.701 1.00 78.00 712 GLU A CA 1
ATOM 5580 C C . GLU A 1 712 ? -0.978 11.073 58.996 1.00 78.00 712 GLU A C 1
ATOM 5582 O O . GLU A 1 712 ? -1.503 11.342 60.071 1.00 78.00 712 GLU A O 1
ATOM 5587 N N . LYS A 1 713 ? 0.246 10.545 58.908 1.00 78.06 713 LYS A N 1
ATOM 5588 C CA . LYS A 1 713 ? 1.089 10.288 60.074 1.00 78.06 713 LYS A CA 1
ATOM 5589 C C . LYS A 1 713 ? 1.452 11.588 60.794 1.00 78.06 713 LYS A C 1
ATOM 5591 O O . LYS A 1 713 ? 1.204 11.674 61.990 1.00 78.06 713 LYS A O 1
ATOM 5596 N N . ALA A 1 714 ? 1.935 12.597 60.073 1.00 68.31 714 ALA A N 1
ATOM 5597 C CA . ALA A 1 714 ? 2.281 13.902 60.630 1.00 68.31 714 ALA A CA 1
ATOM 5598 C C . ALA A 1 714 ? 1.054 14.613 61.222 1.00 68.31 714 ALA A C 1
ATOM 5600 O O . ALA A 1 714 ? 1.127 15.122 62.331 1.00 68.31 714 ALA A O 1
ATOM 5601 N N . ASN A 1 715 ? -0.108 14.563 60.560 1.00 74.25 715 ASN A N 1
ATOM 5602 C CA . ASN A 1 715 ? -1.356 15.114 61.097 1.00 74.25 715 ASN A CA 1
ATOM 5603 C C . ASN A 1 715 ? -1.835 14.359 62.343 1.00 74.25 715 ASN A C 1
ATOM 5605 O O . ASN A 1 715 ? -2.341 14.982 63.271 1.00 74.25 715 ASN A O 1
ATOM 5609 N N . ARG A 1 716 ? -1.693 13.027 62.391 1.00 76.06 716 ARG A N 1
ATOM 5610 C CA . ARG A 1 716 ? -2.030 12.230 63.584 1.00 76.06 716 ARG A CA 1
ATOM 5611 C C . ARG A 1 716 ? -1.084 12.536 64.740 1.00 76.06 716 ARG A C 1
ATOM 5613 O O . ARG A 1 716 ? -1.553 12.685 65.862 1.00 76.06 716 ARG A O 1
ATOM 5620 N N . GLU A 1 717 ? 0.215 12.633 64.473 1.00 75.94 717 GLU A N 1
ATOM 5621 C CA . GLU A 1 717 ? 1.230 13.013 65.462 1.00 75.94 717 GLU A CA 1
ATOM 5622 C C . GLU A 1 717 ? 0.974 14.432 65.978 1.00 75.94 717 GLU A C 1
ATOM 5624 O O . GLU A 1 717 ? 0.908 14.632 67.188 1.00 75.94 717 GLU A O 1
ATOM 5629 N N . TRP A 1 718 ? 0.684 15.380 65.085 1.00 76.88 718 TRP A N 1
ATOM 5630 C CA . TRP A 1 718 ? 0.302 16.744 65.439 1.00 76.88 718 TRP A CA 1
ATOM 5631 C C . TRP A 1 718 ? -0.980 16.782 66.279 1.00 76.88 718 TRP A C 1
ATOM 5633 O O . TRP A 1 718 ? -0.996 17.410 67.328 1.00 76.88 718 TRP A O 1
ATOM 5643 N N . GLN A 1 719 ? -2.038 16.052 65.903 1.00 75.56 719 GLN A N 1
ATOM 5644 C CA . GLN A 1 719 ? -3.284 15.984 66.684 1.00 75.56 719 GLN A CA 1
ATOM 5645 C C . GLN A 1 719 ? -3.087 15.343 68.064 1.00 75.56 719 GLN A C 1
ATOM 5647 O O . GLN A 1 719 ? -3.692 15.785 69.044 1.00 75.56 719 GLN A O 1
ATOM 5652 N N . LEU A 1 720 ? -2.253 14.303 68.156 1.00 79.00 720 LEU A N 1
ATOM 5653 C CA . LEU A 1 720 ? -1.909 13.652 69.419 1.00 79.00 720 LEU A CA 1
ATOM 5654 C C . LEU A 1 720 ? -1.120 14.598 70.322 1.00 79.00 720 LEU A C 1
ATOM 5656 O O . LEU A 1 720 ? -1.471 14.749 71.495 1.00 79.00 720 LEU A O 1
ATOM 5660 N N . GLU A 1 721 ? -0.094 15.261 69.794 1.00 75.50 721 GLU A N 1
ATOM 5661 C CA . GLU A 1 721 ? 0.702 16.220 70.558 1.00 75.50 721 GLU A CA 1
ATOM 5662 C C . GLU A 1 721 ? -0.116 17.451 70.937 1.00 75.50 721 GLU A C 1
ATOM 5664 O O . GLU A 1 721 ? -0.040 17.895 72.078 1.00 75.50 721 GLU A O 1
ATOM 5669 N N . TYR A 1 722 ? -1.001 17.924 70.062 1.00 74.25 722 TYR A N 1
ATOM 5670 C CA . TYR A 1 722 ? -1.929 19.017 70.330 1.00 74.25 722 TYR A CA 1
ATOM 5671 C C . TYR A 1 722 ? -2.911 18.666 71.459 1.00 74.25 722 TYR A C 1
ATOM 5673 O O . TYR A 1 722 ? -3.058 19.409 72.433 1.00 74.25 722 TYR A O 1
ATOM 5681 N N . ALA A 1 723 ? -3.534 17.484 71.404 1.00 76.75 723 ALA A N 1
ATOM 5682 C CA . ALA A 1 723 ? -4.418 17.009 72.468 1.00 76.75 723 ALA A CA 1
ATOM 5683 C C . ALA A 1 723 ? -3.667 16.820 73.796 1.00 76.75 723 ALA A C 1
ATOM 5685 O O . ALA A 1 723 ? -4.220 17.041 74.878 1.00 76.75 723 ALA A O 1
ATOM 5686 N N . THR A 1 724 ? -2.399 16.411 73.732 1.00 78.25 724 THR A N 1
ATOM 5687 C CA . THR A 1 724 ? -1.558 16.243 74.920 1.00 78.25 724 THR A CA 1
ATOM 5688 C C . THR A 1 724 ? -1.093 17.593 75.469 1.00 78.25 724 THR A C 1
ATOM 5690 O O . THR A 1 724 ? -1.073 17.774 76.687 1.00 78.25 724 THR A O 1
ATOM 5693 N N . PHE A 1 725 ? -0.800 18.563 74.603 1.00 77.25 725 PHE A N 1
ATOM 5694 C CA . PHE A 1 725 ? -0.513 19.950 74.954 1.00 77.25 725 PHE A CA 1
ATOM 5695 C C . PHE A 1 725 ? -1.703 20.574 75.684 1.00 77.25 725 PHE A C 1
ATOM 5697 O O . PHE A 1 725 ? -1.526 21.033 76.807 1.00 77.25 725 PHE A O 1
ATOM 5704 N N . GLY A 1 726 ? -2.924 20.465 75.148 1.00 76.69 726 GLY A N 1
ATOM 5705 C CA . GLY A 1 726 ? -4.143 20.958 75.806 1.00 76.69 726 GLY A CA 1
ATOM 5706 C C . GLY A 1 726 ? -4.405 20.321 77.178 1.00 76.69 726 GLY A C 1
ATOM 5707 O O . GLY A 1 726 ? -4.746 21.010 78.142 1.00 76.69 726 GLY A O 1
ATOM 5708 N N . LYS A 1 727 ? -4.170 19.007 77.324 1.00 78.06 727 LYS A N 1
ATOM 5709 C CA . LYS A 1 727 ? -4.279 18.318 78.627 1.00 78.06 727 LYS A CA 1
ATOM 5710 C C . LYS A 1 727 ? -3.248 18.817 79.637 1.00 78.06 727 LYS A C 1
ATOM 5712 O O . LYS A 1 727 ? -3.607 19.076 80.784 1.00 78.06 727 LYS A O 1
ATOM 5717 N N . ASN A 1 728 ? -1.993 18.966 79.213 1.00 77.81 728 ASN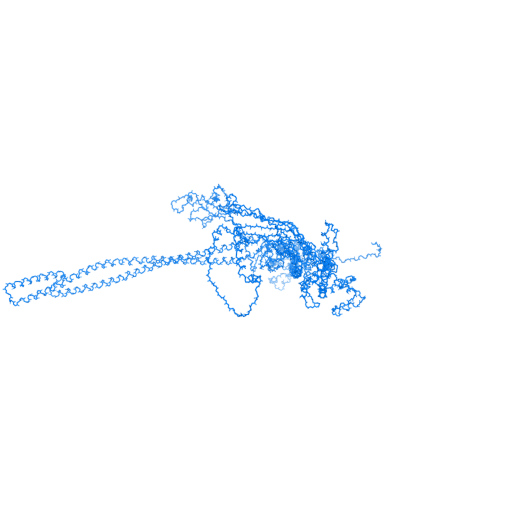 A N 1
ATOM 5718 C CA . ASN A 1 728 ? -0.921 19.472 80.071 1.00 77.81 728 ASN A CA 1
ATOM 5719 C C . ASN A 1 728 ? -1.119 20.946 80.418 1.00 77.81 728 ASN A C 1
ATOM 5721 O O . ASN A 1 728 ? -0.780 21.374 81.517 1.00 77.81 728 ASN A O 1
ATOM 5725 N N . LEU A 1 729 ? -1.681 21.718 79.494 1.00 76.81 729 LEU A N 1
ATOM 5726 C CA . LEU A 1 729 ? -2.038 23.110 79.690 1.00 76.81 729 LEU A CA 1
ATOM 5727 C C . LEU A 1 729 ? -3.111 23.223 80.778 1.00 76.81 729 LEU A C 1
ATOM 5729 O O . LEU A 1 729 ? -2.892 23.881 81.793 1.00 76.81 729 LEU A O 1
ATOM 5733 N N . SER A 1 730 ? -4.214 22.483 80.634 1.00 77.12 730 SER A N 1
ATOM 5734 C CA . SER A 1 730 ? -5.284 22.432 81.637 1.00 77.12 730 SER A CA 1
ATOM 5735 C C . SER A 1 730 ? -4.775 21.936 82.999 1.00 77.12 730 SER A C 1
ATOM 5737 O O . SER A 1 730 ? -5.105 22.529 84.026 1.00 77.12 730 SER A O 1
ATOM 5739 N N . SER A 1 731 ? -3.913 20.908 83.045 1.00 77.19 731 SER A N 1
ATOM 5740 C CA . SER A 1 731 ? -3.329 20.438 84.312 1.00 77.19 731 SER A CA 1
ATOM 5741 C C . SER A 1 731 ? -2.384 21.461 84.938 1.00 77.19 731 SER A C 1
ATOM 5743 O O . SER A 1 731 ? -2.402 21.647 86.149 1.00 77.19 731 SER A O 1
ATOM 5745 N N . THR A 1 732 ? -1.584 22.161 84.133 1.00 76.44 732 THR A N 1
ATOM 5746 C CA . THR A 1 732 ? -0.662 23.198 84.622 1.00 76.44 732 THR A CA 1
ATOM 5747 C C . THR A 1 732 ? -1.437 24.376 85.218 1.00 76.44 732 THR A C 1
ATOM 5749 O O . THR A 1 732 ? -1.061 24.874 86.278 1.00 76.44 732 THR A O 1
ATOM 5752 N N . VAL A 1 733 ? -2.573 24.749 84.617 1.00 74.94 733 VAL A N 1
ATOM 5753 C CA . VAL A 1 733 ? -3.493 25.770 85.149 1.00 74.94 733 VAL A CA 1
ATOM 5754 C C . VAL A 1 733 ? -4.206 25.300 86.423 1.00 74.94 733 VAL A C 1
ATOM 5756 O O . VAL A 1 733 ? -4.358 26.080 87.361 1.00 74.94 733 VAL A O 1
ATOM 5759 N N . ARG A 1 734 ? -4.603 24.023 86.521 1.00 74.00 734 ARG A N 1
ATOM 5760 C CA . ARG A 1 734 ? -5.160 23.474 87.775 1.00 74.00 734 ARG A CA 1
ATOM 5761 C C . ARG A 1 734 ? -4.128 23.424 88.886 1.00 74.00 734 ARG A C 1
ATOM 5763 O O . ARG A 1 734 ? -4.441 23.747 90.020 1.00 74.00 734 ARG A O 1
ATOM 5770 N N . ASP A 1 735 ? -2.898 23.056 88.582 1.00 70.94 735 ASP A N 1
ATOM 5771 C CA . ASP A 1 735 ? -1.875 22.919 89.611 1.00 70.94 735 ASP A CA 1
ATOM 5772 C C . ASP A 1 735 ? -1.317 24.276 90.068 1.00 70.94 735 ASP A C 1
ATOM 5774 O O . ASP A 1 735 ? -0.876 24.402 91.211 1.00 70.94 735 ASP A O 1
ATOM 5778 N N . ALA A 1 736 ? -1.435 25.321 89.238 1.00 69.31 736 ALA A N 1
ATOM 5779 C CA . ALA A 1 736 ? -1.257 26.709 89.664 1.00 69.31 736 ALA A CA 1
ATOM 5780 C C . ALA A 1 736 ? -2.175 27.075 90.851 1.00 69.31 736 ALA A C 1
ATOM 5782 O O . ALA A 1 736 ? -1.751 27.806 91.746 1.00 69.31 736 ALA A O 1
ATOM 5783 N N . SER A 1 737 ? -3.387 26.499 90.936 1.00 68.69 737 SER A N 1
ATOM 5784 C CA . SER A 1 737 ? -4.260 26.629 92.120 1.00 68.69 737 SER A CA 1
ATOM 5785 C C . SER A 1 737 ? -3.611 26.043 93.377 1.00 68.69 737 SER A C 1
ATOM 5787 O O . SER A 1 737 ? -3.705 26.642 94.447 1.00 68.69 737 SER A O 1
ATOM 5789 N N . GLY A 1 738 ? -2.888 24.925 93.257 1.00 68.38 738 GLY A N 1
ATOM 5790 C CA . GLY A 1 738 ? -2.161 24.303 94.367 1.00 68.38 738 GLY A CA 1
ATOM 5791 C C . GLY A 1 738 ? -1.022 25.173 94.905 1.00 68.38 738 GLY A C 1
ATOM 5792 O O . GLY A 1 738 ? -0.856 25.285 96.117 1.00 68.38 738 GLY A O 1
ATOM 5793 N N . VAL A 1 739 ? -0.284 25.859 94.026 1.00 68.00 739 VAL A N 1
ATOM 5794 C CA . VAL A 1 739 ? 0.783 26.803 94.420 1.00 68.00 739 VAL A CA 1
ATOM 5795 C C . VAL A 1 739 ? 0.211 27.977 95.224 1.00 68.00 739 VAL A C 1
ATOM 5797 O O . VAL A 1 739 ? 0.784 28.393 96.234 1.00 68.00 739 VAL A O 1
ATOM 5800 N N . LEU A 1 740 ? -0.970 28.465 94.843 1.00 65.31 740 LEU A N 1
ATOM 5801 C CA . LEU A 1 740 ? -1.636 29.586 95.512 1.00 65.31 740 LEU A CA 1
ATOM 5802 C C . LEU A 1 740 ? -2.158 29.235 96.912 1.00 65.31 740 LEU A C 1
ATOM 5804 O O . LEU A 1 740 ? -2.310 30.128 97.746 1.00 65.31 740 LEU A O 1
ATOM 5808 N N . GLN A 1 741 ? -2.358 27.949 97.226 1.00 66.25 741 GLN A N 1
ATOM 5809 C CA . GLN A 1 741 ? -2.729 27.521 98.581 1.00 66.25 741 GLN A CA 1
ATOM 5810 C C . GLN A 1 741 ? -1.628 27.812 99.610 1.00 66.25 741 GLN A C 1
ATOM 5812 O O . GLN A 1 741 ? -1.951 28.060 100.777 1.00 66.25 741 GLN A O 1
ATOM 5817 N N . ASN A 1 742 ? -0.363 27.855 99.173 1.00 66.69 742 ASN A N 1
ATOM 5818 C CA . ASN A 1 742 ? 0.799 28.142 100.018 1.00 66.69 742 ASN A CA 1
ATOM 5819 C C . ASN A 1 742 ? 1.010 29.642 100.275 1.00 66.69 742 ASN A C 1
ATOM 5821 O O . ASN A 1 742 ? 1.762 30.007 101.178 1.00 66.69 742 ASN A O 1
ATOM 5825 N N . TYR A 1 743 ? 0.339 30.521 99.525 1.00 65.62 743 TYR A N 1
ATOM 5826 C CA . TYR A 1 743 ? 0.386 31.959 99.771 1.00 65.62 743 TYR A CA 1
ATOM 5827 C C . TYR A 1 743 ? -0.568 32.363 100.905 1.00 65.62 743 TYR A C 1
ATOM 5829 O O . TYR A 1 743 ? -1.649 31.792 101.099 1.00 65.62 743 TYR A O 1
ATOM 5837 N N . ASN A 1 744 ? -0.148 33.361 101.686 1.00 62.62 744 ASN A N 1
ATOM 5838 C CA . ASN A 1 744 ? -0.840 33.821 102.891 1.00 62.62 744 ASN A CA 1
ATOM 5839 C C . ASN A 1 744 ? -2.010 34.759 102.532 1.00 62.62 744 ASN A C 1
ATOM 5841 O O . ASN A 1 744 ? -1.973 35.959 102.791 1.00 62.62 744 ASN A O 1
ATOM 5845 N N . VAL A 1 745 ? -3.012 34.206 101.847 1.00 70.56 745 VAL A N 1
ATOM 5846 C CA . VAL A 1 745 ? -4.229 34.897 101.395 1.00 70.56 745 VAL A CA 1
ATOM 5847 C C . VAL A 1 745 ? -5.403 34.498 102.302 1.00 70.56 745 VAL A C 1
ATOM 5849 O O . VAL A 1 745 ? -5.450 33.357 102.766 1.00 70.56 745 VAL A O 1
ATOM 5852 N N . ASN A 1 746 ? -6.353 35.402 102.567 1.00 73.06 746 ASN A N 1
ATOM 5853 C CA . ASN A 1 746 ? -7.526 35.096 103.402 1.00 73.06 746 ASN A CA 1
ATOM 5854 C C . ASN A 1 746 ? -8.361 33.943 102.802 1.00 73.06 746 ASN A C 1
ATOM 5856 O O . ASN A 1 746 ? -8.483 33.835 101.582 1.00 73.06 746 ASN A O 1
ATOM 5860 N N . GLU A 1 747 ? -8.960 33.088 103.644 1.00 68.31 747 GLU A N 1
ATOM 5861 C CA . GLU A 1 747 ? -9.670 31.866 103.202 1.00 68.31 747 GLU A CA 1
ATOM 5862 C C . GLU A 1 747 ? -10.777 32.123 102.167 1.00 68.31 747 GLU A C 1
ATOM 5864 O O . GLU A 1 747 ? -10.938 31.337 101.235 1.00 68.31 747 GLU A O 1
ATOM 5869 N N . THR A 1 748 ? -11.496 33.243 102.270 1.00 71.56 748 THR A N 1
ATOM 5870 C CA . THR A 1 748 ? -12.507 33.654 101.281 1.00 71.56 748 THR A CA 1
ATOM 5871 C C . THR A 1 748 ? -11.900 33.911 99.903 1.00 71.56 748 THR A C 1
ATOM 5873 O O . THR A 1 748 ? -12.390 33.388 98.907 1.00 71.56 748 THR A O 1
ATOM 5876 N N . GLN A 1 749 ? -10.768 34.616 99.843 1.00 70.25 749 GLN A N 1
ATOM 5877 C CA . GLN A 1 749 ? -10.049 34.878 98.591 1.00 70.25 749 GLN A CA 1
ATOM 5878 C C . GLN A 1 749 ? -9.467 33.591 97.990 1.00 70.25 749 GLN A C 1
ATOM 5880 O O . GLN A 1 749 ? -9.460 33.434 96.771 1.00 70.25 749 GLN A O 1
ATOM 5885 N N . LYS A 1 750 ? -9.036 32.630 98.823 1.00 71.75 750 LYS A N 1
ATOM 5886 C CA . LYS A 1 750 ? -8.606 31.304 98.343 1.00 71.75 750 LYS A CA 1
ATOM 5887 C C . LYS A 1 750 ? -9.750 30.547 97.660 1.00 71.75 750 LYS A C 1
ATOM 5889 O O . LYS A 1 750 ? -9.525 29.912 96.631 1.00 71.75 750 LYS A O 1
ATOM 5894 N N . GLY A 1 751 ? -10.969 30.629 98.198 1.00 72.94 751 GLY A N 1
ATOM 5895 C CA . GLY A 1 751 ? -12.159 30.014 97.601 1.00 72.94 751 GLY A CA 1
ATOM 5896 C C . GLY A 1 751 ? -12.490 30.572 96.214 1.00 72.94 751 GLY A C 1
ATOM 5897 O O . GLY A 1 751 ? -12.694 29.800 95.273 1.00 72.94 751 GLY A O 1
ATOM 5898 N N . ASP A 1 752 ? -12.469 31.896 96.070 1.00 72.06 752 ASP A N 1
ATOM 5899 C CA . ASP A 1 752 ? -12.792 32.572 94.809 1.00 72.06 752 ASP A CA 1
ATOM 5900 C C . ASP A 1 752 ? -11.727 32.334 93.731 1.00 72.06 752 ASP A C 1
ATOM 5902 O O . ASP A 1 752 ? -12.062 32.015 92.588 1.00 72.06 752 ASP A O 1
ATOM 5906 N N . ILE A 1 753 ? -10.442 32.378 94.104 1.00 72.06 753 ILE A N 1
ATOM 5907 C CA . ILE A 1 753 ? -9.323 32.069 93.202 1.00 72.06 753 ILE A CA 1
ATOM 5908 C C . ILE A 1 753 ? -9.401 30.616 92.713 1.00 72.06 753 ILE A C 1
ATOM 5910 O O . ILE A 1 753 ? -9.234 30.357 91.523 1.00 72.06 753 ILE A O 1
ATOM 5914 N N . ASN A 1 754 ? -9.713 29.659 93.592 1.00 72.75 754 ASN A N 1
ATOM 5915 C CA . ASN A 1 754 ? -9.841 28.253 93.196 1.00 72.75 754 ASN A CA 1
ATOM 5916 C C . ASN A 1 754 ? -11.040 28.021 92.267 1.00 72.75 754 ASN A C 1
ATOM 5918 O O . ASN A 1 754 ? -10.938 27.256 91.306 1.00 72.75 754 ASN A O 1
ATOM 5922 N N . ARG A 1 755 ? -12.167 28.703 92.509 1.00 75.81 755 ARG A N 1
ATOM 5923 C CA . ARG A 1 755 ? -13.337 28.644 91.622 1.00 75.81 755 ARG A CA 1
ATOM 5924 C C . ARG A 1 755 ? -13.027 29.251 90.252 1.00 75.81 755 ARG A C 1
ATOM 5926 O O . ARG A 1 755 ? -13.417 28.669 89.241 1.00 75.81 755 ARG A O 1
ATOM 5933 N N . PHE A 1 756 ? -12.305 30.371 90.215 1.00 76.00 756 PHE A N 1
ATOM 5934 C CA . PHE A 1 756 ? -11.845 31.002 88.980 1.00 76.00 756 PHE A CA 1
ATOM 5935 C C . PHE A 1 756 ? -10.905 30.083 88.191 1.00 76.00 756 PHE A C 1
ATOM 5937 O O . PHE A 1 756 ? -11.172 29.800 87.027 1.00 76.00 756 PHE A O 1
ATOM 5944 N N . LEU A 1 757 ? -9.863 29.543 88.828 1.00 74.50 757 LEU A N 1
ATOM 5945 C CA . LEU A 1 757 ? -8.891 28.662 88.173 1.00 74.50 757 LEU A CA 1
ATOM 5946 C C . LEU A 1 757 ? -9.508 27.348 87.695 1.00 74.50 757 LEU A C 1
ATOM 5948 O O . LEU A 1 757 ? -9.131 26.856 86.637 1.00 74.50 757 LEU A O 1
ATOM 5952 N N . SER A 1 758 ? -10.491 26.801 88.418 1.00 75.88 758 SER A N 1
ATOM 5953 C CA . SER A 1 758 ? -11.250 25.637 87.949 1.00 75.88 758 SER A CA 1
ATOM 5954 C C . SER A 1 758 ? -12.046 25.966 86.688 1.00 75.88 758 SER A C 1
ATOM 5956 O O . SER A 1 758 ? -11.966 25.229 85.711 1.00 75.88 758 SER A O 1
ATOM 5958 N N . LYS A 1 759 ? -12.775 27.091 86.674 1.00 78.25 759 LYS A N 1
ATOM 5959 C CA . LYS A 1 759 ? -13.544 27.515 85.495 1.00 78.25 759 LYS A CA 1
ATOM 5960 C C . LYS A 1 759 ? -12.635 27.871 84.314 1.00 78.25 759 LYS A C 1
ATOM 5962 O O . LYS A 1 759 ? -12.979 27.549 83.181 1.00 78.25 759 LYS A O 1
ATOM 5967 N N . LEU A 1 760 ? -11.473 28.479 84.564 1.00 75.81 760 LEU A N 1
ATOM 5968 C CA . LEU A 1 760 ? -10.460 28.763 83.547 1.00 75.81 760 LEU A CA 1
ATOM 5969 C C . LEU A 1 760 ? -9.865 27.465 82.987 1.00 75.81 760 LEU A C 1
ATOM 5971 O O . LEU A 1 760 ? -9.776 27.310 81.775 1.00 75.81 760 LEU A O 1
ATOM 5975 N N . ALA A 1 761 ? -9.529 26.497 83.843 1.00 77.56 761 ALA A N 1
ATOM 5976 C CA . ALA A 1 761 ? -9.044 25.190 83.408 1.00 77.56 761 ALA A CA 1
ATOM 5977 C C . ALA A 1 761 ? -10.091 24.408 82.598 1.00 77.56 761 ALA A C 1
ATOM 5979 O O . ALA A 1 761 ? -9.713 23.697 81.666 1.00 77.56 761 ALA A O 1
ATOM 5980 N N . ASP A 1 762 ? -11.379 24.545 82.930 1.00 77.94 762 ASP A N 1
ATOM 5981 C CA . ASP A 1 762 ? -12.498 23.961 82.178 1.00 77.94 762 ASP A CA 1
ATOM 5982 C C . ASP A 1 762 ? -12.752 24.695 80.855 1.00 77.94 762 ASP A C 1
ATOM 5984 O O . ASP A 1 762 ? -13.115 24.068 79.861 1.00 77.94 762 ASP A O 1
ATOM 5988 N N . HIS A 1 763 ? -12.542 26.014 80.817 1.00 76.81 763 HIS A N 1
ATOM 5989 C CA . HIS A 1 763 ? -12.620 26.809 79.594 1.00 76.81 763 HIS A CA 1
ATOM 5990 C C . HIS A 1 763 ? -11.482 26.454 78.631 1.00 76.81 763 HIS A C 1
ATOM 5992 O O . HIS A 1 763 ? -11.736 26.171 77.467 1.00 76.81 763 HIS A O 1
ATOM 5998 N N . ILE A 1 764 ? -10.253 26.356 79.143 1.00 75.00 764 ILE A N 1
ATOM 5999 C CA . ILE A 1 764 ? -9.067 25.913 78.400 1.00 75.00 764 ILE A CA 1
ATOM 6000 C C . ILE A 1 764 ? -9.211 24.459 77.934 1.00 75.00 764 ILE A C 1
ATOM 6002 O O . ILE A 1 764 ? -8.752 24.114 76.851 1.00 75.00 764 ILE A O 1
ATOM 6006 N N . ALA A 1 765 ? -9.881 23.601 78.711 1.00 73.38 765 ALA A N 1
ATOM 6007 C CA . ALA A 1 765 ? -10.149 22.219 78.314 1.00 73.38 765 ALA A CA 1
ATOM 6008 C C . ALA A 1 765 ? -11.117 22.094 77.120 1.00 73.38 765 ALA A C 1
ATOM 6010 O O . ALA A 1 765 ? -11.199 21.018 76.524 1.00 73.38 765 ALA A O 1
ATOM 6011 N N . LYS A 1 766 ? -11.840 23.161 76.747 1.00 74.62 766 LYS A N 1
ATOM 6012 C CA . LYS A 1 766 ? -12.583 23.217 75.481 1.00 74.62 766 LYS A CA 1
ATOM 6013 C C . LYS A 1 766 ? -11.592 23.515 74.347 1.00 74.62 766 LYS A C 1
ATOM 6015 O O . LYS A 1 766 ? -10.759 24.408 74.481 1.00 74.62 766 LYS A O 1
ATOM 6020 N N . SER A 1 767 ? -11.673 22.772 73.235 1.00 61.75 767 SER A N 1
ATOM 6021 C CA . SER A 1 767 ? -10.659 22.808 72.160 1.00 61.75 767 SER A CA 1
ATOM 6022 C C . SER A 1 767 ? -10.394 24.206 71.608 1.00 61.75 767 SER A C 1
ATOM 6024 O O . SER A 1 767 ? -9.257 24.522 71.278 1.00 61.75 767 SER A O 1
ATOM 6026 N N . ASP A 1 768 ? -11.419 25.054 71.561 1.00 73.94 768 ASP A N 1
ATOM 6027 C CA . ASP A 1 768 ? -11.354 26.344 70.873 1.00 73.94 768 ASP A CA 1
ATOM 6028 C C . ASP A 1 768 ? -10.427 27.344 71.583 1.00 73.94 768 ASP A C 1
ATOM 6030 O O . ASP A 1 768 ? -9.726 28.105 70.923 1.00 73.94 768 ASP A O 1
ATOM 6034 N N . ALA A 1 769 ? -10.341 27.297 72.918 1.00 72.44 769 ALA A N 1
ATOM 6035 C CA . ALA A 1 769 ? -9.434 28.151 73.690 1.00 72.44 769 ALA A CA 1
ATOM 6036 C C . ALA A 1 769 ? -7.979 27.663 73.611 1.00 72.44 769 ALA A C 1
ATOM 6038 O O . ALA A 1 769 ? -7.055 28.467 73.512 1.00 72.44 769 ALA A O 1
ATOM 6039 N N . THR A 1 770 ? -7.766 26.341 73.599 1.00 75.25 770 THR A N 1
ATOM 6040 C CA . THR A 1 770 ? -6.429 25.774 73.355 1.00 75.25 770 THR A CA 1
ATOM 6041 C C . THR A 1 770 ? -5.930 26.167 71.961 1.00 75.25 770 THR A C 1
ATOM 6043 O O . THR A 1 770 ? -4.762 26.514 71.812 1.00 75.25 770 THR A O 1
ATOM 6046 N N . GLN A 1 771 ? -6.818 26.186 70.960 1.00 76.00 771 GLN A N 1
ATOM 6047 C CA . GLN A 1 771 ? -6.480 26.583 69.594 1.00 76.00 771 GLN A CA 1
ATOM 6048 C C . GLN A 1 771 ? -6.072 28.052 69.518 1.00 76.00 771 GLN A C 1
ATOM 6050 O O . GLN A 1 771 ? -5.031 28.348 68.951 1.00 76.00 771 GLN A O 1
ATOM 6055 N N . GLN A 1 772 ? -6.825 28.951 70.158 1.00 79.00 772 GLN A N 1
ATOM 6056 C CA . GLN A 1 772 ? -6.490 30.378 70.205 1.00 79.00 772 GLN A CA 1
ATOM 6057 C C . GLN A 1 772 ? -5.119 30.636 70.841 1.00 79.00 772 GLN A C 1
ATOM 6059 O O . GLN A 1 772 ? -4.345 31.424 70.308 1.00 79.00 772 GLN A O 1
ATOM 6064 N N . ILE A 1 773 ? -4.788 29.932 71.931 1.00 77.88 773 ILE A N 1
ATOM 6065 C CA . ILE A 1 773 ? -3.471 30.039 72.583 1.00 77.88 773 ILE A CA 1
ATOM 6066 C C . ILE A 1 773 ? -2.364 29.555 71.645 1.00 77.88 773 ILE A C 1
ATOM 6068 O O . ILE A 1 773 ? -1.345 30.223 71.498 1.00 77.88 773 ILE A O 1
ATOM 6072 N N . VAL A 1 774 ? -2.550 28.399 71.005 1.00 78.06 774 VAL A N 1
ATOM 6073 C CA . VAL A 1 774 ? -1.556 27.836 70.080 1.00 78.06 774 VAL A CA 1
ATOM 6074 C C . VAL A 1 774 ? -1.376 28.730 68.849 1.00 78.06 774 VAL A C 1
ATOM 6076 O O . VAL A 1 774 ? -0.241 28.971 68.446 1.00 78.06 774 VAL A O 1
ATOM 6079 N N . ASP A 1 775 ? -2.458 29.275 68.293 1.00 78.12 775 ASP A N 1
ATOM 6080 C CA . ASP A 1 775 ? -2.422 30.176 67.137 1.00 78.12 775 ASP A CA 1
ATOM 6081 C C . ASP A 1 775 ? -1.765 31.522 67.484 1.00 78.12 775 ASP A C 1
ATOM 6083 O O . ASP A 1 775 ? -0.978 32.048 66.698 1.00 78.12 775 ASP A O 1
ATOM 6087 N N . ALA A 1 776 ? -2.021 32.066 68.675 1.00 75.06 776 ALA A N 1
ATOM 6088 C CA . ALA A 1 776 ? -1.369 33.288 69.137 1.00 75.06 776 ALA A CA 1
ATOM 6089 C C . ALA A 1 776 ? 0.138 33.082 69.365 1.00 75.06 776 ALA A C 1
ATOM 6091 O O . ALA A 1 776 ? 0.954 33.873 68.890 1.00 75.06 776 ALA A O 1
ATOM 6092 N N . LEU A 1 777 ? 0.524 31.970 70.001 1.00 76.69 777 LEU A N 1
ATOM 6093 C CA . LEU A 1 777 ? 1.932 31.597 70.176 1.00 76.69 777 LEU A CA 1
ATOM 6094 C C . LEU A 1 777 ? 2.631 31.357 68.833 1.00 76.69 777 LEU A C 1
ATOM 6096 O O . LEU A 1 777 ? 3.795 31.726 68.675 1.00 76.69 777 LEU A O 1
ATOM 6100 N N . ARG A 1 778 ? 1.912 30.806 67.847 1.00 73.12 778 ARG A N 1
ATOM 6101 C CA . ARG A 1 778 ? 2.394 30.644 66.472 1.00 73.12 778 ARG A CA 1
ATOM 6102 C C . ARG A 1 778 ? 2.700 31.988 65.817 1.00 73.12 778 ARG A C 1
ATOM 6104 O O . ARG A 1 778 ? 3.740 32.119 65.178 1.00 73.12 778 ARG A O 1
ATOM 6111 N N . VAL A 1 779 ? 1.819 32.979 65.966 1.00 75.94 779 VAL A N 1
ATOM 6112 C CA . VAL A 1 779 ? 2.027 34.329 65.412 1.00 75.94 779 VAL A CA 1
ATOM 6113 C C . VAL A 1 779 ? 3.197 35.035 66.098 1.00 75.94 779 VAL A C 1
ATOM 6115 O O . VAL A 1 779 ? 3.985 35.696 65.424 1.00 75.94 779 VAL A O 1
ATOM 6118 N N . ALA A 1 780 ? 3.337 34.870 67.413 1.00 72.25 780 ALA A N 1
ATOM 6119 C CA . ALA A 1 780 ? 4.432 35.460 68.175 1.00 72.25 780 ALA A CA 1
ATOM 6120 C C . ALA A 1 780 ? 5.796 34.803 67.891 1.00 72.25 780 ALA A C 1
ATOM 6122 O O . ALA A 1 780 ? 6.822 35.470 67.993 1.00 72.25 780 ALA A O 1
ATOM 6123 N N . SER A 1 781 ? 5.813 33.517 67.510 1.00 74.44 781 SER A N 1
ATOM 6124 C CA . SER A 1 781 ? 7.015 32.735 67.176 1.00 74.44 781 SER A CA 1
ATOM 6125 C C . SER A 1 781 ? 8.168 32.919 68.186 1.00 74.44 781 SER A C 1
ATOM 6127 O O . SER A 1 781 ? 9.263 33.340 67.795 1.00 74.44 781 SER A O 1
ATOM 6129 N N . PRO A 1 782 ? 7.955 32.625 69.483 1.00 74.62 782 PRO A N 1
ATOM 6130 C CA . PRO A 1 782 ? 8.972 32.844 70.505 1.00 74.62 782 PRO A CA 1
ATOM 6131 C C . PRO A 1 782 ? 10.221 32.001 70.220 1.00 74.62 782 PRO A C 1
ATOM 6133 O O . PRO A 1 782 ? 10.135 30.782 70.077 1.00 74.62 782 PRO A O 1
ATOM 6136 N N . ASN A 1 783 ? 11.388 32.649 70.161 1.00 76.25 783 ASN A N 1
ATOM 6137 C CA . ASN A 1 783 ? 12.668 31.999 69.848 1.00 76.25 783 ASN A CA 1
ATOM 6138 C C . ASN A 1 783 ? 13.390 31.493 71.105 1.00 76.25 783 ASN A C 1
ATOM 6140 O O . ASN A 1 783 ? 14.447 30.863 71.023 1.00 76.25 783 ASN A O 1
ATOM 6144 N N . SER A 1 784 ? 12.854 31.813 72.283 1.00 83.50 784 SER A N 1
ATOM 6145 C CA . SER A 1 784 ? 13.386 31.386 73.568 1.00 83.50 784 SER A CA 1
ATOM 6146 C C . SER A 1 784 ? 12.269 31.043 74.548 1.00 83.50 784 SER A C 1
ATOM 6148 O O . SER A 1 784 ? 11.143 31.530 74.448 1.00 83.50 784 SER A O 1
ATOM 6150 N N . TYR A 1 785 ? 12.609 30.233 75.551 1.00 80.00 785 TYR A N 1
ATOM 6151 C CA . TYR A 1 785 ? 11.695 29.897 76.640 1.00 80.00 785 TYR A CA 1
ATOM 6152 C C . TYR A 1 785 ? 11.171 31.138 77.381 1.00 80.00 785 TYR A C 1
ATOM 6154 O O . TYR A 1 785 ? 10.017 31.147 77.798 1.00 80.00 785 TYR A O 1
ATOM 6162 N N . ASP A 1 786 ? 12.001 32.173 77.539 1.00 79.81 786 ASP A N 1
ATOM 6163 C CA . ASP A 1 786 ? 11.615 33.384 78.266 1.00 79.81 786 ASP A CA 1
ATOM 6164 C C . ASP A 1 786 ? 10.594 34.205 77.461 1.00 79.81 786 ASP A C 1
ATOM 6166 O O . ASP A 1 786 ? 9.590 34.635 78.020 1.00 79.81 786 ASP A O 1
ATOM 6170 N N . GLU A 1 787 ? 10.771 34.319 76.140 1.00 79.25 787 GLU A N 1
ATOM 6171 C CA . GLU A 1 787 ? 9.769 34.922 75.245 1.00 79.25 787 GLU A CA 1
ATOM 6172 C C . GLU A 1 787 ? 8.467 34.113 75.216 1.00 79.25 787 GLU A C 1
ATOM 6174 O O . GLU A 1 787 ? 7.385 34.685 75.314 1.00 79.25 787 GLU A O 1
ATOM 6179 N N . PHE A 1 788 ? 8.556 32.778 75.148 1.00 83.19 788 PHE A N 1
ATOM 6180 C CA . PHE A 1 788 ? 7.375 31.915 75.217 1.00 83.19 788 PHE A CA 1
ATOM 6181 C C . PHE A 1 788 ? 6.632 32.104 76.533 1.00 83.19 788 PHE A C 1
ATOM 6183 O O . PHE A 1 788 ? 5.410 32.150 76.544 1.00 83.19 788 PHE A O 1
ATOM 6190 N N . LYS A 1 789 ? 7.362 32.203 77.646 1.00 80.69 789 LYS A N 1
ATOM 6191 C CA . LYS A 1 789 ? 6.789 32.376 78.978 1.00 80.69 789 LYS A CA 1
ATOM 6192 C C . LYS A 1 789 ? 6.039 33.703 79.100 1.00 80.69 789 LYS A C 1
ATOM 6194 O O . LYS A 1 789 ? 4.923 33.690 79.612 1.00 80.69 789 LYS A O 1
ATOM 6199 N N . GLU A 1 790 ? 6.622 34.805 78.629 1.00 80.25 790 GLU A N 1
ATOM 6200 C CA . GLU A 1 790 ? 5.975 36.126 78.613 1.00 80.25 790 GLU A CA 1
ATOM 6201 C C . GLU A 1 790 ? 4.704 36.110 77.753 1.00 80.25 790 GLU A C 1
ATOM 6203 O O . GLU A 1 790 ? 3.622 36.459 78.229 1.00 80.25 790 GLU A O 1
ATOM 6208 N N . GLU A 1 791 ? 4.808 35.624 76.514 1.00 80.81 791 GLU A N 1
ATOM 6209 C CA . GLU A 1 791 ? 3.694 35.623 75.565 1.00 80.81 791 GLU A CA 1
ATOM 6210 C C . GLU A 1 791 ? 2.566 34.686 76.012 1.00 80.81 791 GLU A C 1
ATOM 6212 O O . GLU A 1 791 ? 1.392 35.044 75.992 1.00 80.81 791 GLU A O 1
ATOM 6217 N N . PHE A 1 792 ? 2.910 33.494 76.498 1.00 80.12 792 PHE A N 1
ATOM 6218 C CA . PHE A 1 792 ? 1.951 32.526 77.021 1.00 80.12 792 PHE A CA 1
ATOM 6219 C C . PHE A 1 792 ? 1.154 33.086 78.200 1.00 80.12 792 PHE A C 1
ATOM 6221 O O . PHE A 1 792 ? -0.060 32.891 78.285 1.00 80.12 792 PHE A O 1
ATOM 6228 N N . LEU A 1 793 ? 1.823 33.793 79.113 1.00 78.94 793 LEU A N 1
ATOM 6229 C CA . LEU A 1 793 ? 1.156 34.427 80.245 1.00 78.94 793 LEU A CA 1
ATOM 6230 C C . LEU A 1 793 ? 0.297 35.613 79.795 1.00 78.94 793 LEU A C 1
ATOM 6232 O O . LEU A 1 793 ? -0.808 35.767 80.313 1.00 78.94 793 LEU A O 1
ATOM 6236 N N . GLY A 1 794 ? 0.743 36.386 78.801 1.00 78.75 794 GLY A N 1
ATOM 6237 C CA . GLY A 1 794 ? -0.061 37.431 78.162 1.00 78.75 794 GLY A CA 1
ATOM 6238 C C . GLY A 1 794 ? -1.351 36.886 77.542 1.00 78.75 794 GLY A C 1
ATOM 6239 O O . GLY A 1 794 ? -2.440 37.362 77.855 1.00 78.75 794 GLY A O 1
ATOM 6240 N N . GLN A 1 795 ? -1.251 35.813 76.757 1.00 80.31 795 GLN A N 1
ATOM 6241 C CA . GLN A 1 795 ? -2.392 35.193 76.076 1.00 80.31 795 GLN A CA 1
ATOM 6242 C C . GLN A 1 795 ? -3.380 34.530 77.047 1.00 80.31 795 GLN A C 1
ATOM 6244 O O . GLN A 1 795 ? -4.594 34.626 76.867 1.00 80.31 795 GLN A O 1
ATOM 6249 N N . ILE A 1 796 ? -2.898 33.908 78.132 1.00 75.81 796 ILE A N 1
ATOM 6250 C CA . ILE A 1 796 ? -3.788 33.389 79.186 1.00 75.81 796 ILE A CA 1
ATOM 6251 C C . ILE A 1 796 ? -4.610 34.513 79.822 1.00 75.81 796 ILE A C 1
ATOM 6253 O O . ILE A 1 796 ? -5.771 34.288 80.169 1.00 75.81 796 ILE A O 1
ATOM 6257 N N . LEU A 1 797 ? -4.024 35.702 79.987 1.00 73.06 797 LEU A N 1
ATOM 6258 C CA . LEU A 1 797 ? -4.709 36.857 80.563 1.00 73.06 797 LEU A CA 1
ATOM 6259 C C . LEU A 1 797 ? -5.744 37.457 79.603 1.00 73.06 797 LEU A C 1
ATOM 6261 O O . LEU A 1 797 ? -6.797 37.891 80.067 1.00 73.06 797 LEU A O 1
ATOM 6265 N N . GLU A 1 798 ? -5.489 37.439 78.292 1.00 73.50 798 GLU A N 1
ATOM 6266 C CA . GLU A 1 798 ? -6.441 37.912 77.275 1.00 73.50 798 GLU A CA 1
ATOM 6267 C C . GLU A 1 798 ? -7.639 36.971 77.082 1.00 73.50 798 GLU A C 1
ATOM 6269 O O . GLU A 1 798 ? -8.754 37.430 76.836 1.00 73.50 798 GLU A O 1
ATOM 6274 N N . ILE A 1 799 ? -7.444 35.659 77.248 1.00 70.81 799 ILE A N 1
ATOM 6275 C CA . ILE A 1 799 ? -8.483 34.639 77.009 1.00 70.81 799 ILE A CA 1
ATOM 6276 C C . ILE A 1 799 ? -9.451 34.497 78.191 1.00 70.81 799 ILE A C 1
ATOM 6278 O O . ILE A 1 799 ? -10.434 33.759 78.108 1.00 70.81 799 ILE A O 1
ATOM 6282 N N . VAL A 1 800 ? -9.239 35.228 79.292 1.00 70.81 800 VAL A N 1
ATOM 6283 C CA . VAL A 1 800 ? -10.164 35.229 80.430 1.00 70.81 800 VAL A CA 1
ATOM 6284 C C . VAL A 1 800 ? -11.539 35.762 79.987 1.00 70.81 800 VAL A C 1
ATOM 6286 O O . VAL A 1 800 ? -11.663 36.943 79.660 1.00 70.81 800 VAL A O 1
ATOM 6289 N N . PRO A 1 801 ? -12.605 34.937 80.021 1.00 68.31 801 PRO A N 1
ATOM 6290 C CA . PRO A 1 801 ? -13.941 35.372 79.635 1.00 68.31 801 PRO A CA 1
ATOM 6291 C C . PRO A 1 801 ? -14.408 36.567 80.483 1.00 68.31 801 PRO A C 1
ATOM 6293 O O . PRO A 1 801 ? -14.332 36.495 81.714 1.00 68.31 801 PRO A O 1
ATOM 6296 N N . PRO A 1 802 ? -14.973 37.629 79.881 1.00 64.44 802 PRO A N 1
ATOM 6297 C CA . PRO A 1 802 ? -15.480 38.782 80.630 1.00 64.44 802 PRO A CA 1
ATOM 6298 C C . PRO A 1 802 ? -16.599 38.401 81.618 1.00 64.44 802 PRO A C 1
ATOM 6300 O O . PRO A 1 802 ? -16.755 39.037 82.659 1.00 64.44 802 PRO A O 1
ATOM 6303 N N . ASP A 1 803 ? -17.322 37.309 81.361 1.00 65.12 803 ASP A N 1
ATOM 6304 C CA . ASP A 1 803 ? -18.384 36.796 82.235 1.00 65.12 803 ASP A CA 1
ATOM 6305 C C . ASP A 1 803 ? -17.861 36.288 83.591 1.00 65.12 803 ASP A C 1
ATOM 6307 O O . ASP A 1 803 ? -18.556 36.386 84.602 1.00 65.12 803 ASP A O 1
ATOM 6311 N N . LEU A 1 804 ? -16.610 35.811 83.652 1.00 61.03 804 LEU A N 1
ATOM 6312 C CA . LEU A 1 804 ? -15.964 35.399 84.906 1.00 61.03 804 LEU A CA 1
ATOM 6313 C C . LEU A 1 804 ? -15.622 36.586 85.813 1.00 61.03 804 LEU A C 1
ATOM 6315 O O . LEU A 1 804 ? -15.544 36.420 87.028 1.00 61.03 804 LEU A O 1
ATOM 6319 N N . VAL A 1 805 ? -15.459 37.779 85.237 1.00 59.69 805 VAL A N 1
ATOM 6320 C CA . VAL A 1 805 ? -15.191 39.021 85.978 1.00 59.69 805 VAL A CA 1
ATOM 6321 C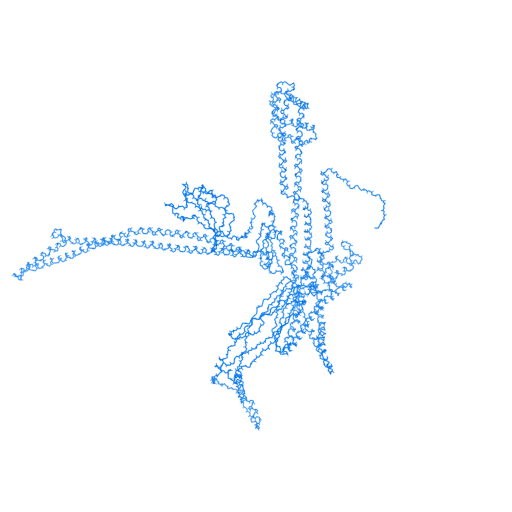 C . VAL A 1 805 ? -16.473 39.542 86.647 1.00 59.69 805 VAL A C 1
ATOM 6323 O O . VAL A 1 805 ? -16.425 40.091 87.750 1.00 59.69 805 VAL A O 1
ATOM 6326 N N . ASN A 1 806 ? -17.635 39.300 86.031 1.00 58.56 806 ASN A N 1
ATOM 6327 C CA . ASN A 1 806 ? -18.919 39.877 86.443 1.00 58.56 806 ASN A CA 1
ATOM 6328 C C . ASN A 1 806 ? -19.670 39.072 87.526 1.00 58.56 806 ASN A C 1
ATOM 6330 O O . ASN A 1 806 ? -20.525 39.627 88.213 1.00 58.56 806 ASN A O 1
ATOM 6334 N N . GLU A 1 807 ? -19.349 37.791 87.741 1.00 56.31 807 GLU A N 1
ATOM 6335 C CA . GLU A 1 807 ? -20.014 36.941 88.752 1.00 56.31 807 GLU A CA 1
ATOM 6336 C C . GLU A 1 807 ? -19.526 37.154 90.201 1.00 56.31 807 GLU A C 1
ATOM 6338 O O . GLU A 1 807 ? -20.072 36.553 91.127 1.00 56.31 807 GLU A O 1
ATOM 6343 N N . SER A 1 808 ? -18.521 38.007 90.436 1.00 52.62 808 SER A N 1
ATOM 6344 C CA . SER A 1 808 ? -17.946 38.214 91.778 1.00 52.62 808 SER A CA 1
ATOM 6345 C C . SER A 1 808 ? -18.795 39.090 92.713 1.00 52.62 808 SER A C 1
ATOM 6347 O O . SER A 1 808 ? -18.457 39.213 93.888 1.00 52.62 808 SER A O 1
ATOM 6349 N N . GLY A 1 809 ? -19.898 39.681 92.232 1.00 55.19 809 GLY A N 1
ATOM 6350 C CA . GLY A 1 809 ? -20.937 40.299 93.070 1.00 55.19 809 GLY A CA 1
ATOM 6351 C C . GLY A 1 809 ? -20.453 41.349 94.079 1.00 55.19 809 GLY A C 1
ATOM 6352 O O . GLY A 1 809 ? -21.070 41.498 95.131 1.00 55.19 809 GLY A O 1
ATOM 6353 N N . THR A 1 810 ? -19.349 42.050 93.800 1.00 53.97 810 THR A N 1
ATOM 6354 C CA . THR A 1 810 ? -18.770 43.048 94.710 1.00 53.97 810 THR A CA 1
ATOM 6355 C C . THR A 1 810 ? -18.785 44.442 94.091 1.00 53.97 810 THR A C 1
ATOM 6357 O O . THR A 1 810 ? -18.212 44.697 93.032 1.00 53.97 810 THR A O 1
ATOM 6360 N N . ASP A 1 811 ? -19.452 45.362 94.781 1.00 53.88 811 ASP A N 1
ATOM 6361 C CA . ASP A 1 811 ? -19.610 46.764 94.403 1.00 53.88 811 ASP A CA 1
ATOM 6362 C C . ASP A 1 811 ? -18.245 47.454 94.246 1.00 53.88 811 ASP A C 1
ATOM 6364 O O . ASP A 1 811 ? -17.458 47.442 95.190 1.00 53.88 811 ASP A O 1
ATOM 6368 N N . GLY A 1 812 ? -17.980 48.068 93.082 1.00 55.41 812 GLY A N 1
ATOM 6369 C CA . GLY A 1 812 ? -17.020 49.163 92.794 1.00 55.41 812 GLY A CA 1
ATOM 6370 C C . GLY A 1 812 ? -15.524 49.003 93.136 1.00 55.41 812 GLY A C 1
ATOM 6371 O O . GLY A 1 812 ? -14.670 49.373 92.337 1.00 55.41 812 GLY A O 1
ATOM 6372 N N . ASN A 1 813 ? -15.185 48.440 94.293 1.00 57.44 813 ASN A N 1
ATOM 6373 C CA . ASN A 1 813 ? -13.836 48.180 94.796 1.00 57.44 813 ASN A CA 1
ATOM 6374 C C . ASN A 1 813 ? -13.363 46.732 94.536 1.00 57.44 813 ASN A C 1
ATOM 6376 O O . ASN A 1 813 ? -12.190 46.418 94.749 1.00 57.44 813 ASN A O 1
ATOM 6380 N N . GLY A 1 814 ? -14.240 45.849 94.040 1.00 55.50 814 GLY A N 1
ATOM 6381 C CA . GLY A 1 814 ? -13.901 44.463 93.689 1.00 55.50 814 GLY A CA 1
ATOM 6382 C C . GLY A 1 814 ? -12.932 44.350 92.507 1.00 55.50 814 GLY A C 1
ATOM 6383 O O . GLY A 1 814 ? -11.996 43.557 92.554 1.00 55.50 814 GLY A O 1
ATOM 6384 N N . ALA A 1 815 ? -13.065 45.217 91.496 1.00 56.34 815 ALA A N 1
ATOM 6385 C CA . ALA A 1 815 ? -12.251 45.175 90.276 1.00 56.34 815 ALA A CA 1
ATOM 6386 C C . ALA A 1 815 ? -10.752 45.449 90.523 1.00 56.34 815 ALA A C 1
ATOM 6388 O O . ALA A 1 815 ? -9.897 44.761 89.968 1.00 56.34 815 ALA A O 1
ATOM 6389 N N . ASN A 1 816 ? -10.419 46.391 91.414 1.00 58.00 816 ASN A N 1
ATOM 6390 C CA . ASN A 1 816 ? -9.025 46.645 91.804 1.00 58.00 816 ASN A CA 1
ATOM 6391 C C . ASN A 1 816 ? -8.444 45.494 92.633 1.00 58.00 816 ASN A C 1
ATOM 6393 O O . ASN A 1 816 ? -7.268 45.173 92.495 1.00 58.00 816 ASN A O 1
ATOM 6397 N N . THR A 1 817 ? -9.262 44.836 93.457 1.00 60.00 817 THR A N 1
ATOM 6398 C CA . THR A 1 817 ? -8.837 43.660 94.231 1.00 60.00 817 THR A CA 1
ATOM 6399 C C . THR A 1 817 ? -8.613 42.450 93.318 1.00 60.00 817 THR A C 1
ATOM 6401 O O . THR A 1 817 ? -7.674 41.685 93.526 1.00 60.00 817 THR A O 1
ATOM 6404 N N . TYR A 1 818 ? -9.414 42.327 92.258 1.00 61.09 818 TYR A N 1
ATOM 6405 C CA . TYR A 1 818 ? -9.296 41.296 91.232 1.00 61.09 818 TYR A CA 1
ATOM 6406 C C . TYR A 1 818 ? -8.034 41.479 90.375 1.00 61.09 818 TYR A C 1
ATOM 6408 O O . TYR A 1 818 ? -7.232 40.554 90.272 1.00 61.09 818 TYR A O 1
ATOM 6416 N N . LEU A 1 819 ? -7.774 42.690 89.864 1.00 60.84 819 LEU A N 1
ATOM 6417 C CA . LEU A 1 819 ? -6.536 43.011 89.139 1.00 60.84 819 LEU A CA 1
ATOM 6418 C C . LEU A 1 819 ? -5.288 42.844 90.013 1.00 60.84 819 LEU A C 1
ATOM 6420 O O . LEU A 1 819 ? -4.281 42.312 89.550 1.00 60.84 819 LEU A O 1
ATOM 6424 N N . LEU A 1 820 ? -5.360 43.225 91.294 1.00 63.97 820 LEU A N 1
ATOM 6425 C CA . LEU A 1 820 ? -4.270 42.987 92.237 1.00 63.97 820 LEU A CA 1
ATOM 6426 C C . LEU A 1 820 ? -4.073 41.485 92.477 1.00 63.97 820 LEU A C 1
ATOM 6428 O O . LEU A 1 820 ? -2.936 41.025 92.500 1.00 63.97 820 LEU A O 1
ATOM 6432 N N . SER A 1 821 ? -5.147 40.699 92.597 1.00 63.28 821 SER A N 1
ATOM 6433 C CA . SER A 1 821 ? -5.058 39.241 92.748 1.00 63.28 821 SER A CA 1
ATOM 6434 C C . SER A 1 821 ? -4.499 38.551 91.501 1.00 63.28 821 SER A C 1
ATOM 6436 O O . SER A 1 821 ? -3.682 37.650 91.647 1.00 63.28 821 SER A O 1
ATOM 6438 N N . ILE A 1 822 ? -4.820 39.035 90.296 1.00 64.31 822 ILE A N 1
ATOM 6439 C CA . ILE A 1 822 ? -4.246 38.568 89.026 1.00 64.31 822 ILE A CA 1
ATOM 6440 C C . ILE A 1 822 ? -2.763 38.936 88.930 1.00 64.31 822 ILE A C 1
ATOM 6442 O O . ILE A 1 822 ? -1.949 38.080 88.602 1.00 64.31 822 ILE A O 1
ATOM 6446 N N . ALA A 1 823 ? -2.379 40.167 89.277 1.00 63.50 823 ALA A N 1
ATOM 6447 C CA . ALA A 1 823 ? -0.977 40.588 89.291 1.00 63.50 823 ALA A CA 1
ATOM 6448 C C . ALA A 1 823 ? -0.155 39.829 90.351 1.00 63.50 823 ALA A C 1
ATOM 6450 O O . ALA A 1 823 ? 1.009 39.495 90.134 1.00 63.50 823 ALA A O 1
ATOM 6451 N N . THR A 1 824 ? -0.765 39.514 91.497 1.00 66.81 824 THR A N 1
ATOM 6452 C CA . THR A 1 824 ? -0.141 38.703 92.556 1.00 66.81 824 THR A CA 1
ATOM 6453 C C . THR A 1 824 ? -0.014 37.242 92.125 1.00 66.81 824 THR A C 1
ATOM 6455 O O . THR A 1 824 ? 1.003 36.611 92.397 1.00 66.81 824 THR A O 1
ATOM 6458 N N . LEU A 1 825 ? -1.010 36.719 91.407 1.00 66.62 825 LEU A N 1
ATOM 6459 C CA . LEU A 1 825 ? -1.012 35.382 90.820 1.00 66.62 825 LEU A CA 1
ATOM 6460 C C . LEU A 1 825 ? 0.040 35.263 89.712 1.00 66.62 825 LEU A C 1
ATOM 6462 O O . LEU A 1 825 ? 0.818 34.318 89.733 1.00 66.62 825 LEU A O 1
ATOM 6466 N N . ALA A 1 826 ? 0.152 36.257 88.830 1.00 66.81 826 ALA A N 1
ATOM 6467 C CA . ALA A 1 826 ? 1.216 36.338 87.835 1.00 66.81 826 ALA A CA 1
ATOM 6468 C C . ALA A 1 826 ? 2.596 36.346 88.515 1.00 66.81 826 ALA A C 1
ATOM 6470 O O . ALA A 1 826 ? 3.401 35.456 88.266 1.00 66.81 826 ALA A O 1
ATOM 6471 N N . ASN A 1 827 ? 2.847 37.253 89.467 1.00 68.31 827 ASN A N 1
ATOM 6472 C CA . ASN A 1 827 ? 4.127 37.319 90.188 1.00 68.31 827 ASN A CA 1
ATOM 6473 C C . ASN A 1 827 ? 4.451 36.041 90.997 1.00 68.31 827 ASN A C 1
ATOM 6475 O O . ASN A 1 827 ? 5.612 35.626 91.081 1.00 68.31 827 ASN A O 1
ATOM 6479 N N . GLY A 1 828 ? 3.438 35.396 91.581 1.00 67.94 828 GLY A N 1
ATOM 6480 C CA . GLY A 1 828 ? 3.577 34.117 92.285 1.00 67.94 828 GLY A CA 1
ATOM 6481 C C . GLY A 1 828 ? 3.934 32.969 91.340 1.00 67.94 828 GLY A C 1
ATOM 6482 O O . GLY A 1 828 ? 4.845 32.195 91.619 1.00 67.94 828 GLY A O 1
ATOM 6483 N N . LEU A 1 829 ? 3.290 32.903 90.175 1.00 67.94 829 LEU A N 1
ATOM 6484 C CA . LEU A 1 829 ? 3.604 31.918 89.140 1.00 67.94 829 LEU A CA 1
ATOM 6485 C C . LEU A 1 829 ? 4.974 32.162 88.494 1.00 67.94 829 LEU A C 1
ATOM 6487 O O . LEU A 1 829 ? 5.666 31.205 88.154 1.00 67.94 829 LEU A O 1
ATOM 6491 N N . TYR A 1 830 ? 5.415 33.419 88.389 1.00 70.12 830 TYR A N 1
ATOM 6492 C CA . TYR A 1 830 ? 6.753 33.763 87.898 1.00 70.12 830 TYR A CA 1
ATOM 6493 C C . TYR A 1 830 ? 7.880 33.235 88.790 1.00 70.12 830 TYR A C 1
ATOM 6495 O O . TYR A 1 830 ? 8.954 32.910 88.277 1.00 70.12 830 TYR A O 1
ATOM 6503 N N . SER A 1 831 ? 7.647 33.163 90.103 1.00 69.69 831 SER A N 1
ATOM 6504 C CA . SER A 1 831 ? 8.658 32.817 91.110 1.00 69.69 831 SER A CA 1
ATOM 6505 C C . SER A 1 831 ? 8.634 31.347 91.551 1.00 69.69 831 SER A C 1
ATOM 6507 O O . SER A 1 831 ? 9.601 30.877 92.161 1.00 69.69 831 SER A O 1
ATOM 6509 N N . ASP A 1 832 ? 7.586 30.594 91.207 1.00 78.06 832 ASP A N 1
ATOM 6510 C CA . ASP A 1 832 ? 7.467 29.178 91.548 1.00 78.06 832 ASP A CA 1
ATOM 6511 C C . ASP A 1 832 ? 8.280 28.278 90.597 1.00 78.06 832 ASP A C 1
ATOM 6513 O O . ASP A 1 832 ? 8.046 28.200 89.387 1.00 78.06 832 ASP A O 1
ATOM 6517 N N . LYS A 1 833 ? 9.250 27.548 91.163 1.00 74.81 833 LYS A N 1
ATOM 6518 C CA . LYS A 1 833 ? 10.139 26.654 90.401 1.00 74.81 833 LYS A CA 1
ATOM 6519 C C . LYS A 1 833 ? 9.417 25.439 89.811 1.00 74.81 833 LYS A C 1
ATOM 6521 O O . LYS A 1 833 ? 9.838 24.947 88.766 1.00 74.81 833 LYS A O 1
ATOM 6526 N N . ALA A 1 834 ? 8.376 24.931 90.471 1.00 73.19 834 ALA A N 1
ATOM 6527 C CA . ALA A 1 834 ? 7.625 23.774 89.993 1.00 73.19 834 ALA A CA 1
ATOM 6528 C C . ALA A 1 834 ? 6.723 24.154 88.809 1.00 73.19 834 ALA A C 1
ATOM 6530 O O . ALA A 1 834 ? 6.598 23.379 87.858 1.00 73.19 834 ALA A O 1
ATOM 6531 N N . PHE A 1 835 ? 6.152 25.360 88.831 1.00 74.88 835 PHE A N 1
ATOM 6532 C CA . PHE A 1 835 ? 5.413 25.922 87.703 1.00 74.88 835 PHE A CA 1
ATOM 6533 C C . PHE A 1 835 ? 6.334 26.214 86.507 1.00 74.88 835 PHE A C 1
ATOM 6535 O O . PHE A 1 835 ? 6.040 25.761 85.400 1.00 74.88 835 PHE A O 1
ATOM 6542 N N . ASP A 1 836 ? 7.498 26.844 86.724 1.00 76.75 836 ASP A N 1
ATOM 6543 C CA . ASP A 1 836 ? 8.495 27.086 85.664 1.00 76.75 836 ASP A CA 1
ATOM 6544 C C . ASP A 1 836 ? 8.972 25.777 85.009 1.00 76.75 836 ASP A C 1
ATOM 6546 O O . ASP A 1 836 ? 9.070 25.672 83.790 1.00 76.75 836 ASP A O 1
ATOM 6550 N N . GLN A 1 837 ? 9.202 24.720 85.794 1.00 78.81 837 GLN A N 1
ATOM 6551 C CA . GLN A 1 837 ? 9.613 23.422 85.251 1.00 78.81 837 GLN A CA 1
ATOM 6552 C C . GLN A 1 837 ? 8.543 22.792 84.340 1.00 78.81 837 GLN A C 1
ATOM 6554 O O . GLN A 1 837 ? 8.876 22.107 83.369 1.00 78.81 837 GLN A O 1
ATOM 6559 N N . ARG A 1 838 ? 7.261 23.031 84.623 1.00 76.00 838 ARG A N 1
ATOM 6560 C CA . ARG A 1 838 ? 6.141 22.536 83.811 1.00 76.00 838 ARG A CA 1
ATOM 6561 C C . ARG A 1 838 ? 5.894 23.390 82.580 1.00 76.00 838 ARG A C 1
ATOM 6563 O O . ARG A 1 838 ? 5.656 22.824 81.517 1.00 76.00 838 ARG A O 1
ATOM 6570 N N . LEU A 1 839 ? 6.059 24.707 82.687 1.00 77.38 839 LEU A N 1
ATOM 6571 C CA . LEU A 1 839 ? 6.102 25.607 81.537 1.00 77.38 839 LEU A CA 1
ATOM 6572 C C . LEU A 1 839 ? 7.230 25.232 80.572 1.00 77.38 839 LEU A C 1
ATOM 6574 O O . LEU A 1 839 ? 6.994 25.161 79.372 1.00 77.38 839 LEU A O 1
ATOM 6578 N N . ARG A 1 840 ? 8.425 24.880 81.067 1.00 80.75 840 ARG A N 1
ATOM 6579 C CA . ARG A 1 840 ? 9.504 24.329 80.218 1.00 80.75 840 ARG A CA 1
ATOM 6580 C C . ARG A 1 840 ? 9.090 23.025 79.539 1.00 80.75 840 ARG A C 1
ATOM 6582 O O . ARG A 1 840 ? 9.480 22.771 78.404 1.00 80.75 840 ARG A O 1
ATOM 6589 N N . GLY A 1 841 ? 8.305 22.195 80.226 1.00 80.69 841 GLY A N 1
ATOM 6590 C CA . GLY A 1 841 ? 7.710 20.985 79.656 1.00 80.69 841 GLY A CA 1
ATOM 6591 C C . GLY A 1 841 ? 6.685 21.273 78.553 1.00 80.69 841 GLY A C 1
ATOM 6592 O O . GLY A 1 841 ? 6.661 20.554 77.557 1.00 80.69 841 GLY A O 1
ATOM 6593 N N . LEU A 1 842 ? 5.874 22.325 78.706 1.00 79.31 842 LEU A N 1
ATOM 6594 C CA . LEU A 1 842 ? 4.944 22.812 77.681 1.00 79.31 842 LEU A CA 1
ATOM 6595 C C . LEU A 1 842 ? 5.689 23.416 76.486 1.00 79.31 842 LEU A C 1
ATOM 6597 O O . LEU A 1 842 ? 5.374 23.065 75.356 1.00 79.31 842 LEU A O 1
ATOM 6601 N N . TYR A 1 843 ? 6.717 24.230 76.727 1.00 80.75 843 TYR A N 1
ATOM 6602 C CA . TYR A 1 843 ? 7.550 24.829 75.683 1.00 80.75 843 TYR A CA 1
ATOM 6603 C C . TYR A 1 843 ? 8.252 23.771 74.820 1.00 80.75 843 TYR A C 1
ATOM 6605 O O . TYR A 1 843 ? 8.161 23.820 73.601 1.00 80.75 843 TYR A O 1
ATOM 6613 N N . ARG A 1 844 ? 8.846 22.732 75.427 1.00 81.25 844 ARG A N 1
ATOM 6614 C CA . ARG A 1 844 ? 9.436 21.612 74.662 1.00 81.25 844 ARG A CA 1
ATOM 6615 C C . ARG A 1 844 ? 8.421 20.892 73.775 1.00 81.25 844 ARG A C 1
ATOM 6617 O O . ARG A 1 844 ? 8.776 20.398 72.716 1.00 81.25 844 ARG A O 1
ATOM 6624 N N . ARG A 1 845 ? 7.163 20.787 74.215 1.00 79.00 845 ARG A N 1
ATOM 6625 C CA . ARG A 1 845 ? 6.091 20.180 73.407 1.00 79.00 845 ARG A CA 1
ATOM 6626 C C . ARG A 1 845 ? 5.608 21.119 72.306 1.00 79.00 845 ARG A C 1
ATOM 6628 O O . ARG A 1 845 ? 5.253 20.646 71.236 1.00 79.00 845 ARG A O 1
ATOM 6635 N N . TYR A 1 846 ? 5.622 22.424 72.561 1.00 79.50 846 TYR A N 1
ATOM 6636 C CA . TYR A 1 846 ? 5.375 23.441 71.548 1.00 79.50 846 TYR A CA 1
ATOM 6637 C C . TYR A 1 846 ? 6.455 23.414 70.452 1.00 79.50 846 TYR A C 1
ATOM 6639 O O . TYR A 1 846 ? 6.102 23.384 69.281 1.00 79.50 846 TYR A O 1
ATOM 6647 N N . GLU A 1 847 ? 7.742 23.292 70.800 1.00 79.00 847 GLU A N 1
ATOM 6648 C CA . GLU A 1 847 ? 8.829 23.106 69.816 1.00 79.00 847 GLU A CA 1
ATOM 6649 C C . GLU A 1 847 ? 8.595 21.866 68.935 1.00 79.00 847 GLU A C 1
ATOM 6651 O O . GLU A 1 847 ? 8.678 21.954 67.714 1.00 79.00 847 GLU A O 1
ATOM 6656 N N . VAL A 1 848 ? 8.191 20.735 69.529 1.00 80.38 848 VAL A N 1
ATOM 6657 C CA . VAL A 1 848 ? 7.843 19.514 68.776 1.00 80.38 848 VAL A CA 1
ATOM 6658 C C . VAL A 1 848 ? 6.653 19.734 67.832 1.00 80.38 848 VAL A C 1
ATOM 6660 O O . VAL A 1 848 ? 6.651 19.206 66.721 1.00 80.38 848 VAL A O 1
ATOM 6663 N N . LEU A 1 849 ? 5.648 20.519 68.239 1.00 77.69 849 LEU A N 1
ATOM 6664 C CA . LEU A 1 849 ? 4.511 20.874 67.381 1.00 77.69 849 LEU A CA 1
ATOM 6665 C C . LEU A 1 849 ? 4.932 21.756 66.195 1.00 77.69 849 LEU A C 1
ATOM 6667 O O . LEU A 1 849 ? 4.456 21.531 65.083 1.00 77.69 849 LEU A O 1
ATOM 6671 N N . VAL A 1 850 ? 5.834 22.716 66.417 1.00 79.50 850 VAL A N 1
ATOM 6672 C CA . VAL A 1 850 ? 6.376 23.598 65.369 1.00 79.50 850 VAL A CA 1
ATOM 6673 C C . VAL A 1 850 ? 7.248 22.815 64.383 1.00 79.50 850 VAL A C 1
ATOM 6675 O O . VAL A 1 850 ? 7.098 22.972 63.171 1.00 79.50 850 VAL A O 1
ATOM 6678 N N . ASP A 1 851 ? 8.103 21.915 64.873 1.00 79.38 851 ASP A N 1
ATOM 6679 C CA . ASP A 1 851 ? 8.920 21.038 64.025 1.00 79.38 851 ASP A CA 1
ATOM 6680 C C . ASP A 1 851 ? 8.051 20.092 63.180 1.00 79.38 851 ASP A C 1
ATOM 6682 O O . ASP A 1 851 ? 8.319 19.887 61.991 1.00 79.38 851 ASP A O 1
ATOM 6686 N N . ALA A 1 852 ? 6.976 19.551 63.765 1.00 74.81 852 ALA A N 1
ATOM 6687 C CA . ALA A 1 852 ? 6.009 18.727 63.045 1.00 74.81 852 ALA A CA 1
ATOM 6688 C C . ALA A 1 852 ? 5.301 19.518 61.933 1.00 74.81 852 ALA A C 1
ATOM 6690 O O . ALA A 1 852 ? 5.145 19.009 60.823 1.00 74.81 852 ALA A O 1
ATOM 6691 N N . GLU A 1 853 ? 4.915 20.771 62.189 1.00 78.50 853 GLU A N 1
ATOM 6692 C CA . GLU A 1 853 ? 4.309 21.639 61.177 1.00 78.50 853 GLU A CA 1
ATOM 6693 C C . GLU A 1 853 ? 5.292 21.972 60.045 1.00 78.50 853 GLU A C 1
ATOM 6695 O O . GLU A 1 853 ? 4.960 21.792 58.871 1.00 78.50 853 GLU A O 1
ATOM 6700 N N . LYS A 1 854 ? 6.535 22.342 60.367 1.00 80.44 854 LYS A N 1
ATOM 6701 C CA . LYS A 1 854 ? 7.573 22.604 59.361 1.00 80.44 854 LYS A CA 1
ATOM 6702 C C . LYS A 1 854 ? 7.828 21.388 58.463 1.00 80.44 854 LYS A C 1
ATOM 6704 O O . LYS A 1 854 ? 7.915 21.528 57.243 1.00 80.44 854 LYS A O 1
ATOM 6709 N N . ALA A 1 855 ? 7.856 20.183 59.036 1.00 75.62 855 ALA A N 1
ATOM 6710 C CA . ALA A 1 855 ? 7.961 18.944 58.267 1.00 75.62 855 ALA A CA 1
ATOM 6711 C C . ALA A 1 855 ? 6.763 18.738 57.314 1.00 75.62 855 ALA A C 1
ATOM 6713 O O . ALA A 1 855 ? 6.936 18.238 56.198 1.00 75.62 855 ALA A O 1
ATOM 6714 N N . THR A 1 856 ? 5.548 19.149 57.706 1.00 74.94 856 THR A N 1
ATOM 6715 C CA . THR A 1 856 ? 4.387 19.113 56.799 1.00 74.94 856 THR A CA 1
ATOM 6716 C C . THR A 1 856 ? 4.490 20.128 55.662 1.00 74.94 856 THR A C 1
ATOM 6718 O O . THR A 1 856 ? 4.134 19.793 54.529 1.00 74.94 856 THR A O 1
ATOM 6721 N N . GLU A 1 857 ? 5.007 21.333 55.916 1.00 78.69 857 GLU A N 1
ATOM 6722 C CA . GLU A 1 857 ? 5.209 22.360 54.888 1.00 78.69 857 GLU A CA 1
ATOM 6723 C C . GLU A 1 857 ? 6.279 21.947 53.867 1.00 78.69 857 GLU A C 1
ATOM 6725 O O . GLU A 1 857 ? 6.053 22.062 52.658 1.00 78.69 857 GLU A O 1
ATOM 6730 N N . GLU A 1 858 ? 7.401 21.382 54.324 1.00 79.44 858 GLU A N 1
ATOM 6731 C CA . GLU A 1 858 ? 8.454 20.835 53.458 1.00 79.44 858 GLU A CA 1
ATOM 6732 C C . GLU A 1 858 ? 7.915 19.702 52.571 1.00 79.44 858 GLU A C 1
ATOM 6734 O O . GLU A 1 858 ? 8.114 19.714 51.350 1.00 79.44 858 GLU A O 1
ATOM 6739 N N . ALA A 1 859 ? 7.127 18.786 53.147 1.00 71.81 859 ALA A N 1
ATOM 6740 C CA . ALA A 1 859 ? 6.450 17.740 52.386 1.00 71.81 859 ALA A CA 1
ATOM 6741 C C . ALA A 1 859 ? 5.458 18.323 51.362 1.00 71.81 859 ALA A C 1
ATOM 6743 O O . ALA A 1 859 ? 5.353 17.820 50.244 1.00 71.81 859 ALA A O 1
ATOM 6744 N N . ILE A 1 860 ? 4.730 19.399 51.690 1.00 76.25 860 ILE A N 1
ATOM 6745 C CA . ILE A 1 860 ? 3.827 20.079 50.745 1.00 76.25 860 ILE A CA 1
ATOM 6746 C C . ILE A 1 860 ? 4.601 20.725 49.587 1.00 76.25 860 ILE A C 1
ATOM 6748 O O . ILE A 1 860 ? 4.169 20.619 48.433 1.00 76.25 860 ILE A O 1
ATOM 6752 N N . ALA A 1 861 ? 5.741 21.357 49.864 1.00 77.00 861 ALA A N 1
ATOM 6753 C CA . ALA A 1 861 ? 6.594 21.951 48.841 1.00 77.00 861 ALA A CA 1
ATOM 6754 C C . ALA A 1 861 ? 7.175 20.888 47.890 1.00 77.00 861 ALA A C 1
ATOM 6756 O O . ALA A 1 861 ? 7.178 21.090 46.672 1.00 77.00 861 ALA A O 1
ATOM 6757 N N . GLU A 1 862 ? 7.596 19.733 48.413 1.00 76.31 862 GLU A N 1
ATOM 6758 C CA . GLU A 1 862 ? 8.086 18.609 47.606 1.00 76.31 862 GLU A CA 1
ATOM 6759 C C . GLU A 1 862 ? 6.995 18.054 46.670 1.00 76.31 862 GLU A C 1
ATOM 6761 O O . GLU A 1 862 ? 7.254 17.811 45.491 1.00 76.31 862 GLU A O 1
ATOM 6766 N N . ILE A 1 863 ? 5.737 17.976 47.124 1.00 69.75 863 ILE A N 1
ATOM 6767 C CA . ILE A 1 863 ? 4.593 17.586 46.272 1.00 69.75 863 ILE A CA 1
ATOM 6768 C C . ILE A 1 863 ? 4.400 18.551 45.127 1.00 69.75 863 ILE A C 1
ATOM 6770 O O . ILE A 1 863 ? 4.101 18.125 44.015 1.00 69.75 863 ILE A O 1
ATOM 6774 N N . LYS A 1 864 ? 4.477 19.854 45.406 1.00 76.94 864 LYS A N 1
ATOM 6775 C CA . LYS A 1 864 ? 4.254 20.860 44.374 1.00 76.94 864 LYS A CA 1
ATOM 6776 C C . LYS A 1 864 ? 5.302 20.702 43.270 1.00 76.94 864 LYS A C 1
ATOM 6778 O O . LYS A 1 864 ? 4.920 20.642 42.105 1.00 76.94 864 LYS A O 1
ATOM 6783 N N . LYS A 1 865 ? 6.567 20.470 43.642 1.00 76.81 865 LYS A N 1
ATOM 6784 C CA . LYS A 1 865 ? 7.658 20.155 42.705 1.00 76.81 865 LYS A CA 1
ATOM 6785 C C . LYS A 1 865 ? 7.415 18.855 41.928 1.00 76.81 865 LYS A C 1
ATOM 6787 O O . LYS A 1 865 ? 7.571 18.841 40.712 1.00 76.81 865 LYS A O 1
ATOM 6792 N N . LEU A 1 866 ? 6.989 17.775 42.589 1.00 71.88 866 LEU A N 1
ATOM 6793 C CA . LEU A 1 866 ? 6.688 16.495 41.926 1.00 71.88 866 LEU A CA 1
ATOM 6794 C C . LEU A 1 866 ? 5.479 16.588 40.982 1.00 71.88 866 LEU A C 1
ATOM 6796 O O . LEU A 1 866 ? 5.484 15.991 39.905 1.00 71.88 866 LEU A O 1
ATOM 6800 N N . LYS A 1 867 ? 4.452 17.364 41.348 1.00 74.50 867 LYS A N 1
ATOM 6801 C CA . LYS A 1 867 ? 3.296 17.651 40.486 1.00 74.50 867 LYS A CA 1
ATOM 6802 C C . LYS A 1 867 ? 3.697 18.475 39.271 1.00 74.50 867 LYS A C 1
ATOM 6804 O O . LYS A 1 867 ? 3.283 18.130 38.169 1.00 74.50 867 LYS A O 1
ATOM 6809 N N . GLU A 1 868 ? 4.502 19.518 39.460 1.00 76.12 868 GLU A N 1
ATOM 6810 C CA . GLU A 1 868 ? 5.057 20.322 38.367 1.00 76.12 868 GLU A CA 1
ATOM 6811 C C . GLU A 1 868 ? 5.903 19.452 37.427 1.00 76.12 868 GLU A C 1
ATOM 6813 O O . GLU A 1 868 ? 5.688 19.490 36.222 1.00 76.12 868 GLU A O 1
ATOM 6818 N N . PHE A 1 869 ? 6.761 18.577 37.962 1.00 74.44 869 PHE A N 1
ATOM 6819 C CA . PHE A 1 869 ? 7.548 17.622 37.173 1.00 74.44 869 PHE A CA 1
ATOM 6820 C C . PHE A 1 869 ? 6.682 16.607 36.408 1.00 74.44 869 PHE A C 1
ATOM 6822 O O . PHE A 1 869 ? 6.922 16.315 35.239 1.00 74.44 869 PHE A O 1
ATOM 6829 N N . THR A 1 870 ? 5.637 16.072 37.043 1.00 72.88 870 THR A N 1
ATOM 6830 C CA . THR A 1 870 ? 4.702 15.148 36.379 1.00 72.88 870 THR A CA 1
ATOM 6831 C C . THR A 1 870 ? 3.935 15.858 35.266 1.00 72.88 870 THR A C 1
ATOM 6833 O O . THR A 1 870 ? 3.696 15.283 34.205 1.00 72.88 870 THR A O 1
ATOM 6836 N N . TYR A 1 871 ? 3.550 17.115 35.495 1.00 75.56 871 TYR A N 1
ATOM 6837 C CA . TYR A 1 871 ? 2.872 17.942 34.507 1.00 75.56 871 TYR A CA 1
ATOM 6838 C C . TYR A 1 871 ? 3.780 18.249 33.313 1.00 75.56 871 TYR A C 1
ATOM 6840 O O . TYR A 1 871 ? 3.354 18.043 32.180 1.00 75.56 871 TYR A O 1
ATOM 6848 N N . THR A 1 872 ? 5.033 18.658 33.540 1.00 75.56 872 THR A N 1
ATOM 6849 C CA . THR A 1 872 ? 5.992 18.892 32.448 1.00 75.56 872 THR A CA 1
ATOM 6850 C C . THR A 1 872 ? 6.309 17.611 31.689 1.00 75.56 872 THR A C 1
ATOM 6852 O O . THR A 1 872 ? 6.356 17.639 30.465 1.00 75.56 872 THR A O 1
ATOM 6855 N N . SER A 1 873 ? 6.443 16.473 32.378 1.00 75.19 873 SER A N 1
ATOM 6856 C CA . SER A 1 873 ? 6.642 15.175 31.728 1.00 75.19 873 SER A CA 1
ATOM 6857 C C . SER A 1 873 ? 5.458 14.798 30.831 1.00 75.19 873 SER A C 1
ATOM 6859 O O . SER A 1 873 ? 5.677 14.426 29.683 1.00 75.19 873 SER A O 1
ATOM 6861 N N . ARG A 1 874 ? 4.213 14.961 31.302 1.00 77.94 874 ARG A N 1
ATOM 6862 C CA . ARG A 1 874 ? 3.005 14.712 30.493 1.00 77.94 874 ARG A CA 1
ATOM 6863 C C . ARG A 1 874 ? 2.875 15.666 29.310 1.00 77.94 874 ARG A C 1
ATOM 6865 O O . ARG A 1 874 ? 2.499 15.240 28.228 1.00 77.94 874 ARG A O 1
ATOM 6872 N N . LEU A 1 875 ? 3.182 16.942 29.512 1.00 77.44 875 LEU A N 1
ATOM 6873 C CA . LEU A 1 875 ? 3.145 17.956 28.461 1.00 77.44 875 LEU A CA 1
ATOM 6874 C C . LEU A 1 875 ? 4.205 17.676 27.385 1.00 77.44 875 LEU A C 1
ATOM 6876 O O . LEU A 1 875 ? 3.934 17.820 26.198 1.00 77.44 875 LEU A O 1
ATOM 6880 N N . LEU A 1 876 ? 5.378 17.186 27.785 1.00 79.56 876 LEU A N 1
ATOM 6881 C CA . LEU A 1 876 ? 6.418 16.756 26.858 1.00 79.56 876 LEU A CA 1
ATOM 6882 C C . LEU A 1 876 ? 6.026 15.473 26.111 1.00 79.56 876 LEU A C 1
ATOM 6884 O O . LEU A 1 876 ? 6.248 15.386 24.909 1.00 79.56 876 LEU A O 1
ATOM 6888 N N . GLU A 1 877 ? 5.388 14.504 26.776 1.00 80.75 877 GLU A N 1
ATOM 6889 C CA . GLU A 1 877 ? 4.793 13.342 26.098 1.00 80.75 877 GLU A CA 1
ATOM 6890 C C . GLU A 1 877 ? 3.728 13.756 25.076 1.00 80.75 877 GLU A C 1
ATOM 6892 O O . GLU A 1 877 ? 3.730 13.241 23.964 1.00 80.75 877 GLU A O 1
ATOM 6897 N N . GLN A 1 878 ? 2.872 14.723 25.415 1.00 82.88 878 GLN A N 1
ATOM 6898 C CA . GLN A 1 878 ? 1.870 15.255 24.495 1.00 82.88 878 GLN A CA 1
ATOM 6899 C C . GLN A 1 878 ? 2.519 15.918 23.271 1.00 82.88 878 GLN A C 1
ATOM 6901 O O . GLN A 1 878 ? 2.081 15.673 22.149 1.00 82.88 878 GLN A O 1
ATOM 6906 N N . PHE A 1 879 ? 3.579 16.711 23.457 1.00 82.31 879 PHE A N 1
ATOM 6907 C CA . PHE A 1 879 ? 4.320 17.289 22.333 1.00 82.31 879 PHE A CA 1
ATOM 6908 C C . PHE A 1 879 ? 5.046 16.234 21.500 1.00 82.31 879 PHE A C 1
ATOM 6910 O O . PHE A 1 879 ? 5.089 16.357 20.279 1.00 82.31 879 PHE A O 1
ATOM 6917 N N . MET A 1 880 ? 5.592 15.189 22.127 1.00 82.81 880 MET A N 1
ATOM 6918 C CA . MET A 1 880 ? 6.176 14.061 21.399 1.00 82.81 880 MET A CA 1
ATOM 6919 C C . MET A 1 880 ? 5.135 13.365 20.526 1.00 82.81 880 MET A C 1
ATOM 6921 O O . MET A 1 880 ? 5.423 13.087 19.366 1.00 82.81 880 MET A O 1
ATOM 6925 N N . ASP A 1 881 ? 3.943 13.109 21.067 1.00 82.50 881 ASP A N 1
ATOM 6926 C CA . ASP A 1 881 ? 2.850 12.470 20.335 1.00 82.50 881 ASP A CA 1
ATOM 6927 C C . ASP A 1 881 ? 2.360 13.376 19.180 1.00 82.50 881 ASP A C 1
ATOM 6929 O O . ASP A 1 881 ? 2.131 12.886 18.073 1.00 82.50 881 ASP A O 1
ATOM 6933 N N . GLU A 1 882 ? 2.287 14.700 19.387 1.00 84.69 882 GLU A N 1
ATOM 6934 C CA . GLU A 1 882 ? 1.939 15.680 18.343 1.00 84.69 882 GLU A CA 1
ATOM 6935 C C . GLU A 1 882 ? 3.003 15.751 17.232 1.00 84.69 882 GLU A C 1
ATOM 6937 O O . GLU A 1 882 ? 2.667 15.770 16.046 1.00 84.69 882 GLU A O 1
ATOM 6942 N N . GLN A 1 883 ? 4.292 15.765 17.586 1.00 85.12 883 GLN A N 1
ATOM 6943 C CA . GLN A 1 883 ? 5.382 15.784 16.604 1.00 85.12 883 GLN A CA 1
ATOM 6944 C C . GLN A 1 883 ? 5.515 14.455 15.864 1.00 85.12 883 GLN A C 1
ATOM 6946 O O . GLN A 1 883 ? 5.739 14.430 14.653 1.00 85.12 883 GLN A O 1
ATOM 6951 N N . GLU A 1 884 ? 5.301 13.337 16.556 1.00 84.38 884 GLU A N 1
ATOM 6952 C CA . GLU A 1 884 ? 5.189 12.034 15.915 1.00 84.38 884 GLU A CA 1
ATOM 6953 C C . GLU A 1 884 ? 4.030 12.030 14.911 1.00 84.38 884 GLU A C 1
ATOM 6955 O O . GLU A 1 884 ? 4.227 11.624 13.765 1.00 84.38 884 GLU A O 1
ATOM 6960 N N . GLU A 1 885 ? 2.853 12.539 15.279 1.00 85.50 885 GLU A N 1
ATOM 6961 C CA . GLU A 1 885 ? 1.712 12.636 14.367 1.00 85.50 885 GLU A CA 1
ATOM 6962 C C . GLU A 1 885 ? 2.018 13.510 13.143 1.00 85.50 885 GLU A C 1
ATOM 6964 O O . GLU A 1 885 ? 1.752 13.083 12.013 1.00 85.50 885 GLU A O 1
ATOM 6969 N N . LYS A 1 886 ? 2.633 14.684 13.341 1.00 87.19 886 LYS A N 1
ATOM 6970 C CA . LYS A 1 886 ? 3.090 15.558 12.249 1.00 87.19 886 LYS A CA 1
ATOM 6971 C C . LYS A 1 886 ? 4.072 14.835 11.330 1.00 87.19 886 LYS A C 1
ATOM 6973 O O . LYS A 1 886 ? 3.864 14.836 10.119 1.00 87.19 886 LYS A O 1
ATOM 6978 N N . SER A 1 887 ? 5.080 14.153 11.882 1.00 84.31 887 SER A N 1
ATOM 6979 C CA . SER A 1 887 ? 6.060 13.389 11.094 1.00 84.31 887 SER A CA 1
ATOM 6980 C C . SER A 1 887 ? 5.388 12.310 10.235 1.00 84.31 887 SER A C 1
ATOM 6982 O O . SER A 1 887 ? 5.712 12.137 9.060 1.00 84.31 887 SER A O 1
ATOM 6984 N N . VAL A 1 888 ? 4.387 11.614 10.786 1.00 82.31 888 VAL A N 1
ATOM 6985 C CA . VAL A 1 888 ? 3.663 10.559 10.074 1.00 82.31 888 VAL A CA 1
ATOM 6986 C C . VAL A 1 888 ? 2.746 11.143 8.997 1.00 82.31 888 VAL A C 1
ATOM 6988 O O . VAL A 1 888 ? 2.699 10.603 7.893 1.00 82.31 888 VAL A O 1
ATOM 6991 N N . ALA A 1 889 ? 2.055 12.253 9.263 1.00 83.88 889 ALA A N 1
ATOM 6992 C CA . ALA A 1 889 ? 1.253 12.946 8.253 1.00 83.88 889 ALA A CA 1
ATOM 6993 C C . ALA A 1 889 ? 2.116 13.472 7.090 1.00 83.88 889 ALA A C 1
ATOM 6995 O O . ALA A 1 889 ? 1.735 13.353 5.926 1.00 83.88 889 ALA A O 1
ATOM 6996 N N . LEU A 1 890 ? 3.310 13.988 7.385 1.00 85.94 890 LEU A N 1
ATOM 6997 C CA . LEU A 1 890 ? 4.254 14.462 6.372 1.00 85.94 890 LEU A CA 1
ATOM 6998 C C . LEU A 1 890 ? 4.829 13.317 5.531 1.00 85.94 890 LEU A C 1
ATOM 7000 O O . LEU A 1 890 ? 4.955 13.468 4.317 1.00 85.94 890 LEU A O 1
ATOM 7004 N N . MET A 1 891 ? 5.073 12.144 6.126 1.00 82.62 891 MET A N 1
ATOM 7005 C CA . MET A 1 891 ? 5.415 10.940 5.360 1.00 82.62 891 MET A CA 1
ATOM 7006 C C . MET A 1 891 ? 4.311 10.549 4.365 1.00 82.62 891 MET A C 1
ATOM 7008 O O . MET A 1 891 ? 4.617 10.106 3.259 1.00 82.62 891 MET A O 1
ATOM 7012 N N . GLU A 1 892 ? 3.030 10.701 4.716 1.00 84.19 892 GLU A N 1
ATOM 7013 C CA . GLU A 1 892 ? 1.928 10.445 3.774 1.00 84.19 892 GLU A CA 1
ATOM 7014 C C . GLU A 1 892 ? 1.929 11.446 2.614 1.00 84.19 892 GLU A C 1
ATOM 7016 O O . GLU A 1 892 ? 1.818 11.026 1.461 1.00 84.19 892 GLU A O 1
ATOM 7021 N N . ALA A 1 893 ? 2.138 12.735 2.898 1.00 85.50 893 ALA A N 1
ATOM 7022 C CA . ALA A 1 893 ? 2.256 13.772 1.872 1.00 85.50 893 ALA A CA 1
ATOM 7023 C C . ALA A 1 893 ? 3.459 13.530 0.940 1.00 85.50 893 ALA A C 1
ATOM 7025 O O . ALA A 1 893 ? 3.343 13.615 -0.283 1.00 85.50 893 ALA A O 1
ATOM 7026 N N . LEU A 1 894 ? 4.613 13.145 1.493 1.00 86.81 894 LEU A N 1
ATOM 7027 C CA . LEU A 1 894 ? 5.804 12.788 0.719 1.00 86.81 894 LEU A CA 1
ATOM 7028 C C . LEU A 1 894 ? 5.550 11.575 -0.191 1.00 86.81 894 LEU A C 1
ATOM 7030 O O . LEU A 1 894 ? 6.011 11.538 -1.336 1.00 86.81 894 LEU A O 1
ATOM 7034 N N . ARG A 1 895 ? 4.770 10.594 0.268 1.00 85.38 895 ARG A N 1
ATOM 7035 C CA . ARG A 1 895 ? 4.376 9.424 -0.534 1.00 85.38 895 ARG A CA 1
ATOM 7036 C C . ARG A 1 895 ? 3.398 9.784 -1.649 1.00 85.38 895 ARG A C 1
ATOM 7038 O O . ARG A 1 895 ? 3.545 9.283 -2.761 1.00 85.38 895 ARG A O 1
ATOM 7045 N N . GLU A 1 896 ? 2.456 10.682 -1.384 1.00 87.56 896 GLU A N 1
ATOM 7046 C CA . GLU A 1 896 ? 1.546 11.213 -2.402 1.00 87.56 896 GLU A CA 1
ATOM 7047 C C . GLU A 1 896 ? 2.316 11.949 -3.507 1.00 87.56 896 GLU A C 1
ATOM 7049 O O . GLU A 1 896 ? 2.171 11.640 -4.693 1.00 87.56 896 GLU A O 1
ATOM 7054 N N . HIS A 1 897 ? 3.182 12.891 -3.125 1.00 89.62 897 HIS A N 1
ATOM 7055 C CA . HIS A 1 897 ? 3.948 13.686 -4.080 1.00 89.62 897 HIS A CA 1
ATOM 7056 C C . HIS A 1 897 ? 4.977 12.845 -4.844 1.00 89.62 897 HIS A C 1
ATOM 7058 O O . HIS A 1 897 ? 5.080 12.997 -6.061 1.00 89.62 897 HIS A O 1
ATOM 7064 N N . SER A 1 898 ? 5.661 11.900 -4.188 1.00 88.75 898 SER A N 1
ATOM 7065 C CA . SER A 1 898 ? 6.555 10.955 -4.884 1.00 88.75 898 SER A CA 1
ATOM 7066 C C . SER A 1 898 ? 5.803 10.071 -5.868 1.00 88.75 898 SER A C 1
ATOM 7068 O O . SER A 1 898 ? 6.250 9.927 -6.999 1.00 88.75 898 SER A O 1
ATOM 7070 N N . SER A 1 899 ? 4.617 9.574 -5.504 1.00 88.12 899 SER A N 1
ATOM 7071 C CA . SER A 1 899 ? 3.780 8.780 -6.409 1.00 88.12 899 SER A CA 1
ATOM 7072 C C . SER A 1 899 ? 3.399 9.578 -7.659 1.00 88.12 899 SER A C 1
ATOM 7074 O O . SER A 1 899 ? 3.369 9.029 -8.761 1.00 88.12 899 SER A O 1
ATOM 7076 N N . ASN A 1 900 ? 3.134 10.880 -7.535 1.00 90.69 900 ASN A N 1
ATOM 7077 C CA . ASN A 1 900 ? 2.827 11.727 -8.690 1.00 90.69 900 ASN A CA 1
ATOM 7078 C C . ASN A 1 900 ? 4.024 11.868 -9.641 1.00 90.69 900 ASN A C 1
ATOM 7080 O O . ASN A 1 900 ? 3.850 11.711 -10.853 1.00 90.69 900 ASN A O 1
ATOM 7084 N N . VAL A 1 901 ? 5.226 12.099 -9.107 1.00 90.56 901 VAL A N 1
ATOM 7085 C CA . VAL A 1 901 ? 6.443 12.183 -9.927 1.00 90.56 901 VAL A CA 1
ATOM 7086 C C . VAL A 1 901 ? 6.780 10.817 -10.543 1.00 90.56 901 VAL A C 1
ATOM 7088 O O . VAL A 1 901 ? 7.016 10.731 -11.747 1.00 90.56 901 VAL A O 1
ATOM 7091 N N . ASP A 1 902 ? 6.718 9.735 -9.764 1.00 90.69 902 ASP A N 1
ATOM 7092 C CA . ASP A 1 902 ? 6.961 8.360 -10.221 1.00 90.69 902 ASP A CA 1
ATOM 7093 C C . ASP A 1 902 ? 5.997 7.967 -11.348 1.00 90.69 902 ASP A C 1
ATOM 7095 O O . ASP A 1 902 ? 6.398 7.382 -12.355 1.00 90.69 902 ASP A O 1
ATOM 7099 N N . ASN A 1 903 ? 4.716 8.328 -11.223 1.00 91.56 903 ASN A N 1
ATOM 7100 C CA . ASN A 1 903 ? 3.725 8.096 -12.270 1.00 91.56 903 ASN A CA 1
ATOM 7101 C C . ASN A 1 903 ? 4.041 8.882 -13.545 1.00 91.56 903 ASN A C 1
ATOM 7103 O O . ASN A 1 903 ? 3.798 8.368 -14.638 1.00 91.56 903 ASN A O 1
ATOM 7107 N N . TYR A 1 904 ? 4.576 10.099 -13.435 1.00 92.25 904 TYR A N 1
ATOM 7108 C CA . TYR A 1 904 ? 5.016 10.854 -14.604 1.00 92.25 904 TYR A CA 1
ATOM 7109 C C . TYR A 1 904 ? 6.218 10.185 -15.276 1.00 92.25 904 TYR A C 1
ATOM 7111 O O . TYR A 1 904 ? 6.167 9.910 -16.473 1.00 92.25 904 TYR A O 1
ATOM 7119 N N . LEU A 1 905 ? 7.263 9.855 -14.510 1.00 91.31 905 LEU A N 1
ATOM 7120 C CA . LEU A 1 905 ? 8.460 9.178 -15.022 1.00 91.31 905 LEU A CA 1
ATOM 7121 C C . LEU A 1 905 ? 8.114 7.837 -15.673 1.00 91.31 905 LEU A C 1
ATOM 7123 O O . LEU A 1 905 ? 8.637 7.498 -16.734 1.00 91.31 905 LEU A O 1
ATOM 7127 N N . LYS A 1 906 ? 7.163 7.103 -15.090 1.00 93.00 906 LYS A N 1
ATOM 7128 C CA . LYS A 1 906 ? 6.620 5.882 -15.679 1.00 93.00 906 LYS A CA 1
ATOM 7129 C C . LYS A 1 906 ? 5.955 6.139 -17.031 1.00 93.00 906 LYS A C 1
ATOM 7131 O O . LYS A 1 906 ? 6.174 5.360 -17.950 1.00 93.00 906 LYS A O 1
ATOM 7136 N N . ARG A 1 907 ? 5.162 7.206 -17.185 1.00 93.38 907 ARG A N 1
ATOM 7137 C CA . ARG A 1 907 ? 4.534 7.548 -18.477 1.00 93.38 907 ARG A CA 1
ATOM 7138 C C . ARG A 1 907 ? 5.566 7.930 -19.536 1.00 93.38 907 ARG A C 1
ATOM 7140 O O . ARG A 1 907 ? 5.442 7.466 -20.662 1.00 93.38 907 ARG A O 1
ATOM 7147 N N . VAL A 1 908 ? 6.596 8.693 -19.164 1.00 93.19 908 VAL A N 1
ATOM 7148 C CA . VAL A 1 908 ? 7.727 9.009 -20.056 1.00 93.19 908 VAL A CA 1
ATOM 7149 C C . VAL A 1 908 ? 8.412 7.726 -20.525 1.00 93.19 908 VAL A C 1
ATOM 7151 O O . VAL A 1 908 ? 8.654 7.539 -21.714 1.00 93.19 908 VAL A O 1
ATOM 7154 N N . ALA A 1 909 ? 8.712 6.823 -19.591 1.00 93.00 909 ALA A N 1
ATOM 7155 C CA . ALA A 1 909 ? 9.360 5.556 -19.897 1.00 93.00 909 ALA A CA 1
ATOM 7156 C C . ALA A 1 909 ? 8.481 4.643 -20.768 1.00 93.00 909 ALA A C 1
ATOM 7158 O O . ALA A 1 909 ? 9.006 3.985 -21.657 1.00 93.00 909 ALA A O 1
ATOM 7159 N N . ILE A 1 910 ? 7.158 4.632 -20.562 1.00 94.69 910 ILE A N 1
ATOM 7160 C CA . ILE A 1 910 ? 6.210 3.923 -21.438 1.00 94.69 910 ILE A CA 1
ATOM 7161 C C . ILE A 1 910 ? 6.219 4.527 -22.848 1.00 94.69 910 ILE A C 1
ATOM 7163 O O . ILE A 1 910 ? 6.293 3.780 -23.812 1.00 94.69 910 ILE A O 1
ATOM 7167 N N . ALA A 1 911 ? 6.219 5.856 -22.988 1.00 95.00 911 ALA A N 1
ATOM 7168 C CA . ALA A 1 911 ? 6.284 6.497 -24.303 1.00 95.00 911 ALA A CA 1
ATOM 7169 C C . ALA A 1 911 ? 7.578 6.136 -25.060 1.00 95.00 911 ALA A C 1
ATOM 7171 O O . ALA A 1 911 ? 7.534 5.835 -26.254 1.00 95.00 911 ALA A O 1
ATOM 7172 N N . LEU A 1 912 ? 8.716 6.093 -24.355 1.00 95.00 912 LEU A N 1
ATOM 7173 C CA . LEU A 1 912 ? 9.983 5.629 -24.925 1.00 95.00 912 LEU A CA 1
ATOM 7174 C C . LEU A 1 912 ? 9.952 4.133 -25.261 1.00 95.00 912 LEU A C 1
ATOM 7176 O O . LEU A 1 912 ? 10.484 3.726 -26.291 1.00 95.00 912 LEU A O 1
ATOM 7180 N N . GLU A 1 913 ? 9.345 3.314 -24.403 1.00 94.38 913 GLU A N 1
ATOM 7181 C CA . GLU A 1 913 ? 9.168 1.880 -24.630 1.00 94.38 913 GLU A CA 1
ATOM 7182 C C . GLU A 1 913 ? 8.353 1.609 -25.896 1.00 94.38 913 GLU A C 1
ATOM 7184 O O . GLU A 1 913 ? 8.769 0.797 -26.721 1.00 94.38 913 GLU A O 1
ATOM 7189 N N . ASP A 1 914 ? 7.232 2.308 -26.068 1.00 95.06 914 ASP A N 1
ATOM 7190 C CA . ASP A 1 914 ? 6.347 2.165 -27.221 1.00 95.06 914 ASP A CA 1
ATOM 7191 C C . ASP A 1 914 ? 7.074 2.555 -28.518 1.00 95.06 914 ASP A C 1
ATOM 7193 O O . ASP A 1 914 ? 6.981 1.842 -29.521 1.00 95.06 914 ASP A O 1
ATOM 7197 N N . ASP A 1 915 ? 7.876 3.628 -28.490 1.00 95.75 915 ASP A N 1
ATOM 7198 C CA . ASP A 1 915 ? 8.737 4.005 -29.616 1.00 95.75 915 ASP A CA 1
ATOM 7199 C C . ASP A 1 915 ? 9.813 2.942 -29.894 1.00 95.75 915 ASP A C 1
ATOM 7201 O O . ASP A 1 915 ? 10.002 2.540 -31.043 1.00 95.75 915 ASP A O 1
ATOM 7205 N N . VAL A 1 916 ? 10.497 2.430 -28.864 1.00 94.38 916 VAL A N 1
ATOM 7206 C CA . VAL A 1 916 ? 11.503 1.360 -29.001 1.00 94.38 916 VAL A CA 1
ATOM 7207 C C . VAL A 1 916 ? 10.886 0.092 -29.591 1.00 94.38 916 VAL A C 1
ATOM 7209 O O . VAL A 1 916 ? 11.464 -0.530 -30.489 1.00 94.38 916 VAL A O 1
ATOM 7212 N N . GLN A 1 917 ? 9.700 -0.289 -29.124 1.00 93.44 917 GLN A N 1
ATOM 7213 C CA . GLN A 1 917 ? 8.993 -1.465 -29.602 1.00 93.44 917 GLN A CA 1
ATOM 7214 C C . GLN A 1 917 ? 8.578 -1.301 -31.069 1.00 93.44 917 GLN A C 1
ATOM 7216 O O . GLN A 1 917 ? 8.833 -2.204 -31.873 1.00 93.44 917 GLN A O 1
ATOM 7221 N N . ALA A 1 918 ? 7.997 -0.153 -31.428 1.00 93.81 918 ALA A N 1
ATOM 7222 C CA . ALA A 1 918 ? 7.554 0.141 -32.788 1.00 93.81 918 ALA A CA 1
ATOM 7223 C C . ALA A 1 918 ? 8.721 0.253 -33.782 1.00 93.81 918 ALA A C 1
ATOM 7225 O O . ALA A 1 918 ? 8.615 -0.233 -34.908 1.00 93.81 918 ALA A O 1
ATOM 7226 N N . GLN A 1 919 ? 9.837 0.862 -33.371 1.00 92.75 919 GLN A N 1
ATOM 7227 C CA . GLN A 1 919 ? 10.974 1.143 -34.252 1.00 92.75 919 GLN A CA 1
ATOM 7228 C C . GLN A 1 919 ? 11.973 -0.012 -34.356 1.00 92.75 919 GLN A C 1
ATOM 7230 O O . GLN A 1 919 ? 12.579 -0.207 -35.410 1.00 92.75 919 GLN A O 1
ATOM 7235 N N . PHE A 1 920 ? 12.166 -0.795 -33.288 1.00 93.50 920 PHE A N 1
ATOM 7236 C CA . PHE A 1 920 ? 13.263 -1.767 -33.229 1.00 93.50 920 PHE A CA 1
ATOM 7237 C C . PHE A 1 920 ? 12.813 -3.216 -33.060 1.00 93.50 920 PHE A C 1
ATOM 7239 O O . PHE A 1 920 ? 13.417 -4.102 -33.672 1.00 93.50 920 PHE A O 1
ATOM 7246 N N . TYR A 1 921 ? 11.789 -3.492 -32.250 1.00 92.56 921 TYR A N 1
ATOM 7247 C CA . TYR A 1 921 ? 11.378 -4.874 -31.970 1.00 92.56 921 TYR A CA 1
ATOM 7248 C C . TYR A 1 921 ? 10.437 -5.423 -33.038 1.00 92.56 921 TYR A C 1
ATOM 7250 O O . TYR A 1 921 ? 10.722 -6.461 -33.635 1.00 92.56 921 TYR A O 1
ATOM 7258 N N . GLU A 1 922 ? 9.348 -4.712 -33.330 1.00 91.81 922 GLU A N 1
ATOM 7259 C CA . GLU A 1 922 ? 8.349 -5.158 -34.302 1.00 91.81 922 GLU A CA 1
ATOM 7260 C C . GLU A 1 922 ? 8.955 -5.352 -35.709 1.00 91.81 922 GLU A C 1
ATOM 7262 O O . GLU A 1 922 ? 8.754 -6.415 -36.308 1.00 91.81 922 GLU A O 1
ATOM 7267 N N . PRO A 1 923 ? 9.805 -4.438 -36.229 1.00 91.94 923 PRO A N 1
ATOM 7268 C CA . PRO A 1 923 ? 10.463 -4.652 -37.516 1.00 91.94 923 PRO A CA 1
ATOM 7269 C C . PRO A 1 923 ? 11.422 -5.847 -37.511 1.00 91.94 923 PRO A C 1
ATOM 7271 O O . PRO A 1 923 ? 11.527 -6.550 -38.519 1.00 91.94 923 PRO A O 1
ATOM 7274 N N . ALA A 1 924 ? 12.099 -6.123 -36.394 1.00 90.12 924 ALA A N 1
ATOM 7275 C CA . ALA A 1 924 ? 12.964 -7.293 -36.281 1.00 90.12 924 ALA A CA 1
ATOM 7276 C C . ALA A 1 924 ? 12.161 -8.595 -36.293 1.00 90.12 924 ALA A C 1
ATOM 7278 O O . ALA A 1 924 ? 12.511 -9.513 -37.035 1.00 90.12 924 ALA A O 1
ATOM 7279 N N . PHE A 1 925 ? 11.031 -8.660 -35.584 1.00 90.44 925 PHE A N 1
ATOM 7280 C CA . PHE A 1 925 ? 10.129 -9.812 -35.653 1.00 90.44 925 PHE A CA 1
ATOM 7281 C C . PHE A 1 925 ? 9.529 -10.001 -37.053 1.00 90.44 925 PHE A C 1
ATOM 7283 O O . PHE A 1 925 ? 9.433 -11.131 -37.541 1.00 90.44 925 PHE A O 1
ATOM 7290 N N . GLN A 1 926 ? 9.211 -8.915 -37.764 1.00 90.56 926 GLN A N 1
ATOM 7291 C CA . GLN A 1 926 ? 8.785 -8.988 -39.163 1.00 90.56 926 GLN A CA 1
ATOM 7292 C C . GLN A 1 926 ? 9.892 -9.518 -40.084 1.00 90.56 926 GLN A C 1
ATOM 7294 O O . GLN A 1 926 ? 9.611 -10.338 -40.962 1.00 90.56 926 GLN A O 1
ATOM 7299 N N . ARG A 1 927 ? 11.150 -9.100 -39.891 1.00 88.81 927 ARG A N 1
ATOM 7300 C CA . ARG A 1 927 ? 12.299 -9.625 -40.649 1.00 88.81 927 ARG A CA 1
ATOM 7301 C C . ARG A 1 927 ? 12.546 -11.100 -40.341 1.00 88.81 927 ARG A C 1
ATOM 7303 O O . ARG A 1 927 ? 12.668 -11.883 -41.280 1.00 88.81 927 ARG A O 1
ATOM 7310 N N . ILE A 1 928 ? 12.478 -11.508 -39.075 1.00 87.25 928 ILE A N 1
ATOM 7311 C CA . ILE A 1 928 ? 12.532 -12.917 -38.647 1.00 87.25 928 ILE A CA 1
ATOM 7312 C C . ILE A 1 928 ? 11.444 -13.751 -39.349 1.00 87.25 928 ILE A C 1
ATOM 7314 O O . ILE A 1 928 ? 11.715 -14.824 -39.901 1.00 87.25 928 ILE A O 1
ATOM 7318 N N . ARG A 1 929 ? 10.213 -13.231 -39.422 1.00 87.25 929 ARG A N 1
ATOM 7319 C CA . ARG A 1 929 ? 9.099 -13.876 -40.136 1.00 87.25 929 ARG A CA 1
ATOM 7320 C C . ARG A 1 929 ? 9.302 -13.940 -41.655 1.00 87.25 929 ARG A C 1
ATOM 7322 O O . ARG A 1 929 ? 8.800 -14.858 -42.295 1.00 87.25 929 ARG A O 1
ATOM 7329 N N . ARG A 1 930 ? 10.020 -12.992 -42.262 1.00 86.19 930 ARG A N 1
ATOM 7330 C CA . ARG A 1 930 ? 10.365 -13.055 -43.695 1.00 86.19 930 ARG A CA 1
ATOM 7331 C C . ARG A 1 930 ? 11.487 -14.054 -43.968 1.00 86.19 930 ARG A C 1
ATOM 7333 O O . ARG A 1 930 ? 11.401 -14.784 -44.948 1.00 86.19 930 ARG A O 1
ATOM 7340 N N . VAL A 1 931 ? 12.509 -14.099 -43.113 1.00 82.38 931 VAL A N 1
ATOM 7341 C CA . VAL A 1 931 ? 13.667 -14.994 -43.274 1.00 82.38 931 VAL A CA 1
ATOM 7342 C C . VAL A 1 931 ? 13.280 -16.462 -43.117 1.00 82.38 931 VAL A C 1
ATOM 7344 O O . VAL A 1 931 ? 13.773 -17.304 -43.852 1.00 82.38 931 VAL A O 1
ATOM 7347 N N . SER A 1 932 ? 12.376 -16.786 -42.200 1.00 80.06 932 SER A N 1
ATOM 7348 C CA . SER A 1 932 ? 11.858 -18.157 -42.059 1.00 80.06 932 SER A CA 1
ATOM 7349 C C . SER A 1 932 ? 11.224 -18.672 -43.360 1.00 80.06 932 SER A C 1
ATOM 7351 O O . SER A 1 932 ? 11.572 -19.751 -43.836 1.00 80.06 932 SER A O 1
ATOM 7353 N N . ARG A 1 933 ? 10.398 -17.848 -44.022 1.00 81.88 933 ARG A N 1
ATOM 7354 C CA . ARG A 1 933 ? 9.725 -18.210 -45.285 1.00 81.88 933 ARG A CA 1
ATOM 7355 C C . ARG A 1 933 ? 10.671 -18.526 -46.445 1.00 81.88 933 ARG A C 1
ATOM 7357 O O . ARG A 1 933 ? 10.255 -19.210 -47.370 1.00 81.88 933 ARG A O 1
ATOM 7364 N N . THR A 1 934 ? 11.907 -18.024 -46.442 1.00 80.62 934 THR A N 1
ATOM 7365 C CA . THR A 1 934 ? 12.832 -18.230 -47.569 1.00 80.62 934 THR A CA 1
ATOM 7366 C C . THR A 1 934 ? 13.585 -19.559 -47.521 1.00 80.62 934 THR A C 1
ATOM 7368 O O . THR A 1 934 ? 14.138 -19.954 -48.544 1.00 80.62 934 THR A O 1
ATOM 7371 N N . TRP A 1 935 ? 13.589 -20.264 -46.384 1.00 77.81 935 TRP A N 1
ATOM 7372 C CA . TRP A 1 935 ? 14.387 -21.485 -46.174 1.00 77.81 935 TRP A CA 1
ATOM 7373 C C . TRP A 1 935 ? 13.557 -22.753 -45.958 1.00 77.81 935 TRP A C 1
ATOM 7375 O O . TRP A 1 935 ? 14.101 -23.756 -45.500 1.00 77.81 935 TRP A O 1
ATOM 7385 N N . ASP A 1 936 ? 12.270 -22.726 -46.319 1.00 76.25 936 ASP A N 1
ATOM 7386 C CA . ASP A 1 936 ? 11.345 -23.855 -46.121 1.00 76.25 936 ASP A CA 1
ATOM 7387 C C . ASP A 1 936 ? 11.221 -24.244 -44.634 1.00 76.25 936 ASP A C 1
ATOM 7389 O O . ASP A 1 936 ? 11.138 -25.407 -44.246 1.00 76.25 936 ASP A O 1
ATOM 7393 N N . VAL A 1 937 ? 11.303 -23.226 -43.774 1.00 78.62 937 VAL A N 1
ATOM 7394 C CA . VAL A 1 937 ? 11.145 -23.332 -42.328 1.00 78.62 937 VAL A CA 1
ATOM 7395 C C . VAL A 1 937 ? 9.917 -22.512 -41.965 1.00 78.62 937 VAL A C 1
ATOM 7397 O O . VAL A 1 937 ? 9.878 -21.290 -42.117 1.00 78.62 937 VAL A O 1
ATOM 7400 N N . THR A 1 938 ? 8.876 -23.177 -41.489 1.00 78.88 938 THR A N 1
ATOM 7401 C CA . THR A 1 938 ? 7.664 -22.504 -41.031 1.00 78.88 938 THR A CA 1
ATOM 7402 C C . THR A 1 938 ? 7.931 -21.818 -39.693 1.00 78.88 938 THR A C 1
ATOM 7404 O O . THR A 1 938 ? 8.223 -22.467 -38.690 1.00 78.88 938 THR A O 1
ATOM 7407 N N . LEU A 1 939 ? 7.833 -20.487 -39.650 1.00 77.19 939 LEU A N 1
ATOM 7408 C CA . LEU A 1 939 ? 7.734 -19.792 -38.369 1.00 77.19 939 LEU A CA 1
ATOM 7409 C C . LEU A 1 939 ? 6.383 -20.148 -37.756 1.00 77.19 939 LEU A C 1
ATOM 7411 O O . LEU A 1 939 ? 5.346 -19.892 -38.373 1.00 77.19 939 LEU A O 1
ATOM 7415 N N . GLY A 1 940 ? 6.405 -20.722 -36.562 1.00 73.69 940 GLY A N 1
ATOM 7416 C CA . GLY A 1 940 ? 5.208 -20.915 -35.764 1.00 73.69 940 GLY A CA 1
ATOM 7417 C C . GLY A 1 940 ? 4.696 -19.588 -35.201 1.00 73.69 940 GLY A C 1
ATOM 7418 O O . GLY A 1 940 ? 4.829 -18.509 -35.793 1.00 73.69 940 GLY A O 1
ATOM 7419 N N . GLN A 1 941 ? 4.095 -19.666 -34.021 1.00 79.56 941 GLN A N 1
ATOM 7420 C CA . GLN A 1 941 ? 3.584 -18.499 -33.317 1.00 79.56 941 GLN A CA 1
ATOM 7421 C C . GLN A 1 941 ? 4.725 -17.728 -32.632 1.00 79.56 941 GLN A C 1
ATOM 7423 O O . GLN A 1 941 ? 5.668 -18.323 -32.107 1.00 79.56 941 GLN A O 1
ATOM 7428 N N . ILE A 1 942 ? 4.631 -16.393 -32.647 1.00 82.94 942 ILE A N 1
ATOM 7429 C CA . ILE A 1 942 ? 5.377 -15.532 -31.724 1.00 82.94 942 ILE A CA 1
ATOM 7430 C C . ILE A 1 942 ? 4.402 -15.173 -30.608 1.00 82.94 942 ILE A C 1
ATOM 7432 O O . ILE A 1 942 ? 3.434 -14.454 -30.861 1.00 82.94 942 ILE A O 1
ATOM 7436 N N . GLU A 1 943 ? 4.618 -15.679 -29.398 1.00 84.94 943 GLU A N 1
ATOM 7437 C CA . GLU A 1 943 ? 3.810 -15.293 -28.238 1.00 84.94 943 GLU A CA 1
ATOM 7438 C C . GLU A 1 943 ? 4.566 -14.236 -27.447 1.00 84.94 943 GLU A C 1
ATOM 7440 O O . GLU A 1 943 ? 5.760 -14.374 -27.194 1.00 84.94 943 GLU A O 1
ATOM 7445 N N . THR A 1 944 ? 3.878 -13.161 -27.068 1.00 86.31 944 THR A N 1
ATOM 7446 C CA . THR A 1 944 ? 4.437 -12.122 -26.203 1.00 86.31 944 THR A CA 1
ATOM 7447 C C . THR A 1 944 ? 3.612 -12.050 -24.933 1.00 86.31 944 THR A C 1
ATOM 7449 O O . THR A 1 944 ? 2.418 -11.762 -24.976 1.00 86.31 944 THR A O 1
ATOM 7452 N N . THR A 1 945 ? 4.254 -12.287 -23.797 1.00 88.31 945 THR A N 1
ATOM 7453 C CA . THR A 1 945 ? 3.650 -12.157 -22.471 1.00 88.31 945 THR A CA 1
ATOM 7454 C C . THR A 1 945 ? 4.399 -11.095 -21.689 1.00 88.31 945 THR A C 1
ATOM 7456 O O . THR A 1 945 ? 5.573 -11.274 -21.373 1.00 88.31 945 THR A O 1
ATOM 7459 N N . THR A 1 946 ? 3.733 -9.990 -21.366 1.00 87.25 946 THR A N 1
ATOM 7460 C CA . THR A 1 946 ? 4.314 -8.914 -20.556 1.00 87.25 946 THR A CA 1
ATOM 7461 C C . THR A 1 946 ? 3.817 -8.988 -19.126 1.00 87.25 946 THR A C 1
ATOM 7463 O O . THR A 1 946 ? 2.616 -9.100 -18.885 1.00 87.25 946 THR A O 1
ATOM 7466 N N . VAL A 1 947 ? 4.732 -8.853 -18.178 1.00 86.56 947 VAL A N 1
ATOM 7467 C CA . VAL A 1 947 ? 4.445 -8.876 -16.750 1.00 86.56 947 VAL A CA 1
ATOM 7468 C C . VAL A 1 947 ? 5.021 -7.627 -16.111 1.00 86.56 947 VAL A C 1
ATOM 7470 O O . VAL A 1 947 ? 6.214 -7.368 -16.216 1.00 86.56 947 VAL A O 1
ATOM 7473 N N . LEU A 1 948 ? 4.174 -6.863 -15.427 1.00 87.00 948 LEU A N 1
ATOM 7474 C CA . LEU A 1 948 ? 4.599 -5.750 -14.588 1.00 87.00 948 LEU A CA 1
ATOM 7475 C C . LEU A 1 948 ? 4.731 -6.241 -13.145 1.00 87.00 948 LEU A C 1
ATOM 7477 O O . LEU A 1 948 ? 3.761 -6.723 -12.565 1.00 87.00 948 LEU A O 1
ATOM 7481 N N . THR A 1 949 ? 5.916 -6.105 -12.563 1.00 85.62 949 THR A N 1
ATOM 7482 C CA . THR A 1 949 ? 6.191 -6.486 -11.174 1.00 85.62 949 THR A CA 1
ATOM 7483 C C . THR A 1 949 ? 7.124 -5.467 -10.510 1.00 85.62 949 THR A C 1
ATOM 7485 O O . THR A 1 949 ? 7.519 -4.480 -11.128 1.00 85.62 949 THR A O 1
ATOM 7488 N N . ASN A 1 950 ? 7.452 -5.658 -9.237 1.00 82.12 950 ASN A N 1
ATOM 7489 C CA . ASN A 1 950 ? 8.415 -4.845 -8.496 1.00 82.12 950 ASN A CA 1
ATOM 7490 C C . ASN A 1 950 ? 9.450 -5.746 -7.802 1.00 82.12 950 ASN A C 1
ATOM 7492 O O . ASN A 1 950 ? 9.316 -6.969 -7.791 1.00 82.12 950 ASN A O 1
ATOM 7496 N N . ASN A 1 951 ? 10.445 -5.139 -7.153 1.00 72.75 951 ASN A N 1
ATOM 7497 C CA . ASN A 1 951 ? 11.517 -5.873 -6.463 1.00 72.75 951 ASN A CA 1
ATOM 7498 C C . ASN A 1 951 ? 11.062 -6.713 -5.252 1.00 72.75 951 ASN A C 1
ATOM 7500 O O . ASN A 1 951 ? 11.864 -7.425 -4.651 1.00 72.75 951 ASN A O 1
ATOM 7504 N N . ARG A 1 952 ? 9.797 -6.591 -4.833 1.00 70.69 952 ARG A N 1
ATOM 7505 C CA . ARG A 1 952 ? 9.234 -7.256 -3.647 1.00 70.69 952 ARG A CA 1
ATOM 7506 C C . ARG A 1 952 ? 8.244 -8.360 -4.007 1.00 70.69 952 ARG A C 1
ATOM 7508 O O . ARG A 1 952 ? 7.894 -9.164 -3.144 1.00 70.69 952 ARG A O 1
ATOM 7515 N N . MET A 1 953 ? 7.766 -8.391 -5.248 1.00 73.50 953 MET A N 1
ATOM 7516 C CA . MET A 1 953 ? 6.678 -9.255 -5.679 1.00 73.50 953 MET A CA 1
ATOM 7517 C C . MET A 1 953 ? 7.189 -10.382 -6.562 1.00 73.50 953 MET A C 1
ATOM 7519 O O . MET A 1 953 ? 7.997 -10.202 -7.472 1.00 73.50 953 MET A O 1
ATOM 7523 N N . LEU A 1 954 ? 6.659 -11.567 -6.281 1.00 80.00 954 LEU A N 1
ATOM 7524 C CA . LEU A 1 954 ? 6.794 -12.713 -7.151 1.00 80.00 954 LEU A CA 1
ATOM 7525 C C . LEU A 1 954 ? 5.760 -12.592 -8.262 1.00 80.00 954 LEU A C 1
ATOM 7527 O O . LEU A 1 954 ? 4.559 -12.586 -7.982 1.00 80.00 954 LEU A O 1
ATOM 7531 N N . ALA A 1 955 ? 6.212 -12.527 -9.505 1.00 79.62 955 ALA A N 1
ATOM 7532 C CA . ALA A 1 955 ? 5.306 -12.642 -10.626 1.00 79.62 955 ALA A CA 1
ATOM 7533 C C . ALA A 1 955 ? 5.213 -14.098 -11.062 1.00 79.62 955 ALA A C 1
ATOM 7535 O O . ALA A 1 955 ? 6.233 -14.746 -11.283 1.00 79.62 955 ALA A O 1
ATOM 7536 N N . LYS A 1 956 ? 3.988 -14.604 -11.198 1.00 83.50 956 LYS A N 1
ATOM 7537 C CA . LYS A 1 956 ? 3.726 -15.968 -11.643 1.00 83.50 956 LYS A CA 1
ATOM 7538 C C . LYS A 1 956 ? 2.631 -15.968 -12.695 1.00 83.50 956 LYS A C 1
ATOM 7540 O O . LYS A 1 956 ? 1.530 -15.488 -12.443 1.00 83.50 956 LYS A O 1
ATOM 7545 N N . VAL A 1 957 ? 2.931 -16.556 -13.843 1.00 79.62 957 VAL A N 1
ATOM 7546 C CA . VAL A 1 957 ? 1.968 -16.848 -14.902 1.00 79.62 957 VAL A CA 1
ATOM 7547 C C . VAL A 1 957 ? 1.733 -18.351 -14.905 1.00 79.62 957 VAL A C 1
ATOM 7549 O O . VAL A 1 957 ? 2.672 -19.137 -15.026 1.00 79.62 957 VAL A O 1
ATOM 7552 N N . SER A 1 958 ? 0.482 -18.768 -14.711 1.00 75.62 958 SER A N 1
ATOM 7553 C CA . SER A 1 958 ? 0.096 -20.178 -14.779 1.00 75.62 958 SER A CA 1
ATOM 7554 C C . SER A 1 958 ? -0.136 -20.610 -16.230 1.00 75.62 958 SER A C 1
ATOM 7556 O O . SER A 1 958 ? -0.744 -19.851 -16.983 1.00 75.62 958 SER A O 1
ATOM 7558 N N . PRO A 1 959 ? 0.258 -21.836 -16.615 1.00 68.06 959 PRO A N 1
ATOM 7559 C CA . PRO A 1 959 ? -0.026 -22.362 -17.945 1.00 68.06 959 PRO A CA 1
ATOM 7560 C C . PRO A 1 959 ? -1.534 -22.610 -18.101 1.00 68.06 959 PRO A C 1
ATOM 7562 O O . PRO A 1 959 ? -2.085 -23.499 -17.456 1.00 68.06 959 PRO A O 1
ATOM 7565 N N . ALA A 1 960 ? -2.214 -21.832 -18.941 1.00 55.72 960 ALA A N 1
ATOM 7566 C CA . ALA A 1 960 ? -3.622 -22.052 -19.270 1.00 55.72 960 ALA A CA 1
ATOM 7567 C C . ALA A 1 960 ? -3.901 -21.632 -20.722 1.00 55.72 960 ALA A C 1
ATOM 7569 O O . ALA A 1 960 ? -4.427 -20.554 -20.975 1.00 55.72 960 ALA A O 1
ATOM 7570 N N . ALA A 1 961 ? -3.524 -22.482 -21.679 1.00 53.06 961 ALA A N 1
ATOM 7571 C CA . ALA A 1 961 ? -3.927 -22.348 -23.076 1.00 53.06 961 ALA A CA 1
ATOM 7572 C C . ALA A 1 961 ? -4.313 -23.726 -23.646 1.00 53.06 961 ALA A C 1
ATOM 7574 O O . ALA A 1 961 ? -3.747 -24.755 -23.272 1.00 53.06 961 ALA A O 1
ATOM 7575 N N . THR A 1 962 ? -5.332 -23.749 -24.507 1.00 46.31 962 THR A N 1
ATOM 7576 C CA . THR A 1 962 ? -5.846 -24.963 -25.157 1.00 46.31 962 THR A CA 1
ATOM 7577 C C . THR A 1 962 ? -5.926 -24.735 -26.659 1.00 46.31 962 THR A C 1
ATOM 7579 O O . THR A 1 962 ? -6.527 -23.746 -27.074 1.00 46.31 962 THR A O 1
ATOM 7582 N N . PHE A 1 963 ? -5.370 -25.648 -27.455 1.00 45.34 963 PHE A N 1
ATOM 7583 C CA . PHE A 1 963 ? -5.422 -25.621 -28.915 1.00 45.34 963 PHE A CA 1
ATOM 7584 C C . PHE A 1 963 ? -6.024 -26.932 -29.448 1.00 45.34 963 PHE A C 1
ATOM 7586 O O . PHE A 1 963 ? -5.772 -28.015 -28.910 1.00 45.34 963 PHE A O 1
ATOM 7593 N N . GLU A 1 964 ? -6.845 -26.840 -30.488 1.00 40.53 964 GLU A N 1
ATOM 7594 C CA . GLU A 1 964 ? -7.489 -27.980 -31.145 1.00 40.53 964 GLU A CA 1
ATOM 7595 C C . GLU A 1 964 ? -6.942 -28.083 -32.566 1.00 40.53 964 GLU A C 1
ATOM 7597 O O . GLU A 1 964 ? -6.939 -27.096 -33.301 1.00 40.53 964 GLU A O 1
ATOM 7602 N N . PHE A 1 965 ? -6.403 -29.252 -32.918 1.00 42.53 965 PHE A N 1
ATOM 7603 C CA . PHE A 1 965 ? -5.864 -29.505 -34.247 1.00 42.53 965 PHE A CA 1
ATOM 7604 C C . PHE A 1 965 ? -6.718 -30.568 -34.923 1.00 42.53 965 PHE A C 1
ATOM 7606 O O . PHE A 1 965 ? -6.791 -31.704 -34.447 1.00 42.53 965 PHE A O 1
ATOM 7613 N N . ASP A 1 966 ? -7.344 -30.188 -36.030 1.00 40.50 966 ASP A N 1
ATOM 7614 C CA . ASP A 1 966 ? -8.051 -31.119 -36.897 1.00 40.50 966 ASP A CA 1
ATOM 7615 C C . ASP A 1 966 ? -7.066 -31.585 -37.970 1.00 40.50 966 ASP A C 1
ATOM 7617 O O . ASP A 1 966 ? -6.508 -30.772 -38.714 1.00 40.50 966 ASP A O 1
ATOM 7621 N N . LEU A 1 967 ? -6.760 -32.881 -37.999 1.00 48.38 967 LEU A N 1
ATOM 7622 C CA . LEU A 1 967 ? -5.864 -33.404 -39.025 1.00 48.38 967 LEU A CA 1
ATOM 7623 C C . LEU A 1 967 ? -6.609 -33.469 -40.364 1.00 48.38 967 LEU A C 1
ATOM 7625 O O . LEU A 1 967 ? -7.752 -33.928 -40.397 1.00 48.38 967 LEU A O 1
ATOM 7629 N N . PRO A 1 968 ? -5.976 -33.059 -41.478 1.00 45.25 968 PRO A N 1
ATOM 7630 C CA . PRO A 1 968 ? -6.575 -33.213 -42.798 1.00 45.25 968 PRO A CA 1
ATOM 7631 C C . PRO A 1 968 ? -6.850 -34.697 -43.096 1.00 45.25 968 PRO A C 1
ATOM 7633 O O . PRO A 1 968 ? -6.065 -35.571 -42.716 1.00 45.25 968 PRO A O 1
ATOM 7636 N N . HIS A 1 969 ? -7.968 -34.977 -43.776 1.00 48.12 969 HIS A N 1
ATOM 7637 C CA . HIS A 1 969 ? -8.312 -36.326 -44.233 1.00 48.12 969 HIS A CA 1
ATOM 7638 C C . HIS A 1 969 ? -7.238 -36.798 -45.222 1.00 48.12 969 HIS A C 1
ATOM 7640 O O . HIS A 1 969 ? -6.851 -36.046 -46.117 1.00 48.12 969 HIS A O 1
ATOM 7646 N N . ARG A 1 970 ? -6.722 -38.018 -45.046 1.00 46.06 970 ARG A N 1
ATOM 7647 C CA . ARG A 1 970 ? -5.842 -38.640 -46.040 1.00 46.06 970 ARG A CA 1
ATOM 7648 C C . ARG A 1 970 ? -6.678 -39.556 -46.917 1.00 46.06 970 ARG A C 1
ATOM 7650 O O . ARG A 1 970 ? -7.246 -40.526 -46.420 1.00 46.06 970 ARG A O 1
ATOM 7657 N N . ASP A 1 971 ? -6.721 -39.257 -48.206 1.00 44.66 971 ASP A N 1
ATOM 7658 C CA . ASP A 1 971 ? -7.385 -40.108 -49.183 1.00 44.66 971 ASP A CA 1
ATOM 7659 C C . ASP A 1 971 ? -6.549 -41.370 -49.439 1.00 44.66 971 ASP A C 1
ATOM 7661 O O . ASP A 1 971 ? -5.317 -41.344 -49.484 1.00 44.66 971 ASP A O 1
ATOM 7665 N N . ILE A 1 972 ? -7.215 -42.518 -49.584 1.00 51.84 972 ILE A N 1
ATOM 7666 C CA . ILE A 1 972 ? -6.546 -43.777 -49.928 1.00 51.84 972 ILE A CA 1
ATOM 7667 C C . ILE A 1 972 ? -5.976 -43.627 -51.348 1.00 51.84 972 ILE A C 1
ATOM 7669 O O . ILE A 1 972 ? -6.649 -43.112 -52.240 1.00 51.84 972 ILE A O 1
ATOM 7673 N N . LEU A 1 973 ? -4.761 -44.124 -51.589 1.00 47.31 973 LEU A N 1
ATOM 7674 C CA . LEU A 1 973 ? -4.027 -43.992 -52.862 1.00 47.31 973 LEU A CA 1
ATOM 7675 C C . LEU A 1 973 ? -4.824 -44.496 -54.087 1.00 47.31 973 LEU A C 1
ATOM 7677 O O . LEU A 1 973 ? -4.633 -44.030 -55.207 1.00 47.31 973 LEU A O 1
ATOM 7681 N N . LEU A 1 974 ? -5.763 -45.426 -53.873 1.00 49.97 974 LEU A N 1
ATOM 7682 C CA . LEU A 1 974 ? -6.683 -45.914 -54.903 1.00 49.97 974 LEU A CA 1
ATOM 7683 C C . LEU A 1 974 ? -7.750 -44.871 -55.282 1.00 49.97 974 LEU A C 1
ATOM 7685 O O . LEU A 1 974 ? -8.073 -44.737 -56.456 1.00 49.97 974 LEU A O 1
ATOM 7689 N N . THR A 1 975 ? -8.278 -44.123 -54.314 1.00 53.47 975 THR A N 1
ATOM 7690 C CA . THR A 1 975 ? -9.233 -43.023 -54.533 1.00 53.47 975 THR A CA 1
ATOM 7691 C C . THR A 1 975 ? -8.569 -41.851 -55.245 1.00 53.47 975 THR A C 1
ATOM 7693 O O . THR A 1 975 ? -9.109 -41.379 -56.238 1.00 53.47 975 THR A O 1
ATOM 7696 N N . GLU A 1 976 ? -7.352 -41.470 -54.849 1.00 53.56 976 GLU A N 1
ATOM 7697 C CA . GLU A 1 976 ? -6.585 -40.405 -55.514 1.00 53.56 976 GLU A CA 1
ATOM 7698 C C . GLU A 1 976 ? -6.202 -40.790 -56.958 1.00 53.56 976 GLU A C 1
ATOM 7700 O O . GLU A 1 976 ? -6.286 -39.975 -57.877 1.00 53.56 976 GLU A O 1
ATOM 7705 N N . ALA A 1 977 ? -5.879 -42.066 -57.204 1.00 53.91 977 ALA A N 1
ATOM 7706 C CA . ALA A 1 977 ? -5.661 -42.581 -58.556 1.00 53.91 977 ALA A CA 1
ATOM 7707 C C . ALA A 1 977 ? -6.951 -42.601 -59.401 1.00 53.91 977 ALA A C 1
ATOM 7709 O O . ALA A 1 977 ? -6.908 -42.296 -60.595 1.00 53.91 977 ALA A O 1
ATOM 7710 N N . ILE A 1 978 ? -8.099 -42.939 -58.804 1.00 58.94 978 ILE A N 1
ATOM 7711 C CA . ILE A 1 978 ? -9.398 -42.951 -59.492 1.00 58.94 978 ILE A CA 1
ATOM 7712 C C . ILE A 1 978 ? -9.852 -41.521 -59.808 1.00 58.94 978 ILE A C 1
ATOM 7714 O O . ILE A 1 978 ? -10.228 -41.256 -60.950 1.00 58.94 978 ILE A O 1
ATOM 7718 N N . ASP A 1 979 ? -9.745 -40.586 -58.868 1.00 54.22 979 ASP A N 1
ATOM 7719 C CA . ASP A 1 979 ? -10.121 -39.188 -59.084 1.00 54.22 979 ASP A CA 1
ATOM 7720 C C . ASP A 1 979 ? -9.138 -38.461 -60.010 1.00 54.22 979 ASP A C 1
ATOM 7722 O O . ASP A 1 979 ? -9.575 -37.728 -60.896 1.00 54.22 979 ASP A O 1
ATOM 7726 N N . GLY A 1 980 ? -7.835 -38.751 -59.926 1.00 57.78 980 GLY A N 1
ATOM 7727 C CA . GLY A 1 980 ? -6.844 -38.283 -60.899 1.00 57.78 980 GLY A CA 1
ATOM 7728 C C . GLY A 1 980 ? -7.103 -38.819 -62.312 1.00 57.78 980 GLY A C 1
ATOM 7729 O O . GLY A 1 980 ? -6.999 -38.080 -63.292 1.00 57.78 980 GLY A O 1
ATOM 7730 N N . SER A 1 981 ? -7.521 -40.085 -62.439 1.00 53.09 981 SER A N 1
ATOM 7731 C CA . SER A 1 981 ? -7.905 -40.659 -63.737 1.00 53.09 981 SER A CA 1
ATOM 7732 C C . SER A 1 981 ? -9.200 -40.054 -64.287 1.00 53.09 981 SER A C 1
ATOM 7734 O O . SER A 1 981 ? -9.325 -39.851 -65.494 1.00 53.09 981 SER A O 1
ATOM 7736 N N . LYS A 1 982 ? -10.143 -39.701 -63.410 1.00 56.19 982 LYS A N 1
ATOM 7737 C CA . LYS A 1 982 ? -11.408 -39.068 -63.781 1.00 56.19 982 LYS A CA 1
ATOM 7738 C C . LYS A 1 982 ? -11.217 -37.608 -64.190 1.00 56.19 982 LYS A C 1
ATOM 7740 O O . LYS A 1 982 ? -11.760 -37.202 -65.212 1.00 56.19 982 LYS A O 1
ATOM 7745 N N . ALA A 1 983 ? -10.380 -36.861 -63.471 1.00 56.12 983 ALA A N 1
ATOM 7746 C CA . ALA A 1 983 ? -10.000 -35.495 -63.823 1.00 56.12 983 ALA A CA 1
ATOM 7747 C C . ALA A 1 983 ? -9.327 -35.431 -65.203 1.00 56.12 983 ALA A C 1
ATOM 7749 O O . ALA A 1 983 ? -9.672 -34.573 -66.008 1.00 56.12 983 ALA A O 1
ATOM 7750 N N . LEU A 1 984 ? -8.456 -36.394 -65.527 1.00 54.38 984 LEU A N 1
ATOM 7751 C CA . LEU A 1 984 ? -7.849 -36.498 -66.858 1.00 54.38 984 LEU A CA 1
ATOM 7752 C C . LEU A 1 984 ? -8.869 -36.810 -67.965 1.00 54.38 984 LEU A C 1
ATOM 7754 O O . LEU A 1 984 ? -8.748 -36.286 -69.071 1.00 54.38 984 LEU A O 1
ATOM 7758 N N . VAL A 1 985 ? -9.879 -37.641 -67.694 1.00 55.94 985 VAL A N 1
ATOM 7759 C CA . VAL A 1 985 ? -10.945 -37.952 -68.666 1.00 55.94 985 VAL A CA 1
ATOM 7760 C C . VAL A 1 985 ? -11.871 -36.750 -68.879 1.00 55.94 985 VAL A C 1
ATOM 7762 O O . VAL A 1 985 ? -12.241 -36.458 -70.019 1.00 55.94 985 VAL A O 1
ATOM 7765 N N . ASP A 1 986 ? -12.191 -36.016 -67.814 1.00 59.88 986 ASP A N 1
ATOM 7766 C CA . ASP A 1 986 ? -13.030 -34.818 -67.877 1.00 59.88 986 ASP A CA 1
ATOM 7767 C C . ASP A 1 986 ? -12.288 -33.636 -68.536 1.00 59.88 986 ASP A C 1
ATOM 7769 O O . ASP A 1 986 ? -12.871 -32.926 -69.360 1.00 59.88 986 ASP A O 1
ATOM 7773 N N . GLU A 1 987 ? -10.985 -33.459 -68.283 1.00 57.59 987 GLU A N 1
ATOM 7774 C CA . GLU A 1 987 ? -10.145 -32.483 -68.997 1.00 57.59 987 GLU A CA 1
ATOM 7775 C C . GLU A 1 987 ? -10.008 -32.824 -70.488 1.00 57.59 987 GLU A C 1
ATOM 7777 O O . GLU A 1 987 ? -10.113 -31.930 -71.331 1.00 57.59 987 GLU A O 1
ATOM 7782 N N . TYR A 1 988 ? -9.875 -34.106 -70.849 1.00 55.81 988 TYR A N 1
ATOM 7783 C CA . TYR A 1 988 ? -9.836 -34.531 -72.254 1.00 55.81 988 TYR A CA 1
ATOM 7784 C C . TYR A 1 988 ? -11.184 -34.311 -72.968 1.00 55.81 988 TYR A C 1
ATOM 7786 O O . TYR A 1 988 ? -11.227 -33.915 -74.136 1.00 55.81 988 TYR A O 1
ATOM 7794 N N . GLY A 1 989 ? -12.300 -34.517 -72.261 1.00 60.16 989 GLY A N 1
ATOM 7795 C CA . GLY A 1 989 ? -13.650 -34.258 -72.768 1.00 60.16 989 GLY A CA 1
ATOM 7796 C C . GLY A 1 989 ? -13.968 -32.770 -72.945 1.00 60.16 989 GLY A C 1
ATOM 7797 O O . GLY A 1 989 ? -14.658 -32.399 -73.898 1.00 60.16 989 GLY A O 1
ATOM 7798 N N . ASN A 1 990 ? -13.440 -31.912 -72.069 1.00 62.47 990 ASN A N 1
ATOM 7799 C CA . ASN A 1 990 ? -13.601 -30.460 -72.159 1.00 62.47 990 ASN A CA 1
ATOM 7800 C C . ASN A 1 990 ? -12.707 -29.842 -73.245 1.00 62.47 990 ASN A C 1
ATOM 7802 O O . ASN A 1 990 ? -13.154 -28.936 -73.946 1.00 62.47 990 ASN A O 1
ATOM 7806 N N . LEU A 1 991 ? -11.506 -30.385 -73.475 1.00 54.81 991 LEU A N 1
ATOM 7807 C CA . LEU A 1 991 ? -10.611 -29.947 -74.554 1.00 54.81 991 LEU A CA 1
ATOM 7808 C C . LEU A 1 991 ? -11.198 -30.213 -75.957 1.00 54.81 991 LEU A C 1
ATOM 7810 O O . LEU A 1 991 ? -11.008 -29.419 -76.874 1.00 54.81 991 LEU A O 1
ATOM 7814 N N . LEU A 1 992 ? -11.964 -31.299 -76.127 1.00 55.12 992 LEU A N 1
ATOM 7815 C CA . LEU A 1 992 ? -12.648 -31.629 -77.389 1.00 55.12 992 LEU A CA 1
ATOM 7816 C C . LEU A 1 992 ? -13.889 -30.767 -77.672 1.00 55.12 992 LEU A C 1
ATOM 7818 O O . LEU A 1 992 ? -14.357 -30.721 -78.810 1.00 55.12 992 LEU A O 1
ATOM 7822 N N . LYS A 1 993 ? -14.432 -30.097 -76.652 1.00 54.44 993 LYS A N 1
ATOM 7823 C CA . LYS A 1 993 ? -15.600 -29.211 -76.769 1.00 54.44 993 LYS A CA 1
ATOM 7824 C C . LYS A 1 993 ? -15.222 -27.733 -76.846 1.00 54.44 993 LYS A C 1
ATOM 7826 O O . LYS A 1 993 ? -16.110 -26.902 -77.024 1.00 54.44 993 LYS A O 1
ATOM 7831 N N . ASP A 1 994 ? -13.936 -27.407 -76.731 1.00 53.06 994 ASP A N 1
ATOM 7832 C CA . ASP A 1 994 ? -13.463 -26.030 -76.740 1.00 53.06 994 ASP A CA 1
ATOM 7833 C C . ASP A 1 994 ? -13.473 -25.445 -78.175 1.00 53.06 994 ASP A C 1
ATOM 7835 O O . ASP A 1 994 ? -12.749 -25.936 -79.054 1.00 53.06 994 ASP A O 1
ATOM 7839 N N . PRO A 1 995 ? -14.279 -24.400 -78.466 1.00 55.16 995 PRO A N 1
ATOM 7840 C CA . PRO A 1 995 ? -14.381 -23.812 -79.806 1.00 55.16 995 PRO A CA 1
ATOM 7841 C C . PRO A 1 995 ? -13.052 -23.239 -80.320 1.00 55.16 995 PRO A C 1
ATOM 7843 O O . PRO A 1 995 ? -12.843 -23.171 -81.532 1.00 55.16 995 PRO A O 1
ATOM 7846 N N . THR A 1 996 ? -12.120 -22.891 -79.428 1.00 64.00 996 THR A N 1
ATOM 7847 C CA . THR A 1 996 ? -10.759 -22.456 -79.773 1.00 64.00 996 THR A CA 1
ATOM 7848 C C . THR A 1 996 ? -9.896 -23.583 -80.347 1.00 64.00 996 THR A C 1
ATOM 7850 O O . THR A 1 996 ? -9.128 -23.348 -81.283 1.00 64.00 996 THR A O 1
ATOM 7853 N N . PHE A 1 997 ? -10.062 -24.819 -79.866 1.00 61.41 997 PHE A N 1
ATOM 7854 C CA . PHE A 1 997 ? -9.343 -25.988 -80.384 1.00 61.41 997 PHE A CA 1
ATOM 7855 C C . PHE A 1 997 ? -9.881 -26.419 -81.762 1.00 61.41 997 PHE A C 1
ATOM 7857 O O . PHE A 1 997 ? -9.107 -26.706 -82.678 1.00 61.41 997 PHE A O 1
ATOM 7864 N N . LEU A 1 998 ? -11.204 -26.353 -81.964 1.00 56.66 998 LEU A N 1
ATOM 7865 C CA . LEU A 1 998 ? -11.839 -26.601 -83.268 1.00 56.66 998 LEU A CA 1
ATOM 7866 C C . LEU A 1 998 ? -11.506 -25.517 -84.309 1.00 56.66 998 LEU A C 1
ATOM 7868 O O . LEU A 1 998 ? -11.289 -25.837 -85.479 1.00 56.66 998 LEU A O 1
ATOM 7872 N N . ALA A 1 999 ? -11.386 -24.251 -83.897 1.00 57.34 999 ALA A N 1
ATOM 7873 C CA . ALA A 1 999 ? -10.934 -23.165 -84.769 1.00 57.34 999 ALA A CA 1
ATOM 7874 C C . ALA A 1 999 ? -9.459 -23.327 -85.192 1.00 57.34 999 ALA A C 1
ATOM 7876 O O . ALA A 1 999 ? -9.117 -23.067 -86.348 1.00 57.34 999 ALA A O 1
ATOM 7877 N N . GLY A 1 1000 ? -8.596 -23.823 -84.297 1.00 60.72 1000 GLY A N 1
ATOM 7878 C CA . GLY A 1 1000 ? -7.203 -24.164 -84.611 1.00 60.72 1000 GLY A CA 1
ATOM 7879 C C . GLY A 1 1000 ? -7.070 -25.343 -85.584 1.00 60.72 1000 GLY A C 1
ATOM 7880 O O . GLY A 1 1000 ? -6.250 -25.298 -86.501 1.00 60.72 1000 GLY A O 1
ATOM 7881 N N . ALA A 1 1001 ? -7.923 -26.364 -85.450 1.00 56.25 1001 ALA A N 1
ATOM 7882 C CA . ALA A 1 1001 ? -7.973 -27.496 -86.377 1.00 56.25 1001 ALA A CA 1
ATOM 7883 C C . ALA A 1 1001 ? -8.502 -27.097 -87.772 1.00 56.25 1001 ALA A C 1
ATOM 7885 O O . ALA A 1 1001 ? -7.995 -27.578 -88.786 1.00 56.25 1001 ALA A O 1
ATOM 7886 N N . ALA A 1 1002 ? -9.461 -26.167 -87.846 1.00 51.12 1002 ALA A N 1
ATOM 7887 C CA . ALA A 1 1002 ? -9.964 -25.630 -89.112 1.00 51.12 1002 ALA A CA 1
ATOM 7888 C C . ALA A 1 1002 ? -8.936 -24.724 -89.822 1.00 51.12 1002 ALA A C 1
ATOM 7890 O O . ALA A 1 1002 ? -8.807 -24.791 -91.047 1.00 51.12 1002 ALA A O 1
ATOM 7891 N N . ALA A 1 1003 ? -8.141 -23.947 -89.074 1.00 56.00 1003 ALA A N 1
ATOM 7892 C CA . ALA A 1 1003 ? -7.081 -23.088 -89.616 1.00 56.00 1003 ALA A CA 1
ATOM 7893 C C . ALA A 1 1003 ? -5.930 -23.869 -90.289 1.00 56.00 1003 ALA A C 1
ATOM 7895 O O . ALA A 1 1003 ? -5.255 -23.340 -91.170 1.00 56.00 1003 ALA A O 1
ATOM 7896 N N . LEU A 1 1004 ? -5.748 -25.146 -89.941 1.00 56.97 1004 LEU A N 1
ATOM 7897 C CA . LEU A 1 1004 ? -4.792 -26.057 -90.584 1.00 56.97 1004 LEU A CA 1
ATOM 7898 C C . LEU A 1 1004 ? -5.318 -26.700 -91.886 1.00 56.97 1004 LEU A C 1
ATOM 7900 O O . LEU A 1 1004 ? -4.547 -27.354 -92.585 1.00 56.97 1004 LEU A O 1
ATOM 7904 N N . SER A 1 1005 ? -6.595 -26.502 -92.247 1.00 51.84 1005 SER A N 1
ATOM 7905 C CA . SER A 1 1005 ? -7.249 -27.183 -93.385 1.00 51.84 1005 SER A CA 1
ATOM 7906 C C . SER A 1 1005 ? -7.384 -26.361 -94.684 1.00 51.84 1005 SER A C 1
ATOM 7908 O O . SER A 1 1005 ? -7.864 -26.878 -95.689 1.00 51.84 1005 SER A O 1
ATOM 7910 N N . GLY A 1 1006 ? -6.899 -25.112 -94.721 1.00 45.59 1006 GLY A N 1
ATOM 7911 C CA . GLY A 1 1006 ? -6.593 -24.409 -95.979 1.00 45.59 1006 GLY A CA 1
ATOM 7912 C C . GLY A 1 1006 ? -7.768 -23.960 -96.868 1.00 45.59 1006 GLY A C 1
ATOM 7913 O O . GLY A 1 1006 ? -7.564 -23.776 -98.067 1.00 45.59 1006 GLY A O 1
ATOM 7914 N N . MET A 1 1007 ? -8.974 -23.740 -96.334 1.00 52.62 1007 MET A N 1
ATOM 7915 C CA . MET A 1 1007 ? -10.089 -23.138 -97.090 1.00 52.62 1007 MET A CA 1
ATOM 7916 C C . MET A 1 1007 ? -10.262 -21.633 -96.788 1.00 52.62 1007 MET A C 1
ATOM 7918 O O . MET A 1 1007 ? -10.151 -21.235 -95.628 1.00 52.62 1007 MET A O 1
ATOM 7922 N N . PRO A 1 1008 ? -10.536 -20.774 -97.796 1.00 40.19 1008 PRO A N 1
ATOM 7923 C CA . PRO A 1 1008 ? -10.681 -19.332 -97.594 1.00 40.19 1008 PRO A CA 1
ATOM 7924 C C . PRO A 1 1008 ? -12.038 -18.955 -96.963 1.00 40.19 1008 PRO A C 1
ATOM 7926 O O . PRO A 1 1008 ? -13.049 -19.605 -97.247 1.00 40.19 1008 PRO A O 1
ATOM 7929 N N . PRO A 1 1009 ? -12.098 -17.881 -96.149 1.00 44.41 1009 PRO A N 1
ATOM 7930 C CA . PRO A 1 1009 ? -13.304 -17.501 -95.424 1.00 44.41 1009 PRO A CA 1
ATOM 7931 C C . PRO A 1 1009 ? -14.284 -16.764 -96.348 1.00 44.41 1009 PRO A C 1
ATOM 7933 O O . PRO A 1 1009 ? -14.006 -15.667 -96.834 1.00 44.41 1009 PRO A O 1
ATOM 7936 N N . THR A 1 1010 ? -15.452 -17.361 -96.579 1.00 39.56 1010 THR A N 1
ATOM 7937 C CA . THR A 1 1010 ? -16.637 -16.648 -97.079 1.00 39.56 1010 THR A CA 1
ATOM 7938 C C . THR A 1 1010 ? -17.358 -16.031 -95.887 1.00 39.56 1010 THR A C 1
ATOM 7940 O O . THR A 1 1010 ? -17.514 -16.664 -94.847 1.00 39.56 1010 THR A O 1
ATOM 7943 N N . GLY A 1 1011 ? -17.681 -14.745 -95.997 1.00 36.59 1011 GLY A N 1
ATOM 7944 C CA . GLY A 1 1011 ? -18.013 -13.926 -94.840 1.00 36.59 1011 GLY A CA 1
ATOM 7945 C C . GLY A 1 1011 ? -19.495 -13.723 -94.533 1.00 36.59 1011 GLY A C 1
ATOM 7946 O O . GLY A 1 1011 ? -20.381 -14.106 -95.286 1.00 36.59 1011 GLY A O 1
ATOM 7947 N N . VAL A 1 1012 ? -19.639 -12.917 -93.477 1.00 35.03 1012 VAL A N 1
ATOM 7948 C CA . VAL A 1 1012 ? -20.667 -11.900 -93.196 1.00 35.03 1012 VAL A CA 1
ATOM 7949 C C . VAL A 1 1012 ? -21.973 -12.370 -92.521 1.00 35.03 1012 VAL A C 1
ATOM 7951 O O . VAL A 1 1012 ? -22.656 -13.268 -92.991 1.00 35.03 1012 VAL A O 1
ATOM 7954 N N . VAL A 1 1013 ? -22.331 -11.580 -91.488 1.00 31.34 1013 VAL A N 1
ATOM 7955 C CA . VAL A 1 1013 ? -23.630 -11.388 -90.795 1.00 31.34 1013 VAL A CA 1
ATOM 7956 C C . VAL A 1 1013 ? -24.036 -12.531 -89.856 1.00 31.34 1013 VAL A C 1
ATOM 7958 O O . VAL A 1 1013 ? -24.031 -13.680 -90.256 1.00 31.34 1013 VAL A O 1
ATOM 7961 N N . GLY A 1 1014 ? -24.442 -12.343 -88.604 1.00 31.88 1014 GLY A N 1
ATOM 7962 C CA . GLY A 1 1014 ? -24.788 -11.183 -87.789 1.00 31.88 1014 GLY A CA 1
ATOM 7963 C C . GLY A 1 1014 ? -25.750 -11.662 -86.686 1.00 31.88 1014 GLY A C 1
ATOM 7964 O O . GLY A 1 1014 ? -26.353 -12.722 -86.820 1.00 31.88 1014 GLY A O 1
ATOM 7965 N N . ASP A 1 1015 ? -25.884 -10.849 -85.643 1.00 31.14 1015 ASP A N 1
ATOM 7966 C CA . ASP A 1 1015 ? -26.947 -10.847 -84.628 1.00 31.14 1015 ASP A CA 1
ATOM 7967 C C . ASP A 1 1015 ? -27.089 -11.975 -83.578 1.00 31.14 1015 ASP A C 1
ATOM 7969 O O . ASP A 1 1015 ? -27.323 -13.143 -83.862 1.00 31.14 1015 ASP A O 1
ATOM 7973 N N . ASN A 1 1016 ? -27.119 -11.471 -82.336 1.00 33.78 1016 ASN A N 1
ATOM 7974 C CA . ASN A 1 1016 ? -27.985 -11.811 -81.203 1.00 33.78 1016 ASN A CA 1
ATOM 7975 C C . ASN A 1 1016 ? -27.846 -13.167 -80.477 1.00 33.78 1016 ASN A C 1
ATOM 7977 O O . ASN A 1 1016 ? -28.057 -14.251 -81.007 1.00 33.78 1016 ASN A O 1
ATOM 7981 N N . SER A 1 1017 ? -27.605 -13.038 -79.165 1.00 41.22 1017 SER A N 1
ATOM 7982 C CA . SER A 1 1017 ? -27.907 -13.971 -78.062 1.00 41.22 1017 SER A CA 1
ATOM 7983 C C . SER A 1 1017 ? -29.348 -14.531 -78.124 1.00 41.22 1017 SER A C 1
ATOM 7985 O O . SER A 1 1017 ? -30.153 -13.976 -78.874 1.00 41.22 1017 SER A O 1
ATOM 7987 N N . PRO A 1 1018 ? -29.809 -15.442 -77.228 1.00 54.16 1018 PRO A N 1
ATOM 7988 C CA . PRO A 1 1018 ? -29.157 -16.367 -76.271 1.00 54.16 1018 PRO A CA 1
ATOM 7989 C C . PRO A 1 1018 ? -29.718 -17.822 -76.370 1.00 54.16 1018 PRO A C 1
ATOM 7991 O O . PRO A 1 1018 ? -30.763 -18.017 -76.982 1.00 54.16 1018 PRO A O 1
ATOM 7994 N N . ILE A 1 1019 ? -29.140 -18.842 -75.702 1.00 34.62 1019 ILE A N 1
ATOM 7995 C CA . ILE A 1 1019 ? -29.883 -20.095 -75.396 1.00 34.62 1019 ILE A CA 1
ATOM 7996 C C . ILE A 1 1019 ? -29.633 -20.597 -73.966 1.00 34.62 1019 ILE A C 1
ATOM 7998 O O . ILE A 1 1019 ? -28.527 -20.949 -73.565 1.00 34.62 1019 ILE A O 1
ATOM 8002 N N . THR A 1 1020 ? -30.744 -20.640 -73.241 1.00 38.78 1020 THR A N 1
ATOM 8003 C CA . THR A 1 1020 ? -31.077 -21.330 -71.994 1.00 38.78 1020 THR A CA 1
ATOM 8004 C C . THR A 1 1020 ? -31.405 -22.815 -72.237 1.00 38.78 1020 THR A C 1
ATOM 8006 O O . THR A 1 1020 ? -31.998 -23.154 -73.256 1.00 38.78 1020 THR A O 1
ATOM 8009 N N . GLY A 1 1021 ? -31.144 -23.670 -71.238 1.00 31.56 1021 GLY A N 1
ATOM 8010 C CA . GLY A 1 1021 ? -31.619 -25.067 -71.123 1.00 31.56 1021 GLY A CA 1
ATOM 8011 C C . GLY A 1 1021 ? -30.445 -26.047 -71.000 1.00 31.56 1021 GLY A C 1
ATOM 8012 O O . GLY A 1 1021 ? -29.540 -26.000 -71.816 1.00 31.56 1021 GLY A O 1
ATOM 8013 N N . ILE A 1 1022 ? -30.356 -26.955 -70.023 1.00 32.25 1022 ILE A N 1
ATOM 8014 C CA . ILE A 1 1022 ? -31.377 -27.883 -69.508 1.00 32.25 1022 ILE A CA 1
ATOM 8015 C C . ILE A 1 1022 ? -31.001 -28.286 -68.058 1.00 32.25 1022 ILE A C 1
ATOM 8017 O O . ILE A 1 1022 ? -29.862 -28.698 -67.840 1.00 32.25 1022 ILE A O 1
ATOM 8021 N N . PRO A 1 1023 ? -31.911 -28.228 -67.065 1.00 39.22 1023 PRO A N 1
ATOM 8022 C CA . PRO A 1 1023 ? -31.698 -28.844 -65.760 1.00 39.22 1023 PRO A CA 1
ATOM 8023 C C . PRO A 1 1023 ? -32.254 -30.275 -65.743 1.00 39.22 1023 PRO A C 1
ATOM 8025 O O . PRO A 1 1023 ? -33.437 -30.491 -65.997 1.00 39.22 1023 PRO A O 1
ATOM 8028 N N . GLY A 1 1024 ? -31.402 -31.234 -65.378 1.00 45.97 1024 GLY A N 1
ATOM 8029 C CA . GLY A 1 1024 ? -31.813 -32.582 -64.985 1.00 45.97 1024 GLY A CA 1
ATOM 8030 C C . GLY A 1 1024 ? -31.466 -33.677 -65.986 1.00 45.97 1024 GLY A C 1
ATOM 8031 O O . GLY A 1 1024 ? -32.320 -34.083 -66.762 1.00 45.97 1024 GLY A O 1
ATOM 8032 N N . LEU A 1 1025 ? -30.241 -34.201 -65.902 1.00 36.56 1025 LEU A N 1
ATOM 8033 C CA . LEU A 1 1025 ? -29.922 -35.607 -66.174 1.00 36.56 1025 LEU A CA 1
ATOM 8034 C C . LEU A 1 1025 ? -28.487 -35.896 -65.706 1.00 36.56 1025 LEU A C 1
ATOM 8036 O O . LEU A 1 1025 ? -27.540 -35.340 -66.247 1.00 36.56 1025 LEU A O 1
ATOM 8040 N N . ASP A 1 1026 ? -28.399 -36.685 -64.630 1.00 32.03 1026 ASP A N 1
ATOM 8041 C CA . ASP A 1 1026 ? -27.369 -37.693 -64.305 1.00 32.03 1026 ASP A CA 1
ATOM 8042 C C . ASP A 1 1026 ? -27.047 -37.743 -62.806 1.00 32.03 1026 ASP A C 1
ATOM 8044 O O . ASP A 1 1026 ? -26.004 -37.315 -62.315 1.00 32.03 1026 ASP A O 1
ATOM 8048 N N . GLN A 1 1027 ? -27.975 -38.356 -62.066 1.00 43.62 1027 GLN A N 1
ATOM 8049 C CA . GLN A 1 1027 ? -27.631 -39.114 -60.869 1.00 43.62 1027 GLN A CA 1
ATOM 8050 C C . GLN A 1 1027 ? -27.095 -40.477 -61.318 1.00 43.62 1027 GLN A C 1
ATOM 8052 O O . GLN A 1 1027 ? -27.862 -41.419 -61.502 1.00 43.62 1027 GLN A O 1
ATOM 8057 N N . ASN A 1 1028 ? -25.777 -40.593 -61.471 1.00 40.44 1028 ASN A N 1
ATOM 8058 C CA . ASN A 1 1028 ? -25.130 -41.894 -61.344 1.00 40.44 1028 ASN A CA 1
ATOM 8059 C C . ASN A 1 1028 ? -24.834 -42.130 -59.855 1.00 40.44 1028 ASN A C 1
ATOM 8061 O O . ASN A 1 1028 ? -24.223 -41.260 -59.224 1.00 40.44 1028 ASN A O 1
ATOM 8065 N N . PRO A 1 1029 ? -25.252 -43.265 -59.263 1.00 40.62 1029 PRO A N 1
ATOM 8066 C CA . PRO A 1 1029 ? -24.898 -43.592 -57.890 1.00 40.62 1029 PRO A CA 1
ATOM 8067 C C . PRO A 1 1029 ? -23.374 -43.715 -57.805 1.00 40.62 1029 PRO A C 1
ATOM 8069 O O . PRO A 1 1029 ? -22.767 -44.598 -58.412 1.00 40.62 1029 PRO A O 1
ATOM 8072 N N . LYS A 1 1030 ? -22.740 -42.782 -57.086 1.00 43.12 1030 LYS A N 1
ATOM 8073 C CA . LYS A 1 1030 ? -21.308 -42.838 -56.797 1.00 43.12 1030 LYS A CA 1
ATOM 8074 C C . LYS A 1 1030 ? -21.035 -44.129 -56.023 1.00 43.12 1030 LYS A C 1
ATOM 8076 O O . LYS A 1 1030 ? -21.479 -44.272 -54.891 1.00 43.12 1030 LYS A O 1
ATOM 8081 N N . PHE A 1 1031 ? -20.237 -45.018 -56.606 1.00 41.16 1031 PHE A N 1
ATOM 8082 C CA . PHE A 1 1031 ? -19.683 -46.226 -55.976 1.00 41.16 1031 PHE A CA 1
ATOM 8083 C C . PHE A 1 1031 ? -18.765 -45.939 -54.757 1.00 41.16 1031 PHE A C 1
ATOM 8085 O O . PHE A 1 1031 ? -18.143 -46.856 -54.232 1.00 41.16 1031 PHE A O 1
ATOM 8092 N N . GLY A 1 1032 ? -18.660 -44.682 -54.303 1.00 47.91 1032 GLY A N 1
ATOM 8093 C CA . GLY A 1 1032 ? -17.734 -44.241 -53.255 1.00 47.91 1032 GLY A CA 1
ATOM 8094 C C . GLY A 1 1032 ? -18.279 -44.297 -51.823 1.00 47.91 1032 GLY A C 1
ATOM 8095 O O . GLY A 1 1032 ? -17.496 -44.491 -50.902 1.00 47.91 1032 GLY A O 1
ATOM 8096 N N . SER A 1 1033 ? -19.598 -44.211 -51.603 1.00 47.50 1033 SER A N 1
ATOM 8097 C CA . SER A 1 1033 ? -20.134 -43.965 -50.248 1.00 47.50 1033 SER A CA 1
ATOM 8098 C C . SER A 1 1033 ? -20.068 -45.157 -49.281 1.00 47.50 1033 SER A C 1
ATOM 8100 O O . SER A 1 1033 ? -20.290 -44.980 -48.085 1.00 47.50 1033 SER A O 1
ATOM 8102 N N . GLU A 1 1034 ? -19.826 -46.380 -49.766 1.00 50.81 1034 GLU A N 1
ATOM 8103 C CA . GLU A 1 1034 ? -19.624 -47.549 -48.889 1.00 50.81 1034 GLU A CA 1
ATOM 8104 C C . GLU A 1 1034 ? -18.150 -47.790 -48.539 1.00 50.81 1034 GLU A C 1
ATOM 8106 O O . GLU A 1 1034 ? -17.868 -48.278 -47.448 1.00 50.81 1034 GLU A O 1
ATOM 8111 N N . PHE A 1 1035 ? -17.209 -47.377 -49.397 1.00 48.84 1035 PHE A N 1
ATOM 8112 C CA . PHE A 1 1035 ? -15.778 -47.394 -49.072 1.00 48.84 1035 PHE A CA 1
ATOM 8113 C C . PHE A 1 1035 ? -15.392 -46.248 -48.130 1.00 48.84 1035 PHE A C 1
ATOM 8115 O O . PHE A 1 1035 ? -14.574 -46.448 -47.239 1.00 48.84 1035 PHE A O 1
ATOM 8122 N N . GLU A 1 1036 ? -16.041 -45.089 -48.259 1.00 45.94 1036 GLU A N 1
ATOM 8123 C CA . GLU A 1 1036 ? -15.850 -43.928 -47.376 1.00 45.94 1036 GLU A CA 1
ATOM 8124 C C . GLU A 1 1036 ? -16.217 -44.245 -45.913 1.00 45.94 1036 GLU A C 1
ATOM 8126 O O . GLU A 1 1036 ? -15.570 -43.766 -44.992 1.00 45.94 1036 GLU A O 1
ATOM 8131 N N . LYS A 1 1037 ? -17.191 -45.142 -45.683 1.00 50.69 1037 LYS A N 1
ATOM 8132 C CA . LYS A 1 1037 ? -17.590 -45.609 -44.337 1.00 50.69 1037 LYS A CA 1
ATOM 8133 C C . LYS A 1 1037 ? -16.610 -46.596 -43.690 1.00 50.69 1037 LYS A C 1
ATOM 8135 O O . LYS A 1 1037 ? -16.762 -46.903 -42.509 1.00 50.69 1037 LYS A O 1
ATOM 8140 N N . LEU A 1 1038 ? -15.657 -47.138 -44.451 1.00 49.09 1038 LEU A N 1
ATOM 8141 C CA . LEU A 1 1038 ? -14.596 -48.018 -43.940 1.00 49.09 1038 LEU A CA 1
ATOM 8142 C C . LEU A 1 1038 ? -13.330 -47.236 -43.557 1.00 49.09 1038 LEU A C 1
ATOM 8144 O O . LEU A 1 1038 ? -12.422 -47.814 -42.958 1.00 49.09 1038 LEU A O 1
ATOM 8148 N N . ILE A 1 1039 ? -13.280 -45.939 -43.870 1.00 49.09 1039 ILE A N 1
ATOM 8149 C CA . ILE A 1 1039 ? -12.230 -45.022 -43.433 1.00 49.09 1039 ILE A CA 1
ATOM 8150 C C . ILE A 1 1039 ? -12.593 -44.578 -42.005 1.00 49.09 1039 ILE A C 1
ATOM 8152 O O . ILE A 1 1039 ? -13.688 -44.058 -41.800 1.00 49.09 1039 ILE A O 1
ATOM 8156 N N . PRO A 1 1040 ? -11.755 -44.840 -40.986 1.00 48.44 1040 PRO A N 1
ATOM 8157 C CA . PRO A 1 1040 ? -12.056 -44.421 -39.620 1.00 48.44 1040 PRO A CA 1
ATOM 8158 C C . PRO A 1 1040 ? -12.147 -42.890 -39.521 1.00 48.44 1040 PRO A C 1
ATOM 8160 O O . PRO A 1 1040 ? -11.312 -42.192 -40.093 1.00 48.44 1040 PRO A O 1
ATOM 8163 N N . ASP A 1 1041 ? -13.133 -42.389 -38.763 1.00 42.50 1041 ASP A N 1
ATOM 8164 C CA . ASP A 1 1041 ? -13.291 -40.956 -38.467 1.00 42.50 1041 ASP A CA 1
ATOM 8165 C C . ASP A 1 1041 ? -11.973 -40.352 -37.939 1.00 42.50 1041 ASP A C 1
ATOM 8167 O O . ASP A 1 1041 ? -11.263 -41.013 -37.164 1.00 42.50 1041 ASP A O 1
ATOM 8171 N N . PRO A 1 1042 ? -11.631 -39.101 -38.307 1.00 49.72 1042 PRO A N 1
ATOM 8172 C CA . PRO A 1 1042 ? -10.403 -38.464 -37.855 1.00 49.72 1042 PRO A CA 1
ATOM 8173 C C . PRO A 1 1042 ? -10.378 -38.384 -36.325 1.00 49.72 1042 PRO A C 1
ATOM 8175 O O . PRO A 1 1042 ? -11.288 -37.862 -35.678 1.00 49.72 1042 PRO A O 1
ATOM 8178 N N . ALA A 1 1043 ? -9.310 -38.903 -35.721 1.00 52.72 1043 ALA A N 1
ATOM 8179 C CA . ALA A 1 1043 ? -9.056 -38.697 -34.305 1.00 52.72 1043 ALA A CA 1
ATOM 8180 C C . ALA A 1 1043 ? -8.767 -37.205 -34.073 1.00 52.72 1043 ALA A C 1
ATOM 8182 O O . ALA A 1 1043 ? -7.717 -36.702 -34.471 1.00 52.72 1043 ALA A O 1
ATOM 8183 N N . ILE A 1 1044 ? -9.700 -36.501 -33.429 1.00 48.50 1044 ILE A N 1
ATOM 8184 C CA . ILE A 1 1044 ? -9.502 -35.118 -32.985 1.00 48.50 1044 ILE A CA 1
ATOM 8185 C C . ILE A 1 1044 ? -8.456 -35.136 -31.865 1.00 48.50 1044 ILE A C 1
ATOM 8187 O O . ILE A 1 1044 ? -8.695 -35.692 -30.789 1.00 48.50 1044 ILE A O 1
ATOM 8191 N N . TYR A 1 1045 ? -7.291 -34.528 -32.101 1.00 51.19 1045 TYR A N 1
ATOM 8192 C CA . TYR A 1 1045 ? -6.266 -34.363 -31.071 1.00 51.19 1045 TYR A CA 1
ATOM 8193 C C . TYR A 1 1045 ? -6.395 -32.978 -30.444 1.00 51.19 1045 TYR A C 1
ATOM 8195 O O . TYR A 1 1045 ? -6.166 -31.950 -31.084 1.00 51.19 1045 TYR A O 1
ATOM 8203 N N . LYS A 1 1046 ? -6.709 -32.947 -29.147 1.00 48.56 1046 LYS A N 1
ATOM 8204 C CA . LYS A 1 1046 ? -6.665 -31.711 -28.365 1.00 48.56 1046 LYS A CA 1
ATOM 8205 C C . LYS A 1 1046 ? -5.307 -31.589 -27.681 1.00 48.56 1046 LYS A C 1
ATOM 8207 O O . LYS A 1 1046 ? -4.962 -32.417 -26.836 1.00 48.56 1046 LYS A O 1
ATOM 8212 N N . PHE A 1 1047 ? -4.553 -30.545 -28.014 1.00 53.22 1047 PHE A N 1
ATOM 8213 C CA . PHE A 1 1047 ? -3.287 -30.213 -27.368 1.00 53.22 1047 PHE A CA 1
ATOM 8214 C C . PHE A 1 1047 ? -3.514 -29.062 -26.384 1.00 53.22 1047 PHE A C 1
ATOM 8216 O O . PHE A 1 1047 ? -3.744 -27.917 -26.762 1.00 53.22 1047 PHE A O 1
ATOM 8223 N N . GLU A 1 1048 ? -3.430 -29.333 -25.088 1.00 55.16 1048 GLU A N 1
ATOM 8224 C CA . GLU A 1 1048 ? -3.338 -28.287 -24.072 1.00 55.16 1048 GLU A CA 1
ATOM 8225 C C . GLU A 1 1048 ? -1.853 -27.958 -23.888 1.00 55.16 1048 GLU A C 1
ATOM 8227 O O . GLU A 1 1048 ? -1.141 -28.564 -23.082 1.00 55.16 1048 GLU A O 1
ATOM 8232 N N . THR A 1 1049 ? -1.341 -27.048 -24.714 1.00 61.81 1049 THR A N 1
ATOM 8233 C CA . THR A 1 1049 ? -0.002 -26.488 -24.530 1.00 61.81 1049 THR A CA 1
ATOM 8234 C C . THR A 1 1049 ? -0.109 -25.224 -23.698 1.00 61.81 1049 THR A C 1
ATOM 8236 O O . THR A 1 1049 ? -0.824 -24.303 -24.075 1.00 61.81 1049 THR A O 1
ATOM 8239 N N . GLY A 1 1050 ? 0.605 -25.159 -22.580 1.00 66.62 1050 GLY A N 1
ATOM 8240 C CA . GLY A 1 1050 ? 0.615 -23.985 -21.715 1.00 66.62 1050 GLY A CA 1
ATOM 8241 C C . GLY A 1 1050 ? 2.030 -23.612 -21.304 1.00 66.62 1050 GLY A C 1
ATOM 8242 O O . GLY A 1 1050 ? 2.801 -24.467 -20.865 1.00 66.62 1050 GLY A O 1
ATOM 8243 N N . THR A 1 1051 ? 2.355 -22.329 -21.424 1.00 77.38 1051 THR A N 1
ATOM 8244 C CA . THR A 1 1051 ? 3.568 -21.730 -20.866 1.00 77.38 1051 THR A CA 1
ATOM 8245 C C . THR A 1 1051 ? 3.241 -21.109 -19.519 1.00 77.38 1051 THR A C 1
ATOM 8247 O O . THR A 1 1051 ? 2.388 -20.228 -19.427 1.00 77.38 1051 THR A O 1
ATOM 8250 N N . GLY A 1 1052 ? 3.911 -21.563 -18.469 1.00 80.75 1052 GLY A N 1
ATOM 8251 C CA . GLY A 1 1052 ? 3.941 -20.879 -17.186 1.00 80.75 1052 GLY A CA 1
ATOM 8252 C C . GLY A 1 1052 ? 5.338 -20.356 -16.919 1.00 80.75 1052 GLY A C 1
ATOM 8253 O O . GLY A 1 1052 ? 6.312 -20.970 -17.346 1.00 80.75 1052 GLY A O 1
ATOM 8254 N N . PHE A 1 1053 ? 5.452 -19.246 -16.206 1.00 85.56 1053 PHE A N 1
ATOM 8255 C CA . PHE A 1 1053 ? 6.746 -18.817 -15.698 1.00 85.56 1053 PHE A CA 1
ATOM 8256 C C . PHE A 1 1053 ? 6.628 -18.082 -14.371 1.00 85.56 1053 PHE A C 1
ATOM 8258 O O . PHE A 1 1053 ? 5.592 -17.492 -14.056 1.00 85.56 1053 PHE A O 1
ATOM 8265 N N . GLU A 1 1054 ? 7.700 -18.130 -13.596 1.00 86.50 1054 GLU A N 1
ATOM 8266 C CA . GLU A 1 1054 ? 7.862 -17.435 -12.330 1.00 86.50 1054 GLU A CA 1
ATOM 8267 C C . GLU A 1 1054 ? 9.110 -16.546 -12.404 1.00 86.50 1054 GLU A C 1
ATOM 8269 O O . GLU A 1 1054 ? 10.161 -16.968 -12.889 1.00 86.50 1054 GLU A O 1
ATOM 8274 N N . ILE A 1 1055 ? 8.961 -15.279 -12.006 1.00 86.19 1055 ILE A N 1
ATOM 8275 C CA . ILE A 1 1055 ? 10.031 -14.282 -12.039 1.00 86.19 1055 ILE A CA 1
ATOM 8276 C C . ILE A 1 1055 ? 10.058 -13.481 -10.743 1.00 86.19 1055 ILE A C 1
ATOM 8278 O O . ILE A 1 1055 ? 9.029 -12.986 -10.270 1.00 86.19 1055 ILE A O 1
ATOM 8282 N N . ARG A 1 1056 ? 11.270 -13.279 -10.219 1.00 85.00 1056 ARG A N 1
ATOM 8283 C CA . ARG A 1 1056 ? 11.549 -12.347 -9.124 1.00 85.00 1056 ARG A CA 1
ATOM 8284 C C . ARG A 1 1056 ? 12.683 -11.394 -9.510 1.00 85.00 1056 ARG A C 1
ATOM 8286 O O . ARG A 1 1056 ? 13.839 -11.808 -9.455 1.00 85.00 1056 ARG A O 1
ATOM 8293 N N . PRO A 1 1057 ? 12.382 -10.144 -9.900 1.00 87.75 1057 PRO A N 1
ATOM 8294 C CA . PRO A 1 1057 ? 13.420 -9.203 -10.272 1.00 87.75 1057 PRO A CA 1
ATOM 8295 C C . PRO A 1 1057 ? 14.034 -8.483 -9.086 1.00 87.75 1057 PRO A C 1
ATOM 8297 O O . PRO A 1 1057 ? 13.376 -8.182 -8.094 1.00 87.75 1057 PRO A O 1
ATOM 8300 N N . ILE A 1 1058 ? 15.318 -8.185 -9.237 1.00 86.44 1058 ILE A N 1
ATOM 8301 C CA . ILE A 1 1058 ? 16.130 -7.374 -8.346 1.00 86.44 1058 ILE A CA 1
ATOM 8302 C C . ILE A 1 1058 ? 16.787 -6.306 -9.222 1.00 86.44 1058 ILE A C 1
ATOM 8304 O O . ILE A 1 1058 ? 17.617 -6.623 -10.075 1.00 86.44 1058 ILE A O 1
ATOM 8308 N N . ILE A 1 1059 ? 16.403 -5.040 -9.041 1.00 84.25 1059 ILE A N 1
ATOM 8309 C CA . ILE A 1 1059 ? 17.084 -3.908 -9.690 1.00 84.25 1059 ILE A CA 1
ATOM 8310 C C . ILE A 1 1059 ? 18.462 -3.743 -9.043 1.00 84.25 1059 ILE A C 1
ATOM 8312 O O . ILE A 1 1059 ? 18.557 -3.628 -7.819 1.00 84.25 1059 ILE A O 1
ATOM 8316 N N . GLN A 1 1060 ? 19.519 -3.730 -9.854 1.00 83.56 1060 GLN A N 1
ATOM 8317 C CA . GLN A 1 1060 ? 20.879 -3.505 -9.375 1.00 83.56 1060 GLN A CA 1
ATOM 8318 C C . GLN A 1 1060 ? 21.065 -2.055 -8.878 1.00 83.56 1060 GLN A C 1
ATOM 8320 O O . GLN A 1 1060 ? 20.293 -1.164 -9.243 1.00 83.56 1060 GLN A O 1
ATOM 8325 N N . PRO A 1 1061 ? 22.088 -1.777 -8.043 1.00 72.25 1061 PRO A N 1
ATOM 8326 C CA . PRO A 1 1061 ? 22.381 -0.420 -7.569 1.00 72.25 1061 PRO A CA 1
ATOM 8327 C C . PRO A 1 1061 ? 22.665 0.588 -8.691 1.00 72.25 1061 PRO A C 1
ATOM 8329 O O . PRO A 1 1061 ? 22.561 1.788 -8.465 1.00 72.25 1061 PRO A O 1
ATOM 8332 N N . ASP A 1 1062 ? 22.999 0.103 -9.891 1.00 69.00 1062 ASP A N 1
ATOM 8333 C CA . ASP A 1 1062 ? 23.172 0.921 -11.093 1.00 69.00 1062 ASP A CA 1
ATOM 8334 C C . ASP A 1 1062 ? 21.864 1.580 -11.576 1.00 69.00 1062 ASP A C 1
ATOM 8336 O O . ASP A 1 1062 ? 21.912 2.525 -12.355 1.00 69.00 1062 ASP A O 1
ATOM 8340 N N . GLY A 1 1063 ? 20.697 1.086 -11.141 1.00 70.94 1063 GLY A N 1
ATOM 8341 C CA . GLY A 1 1063 ? 19.381 1.546 -11.582 1.00 70.94 1063 GLY A CA 1
ATOM 8342 C C . GLY A 1 1063 ? 19.044 1.228 -13.047 1.00 70.94 1063 GLY A C 1
ATOM 8343 O O . GLY A 1 1063 ? 18.017 1.699 -13.544 1.00 70.94 1063 GLY A O 1
ATOM 8344 N N . HIS A 1 1064 ? 19.876 0.463 -13.765 1.00 77.44 1064 HIS A N 1
ATOM 8345 C CA . HIS A 1 1064 ? 19.743 0.213 -15.215 1.00 77.44 1064 HIS A CA 1
ATOM 8346 C C . HIS A 1 1064 ? 19.717 -1.240 -15.608 1.00 77.44 1064 HIS A C 1
ATOM 8348 O O . HIS A 1 1064 ? 19.294 -1.537 -16.729 1.00 77.44 1064 HIS A O 1
ATOM 8354 N N . SER A 1 1065 ? 20.142 -2.130 -14.726 1.00 86.19 1065 SER A N 1
ATOM 8355 C CA . SER A 1 1065 ? 20.036 -3.551 -14.969 1.00 86.19 1065 SER A CA 1
ATOM 8356 C C . SER A 1 1065 ? 19.192 -4.230 -13.906 1.00 86.19 1065 SER A C 1
ATOM 8358 O O . SER A 1 1065 ? 19.089 -3.805 -12.751 1.00 86.19 1065 SER A O 1
ATOM 8360 N N . ILE A 1 1066 ? 18.532 -5.295 -14.338 1.00 89.56 1066 ILE A N 1
ATOM 8361 C CA . ILE A 1 1066 ? 17.798 -6.194 -13.465 1.00 89.56 1066 ILE A CA 1
ATOM 8362 C C . ILE A 1 1066 ? 18.469 -7.550 -13.493 1.00 89.56 1066 ILE A C 1
ATOM 8364 O O . ILE A 1 1066 ? 18.930 -8.005 -14.538 1.00 89.56 1066 ILE A O 1
ATOM 8368 N N . VAL A 1 1067 ? 18.492 -8.197 -12.337 1.00 91.38 1067 VAL A N 1
ATOM 8369 C CA . VAL A 1 1067 ? 18.799 -9.617 -12.214 1.00 91.38 1067 VAL A CA 1
ATOM 8370 C C . VAL A 1 1067 ? 17.535 -10.304 -11.752 1.00 91.38 1067 VAL A C 1
ATOM 8372 O O . VAL A 1 1067 ? 16.903 -9.859 -10.796 1.00 91.38 1067 VAL A O 1
ATOM 8375 N N . TYR A 1 1068 ? 17.145 -11.370 -12.429 1.00 91.75 1068 TYR A N 1
ATOM 8376 C CA . TYR A 1 1068 ? 16.001 -12.159 -12.016 1.00 91.75 1068 TYR A CA 1
ATOM 8377 C C . TYR A 1 1068 ? 16.219 -13.634 -12.291 1.00 91.75 1068 TYR A C 1
ATOM 8379 O O . TYR A 1 1068 ? 16.751 -14.020 -13.329 1.00 91.75 1068 TYR A O 1
ATOM 8387 N N . THR A 1 1069 ? 15.749 -14.457 -11.364 1.00 89.69 1069 THR A N 1
ATOM 8388 C CA . THR A 1 1069 ? 15.622 -15.892 -11.588 1.00 89.69 1069 THR A CA 1
ATOM 8389 C C . THR A 1 1069 ? 14.402 -16.123 -12.470 1.00 89.69 1069 THR A C 1
ATOM 8391 O O . THR A 1 1069 ? 13.311 -15.623 -12.179 1.00 89.69 1069 THR A O 1
ATOM 8394 N N . PHE A 1 1070 ? 14.610 -16.819 -13.582 1.00 89.69 1070 PHE A N 1
ATOM 8395 C CA . PHE A 1 1070 ? 13.598 -17.153 -14.570 1.00 89.69 1070 PHE A CA 1
ATOM 8396 C C . PHE A 1 1070 ? 13.299 -18.645 -14.511 1.00 89.69 1070 PHE A C 1
ATOM 8398 O O . PHE A 1 1070 ? 14.103 -19.470 -14.950 1.00 89.69 1070 PHE A O 1
ATOM 8405 N N . ASP A 1 1071 ? 12.121 -18.961 -13.985 1.00 88.25 1071 ASP A N 1
ATOM 8406 C CA . ASP A 1 1071 ? 11.576 -20.309 -13.908 1.00 88.25 1071 ASP A CA 1
ATOM 8407 C C . ASP A 1 1071 ? 10.504 -20.478 -14.972 1.00 88.25 1071 ASP A C 1
ATOM 8409 O O . ASP A 1 1071 ? 9.350 -20.122 -14.758 1.00 88.25 1071 ASP A O 1
ATOM 8413 N N . TYR A 1 1072 ? 10.862 -21.010 -16.133 1.00 87.44 1072 TYR A N 1
ATOM 8414 C CA . TYR A 1 1072 ? 9.932 -21.246 -17.230 1.00 87.44 1072 TYR A CA 1
ATOM 8415 C C . TYR A 1 1072 ? 9.532 -22.712 -17.313 1.00 87.44 1072 TYR A C 1
ATOM 8417 O O . TYR A 1 1072 ? 10.367 -23.613 -17.293 1.00 87.44 1072 TYR A O 1
ATOM 8425 N N . MET A 1 1073 ? 8.236 -22.952 -17.453 1.00 85.38 1073 MET A N 1
ATOM 8426 C CA . MET A 1 1073 ? 7.641 -24.265 -17.625 1.00 85.38 1073 MET A CA 1
ATOM 8427 C C . MET A 1 1073 ? 6.804 -24.270 -18.900 1.00 85.38 1073 MET A C 1
ATOM 8429 O O . MET A 1 1073 ? 5.766 -23.619 -18.983 1.00 85.38 1073 MET A O 1
ATOM 8433 N N . TYR A 1 1074 ? 7.212 -25.078 -19.867 1.00 82.75 1074 TYR A N 1
ATOM 8434 C CA . TYR A 1 1074 ? 6.381 -25.428 -21.011 1.00 82.75 1074 TYR A CA 1
ATOM 8435 C C . TYR A 1 1074 ? 5.743 -26.786 -20.752 1.00 82.75 1074 TYR A C 1
ATOM 8437 O O . TYR A 1 1074 ? 6.448 -27.782 -20.598 1.00 82.75 1074 TYR A O 1
ATOM 8445 N N . SER A 1 1075 ? 4.419 -26.844 -20.662 1.00 80.00 1075 SER A N 1
ATOM 8446 C CA . SER A 1 1075 ? 3.685 -28.103 -20.531 1.00 80.00 1075 SER A CA 1
ATOM 8447 C C . SER A 1 1075 ? 2.918 -28.413 -21.802 1.00 80.00 1075 SER A C 1
ATOM 8449 O O . SER A 1 1075 ? 2.250 -27.530 -22.335 1.00 80.00 1075 SER A O 1
ATOM 8451 N N . THR A 1 1076 ? 2.966 -29.670 -22.235 1.00 72.56 1076 THR A N 1
ATOM 8452 C CA . THR A 1 1076 ? 2.099 -30.198 -23.290 1.00 72.56 1076 THR A CA 1
ATOM 8453 C C . THR A 1 1076 ? 1.242 -31.303 -22.684 1.00 72.56 1076 THR A C 1
ATOM 8455 O O . THR A 1 1076 ? 1.748 -32.280 -22.127 1.00 72.56 1076 THR A O 1
ATOM 8458 N N . ASN A 1 1077 ? -0.073 -31.124 -22.713 1.00 68.31 1077 ASN A N 1
ATOM 8459 C CA . ASN A 1 1077 ? -1.027 -32.116 -22.247 1.00 68.31 1077 ASN A CA 1
ATOM 8460 C C . ASN A 1 1077 ? -1.938 -32.473 -23.419 1.00 68.31 1077 ASN A C 1
ATOM 8462 O O . ASN A 1 1077 ? -2.804 -31.704 -23.816 1.00 68.31 1077 ASN A O 1
ATOM 8466 N N . VAL A 1 1078 ? -1.679 -33.623 -24.034 1.00 65.00 1078 VAL A N 1
ATOM 8467 C CA . VAL A 1 1078 ? -2.446 -34.096 -25.189 1.00 65.00 1078 VAL A CA 1
ATOM 8468 C C . VAL A 1 1078 ? -3.589 -34.951 -24.674 1.00 65.00 1078 VAL A C 1
ATOM 8470 O O . VAL A 1 1078 ? -3.355 -35.941 -23.980 1.00 65.00 1078 VAL A O 1
ATOM 8473 N N . ARG A 1 1079 ? -4.822 -34.579 -25.005 1.00 58.44 1079 ARG A N 1
ATOM 8474 C CA . ARG A 1 1079 ? -6.003 -35.387 -24.723 1.00 58.44 1079 ARG A CA 1
ATOM 8475 C C . ARG A 1 1079 ? -6.326 -36.186 -25.980 1.00 58.44 1079 ARG A C 1
ATOM 8477 O O . ARG A 1 1079 ? -6.930 -35.667 -26.912 1.00 58.44 1079 ARG A O 1
ATOM 8484 N N . GLU A 1 1080 ? -5.849 -37.425 -26.013 1.00 61.78 1080 GLU A N 1
ATOM 8485 C CA . GLU A 1 1080 ? -6.100 -38.359 -27.115 1.00 61.78 1080 GLU A CA 1
ATOM 8486 C C . GLU A 1 1080 ? -7.435 -39.094 -26.910 1.00 61.78 1080 GLU A C 1
ATOM 8488 O O . GLU A 1 1080 ? -7.751 -39.467 -25.773 1.00 61.78 1080 GLU A O 1
ATOM 8493 N N . PRO A 1 1081 ? -8.206 -39.372 -27.975 1.00 54.19 1081 PRO A N 1
ATOM 8494 C CA . PRO A 1 1081 ? -9.240 -40.399 -27.944 1.00 54.19 1081 PRO A CA 1
ATOM 8495 C C . PRO A 1 1081 ? -8.563 -41.781 -27.979 1.00 54.19 1081 PRO A C 1
ATOM 8497 O O . PRO A 1 1081 ? -8.278 -42.325 -29.039 1.00 54.19 1081 PRO A O 1
ATOM 8500 N N . VAL A 1 1082 ? -8.234 -42.344 -26.815 1.00 45.91 1082 VAL A N 1
ATOM 8501 C CA . VAL A 1 1082 ? -7.469 -43.603 -26.737 1.00 45.91 1082 VAL A CA 1
ATOM 8502 C C . VAL A 1 1082 ? -8.346 -44.809 -27.115 1.00 45.91 1082 VAL A C 1
ATOM 8504 O O . VAL A 1 1082 ? -9.286 -45.143 -26.392 1.00 45.91 1082 VAL A O 1
ATOM 8507 N N . ARG A 1 1083 ? -7.998 -45.523 -28.198 1.00 50.75 1083 ARG A N 1
ATOM 8508 C CA . ARG A 1 1083 ? -8.263 -46.973 -28.324 1.00 50.75 1083 ARG A CA 1
ATOM 8509 C C . ARG A 1 1083 ? -7.166 -47.734 -27.567 1.00 50.75 1083 ARG A C 1
ATOM 8511 O O . ARG A 1 1083 ? -6.015 -47.314 -27.572 1.00 50.75 1083 ARG A O 1
ATOM 8518 N N . ALA A 1 1084 ? -7.518 -48.849 -26.923 1.00 47.47 1084 ALA A N 1
ATOM 8519 C CA . ALA A 1 1084 ? -6.685 -49.550 -25.931 1.00 47.47 1084 ALA A CA 1
ATOM 8520 C C . ALA A 1 1084 ? -5.315 -50.077 -26.424 1.00 47.47 1084 ALA A C 1
ATOM 8522 O O . ALA A 1 1084 ? -4.484 -50.436 -25.591 1.00 47.47 1084 ALA A O 1
ATOM 8523 N N . ASP A 1 1085 ? -5.062 -50.087 -27.737 1.00 46.09 1085 ASP A N 1
ATOM 8524 C CA . ASP A 1 1085 ? -3.910 -50.770 -28.343 1.00 46.09 1085 ASP A CA 1
ATOM 8525 C C . ASP A 1 1085 ? -2.840 -49.820 -28.925 1.00 46.09 1085 ASP A C 1
ATOM 8527 O O . ASP A 1 1085 ? -1.803 -50.284 -29.405 1.00 46.09 1085 ASP A O 1
ATOM 8531 N N . GLU A 1 1086 ? -3.040 -48.495 -28.886 1.00 50.12 1086 GLU A N 1
ATOM 8532 C CA . GLU A 1 1086 ? -2.059 -47.535 -29.413 1.00 50.12 1086 GLU A CA 1
ATOM 8533 C C . GLU A 1 1086 ? -0.982 -47.169 -28.382 1.00 50.12 1086 GLU A C 1
ATOM 8535 O O . GLU A 1 1086 ? -1.240 -46.680 -27.281 1.00 50.12 1086 GLU A O 1
ATOM 8540 N N . LYS A 1 1087 ? 0.277 -47.400 -28.763 1.00 45.59 1087 LYS A N 1
ATOM 8541 C CA . LYS A 1 1087 ? 1.457 -47.072 -27.962 1.00 45.59 1087 LYS A CA 1
ATOM 8542 C C . LYS A 1 1087 ? 1.625 -45.552 -27.902 1.00 45.59 1087 LYS A C 1
ATOM 8544 O O . LYS A 1 1087 ? 1.908 -44.931 -28.923 1.00 45.59 1087 LYS A O 1
ATOM 8549 N N . HIS A 1 1088 ? 1.519 -44.967 -26.707 1.00 53.44 1088 HIS A N 1
ATOM 8550 C CA . HIS A 1 1088 ? 1.767 -43.538 -26.503 1.00 53.44 1088 HIS A CA 1
ATOM 8551 C C . HIS A 1 1088 ? 3.123 -43.130 -27.101 1.00 53.44 1088 HIS A C 1
ATOM 8553 O O . HIS A 1 1088 ? 4.168 -43.682 -26.740 1.00 53.44 1088 HIS A O 1
ATOM 8559 N N . LEU A 1 1089 ? 3.108 -42.157 -28.015 1.00 55.88 1089 LEU A N 1
ATOM 8560 C CA . LEU A 1 1089 ? 4.323 -41.531 -28.534 1.00 55.88 1089 LEU A CA 1
ATOM 8561 C C . LEU A 1 1089 ? 5.147 -40.992 -27.349 1.00 55.88 1089 LEU A C 1
ATOM 8563 O O . LEU A 1 1089 ? 4.595 -40.403 -26.417 1.00 55.88 1089 LEU A O 1
ATOM 8567 N N . GLY A 1 1090 ? 6.467 -41.197 -27.363 1.00 53.00 1090 GLY A N 1
ATOM 8568 C CA . GLY A 1 1090 ? 7.359 -40.625 -26.353 1.00 53.00 1090 GLY A CA 1
ATOM 8569 C C . GLY A 1 1090 ? 7.257 -39.100 -26.383 1.00 53.00 1090 GLY A C 1
ATOM 8570 O O . GLY A 1 1090 ? 7.547 -38.488 -27.408 1.00 53.00 1090 GLY A O 1
ATOM 8571 N N . ARG A 1 1091 ? 6.794 -38.486 -25.289 1.00 65.62 1091 ARG A N 1
ATOM 8572 C CA . ARG A 1 1091 ? 6.465 -37.052 -25.237 1.00 65.62 1091 ARG A CA 1
ATOM 8573 C C . ARG A 1 1091 ? 7.058 -36.379 -24.011 1.00 65.62 1091 ARG A C 1
ATOM 8575 O O . ARG A 1 1091 ? 7.020 -36.913 -22.903 1.00 65.62 1091 ARG A O 1
ATOM 8582 N N . ILE A 1 1092 ? 7.547 -35.158 -24.207 1.00 64.25 1092 ILE A N 1
ATOM 8583 C CA . ILE A 1 1092 ? 7.968 -34.273 -23.122 1.00 64.25 1092 ILE A CA 1
ATOM 8584 C C . ILE A 1 1092 ? 6.712 -33.604 -22.555 1.00 64.25 1092 ILE A C 1
ATOM 8586 O O . ILE A 1 1092 ? 6.228 -32.605 -23.081 1.00 64.25 1092 ILE A O 1
ATOM 8590 N N . LYS A 1 1093 ? 6.172 -34.167 -21.466 1.00 73.69 1093 LYS A N 1
ATOM 8591 C CA . LYS A 1 1093 ? 4.985 -33.626 -20.779 1.00 73.69 1093 LYS A CA 1
ATOM 8592 C C . LYS A 1 1093 ? 5.231 -32.224 -20.215 1.00 73.69 1093 LYS A C 1
ATOM 8594 O O . LYS A 1 1093 ? 4.335 -31.383 -20.215 1.00 73.69 1093 LYS A O 1
ATOM 8599 N N . ARG A 1 1094 ? 6.435 -31.985 -19.684 1.00 78.75 1094 ARG A N 1
ATOM 8600 C CA . ARG A 1 1094 ? 6.867 -30.695 -19.134 1.00 78.75 1094 ARG A CA 1
ATOM 8601 C C . ARG A 1 1094 ? 8.347 -30.478 -19.425 1.00 78.75 1094 ARG A C 1
ATOM 8603 O O . ARG A 1 1094 ? 9.145 -31.380 -19.190 1.00 78.75 1094 ARG A O 1
ATOM 8610 N N . HIS A 1 1095 ? 8.690 -29.290 -19.895 1.00 80.56 1095 HIS A N 1
ATOM 8611 C CA . HIS A 1 1095 ? 10.053 -28.800 -20.035 1.00 80.56 1095 HIS A CA 1
ATOM 8612 C C . HIS A 1 1095 ? 10.241 -27.629 -19.072 1.00 80.56 1095 HIS A C 1
ATOM 8614 O O . HIS A 1 1095 ? 9.460 -26.678 -19.108 1.00 80.56 1095 HIS A O 1
ATOM 8620 N N . PHE A 1 1096 ? 11.248 -27.721 -18.206 1.00 86.31 1096 PHE A N 1
ATOM 8621 C CA . PHE A 1 1096 ? 11.569 -26.699 -17.214 1.00 86.31 1096 PHE A CA 1
ATOM 8622 C C . PHE A 1 1096 ? 12.897 -26.039 -17.569 1.00 86.31 1096 PHE A C 1
ATOM 8624 O O . PHE A 1 1096 ? 13.874 -26.728 -17.852 1.00 86.31 1096 PHE A O 1
ATOM 8631 N N . VAL A 1 1097 ? 12.930 -24.714 -17.525 1.00 86.31 1097 VAL A N 1
ATOM 8632 C CA . VAL A 1 1097 ? 14.139 -23.905 -17.652 1.00 86.31 1097 VAL A CA 1
ATOM 8633 C C . VAL A 1 1097 ? 14.251 -23.083 -16.379 1.00 86.31 1097 VAL A C 1
ATOM 8635 O O . VAL A 1 1097 ? 13.368 -22.281 -16.103 1.00 86.31 1097 VAL A O 1
ATOM 8638 N N . HIS A 1 1098 ? 15.326 -23.296 -15.627 1.00 90.81 1098 HIS A N 1
ATOM 8639 C CA . HIS A 1 1098 ? 15.694 -22.487 -14.469 1.00 90.81 1098 HIS A CA 1
ATOM 8640 C C . HIS A 1 1098 ? 17.009 -21.788 -14.798 1.00 90.81 1098 HIS A C 1
ATOM 8642 O O . HIS A 1 1098 ? 18.021 -22.457 -15.018 1.00 90.81 1098 HIS A O 1
ATOM 8648 N N . THR A 1 1099 ? 16.994 -20.463 -14.900 1.00 91.31 1099 THR A N 1
ATOM 8649 C CA . THR A 1 1099 ? 18.202 -19.683 -15.192 1.00 91.31 1099 THR A CA 1
ATOM 8650 C C . THR A 1 1099 ? 18.127 -18.307 -14.561 1.00 91.31 1099 THR A C 1
ATOM 8652 O O . THR A 1 1099 ? 17.071 -17.682 -14.553 1.00 91.31 1099 THR A O 1
ATOM 8655 N N . ASP A 1 1100 ? 19.262 -17.797 -14.098 1.00 91.62 1100 ASP A N 1
ATOM 8656 C CA . ASP A 1 1100 ? 19.375 -16.395 -13.715 1.00 91.62 1100 ASP A CA 1
ATOM 8657 C C . ASP A 1 1100 ? 19.661 -15.551 -14.956 1.00 91.62 1100 ASP A C 1
ATOM 8659 O O . ASP A 1 1100 ? 20.535 -15.868 -15.768 1.00 91.62 1100 ASP A O 1
ATOM 8663 N N . VAL A 1 1101 ? 18.891 -14.482 -15.125 1.00 90.75 1101 VAL A N 1
ATOM 8664 C CA . VAL A 1 1101 ? 18.968 -13.584 -16.272 1.00 90.75 1101 VAL A CA 1
ATOM 8665 C C . VAL A 1 1101 ? 19.331 -12.195 -15.779 1.00 90.75 1101 VAL A C 1
ATOM 8667 O O . VAL A 1 1101 ? 18.712 -11.673 -14.856 1.00 90.75 1101 VAL A O 1
ATOM 8670 N N . GLN A 1 1102 ? 20.321 -11.586 -16.430 1.00 92.94 1102 GLN A N 1
ATOM 8671 C CA . GLN A 1 1102 ? 20.611 -10.166 -16.292 1.00 92.94 1102 GLN A CA 1
ATOM 8672 C C . GLN A 1 1102 ? 20.256 -9.452 -17.596 1.00 92.94 1102 GLN A C 1
ATOM 8674 O O . GLN A 1 1102 ? 20.771 -9.815 -18.657 1.00 92.94 1102 GLN A O 1
ATOM 8679 N N . THR A 1 1103 ? 19.405 -8.437 -17.532 1.00 90.38 1103 THR A N 1
ATOM 8680 C CA . THR A 1 1103 ? 19.049 -7.596 -18.687 1.00 90.38 1103 THR A CA 1
ATOM 8681 C C . THR A 1 1103 ? 19.178 -6.127 -18.324 1.00 90.38 1103 THR A C 1
ATOM 8683 O O . THR A 1 1103 ? 18.862 -5.731 -17.200 1.00 90.38 1103 THR A O 1
ATOM 8686 N N . SER A 1 1104 ? 19.657 -5.308 -19.262 1.00 89.50 1104 SER A N 1
ATOM 8687 C CA . SER A 1 1104 ? 19.568 -3.853 -19.122 1.00 89.50 1104 SER A CA 1
ATOM 8688 C C . SER A 1 1104 ? 18.191 -3.330 -19.543 1.00 89.50 1104 SER A C 1
ATOM 8690 O O . SER A 1 1104 ? 17.443 -3.996 -20.263 1.00 89.50 1104 SER A O 1
ATOM 8692 N N . SER A 1 1105 ? 17.840 -2.120 -19.105 1.00 88.00 1105 SER A N 1
ATOM 8693 C CA . SER A 1 1105 ? 16.585 -1.474 -19.501 1.00 88.00 1105 SER A CA 1
ATOM 8694 C C . SER A 1 1105 ? 16.498 -1.334 -21.027 1.00 88.00 1105 SER A C 1
ATOM 8696 O O . SER A 1 1105 ? 17.456 -0.898 -21.665 1.00 88.00 1105 SER A O 1
ATOM 8698 N N . TYR A 1 1106 ? 15.351 -1.699 -21.598 1.00 90.00 1106 TYR A N 1
ATOM 8699 C CA . TYR A 1 1106 ? 15.061 -1.767 -23.033 1.00 90.00 1106 TYR A CA 1
ATOM 8700 C C . TYR A 1 1106 ? 15.930 -2.771 -23.826 1.00 90.00 1106 TYR A C 1
ATOM 8702 O O . TYR A 1 1106 ? 15.968 -2.744 -25.057 1.00 90.00 1106 TYR A O 1
ATOM 8710 N N . GLU A 1 1107 ? 16.634 -3.699 -23.172 1.00 88.69 1107 GLU A N 1
ATOM 8711 C CA . GLU A 1 1107 ? 17.401 -4.735 -23.873 1.00 88.69 1107 GLU A CA 1
ATOM 8712 C C . GLU A 1 1107 ? 16.528 -5.943 -24.222 1.00 88.69 1107 GLU A C 1
ATOM 8714 O O . GLU A 1 1107 ? 15.872 -6.503 -23.349 1.00 88.69 1107 GLU A O 1
ATOM 8719 N N . LEU A 1 1108 ? 16.592 -6.396 -25.480 1.00 90.56 1108 LEU A N 1
ATOM 8720 C CA . LEU A 1 1108 ? 16.069 -7.697 -25.902 1.00 90.56 1108 LEU A CA 1
ATOM 8721 C C . LEU A 1 1108 ? 17.188 -8.752 -25.846 1.00 90.56 1108 LEU A C 1
ATOM 8723 O O . LEU A 1 1108 ? 18.202 -8.656 -26.557 1.00 90.56 1108 LEU A O 1
ATOM 8727 N N . ARG A 1 1109 ? 17.009 -9.774 -25.005 1.00 90.88 1109 ARG A N 1
ATOM 8728 C CA . ARG A 1 1109 ? 18.004 -10.819 -24.736 1.00 90.88 1109 ARG A CA 1
ATOM 8729 C C . ARG A 1 1109 ? 17.445 -12.225 -24.913 1.00 90.88 1109 ARG A C 1
ATOM 8731 O O . ARG A 1 1109 ? 16.386 -12.543 -24.396 1.00 90.88 1109 ARG A O 1
ATOM 8738 N N . GLU A 1 1110 ? 18.185 -13.082 -25.616 1.00 91.62 1110 GLU A N 1
ATOM 8739 C CA . GLU A 1 1110 ? 17.922 -14.525 -25.627 1.00 91.62 1110 GLU A CA 1
ATOM 8740 C C . GLU A 1 1110 ? 18.247 -15.105 -24.247 1.00 91.62 1110 GLU A C 1
ATOM 8742 O O . GLU A 1 1110 ? 19.361 -14.942 -23.744 1.00 91.62 1110 GLU A O 1
ATOM 8747 N N . VAL A 1 1111 ? 17.253 -15.740 -23.629 1.00 90.25 1111 VAL A N 1
ATOM 8748 C CA . VAL A 1 1111 ? 17.354 -16.348 -22.297 1.00 90.25 1111 VAL A CA 1
ATOM 8749 C C . VAL A 1 1111 ? 17.674 -17.828 -22.410 1.00 90.25 1111 VAL A C 1
ATOM 8751 O O . VAL A 1 1111 ? 18.564 -18.337 -21.737 1.00 90.25 1111 VAL A O 1
ATOM 8754 N N . SER A 1 1112 ? 16.922 -18.533 -23.248 1.00 90.38 1112 SER A N 1
ATOM 8755 C CA . SER A 1 1112 ? 17.066 -19.969 -23.418 1.00 90.38 1112 SER A CA 1
ATOM 8756 C C . SER A 1 1112 ? 16.557 -20.391 -24.782 1.00 90.38 1112 SER A C 1
ATOM 8758 O O . SER A 1 1112 ? 15.705 -19.742 -25.390 1.00 90.38 1112 SER A O 1
ATOM 8760 N N . ARG A 1 1113 ? 17.079 -21.520 -25.240 1.00 89.31 1113 ARG A N 1
ATOM 8761 C CA . ARG A 1 1113 ? 16.713 -22.155 -26.492 1.00 89.31 1113 ARG A CA 1
ATOM 8762 C C . ARG A 1 1113 ? 16.674 -23.650 -26.272 1.00 89.31 1113 ARG A C 1
ATOM 8764 O O . ARG A 1 1113 ? 17.597 -24.219 -25.691 1.00 89.31 1113 ARG A O 1
ATOM 8771 N N . TYR A 1 1114 ? 15.630 -24.281 -26.781 1.00 87.00 1114 TYR A N 1
ATOM 8772 C CA . TYR A 1 1114 ? 15.532 -25.731 -26.797 1.00 87.00 1114 TYR A CA 1
ATOM 8773 C C . TYR A 1 1114 ? 14.865 -26.199 -28.086 1.00 87.00 1114 TYR A C 1
ATOM 8775 O O . TYR A 1 1114 ? 14.013 -25.514 -28.655 1.00 87.00 1114 TYR A O 1
ATOM 8783 N N . THR A 1 1115 ? 15.275 -27.377 -28.545 1.00 82.38 1115 THR A N 1
ATOM 8784 C CA . THR A 1 1115 ? 14.745 -28.011 -29.752 1.00 82.38 1115 THR A CA 1
ATOM 8785 C C . THR A 1 1115 ? 14.054 -29.303 -29.356 1.00 82.38 1115 THR A C 1
ATOM 8787 O O . THR A 1 1115 ? 14.642 -30.156 -28.693 1.00 82.38 1115 THR A O 1
ATOM 8790 N N . VAL A 1 1116 ? 12.798 -29.441 -29.756 1.00 76.38 1116 VAL A N 1
ATOM 8791 C CA . VAL A 1 1116 ? 11.977 -30.630 -29.570 1.00 76.38 1116 VAL A CA 1
ATOM 8792 C C . VAL A 1 1116 ? 11.836 -31.306 -30.924 1.00 76.38 1116 VAL A C 1
ATOM 8794 O O . VAL A 1 1116 ? 11.295 -30.734 -31.866 1.00 76.38 1116 VAL A O 1
ATOM 8797 N N . ALA A 1 1117 ? 12.325 -32.538 -31.025 1.00 71.50 1117 ALA A N 1
ATOM 8798 C CA . ALA A 1 1117 ? 12.038 -33.376 -32.177 1.00 71.50 1117 ALA A CA 1
ATOM 8799 C C . ALA A 1 1117 ? 10.661 -34.016 -31.987 1.00 71.50 1117 ALA A C 1
ATOM 8801 O O . ALA A 1 1117 ? 10.499 -34.929 -31.175 1.00 71.50 1117 ALA A O 1
ATOM 8802 N N . LEU A 1 1118 ? 9.670 -33.536 -32.731 1.00 66.00 1118 LEU A N 1
ATOM 8803 C CA . LEU A 1 1118 ? 8.361 -34.163 -32.823 1.00 66.00 1118 LEU A CA 1
ATOM 8804 C C . LEU A 1 1118 ? 8.428 -35.198 -33.946 1.00 66.00 1118 LEU A C 1
ATOM 8806 O O . LEU A 1 1118 ? 8.337 -34.875 -35.127 1.00 66.00 1118 LEU A O 1
ATOM 8810 N N . LYS A 1 1119 ? 8.640 -36.461 -33.571 1.00 61.12 1119 LYS A N 1
ATOM 8811 C CA . LYS A 1 1119 ? 8.496 -37.594 -34.490 1.00 61.12 1119 LYS A CA 1
ATOM 8812 C C . LYS A 1 1119 ? 7.124 -38.213 -34.280 1.00 61.12 1119 LYS A C 1
ATOM 8814 O O . LYS A 1 1119 ? 6.898 -38.856 -33.255 1.00 61.12 1119 LYS A O 1
ATOM 8819 N N . ALA A 1 1120 ? 6.225 -38.015 -35.236 1.00 55.56 1120 ALA A N 1
ATOM 8820 C CA . ALA A 1 1120 ? 4.959 -38.726 -35.285 1.00 55.56 1120 ALA A CA 1
ATOM 8821 C C . ALA A 1 1120 ? 5.074 -39.819 -36.351 1.00 55.56 1120 ALA A C 1
ATOM 8823 O O . ALA A 1 1120 ? 4.882 -39.577 -37.536 1.00 55.56 1120 ALA A O 1
ATOM 8824 N N . ALA A 1 1121 ? 5.419 -41.032 -35.919 1.00 52.75 1121 ALA A N 1
ATOM 8825 C CA . ALA A 1 1121 ? 5.320 -42.204 -36.778 1.00 52.75 1121 ALA A CA 1
ATOM 8826 C C . ALA A 1 1121 ? 3.906 -42.772 -36.630 1.00 52.75 1121 ALA A C 1
ATOM 8828 O O . ALA A 1 1121 ? 3.557 -43.303 -35.572 1.00 52.75 1121 ALA A O 1
ATOM 8829 N N . ARG A 1 1122 ? 3.077 -42.628 -37.666 1.00 51.50 1122 ARG A N 1
ATOM 8830 C CA . ARG A 1 1122 ? 1.799 -43.342 -37.742 1.00 51.50 1122 ARG A CA 1
ATOM 8831 C C . ARG A 1 1122 ? 2.045 -44.716 -38.348 1.00 51.50 1122 ARG A C 1
ATOM 8833 O O . ARG A 1 1122 ? 2.443 -44.825 -39.503 1.00 51.50 1122 ARG A O 1
ATOM 8840 N N . THR A 1 1123 ? 1.793 -45.767 -37.576 1.00 50.41 1123 THR A N 1
ATOM 8841 C CA . THR A 1 1123 ? 1.651 -47.123 -38.112 1.00 50.41 1123 THR A CA 1
ATOM 8842 C C . THR A 1 1123 ? 0.163 -47.422 -38.213 1.00 50.41 1123 THR A C 1
ATOM 8844 O O . THR A 1 1123 ? -0.428 -47.943 -37.269 1.00 50.41 1123 THR A O 1
ATOM 8847 N N . GLU A 1 1124 ? -0.469 -47.044 -39.319 1.00 54.84 1124 GLU A N 1
ATOM 8848 C CA . GLU A 1 1124 ? -1.850 -47.460 -39.572 1.00 54.84 1124 GLU A CA 1
ATOM 8849 C C . GLU A 1 1124 ? -1.864 -48.931 -40.022 1.00 54.84 1124 GLU A C 1
ATOM 8851 O O . GLU A 1 1124 ? -1.022 -49.363 -40.817 1.00 54.84 1124 GLU A O 1
ATOM 8856 N N . ARG A 1 1125 ? -2.800 -49.722 -39.476 1.00 51.97 1125 ARG A N 1
ATOM 8857 C CA . ARG A 1 1125 ? -3.146 -51.034 -40.042 1.00 51.97 1125 ARG A CA 1
ATOM 8858 C C . ARG A 1 1125 ? -3.797 -50.800 -41.403 1.00 51.97 1125 ARG A C 1
ATOM 8860 O O . ARG A 1 1125 ? -4.586 -49.868 -41.546 1.00 51.97 1125 ARG A O 1
ATOM 8867 N N . GLY A 1 1126 ? -3.446 -51.614 -42.396 1.00 54.84 1126 GLY A N 1
ATOM 8868 C CA . GLY A 1 1126 ? -4.088 -51.541 -43.707 1.00 54.84 1126 GLY A CA 1
ATOM 8869 C C . GLY A 1 1126 ? -5.561 -51.935 -43.602 1.00 54.84 1126 GLY A C 1
ATOM 8870 O O . GLY A 1 1126 ? -6.029 -52.364 -42.547 1.00 54.84 1126 GLY A O 1
ATOM 8871 N N . VAL A 1 1127 ? -6.308 -51.807 -44.701 1.00 60.91 1127 VAL A N 1
ATOM 8872 C CA . VAL A 1 1127 ? -7.725 -52.204 -44.736 1.00 60.91 1127 VAL A CA 1
ATOM 8873 C C . VAL A 1 1127 ? -7.861 -53.649 -44.213 1.00 60.91 1127 VAL A C 1
ATOM 8875 O O . VAL A 1 1127 ? -7.291 -54.564 -44.829 1.00 60.91 1127 VAL A O 1
ATOM 8878 N N . PRO A 1 1128 ? -8.572 -53.880 -43.086 1.00 47.94 1128 PRO A N 1
ATOM 8879 C CA . PRO A 1 1128 ? -8.700 -55.213 -42.512 1.00 47.94 1128 PRO A CA 1
ATOM 8880 C C . PRO A 1 1128 ? -9.343 -56.131 -43.553 1.00 47.94 1128 PRO A C 1
ATOM 8882 O O . PRO A 1 1128 ? -10.318 -55.731 -44.187 1.00 47.94 1128 PRO A O 1
ATOM 8885 N N . LEU A 1 1129 ? -8.766 -57.330 -43.726 1.00 58.91 1129 LEU A N 1
ATOM 8886 C CA . LEU A 1 1129 ? -9.004 -58.346 -44.775 1.00 58.91 1129 LEU A CA 1
ATOM 8887 C C . LEU A 1 1129 ? -7.996 -58.339 -45.947 1.00 58.91 1129 LEU A C 1
ATOM 8889 O O . LEU A 1 1129 ? -7.651 -59.414 -46.435 1.00 58.91 1129 LEU A O 1
ATOM 8893 N N . PHE A 1 1130 ? -7.491 -57.180 -46.388 1.00 57.12 1130 PHE A N 1
ATOM 8894 C CA . PHE A 1 1130 ? -6.575 -57.096 -47.545 1.00 57.12 1130 PHE A CA 1
ATOM 8895 C C . PHE A 1 1130 ? -5.097 -56.926 -47.159 1.00 57.12 1130 PHE A C 1
ATOM 8897 O O . PHE A 1 1130 ? -4.215 -57.237 -47.961 1.00 57.12 1130 PHE A O 1
ATOM 8904 N N . GLU A 1 1131 ? -4.808 -56.488 -45.929 1.00 57.25 1131 GLU A N 1
ATOM 8905 C CA . GLU A 1 1131 ? -3.436 -56.282 -45.437 1.00 57.25 1131 GLU A CA 1
ATOM 8906 C C . GLU A 1 1131 ? -2.616 -57.572 -45.241 1.00 57.25 1131 GLU A C 1
ATOM 8908 O O . GLU A 1 1131 ? -1.380 -57.510 -45.214 1.00 57.25 1131 GLU A O 1
ATOM 8913 N N . ASP A 1 1132 ? -3.294 -58.719 -45.124 1.00 62.19 1132 ASP A N 1
ATOM 8914 C CA . ASP A 1 1132 ? -2.700 -60.036 -44.858 1.00 62.19 1132 ASP A CA 1
ATOM 8915 C C . ASP A 1 1132 ? -2.385 -60.831 -46.136 1.00 62.19 1132 ASP A C 1
ATOM 8917 O O . ASP A 1 1132 ? -1.785 -61.906 -46.068 1.00 62.19 1132 ASP A O 1
ATOM 8921 N N . ILE A 1 1133 ? -2.752 -60.321 -47.320 1.00 63.84 1133 ILE A N 1
ATOM 8922 C CA . ILE A 1 1133 ? -2.485 -61.004 -48.591 1.00 63.84 1133 ILE A CA 1
ATOM 8923 C C . ILE A 1 1133 ? -1.035 -60.714 -49.024 1.00 63.84 1133 ILE A C 1
ATOM 8925 O O . ILE A 1 1133 ? -0.717 -59.569 -49.363 1.00 63.84 1133 ILE A O 1
ATOM 8929 N N . PRO A 1 1134 ? -0.131 -61.712 -49.067 1.00 53.12 1134 PRO A N 1
ATOM 8930 C CA . PRO A 1 1134 ? 1.254 -61.493 -49.480 1.00 53.12 1134 PRO A CA 1
ATOM 8931 C C . PRO A 1 1134 ? 1.328 -60.964 -50.923 1.00 53.12 1134 PRO A C 1
ATOM 8933 O O . PRO A 1 1134 ? 0.715 -61.511 -51.836 1.00 53.12 1134 PRO A O 1
ATOM 8936 N N . GLY A 1 1135 ? 2.073 -59.874 -51.129 1.00 65.69 1135 GLY A N 1
ATOM 8937 C CA . GLY A 1 1135 ? 2.246 -59.203 -52.427 1.00 65.69 1135 GLY A CA 1
ATOM 8938 C C . GLY A 1 1135 ? 1.225 -58.094 -52.715 1.00 65.69 1135 GLY A C 1
ATOM 8939 O O . GLY A 1 1135 ? 1.623 -57.011 -53.131 1.00 65.69 1135 GLY A O 1
ATOM 8940 N N . LEU A 1 1136 ? -0.063 -58.319 -52.434 1.00 63.94 1136 LEU A N 1
ATOM 8941 C CA . LEU A 1 1136 ? -1.129 -57.317 -52.617 1.00 63.94 1136 LEU A CA 1
ATOM 8942 C C . LEU A 1 1136 ? -1.283 -56.389 -51.408 1.00 63.94 1136 LEU A C 1
ATOM 8944 O O . LEU A 1 1136 ? -1.539 -55.203 -51.587 1.00 63.94 1136 LEU A O 1
ATOM 8948 N N . GLY A 1 1137 ? -1.042 -56.884 -50.192 1.00 55.62 1137 GLY A N 1
ATOM 8949 C CA . GLY A 1 1137 ? -1.168 -56.108 -48.956 1.00 55.62 1137 GLY A CA 1
ATOM 8950 C C . GLY A 1 1137 ? -0.246 -54.887 -48.883 1.00 55.62 1137 GLY A C 1
ATOM 8951 O O . GLY A 1 1137 ? -0.553 -53.946 -48.163 1.00 55.62 1137 GLY A O 1
ATOM 8952 N N . VAL A 1 1138 ? 0.841 -54.838 -49.666 1.00 63.06 1138 VAL A N 1
ATOM 8953 C CA . VAL A 1 1138 ? 1.723 -53.656 -49.765 1.00 63.06 1138 VAL A CA 1
ATOM 8954 C C . VAL A 1 1138 ? 1.021 -52.478 -50.450 1.00 63.06 1138 VAL A C 1
ATOM 8956 O O . VAL A 1 1138 ? 1.292 -51.337 -50.102 1.00 63.06 1138 VAL A O 1
ATOM 8959 N N . LEU A 1 1139 ? 0.090 -52.737 -51.375 1.00 63.12 1139 LEU A N 1
ATOM 8960 C CA . LEU A 1 1139 ? -0.697 -51.694 -52.047 1.00 63.12 1139 LEU A CA 1
ATOM 8961 C C . LEU A 1 1139 ? -1.831 -51.148 -51.164 1.00 63.12 1139 LEU A C 1
ATOM 8963 O O . LEU A 1 1139 ? -2.343 -50.066 -51.431 1.00 63.12 1139 LEU A O 1
ATOM 8967 N N . PHE A 1 1140 ? -2.216 -51.894 -50.122 1.00 61.19 1140 PHE A N 1
ATOM 8968 C CA . PHE A 1 1140 ? -3.297 -51.544 -49.191 1.00 61.19 1140 PHE A CA 1
ATOM 8969 C C . PHE A 1 1140 ? -2.800 -51.137 -47.800 1.00 61.19 1140 PHE A C 1
ATOM 8971 O O . PHE A 1 1140 ? -3.608 -50.809 -46.929 1.00 61.19 1140 PHE A O 1
ATOM 8978 N N . ARG A 1 1141 ? -1.481 -51.152 -47.583 1.00 62.16 1141 ARG A N 1
ATOM 8979 C CA . ARG A 1 1141 ? -0.847 -50.506 -46.437 1.00 62.16 1141 ARG A CA 1
ATOM 8980 C C . ARG A 1 1141 ? -0.462 -49.091 -46.863 1.00 62.16 1141 ARG A C 1
ATOM 8982 O O . ARG A 1 1141 ? 0.285 -48.962 -47.834 1.00 62.16 1141 ARG A O 1
ATOM 8989 N N . PRO A 1 1142 ? -0.938 -48.038 -46.178 1.00 59.88 1142 PRO A N 1
ATOM 8990 C CA . PRO A 1 1142 ? -0.400 -46.708 -46.414 1.00 59.88 1142 PRO A CA 1
ATOM 8991 C C . PRO A 1 1142 ? 1.113 -46.749 -46.168 1.00 59.88 1142 PRO A C 1
ATOM 8993 O O . PRO A 1 1142 ? 1.583 -47.408 -45.234 1.00 59.88 1142 PRO A O 1
ATOM 8996 N N . LEU A 1 1143 ? 1.888 -46.094 -47.036 1.00 57.28 1143 LEU A N 1
ATOM 8997 C CA . LEU A 1 1143 ? 3.323 -45.944 -46.808 1.00 57.28 1143 LEU A CA 1
ATOM 8998 C C . LEU A 1 1143 ? 3.517 -45.302 -45.426 1.00 57.28 1143 LEU A C 1
ATOM 9000 O O . LEU A 1 1143 ? 2.808 -44.338 -45.121 1.00 57.28 1143 LEU A O 1
ATOM 9004 N N . PRO A 1 1144 ? 4.439 -45.811 -44.588 1.00 51.38 1144 PRO A N 1
ATOM 9005 C CA . PRO A 1 1144 ? 4.751 -45.156 -43.330 1.00 51.38 1144 PRO A CA 1
ATOM 9006 C C . PRO A 1 1144 ? 5.225 -43.738 -43.652 1.00 51.38 1144 PRO A C 1
ATOM 9008 O O . PRO A 1 1144 ? 6.304 -43.546 -44.210 1.00 51.38 1144 PRO A O 1
ATOM 9011 N N . SER A 1 1145 ? 4.389 -42.742 -43.362 1.00 50.44 1145 SER A N 1
ATOM 9012 C CA . SER A 1 1145 ? 4.813 -41.351 -43.406 1.00 50.44 1145 SER A CA 1
ATOM 9013 C C . SER A 1 1145 ? 5.466 -41.055 -42.066 1.00 50.44 1145 SER A C 1
ATOM 9015 O O . SER A 1 1145 ? 4.781 -40.812 -41.069 1.00 50.44 1145 SER A O 1
ATOM 9017 N N . ASP A 1 1146 ? 6.789 -41.115 -42.036 1.00 49.62 1146 ASP A N 1
ATOM 9018 C CA . ASP A 1 1146 ? 7.544 -40.524 -40.944 1.00 49.62 1146 ASP A CA 1
ATOM 9019 C C . ASP A 1 1146 ? 7.477 -39.001 -41.112 1.00 49.62 1146 ASP A C 1
ATOM 9021 O O . ASP A 1 1146 ? 8.309 -38.396 -41.784 1.00 49.62 1146 ASP A O 1
ATOM 9025 N N . GLU A 1 1147 ? 6.465 -38.368 -40.518 1.00 55.50 1147 GLU A N 1
ATOM 9026 C CA . GLU A 1 1147 ? 6.472 -36.918 -40.342 1.00 55.50 1147 GLU A CA 1
ATOM 9027 C C . GLU A 1 1147 ? 7.361 -36.612 -39.128 1.00 55.50 1147 GLU A C 1
ATOM 9029 O O . GLU A 1 1147 ? 6.977 -36.769 -37.961 1.00 55.50 1147 GLU A O 1
ATOM 9034 N N . SER A 1 1148 ? 8.612 -36.237 -39.409 1.00 55.75 1148 SER A N 1
ATOM 9035 C CA . SER A 1 1148 ? 9.521 -35.686 -38.408 1.00 55.75 1148 SER A CA 1
ATOM 9036 C C . SER A 1 1148 ? 9.581 -34.171 -38.548 1.00 55.75 1148 SER A C 1
ATOM 9038 O O . SER A 1 1148 ? 10.144 -33.658 -39.511 1.00 55.75 1148 SER A O 1
ATOM 9040 N N . SER A 1 1149 ? 9.043 -33.462 -37.561 1.00 68.50 1149 SER A N 1
ATOM 9041 C CA . SER A 1 1149 ? 9.158 -32.012 -37.447 1.00 68.50 1149 SER A CA 1
ATOM 9042 C C . SER A 1 1149 ? 10.113 -31.677 -36.303 1.00 68.50 1149 SER A C 1
ATOM 9044 O O . SER A 1 1149 ? 9.934 -32.128 -35.169 1.00 68.50 1149 SER A O 1
ATOM 9046 N N . LEU A 1 1150 ? 11.166 -30.914 -36.588 1.00 77.56 1150 LEU A N 1
ATOM 9047 C CA . LEU A 1 1150 ? 11.976 -30.278 -35.558 1.00 77.56 1150 LEU A CA 1
ATOM 9048 C C . LEU A 1 1150 ? 11.324 -28.940 -35.212 1.00 77.56 1150 LEU A C 1
ATOM 9050 O O . LEU A 1 1150 ? 11.158 -28.072 -36.067 1.00 77.56 1150 LEU A O 1
ATOM 9054 N N . GLN A 1 1151 ? 10.975 -28.774 -33.943 1.00 79.94 1151 GLN A N 1
ATOM 9055 C CA . GLN A 1 1151 ? 10.475 -27.523 -33.395 1.00 79.94 1151 GLN A CA 1
ATOM 9056 C C . GLN A 1 1151 ? 11.545 -26.921 -32.486 1.00 79.94 1151 GLN A C 1
ATOM 9058 O O . GLN A 1 1151 ? 11.881 -27.489 -31.449 1.00 79.94 1151 GLN A O 1
ATOM 9063 N N . THR A 1 1152 ? 12.073 -25.754 -32.836 1.00 85.38 1152 THR A N 1
ATOM 9064 C CA . THR A 1 1152 ? 12.975 -24.976 -31.982 1.00 85.38 1152 THR A CA 1
ATOM 9065 C C . THR A 1 1152 ? 12.212 -23.813 -31.374 1.00 85.38 1152 THR A C 1
ATOM 9067 O O . THR A 1 1152 ? 11.680 -22.964 -32.085 1.00 85.38 1152 THR A O 1
ATOM 9070 N N . ASN A 1 1153 ? 12.193 -23.759 -30.045 1.00 87.00 1153 ASN A N 1
ATOM 9071 C CA . ASN A 1 1153 ? 11.601 -22.667 -29.290 1.00 87.00 1153 ASN A CA 1
ATOM 9072 C C . ASN A 1 1153 ? 12.727 -21.779 -28.754 1.00 87.00 1153 ASN A C 1
ATOM 9074 O O . ASN A 1 1153 ? 13.586 -22.230 -27.990 1.00 87.00 1153 ASN A O 1
ATOM 9078 N N . ILE A 1 1154 ? 12.720 -20.515 -29.170 1.00 90.19 1154 ILE A N 1
ATOM 9079 C CA . ILE A 1 1154 ? 13.652 -19.484 -28.712 1.00 90.19 1154 ILE A CA 1
ATOM 9080 C C . ILE A 1 1154 ? 12.899 -18.599 -27.725 1.00 90.19 1154 ILE A C 1
ATOM 9082 O O . ILE A 1 1154 ? 11.864 -18.026 -28.064 1.00 90.19 1154 ILE A O 1
ATOM 9086 N N . ILE A 1 1155 ? 13.405 -18.498 -26.499 1.00 91.50 1155 ILE A N 1
ATOM 9087 C CA . ILE A 1 1155 ? 12.834 -17.654 -25.453 1.00 91.50 1155 ILE A CA 1
ATOM 9088 C C . ILE A 1 1155 ? 13.675 -16.387 -25.364 1.00 91.50 1155 ILE A C 1
ATOM 9090 O O . ILE A 1 1155 ? 14.854 -16.430 -25.004 1.00 91.50 1155 ILE A O 1
ATOM 9094 N N . LEU A 1 1156 ? 13.053 -15.256 -25.668 1.00 92.94 1156 LEU A N 1
ATOM 9095 C CA . LEU A 1 1156 ? 13.627 -13.931 -25.501 1.00 92.94 1156 LEU A CA 1
ATOM 9096 C C . LEU A 1 1156 ? 12.966 -13.246 -24.310 1.00 92.94 1156 LEU A C 1
ATOM 9098 O O . LEU A 1 1156 ? 11.774 -13.423 -24.069 1.00 92.94 1156 LEU A O 1
ATOM 9102 N N . ALA A 1 1157 ? 13.726 -12.427 -23.603 1.00 92.25 1157 ALA A N 1
ATOM 9103 C CA . ALA A 1 1157 ? 13.208 -11.514 -22.609 1.00 92.25 1157 ALA A CA 1
ATOM 9104 C C . ALA A 1 1157 ? 13.605 -10.079 -22.950 1.00 92.25 1157 ALA A C 1
ATOM 9106 O O . ALA A 1 1157 ? 14.742 -9.807 -23.334 1.00 92.25 1157 ALA A O 1
ATOM 9107 N N . SER A 1 1158 ? 12.648 -9.178 -22.808 1.00 92.75 1158 SER A N 1
ATOM 9108 C CA . SER A 1 1158 ? 12.821 -7.738 -22.776 1.00 92.75 1158 SER A CA 1
ATOM 9109 C C . SER A 1 1158 ? 12.501 -7.238 -21.373 1.00 92.75 1158 SER A C 1
ATOM 9111 O O . SER A 1 1158 ? 11.647 -7.796 -20.680 1.00 92.75 1158 SER A O 1
ATOM 9113 N N . SER A 1 1159 ? 13.197 -6.199 -20.922 1.00 92.12 1159 SER A N 1
ATOM 9114 C CA . SER A 1 1159 ? 12.915 -5.595 -19.622 1.00 92.12 1159 SER A CA 1
ATOM 9115 C C . SER A 1 1159 ? 12.938 -4.084 -19.676 1.00 92.12 1159 SER A C 1
ATOM 9117 O O . SER A 1 1159 ? 13.918 -3.511 -20.138 1.00 92.12 1159 SER A O 1
ATOM 9119 N N . THR A 1 1160 ? 11.918 -3.452 -19.116 1.00 92.00 1160 THR A N 1
ATOM 9120 C CA . THR A 1 1160 ? 11.803 -2.001 -18.979 1.00 92.00 1160 THR A CA 1
ATOM 9121 C C . THR A 1 1160 ? 11.747 -1.662 -17.497 1.00 92.00 1160 THR A C 1
ATOM 9123 O O . THR A 1 1160 ? 10.870 -2.143 -16.775 1.00 92.00 1160 THR A O 1
ATOM 9126 N N . ILE A 1 1161 ? 12.701 -0.859 -17.028 1.00 91.25 1161 ILE A N 1
ATOM 9127 C CA . ILE A 1 1161 ? 12.769 -0.413 -15.634 1.00 91.25 1161 ILE A CA 1
ATOM 9128 C C . ILE A 1 1161 ? 12.071 0.941 -15.522 1.00 91.25 1161 ILE A C 1
ATOM 9130 O O . ILE A 1 1161 ? 12.427 1.888 -16.221 1.00 91.25 1161 ILE A O 1
ATOM 9134 N N . TYR A 1 1162 ? 11.110 1.038 -14.608 1.00 91.19 1162 TYR A N 1
ATOM 9135 C CA . TYR A 1 1162 ? 10.488 2.289 -14.194 1.00 91.19 1162 TYR A CA 1
ATOM 9136 C C . TYR A 1 1162 ? 11.111 2.711 -12.855 1.00 91.19 1162 TYR A C 1
ATOM 9138 O O . TYR A 1 1162 ? 10.746 2.152 -11.811 1.00 91.19 1162 TYR A O 1
ATOM 9146 N N . PRO A 1 1163 ? 12.096 3.627 -12.875 1.00 83.06 1163 PRO A N 1
ATOM 9147 C CA . PRO A 1 1163 ? 12.751 4.102 -11.662 1.00 83.06 1163 PRO A CA 1
ATOM 9148 C C . PRO A 1 1163 ? 11.778 4.934 -10.823 1.00 83.06 1163 PRO A C 1
ATOM 9150 O O . PRO A 1 1163 ? 10.868 5.565 -11.363 1.00 83.06 1163 PRO A O 1
ATOM 9153 N N . THR A 1 1164 ? 12.002 4.969 -9.514 1.00 87.06 1164 THR A N 1
ATOM 9154 C CA . THR A 1 1164 ? 11.351 5.953 -8.639 1.00 87.06 1164 THR A CA 1
ATOM 9155 C C . THR A 1 1164 ? 12.221 7.202 -8.507 1.00 87.06 1164 THR A C 1
ATOM 9157 O O . THR A 1 1164 ? 13.432 7.163 -8.736 1.00 87.06 1164 THR A O 1
ATOM 9160 N N . VAL A 1 1165 ? 11.636 8.316 -8.080 1.00 85.19 1165 VAL A N 1
ATOM 9161 C CA . VAL A 1 1165 ? 12.374 9.537 -7.735 1.00 85.19 1165 VAL A CA 1
ATOM 9162 C C . VAL A 1 1165 ? 13.434 9.262 -6.679 1.00 85.19 1165 VAL A C 1
ATOM 9164 O O . VAL A 1 1165 ? 14.548 9.759 -6.794 1.00 85.19 1165 VAL A O 1
ATOM 9167 N N . PHE A 1 1166 ? 13.132 8.421 -5.689 1.00 80.56 1166 PHE A N 1
ATOM 9168 C CA . PHE A 1 1166 ? 14.104 8.039 -4.664 1.00 80.56 1166 PHE A CA 1
ATOM 9169 C C . PHE A 1 1166 ? 15.278 7.237 -5.237 1.00 80.56 1166 PHE A C 1
ATOM 9171 O O . PHE A 1 1166 ? 16.406 7.403 -4.770 1.00 80.56 1166 PHE A O 1
ATOM 9178 N N . ASP A 1 1167 ? 15.037 6.409 -6.261 1.00 76.12 1167 ASP A N 1
ATOM 9179 C CA . ASP A 1 1167 ? 16.101 5.701 -6.980 1.00 76.12 1167 ASP A CA 1
ATOM 9180 C C . ASP A 1 1167 ? 17.013 6.694 -7.714 1.00 76.12 1167 ASP A C 1
ATOM 9182 O O . ASP A 1 1167 ? 18.234 6.562 -7.666 1.00 76.12 1167 ASP A O 1
ATOM 9186 N N . LEU A 1 1168 ? 16.422 7.703 -8.362 1.00 77.12 1168 LEU A N 1
ATOM 9187 C CA . LEU A 1 1168 ? 17.144 8.715 -9.137 1.00 77.12 1168 LEU A CA 1
ATOM 9188 C C . LEU A 1 1168 ? 17.915 9.706 -8.260 1.00 77.12 1168 LEU A C 1
ATOM 9190 O O . LEU A 1 1168 ? 19.031 10.088 -8.596 1.00 77.12 1168 LEU A O 1
ATOM 9194 N N . MET A 1 1169 ? 17.352 10.076 -7.112 1.00 73.00 1169 MET A N 1
ATOM 9195 C CA . MET A 1 1169 ? 18.003 10.937 -6.126 1.00 73.00 1169 MET A CA 1
ATOM 9196 C C . MET A 1 1169 ? 19.095 10.218 -5.320 1.00 73.00 1169 MET A C 1
ATOM 9198 O O . MET A 1 1169 ? 19.772 10.847 -4.514 1.00 73.00 1169 MET A O 1
ATOM 9202 N N . GLY A 1 1170 ? 19.267 8.903 -5.496 1.00 66.19 1170 GLY A N 1
ATOM 9203 C CA . GLY A 1 1170 ? 20.238 8.119 -4.728 1.00 66.19 1170 GLY A CA 1
ATOM 9204 C C . GLY A 1 1170 ? 19.862 7.928 -3.254 1.00 66.19 1170 GLY A C 1
ATOM 9205 O O . GLY A 1 1170 ? 20.679 7.445 -2.476 1.00 66.19 1170 GLY A O 1
ATOM 9206 N N . LEU A 1 1171 ? 18.621 8.237 -2.868 1.00 65.31 1171 LEU A N 1
ATOM 9207 C CA . LEU A 1 1171 ? 18.120 8.147 -1.490 1.00 65.31 1171 LEU A CA 1
ATOM 9208 C C . LEU A 1 1171 ? 17.713 6.720 -1.076 1.00 65.31 1171 LEU A C 1
ATOM 9210 O O . LEU A 1 1171 ? 17.247 6.491 0.037 1.00 65.31 1171 LEU A O 1
ATOM 9214 N N . ARG A 1 1172 ? 17.886 5.736 -1.966 1.00 53.88 1172 ARG A N 1
ATOM 9215 C CA . ARG A 1 1172 ? 17.379 4.360 -1.829 1.00 53.88 1172 ARG A CA 1
ATOM 9216 C C . ARG A 1 1172 ? 18.021 3.540 -0.686 1.00 53.88 1172 ARG A C 1
ATOM 9218 O O . ARG A 1 1172 ? 17.534 2.450 -0.402 1.00 53.88 1172 ARG A O 1
ATOM 9225 N N . TRP A 1 1173 ? 19.096 4.030 -0.053 1.00 39.28 1173 TRP A N 1
ATOM 9226 C CA . TRP A 1 1173 ? 19.945 3.246 0.867 1.00 39.28 1173 TRP A CA 1
ATOM 9227 C C . TRP A 1 1173 ? 20.254 3.887 2.225 1.00 39.28 1173 TRP A C 1
ATOM 9229 O O . TRP A 1 1173 ? 20.982 3.271 2.996 1.00 39.28 1173 TRP A O 1
ATOM 9239 N N . SER A 1 1174 ? 19.710 5.057 2.560 1.00 32.97 1174 SER A N 1
ATOM 9240 C CA . SER A 1 1174 ? 19.890 5.617 3.905 1.00 32.97 1174 SER A CA 1
ATOM 9241 C C . SER A 1 1174 ? 18.702 5.197 4.784 1.00 32.97 1174 SER A C 1
ATOM 9243 O O . SER A 1 1174 ? 17.581 5.667 4.560 1.00 32.97 1174 SER A O 1
ATOM 9245 N N . PRO A 1 1175 ? 18.874 4.244 5.723 1.00 35.50 1175 PRO A N 1
ATOM 9246 C CA . PRO A 1 1175 ? 17.848 3.948 6.707 1.00 35.50 1175 PRO A CA 1
ATOM 9247 C C . PRO A 1 1175 ? 17.801 5.145 7.651 1.00 35.50 1175 PRO A C 1
ATOM 9249 O O . PRO A 1 1175 ? 18.579 5.194 8.590 1.00 35.50 1175 PRO A O 1
ATOM 9252 N N . TYR A 1 1176 ? 16.892 6.083 7.382 1.00 42.41 1176 TYR A N 1
ATOM 9253 C CA . TYR A 1 1176 ? 16.859 7.404 8.010 1.00 42.41 1176 TYR A CA 1
ATOM 9254 C C . TYR A 1 1176 ? 18.077 8.244 7.609 1.00 42.41 1176 TYR A C 1
ATOM 9256 O O . TYR A 1 1176 ? 19.208 7.856 7.852 1.00 42.41 1176 TYR A O 1
ATOM 9264 N N . VAL A 1 1177 ? 17.815 9.372 6.951 1.00 43.72 1177 VAL A N 1
ATOM 9265 C CA . VAL A 1 1177 ? 18.311 10.747 7.183 1.00 43.72 1177 VAL A CA 1
ATOM 9266 C C . VAL A 1 1177 ? 19.578 10.999 8.038 1.00 43.72 1177 VAL A C 1
ATOM 9268 O O . VAL A 1 1177 ? 20.188 12.044 7.854 1.00 43.72 1177 VAL A O 1
ATOM 9271 N N . ASP A 1 1178 ? 20.030 10.096 8.909 1.00 38.81 1178 ASP A N 1
ATOM 9272 C CA . ASP A 1 1178 ? 21.224 10.217 9.756 1.00 38.81 1178 ASP A CA 1
ATOM 9273 C C . ASP A 1 1178 ? 22.515 10.551 8.976 1.00 38.81 1178 ASP A C 1
ATOM 9275 O O . ASP A 1 1178 ? 23.420 11.140 9.561 1.00 38.81 1178 ASP A O 1
ATOM 9279 N N . ASP A 1 1179 ? 22.581 10.252 7.669 1.00 39.75 1179 ASP A N 1
ATOM 9280 C CA . ASP A 1 1179 ? 23.733 10.562 6.801 1.00 39.75 1179 ASP A CA 1
ATOM 9281 C C . ASP A 1 1179 ? 23.493 11.709 5.794 1.00 39.75 1179 ASP A C 1
ATOM 9283 O O . ASP A 1 1179 ? 24.398 12.035 5.022 1.00 39.75 1179 ASP A O 1
ATOM 9287 N N . LEU A 1 1180 ? 22.319 12.361 5.778 1.00 44.06 1180 LEU A N 1
ATOM 9288 C CA . LEU A 1 1180 ? 22.160 13.649 5.080 1.00 44.06 1180 LEU A CA 1
ATOM 9289 C C . LEU A 1 1180 ? 22.826 14.730 5.943 1.00 44.06 1180 LEU A C 1
ATOM 9291 O O . LEU A 1 1180 ? 22.170 15.551 6.574 1.00 44.06 1180 LEU A O 1
ATOM 9295 N N . GLY A 1 1181 ? 24.156 14.674 6.013 1.00 42.69 1181 GLY A N 1
ATOM 9296 C CA . GLY A 1 1181 ? 25.011 15.634 6.697 1.00 42.69 1181 GLY A CA 1
ATOM 9297 C C . GLY A 1 1181 ? 25.086 16.953 5.941 1.00 42.69 1181 GLY A C 1
ATOM 9298 O O . GLY A 1 1181 ? 26.178 17.386 5.583 1.00 42.69 1181 GLY A O 1
ATOM 9299 N N . SER A 1 1182 ? 23.943 17.586 5.665 1.00 48.66 1182 SER A N 1
ATOM 9300 C CA . SER A 1 1182 ? 23.969 18.957 5.183 1.00 48.66 1182 SER A CA 1
ATOM 9301 C C . SER A 1 1182 ? 24.540 19.834 6.291 1.00 48.66 1182 SER A C 1
ATOM 9303 O O . SER A 1 1182 ? 24.173 19.727 7.461 1.00 48.66 1182 SER A O 1
ATOM 9305 N N . GLU A 1 1183 ? 25.499 20.681 5.928 1.00 49.62 1183 GLU A N 1
ATOM 9306 C CA . GLU A 1 1183 ? 26.161 21.597 6.856 1.00 49.62 1183 GLU A CA 1
ATOM 9307 C C . GLU A 1 1183 ? 25.134 22.476 7.589 1.00 49.62 1183 GLU A C 1
ATOM 9309 O O . GLU A 1 1183 ? 25.349 22.816 8.743 1.00 49.62 1183 GLU A O 1
ATOM 9314 N N . SER A 1 1184 ? 23.974 22.762 6.981 1.00 48.16 1184 SER A N 1
ATOM 9315 C CA . SER A 1 1184 ? 22.860 23.461 7.631 1.00 48.16 1184 SER A CA 1
ATOM 9316 C C . SER A 1 1184 ? 22.142 22.617 8.684 1.00 48.16 1184 SER A C 1
ATOM 9318 O O . SER A 1 1184 ? 21.914 23.128 9.769 1.00 48.16 1184 SER A O 1
ATOM 9320 N N . LEU A 1 1185 ? 21.836 21.337 8.440 1.00 47.69 1185 LEU A N 1
ATOM 9321 C CA . LEU A 1 1185 ? 21.260 20.461 9.471 1.00 47.69 1185 LEU A CA 1
ATOM 9322 C C . LEU A 1 1185 ? 22.265 20.184 10.591 1.00 47.69 1185 LEU A C 1
ATOM 9324 O O . LEU A 1 1185 ? 21.872 20.053 11.746 1.00 47.69 1185 LEU A O 1
ATOM 9328 N N . VAL A 1 1186 ? 23.560 20.118 10.268 1.00 54.66 1186 VAL A N 1
ATOM 9329 C CA . VAL A 1 1186 ? 24.637 20.038 11.261 1.00 54.66 1186 VAL A CA 1
ATOM 9330 C C . VAL A 1 1186 ? 24.731 21.337 12.054 1.00 54.66 1186 VAL A C 1
ATOM 9332 O O . VAL A 1 1186 ? 24.801 21.260 13.270 1.00 54.66 1186 VAL A O 1
ATOM 9335 N N . ASN A 1 1187 ? 24.644 22.505 11.417 1.00 61.97 1187 ASN A N 1
ATOM 9336 C CA . ASN A 1 1187 ? 24.647 23.802 12.095 1.00 61.97 1187 ASN A CA 1
ATOM 9337 C C . ASN A 1 1187 ? 23.383 24.019 12.936 1.00 61.97 1187 ASN A C 1
ATOM 9339 O O . ASN A 1 1187 ? 23.493 24.504 14.054 1.00 61.97 1187 ASN A O 1
ATOM 9343 N N . ASP A 1 1188 ? 22.204 23.616 12.459 1.00 54.00 1188 ASP A N 1
ATOM 9344 C CA . ASP A 1 1188 ? 20.946 23.654 13.213 1.00 54.00 1188 ASP A CA 1
ATOM 9345 C C . ASP A 1 1188 ? 21.012 22.692 14.399 1.00 54.00 1188 ASP A C 1
ATOM 9347 O O . ASP A 1 1188 ? 20.607 23.034 15.509 1.00 54.00 1188 ASP A O 1
ATOM 9351 N N . LYS A 1 1189 ? 21.564 21.492 14.192 1.00 55.72 1189 LYS A N 1
ATOM 9352 C CA . LYS A 1 1189 ? 21.837 20.529 15.260 1.00 55.72 1189 LYS A CA 1
ATOM 9353 C C . LYS A 1 1189 ? 22.848 21.088 16.250 1.00 55.72 1189 LYS A C 1
ATOM 9355 O O . LYS A 1 1189 ? 22.618 20.933 17.444 1.00 55.72 1189 LYS A O 1
ATOM 9360 N N . ASP A 1 1190 ? 23.903 21.747 15.780 1.00 64.12 1190 ASP A N 1
ATOM 9361 C CA . ASP A 1 1190 ? 24.958 22.347 16.589 1.00 64.12 1190 ASP A CA 1
ATOM 9362 C C . ASP A 1 1190 ? 24.420 23.538 17.388 1.00 64.12 1190 ASP A C 1
ATOM 9364 O O . ASP A 1 1190 ? 24.660 23.618 18.593 1.00 64.12 1190 ASP A O 1
ATOM 9368 N N . GLU A 1 1191 ? 23.602 24.402 16.782 1.00 68.50 1191 GLU A N 1
ATOM 9369 C CA . GLU A 1 1191 ? 22.890 25.501 17.438 1.00 68.50 1191 GLU A CA 1
ATOM 9370 C C . GLU A 1 1191 ? 21.896 24.955 18.467 1.00 68.50 1191 GLU A C 1
ATOM 9372 O O . GLU A 1 1191 ? 21.829 25.447 19.593 1.00 68.50 1191 GLU A O 1
ATOM 9377 N N . GLN A 1 1192 ? 21.171 23.884 18.144 1.00 55.94 1192 GLN A N 1
ATOM 9378 C CA . GLN A 1 1192 ? 20.282 23.203 19.082 1.00 55.94 1192 GLN A CA 1
ATOM 9379 C C . GLN A 1 1192 ? 21.056 22.529 20.219 1.00 55.94 1192 GLN A C 1
ATOM 9381 O O . GLN A 1 1192 ? 20.632 22.631 21.371 1.00 55.94 1192 GLN A O 1
ATOM 9386 N N . THR A 1 1193 ? 22.205 21.894 19.964 1.00 58.16 1193 THR A N 1
ATOM 9387 C CA . THR A 1 1193 ? 23.084 21.395 21.032 1.00 58.16 1193 THR A CA 1
ATOM 9388 C C . THR A 1 1193 ? 23.676 22.528 21.850 1.00 58.16 1193 THR A C 1
ATOM 9390 O O . THR A 1 1193 ? 23.776 22.371 23.061 1.00 58.16 1193 THR A O 1
ATOM 9393 N N . THR A 1 1194 ? 23.979 23.678 21.252 1.00 66.12 1194 THR A N 1
ATOM 9394 C CA . THR A 1 1194 ? 24.460 24.864 21.971 1.00 66.12 1194 THR A CA 1
ATOM 9395 C C . THR A 1 1194 ? 23.361 25.401 22.886 1.00 66.12 1194 THR A C 1
ATOM 9397 O O . THR A 1 1194 ? 23.560 25.491 24.095 1.00 66.12 1194 THR A O 1
ATOM 9400 N N . ARG A 1 1195 ? 22.141 25.609 22.366 1.00 60.56 1195 ARG A N 1
ATOM 9401 C CA . ARG A 1 1195 ? 20.955 25.971 23.165 1.00 60.56 1195 ARG A CA 1
ATOM 9402 C C . ARG A 1 1195 ? 20.662 24.941 24.257 1.00 60.56 1195 ARG A C 1
ATOM 9404 O O . ARG A 1 1195 ? 20.234 25.296 25.352 1.00 60.56 1195 ARG A O 1
ATOM 9411 N N . ARG A 1 1196 ? 20.904 23.655 23.992 1.00 54.75 1196 ARG A N 1
ATOM 9412 C CA . ARG A 1 1196 ? 20.760 22.555 24.956 1.00 54.75 1196 ARG A CA 1
ATOM 9413 C C . ARG A 1 1196 ? 21.838 22.589 26.035 1.00 54.75 1196 ARG A C 1
ATOM 9415 O O . ARG A 1 1196 ? 21.527 22.308 27.191 1.00 54.75 1196 ARG A O 1
ATOM 9422 N N . GLU A 1 1197 ? 23.083 22.901 25.696 1.00 64.38 1197 GLU A N 1
ATOM 9423 C CA . GLU A 1 1197 ? 24.160 23.112 26.664 1.00 64.38 1197 GLU A CA 1
ATOM 9424 C C . GLU A 1 1197 ? 23.877 24.336 27.535 1.00 64.38 1197 GLU A C 1
ATOM 9426 O O . GLU A 1 1197 ? 24.054 24.255 28.751 1.00 64.38 1197 GLU A O 1
ATOM 9431 N N . GLU A 1 1198 ? 23.330 25.407 26.960 1.00 67.19 1198 GLU A N 1
ATOM 9432 C CA . GLU A 1 1198 ? 22.858 26.596 27.676 1.00 67.19 1198 GLU A CA 1
ATOM 9433 C C . GLU A 1 1198 ? 21.677 26.286 28.608 1.00 67.19 1198 GLU A C 1
ATOM 9435 O O . GLU A 1 1198 ? 21.725 26.608 29.793 1.00 67.19 1198 GLU A O 1
ATOM 9440 N N . LEU A 1 1199 ? 20.639 25.586 28.140 1.00 56.47 1199 LEU A N 1
ATOM 9441 C CA . LEU A 1 1199 ? 19.511 25.162 28.981 1.00 56.47 1199 LEU A CA 1
ATOM 9442 C C . LEU A 1 1199 ? 19.959 24.213 30.091 1.00 56.47 1199 LEU A C 1
ATOM 9444 O O . LEU A 1 1199 ? 19.531 24.337 31.239 1.00 56.47 1199 LEU A O 1
ATOM 9448 N N . ARG A 1 1200 ? 20.851 23.269 29.775 1.00 57.31 1200 ARG A N 1
ATOM 9449 C CA . ARG A 1 1200 ? 21.415 22.334 30.749 1.00 57.31 1200 ARG A CA 1
ATOM 9450 C C . ARG A 1 1200 ? 22.250 23.062 31.793 1.00 57.31 1200 ARG A C 1
ATOM 9452 O O . ARG A 1 1200 ? 22.112 22.755 32.974 1.00 57.31 1200 ARG A O 1
ATOM 9459 N N . THR A 1 1201 ? 23.114 23.989 31.388 1.00 68.56 1201 THR A N 1
ATOM 9460 C CA . THR A 1 1201 ? 23.896 24.804 32.326 1.00 68.56 1201 THR A CA 1
ATOM 9461 C C . THR A 1 1201 ? 22.985 25.697 33.151 1.00 68.56 1201 THR A C 1
ATOM 9463 O O . THR A 1 1201 ? 23.159 25.742 34.362 1.00 68.56 1201 THR A O 1
ATOM 9466 N N . HIS A 1 1202 ? 21.950 26.296 32.563 1.00 64.69 1202 HIS A N 1
ATOM 9467 C CA . HIS A 1 1202 ? 20.973 27.104 33.286 1.00 64.69 1202 HIS A CA 1
ATOM 9468 C C . HIS A 1 1202 ? 20.186 26.291 34.325 1.00 64.69 1202 HIS A C 1
ATOM 9470 O O . HIS A 1 1202 ? 20.101 26.697 35.483 1.00 64.69 1202 HIS A O 1
ATOM 9476 N N . LEU A 1 1203 ? 19.685 25.103 33.967 1.00 55.09 1203 LEU A N 1
ATOM 9477 C CA . LEU A 1 1203 ? 18.997 24.199 34.896 1.00 55.09 1203 LEU A CA 1
ATOM 9478 C C . LEU A 1 1203 ? 19.935 23.666 35.984 1.00 55.09 1203 LEU A C 1
ATOM 9480 O O . LEU A 1 1203 ? 19.535 23.563 37.145 1.00 55.09 1203 LEU A O 1
ATOM 9484 N N . LEU A 1 1204 ? 21.187 23.342 35.645 1.00 66.00 1204 LEU A N 1
ATOM 9485 C CA . LEU A 1 1204 ? 22.207 22.951 36.623 1.00 66.00 1204 LEU A CA 1
ATOM 9486 C C . LEU A 1 1204 ? 22.549 24.100 37.574 1.00 66.00 1204 LEU A C 1
ATOM 9488 O O . LEU A 1 1204 ? 22.724 23.863 38.764 1.00 66.00 1204 LEU A O 1
ATOM 9492 N N . GLU A 1 1205 ? 22.610 25.333 37.081 1.00 68.38 1205 GLU A N 1
ATOM 9493 C CA . GLU A 1 1205 ? 22.874 26.523 37.888 1.00 68.38 1205 GLU A CA 1
ATOM 9494 C C . GLU A 1 1205 ? 21.687 26.835 38.807 1.00 68.38 1205 GLU A C 1
ATOM 9496 O O . GLU A 1 1205 ? 21.865 27.084 39.997 1.00 68.38 1205 GLU A O 1
ATOM 9501 N N . GLN A 1 1206 ? 20.457 26.728 38.299 1.00 67.25 1206 GLN A N 1
ATOM 9502 C CA . GLN A 1 1206 ? 19.236 26.931 39.075 1.00 67.25 1206 GLN A CA 1
ATOM 9503 C C . GLN A 1 1206 ? 19.065 25.855 40.158 1.00 67.25 1206 GLN A C 1
ATOM 9505 O O . GLN A 1 1206 ? 18.749 26.169 41.308 1.00 67.25 1206 GLN A O 1
ATOM 9510 N N . THR A 1 1207 ? 19.330 24.587 39.829 1.00 60.03 1207 THR A N 1
ATOM 9511 C CA . THR A 1 1207 ? 19.294 23.484 40.803 1.00 60.03 1207 THR A CA 1
ATOM 9512 C C . THR A 1 1207 ? 20.429 23.587 41.818 1.00 60.03 1207 THR A C 1
ATOM 9514 O O . THR A 1 1207 ? 20.169 23.447 43.010 1.00 60.03 1207 THR A O 1
ATOM 9517 N N . ARG A 1 1208 ? 21.658 23.924 41.403 1.00 66.19 1208 ARG A N 1
ATOM 9518 C CA . ARG A 1 1208 ? 22.767 24.223 42.328 1.00 66.19 1208 ARG A CA 1
ATOM 9519 C C . ARG A 1 1208 ? 22.449 25.397 43.239 1.00 66.19 1208 ARG A C 1
ATOM 9521 O O . ARG A 1 1208 ? 22.703 25.298 44.433 1.00 66.19 1208 ARG A O 1
ATOM 9528 N N . SER A 1 1209 ? 21.869 26.476 42.715 1.00 63.59 1209 SER A N 1
ATOM 9529 C CA . SER A 1 1209 ? 21.442 27.623 43.519 1.00 63.59 1209 SER A CA 1
ATOM 9530 C C . SER A 1 1209 ? 20.408 27.200 44.559 1.00 63.59 1209 SER A C 1
ATOM 9532 O O . SER A 1 1209 ? 20.553 27.556 45.723 1.00 63.59 1209 SER A O 1
ATOM 9534 N N . SER A 1 1210 ? 19.402 26.411 44.169 1.00 59.72 1210 SER A N 1
ATOM 9535 C CA . SER A 1 1210 ? 18.363 25.941 45.091 1.00 59.72 1210 SER A CA 1
ATOM 9536 C C . SER A 1 1210 ? 18.913 24.981 46.155 1.00 59.72 1210 SER A C 1
ATOM 9538 O O . SER A 1 1210 ? 18.523 25.071 47.316 1.00 59.72 1210 SER A O 1
ATOM 9540 N N . VAL A 1 1211 ? 19.859 24.108 45.792 1.00 61.50 1211 VAL A N 1
ATOM 9541 C CA . VAL A 1 1211 ? 20.530 23.197 46.733 1.00 61.50 1211 VAL A CA 1
ATOM 9542 C C . VAL A 1 1211 ? 21.439 23.969 47.693 1.00 61.50 1211 VAL A C 1
ATOM 9544 O O . VAL A 1 1211 ? 21.363 23.761 48.901 1.00 61.50 1211 VAL A O 1
ATOM 9547 N N . ASN A 1 1212 ? 22.246 24.905 47.192 1.00 64.12 1212 ASN A N 1
ATOM 9548 C CA . ASN A 1 1212 ? 23.113 25.743 48.023 1.00 64.12 1212 ASN A CA 1
ATOM 9549 C C . ASN A 1 1212 ? 22.300 26.580 49.019 1.00 64.12 1212 ASN A C 1
ATOM 9551 O O . ASN A 1 1212 ? 22.671 26.662 50.187 1.00 64.12 1212 ASN A O 1
ATOM 9555 N N . GLU A 1 1213 ? 21.163 27.124 48.582 1.00 68.56 1213 GLU A N 1
ATOM 9556 C CA . GLU A 1 1213 ? 20.219 27.839 49.442 1.00 68.56 1213 GLU A CA 1
ATOM 9557 C C . GLU A 1 1213 ? 19.629 26.920 50.524 1.00 68.56 1213 GLU A C 1
ATOM 9559 O O . GLU A 1 1213 ? 19.609 27.294 51.693 1.00 68.56 1213 GLU A O 1
ATOM 9564 N N . SER A 1 1214 ? 19.258 25.681 50.178 1.00 59.22 1214 SER A N 1
ATOM 9565 C CA . SER A 1 1214 ? 18.735 24.706 51.149 1.00 59.22 1214 SER A CA 1
ATOM 9566 C C . SER A 1 1214 ? 19.772 24.182 52.155 1.00 59.22 1214 SER A C 1
ATOM 9568 O O . SER A 1 1214 ? 19.413 23.842 53.277 1.00 59.22 1214 SER A O 1
ATOM 9570 N N . ILE A 1 1215 ? 21.059 24.145 51.789 1.00 66.94 1215 ILE A N 1
ATOM 9571 C CA . ILE A 1 1215 ? 22.157 23.696 52.669 1.00 66.94 1215 ILE A CA 1
ATOM 9572 C C . ILE A 1 1215 ? 22.738 24.878 53.480 1.00 66.94 1215 ILE A C 1
ATOM 9574 O O . ILE A 1 1215 ? 23.648 24.705 54.287 1.00 66.94 1215 ILE A O 1
ATOM 9578 N N . GLY A 1 1216 ? 22.216 26.098 53.306 1.00 60.97 1216 GLY A N 1
ATOM 9579 C CA . GLY A 1 1216 ? 22.729 27.287 53.991 1.00 60.97 1216 GLY A CA 1
ATOM 9580 C C . GLY A 1 1216 ? 24.127 27.701 53.521 1.00 60.97 1216 GLY A C 1
ATOM 9581 O O . GLY A 1 1216 ? 24.834 28.410 54.235 1.00 60.97 1216 GLY A O 1
ATOM 9582 N N . ILE A 1 1217 ? 24.541 27.269 52.325 1.00 68.19 1217 ILE A N 1
ATOM 9583 C CA . ILE A 1 1217 ? 25.767 27.743 51.686 1.00 68.19 1217 ILE A CA 1
ATOM 9584 C C . ILE A 1 1217 ? 25.439 29.130 51.116 1.00 68.19 1217 ILE A C 1
ATOM 9586 O O . ILE A 1 1217 ? 24.640 29.226 50.180 1.00 68.19 1217 ILE A O 1
ATOM 9590 N N . PRO A 1 1218 ? 26.007 30.223 51.660 1.00 55.75 1218 PRO A N 1
ATOM 9591 C CA . PRO A 1 1218 ? 25.707 31.561 51.172 1.00 55.75 1218 PRO A CA 1
ATOM 9592 C C . PRO A 1 1218 ? 26.072 31.649 49.689 1.00 55.75 1218 PRO A C 1
ATOM 9594 O O . PRO A 1 1218 ? 27.157 31.212 49.295 1.00 55.75 1218 PRO A O 1
ATOM 9597 N N . LYS A 1 1219 ? 25.165 32.205 48.868 1.00 55.19 1219 LYS A N 1
ATOM 9598 C CA . LYS A 1 1219 ? 25.407 32.478 47.442 1.00 55.19 1219 LYS A CA 1
ATOM 9599 C C . LYS A 1 1219 ? 26.786 33.119 47.308 1.00 55.19 1219 LYS A C 1
ATOM 9601 O O . LYS A 1 1219 ? 26.991 34.229 47.800 1.00 55.19 1219 LYS A O 1
ATOM 9606 N N . SER A 1 1220 ? 27.741 32.422 46.685 1.00 50.88 1220 SER A N 1
ATOM 9607 C CA . SER A 1 1220 ? 29.056 33.008 46.447 1.00 50.88 1220 SER A CA 1
ATOM 9608 C C . SER A 1 1220 ? 28.835 34.240 45.579 1.00 50.88 1220 SER A C 1
ATOM 9610 O O . SER A 1 1220 ? 28.315 34.128 44.469 1.00 50.88 1220 SER A O 1
ATOM 9612 N N . THR A 1 1221 ? 29.161 35.416 46.099 1.00 46.47 1221 THR A N 1
ATOM 9613 C CA . THR A 1 1221 ? 29.040 36.693 45.397 1.00 46.47 1221 THR A CA 1
ATOM 9614 C C . THR A 1 1221 ? 30.001 36.720 44.211 1.00 46.47 1221 THR A C 1
ATOM 9616 O O . THR A 1 1221 ? 31.109 37.227 44.344 1.00 46.47 1221 THR A O 1
ATOM 9619 N N . GLY A 1 1222 ? 29.579 36.147 43.081 1.00 51.78 1222 GLY A N 1
ATOM 9620 C CA . GLY A 1 1222 ? 30.269 36.143 41.792 1.00 51.78 1222 GLY A CA 1
ATOM 9621 C C . GLY A 1 1222 ? 31.679 35.528 41.785 1.00 51.78 1222 GLY A C 1
ATOM 9622 O O . GLY A 1 1222 ? 32.311 35.326 42.824 1.00 51.78 1222 GLY A O 1
ATOM 9623 N N . PRO A 1 1223 ? 32.231 35.240 40.598 1.00 41.12 1223 PRO A N 1
ATOM 9624 C CA . PRO A 1 1223 ? 33.657 34.999 40.485 1.00 41.12 1223 PRO A CA 1
ATOM 9625 C C . PRO A 1 1223 ? 34.388 36.283 40.900 1.00 41.12 1223 PRO A C 1
ATOM 9627 O O . PRO A 1 1223 ? 34.261 37.324 40.253 1.00 41.12 1223 PRO A O 1
ATOM 9630 N N . ARG A 1 1224 ? 35.192 36.224 41.972 1.00 42.12 1224 ARG A N 1
ATOM 9631 C CA . ARG A 1 1224 ? 36.310 37.162 42.112 1.00 42.12 1224 ARG A CA 1
ATOM 9632 C C . ARG A 1 1224 ? 37.138 36.998 40.844 1.00 42.12 1224 ARG A C 1
ATOM 9634 O O . ARG A 1 1224 ? 37.781 35.966 40.671 1.00 42.12 1224 ARG A O 1
ATOM 9641 N N . VAL A 1 1225 ? 37.096 37.997 39.967 1.00 41.28 1225 VAL A N 1
ATOM 9642 C CA . VAL A 1 1225 ? 38.059 38.147 38.879 1.00 41.28 1225 VAL A CA 1
ATOM 9643 C C . VAL A 1 1225 ? 39.428 38.188 39.545 1.00 41.28 1225 VAL A C 1
ATOM 9645 O O . VAL A 1 1225 ? 39.834 39.203 40.109 1.00 41.28 1225 VAL A O 1
ATOM 9648 N N . ILE A 1 1226 ? 40.117 37.050 39.555 1.00 39.75 1226 ILE A N 1
ATOM 9649 C CA . ILE A 1 1226 ? 41.543 37.007 39.832 1.00 39.75 1226 ILE A CA 1
ATOM 9650 C C . ILE A 1 1226 ? 42.156 37.757 38.654 1.00 39.75 1226 ILE A C 1
ATOM 9652 O O . ILE A 1 1226 ? 42.239 37.224 37.550 1.00 39.75 1226 ILE A O 1
ATOM 9656 N N . GLN A 1 1227 ? 42.517 39.025 38.867 1.00 36.22 1227 GLN A N 1
ATOM 9657 C CA . GLN A 1 1227 ? 43.454 39.713 37.991 1.00 36.22 1227 GLN A CA 1
ATOM 9658 C C . GLN A 1 1227 ? 44.736 38.882 37.993 1.00 36.22 1227 GLN A C 1
ATOM 9660 O O . GLN A 1 1227 ? 45.540 38.951 38.922 1.00 36.22 1227 GLN A O 1
ATOM 9665 N N . MET A 1 1228 ? 44.893 38.044 36.973 1.00 37.81 1228 MET A N 1
ATOM 9666 C CA . MET A 1 1228 ? 46.182 37.454 36.661 1.00 37.81 1228 MET A CA 1
ATOM 9667 C C . MET A 1 1228 ? 47.119 38.611 36.296 1.00 37.81 1228 MET A C 1
ATOM 9669 O O . MET A 1 1228 ? 46.737 39.456 35.478 1.00 37.81 1228 MET A O 1
ATOM 9673 N N . PRO A 1 1229 ? 48.312 38.706 36.906 1.00 38.88 1229 PRO A N 1
ATOM 9674 C CA . PRO A 1 1229 ? 49.276 39.719 36.525 1.00 38.88 1229 PRO A CA 1
ATOM 9675 C C . PRO A 1 1229 ? 49.627 39.527 35.050 1.00 38.88 1229 PRO A C 1
ATOM 9677 O O . PRO A 1 1229 ? 49.966 38.435 34.597 1.00 38.88 1229 PRO A O 1
ATOM 9680 N N . SER A 1 1230 ? 49.505 40.615 34.300 1.00 42.00 1230 SER A N 1
ATOM 9681 C CA . SER A 1 1230 ? 49.881 40.722 32.900 1.00 42.00 1230 SER A CA 1
ATOM 9682 C C . SER A 1 1230 ? 51.363 40.391 32.734 1.00 42.00 1230 SER A C 1
ATOM 9684 O O . SER A 1 1230 ? 52.229 41.219 33.017 1.00 42.00 1230 SER A O 1
ATOM 9686 N N . GLY A 1 1231 ? 51.664 39.185 32.277 1.00 44.88 1231 GLY A N 1
ATOM 9687 C CA . GLY A 1 1231 ? 53.016 38.835 31.887 1.00 44.88 1231 GLY A CA 1
ATOM 9688 C C . GLY A 1 1231 ? 53.164 37.342 31.742 1.00 44.88 1231 GLY A C 1
ATOM 9689 O O . GLY A 1 1231 ? 53.543 36.694 32.700 1.00 44.88 1231 GLY A O 1
ATOM 9690 N N . PHE A 1 1232 ? 52.822 36.820 30.568 1.00 39.00 1232 PHE A N 1
ATOM 9691 C CA . PHE A 1 1232 ? 53.655 35.885 29.810 1.00 39.00 1232 PHE A CA 1
ATOM 9692 C C . PHE A 1 1232 ? 52.943 35.599 28.486 1.00 39.00 1232 PHE A C 1
ATOM 9694 O O . PHE A 1 1232 ? 52.049 34.766 28.381 1.00 39.00 1232 PHE A O 1
ATOM 9701 N N . SER A 1 1233 ? 53.317 36.384 27.479 1.00 44.78 1233 SER A N 1
ATOM 9702 C CA . SER A 1 1233 ? 53.140 36.033 26.080 1.00 44.78 1233 SER A CA 1
ATOM 9703 C C . SER A 1 1233 ? 54.207 35.015 25.669 1.00 44.78 1233 SER A C 1
ATOM 9705 O O . SER A 1 1233 ? 55.297 34.992 26.241 1.00 44.78 1233 SER A O 1
ATOM 9707 N N . THR A 1 1234 ? 53.886 34.267 24.609 1.00 47.59 1234 THR A N 1
ATOM 9708 C CA . THR A 1 1234 ? 54.739 33.467 23.703 1.00 47.59 1234 THR A CA 1
ATOM 9709 C C . THR A 1 1234 ? 54.624 31.929 23.759 1.00 47.59 1234 THR A C 1
ATOM 9711 O O . THR A 1 1234 ? 55.306 31.266 24.527 1.00 47.59 1234 THR A O 1
ATOM 9714 N N . LEU A 1 1235 ? 53.835 31.433 22.784 1.00 36.41 1235 LEU A N 1
ATOM 9715 C CA . LEU A 1 1235 ? 54.142 30.402 21.765 1.00 36.41 1235 LEU A CA 1
ATOM 9716 C C . LEU A 1 1235 ? 54.091 28.898 22.112 1.00 36.41 1235 LEU A C 1
ATOM 9718 O O . LEU A 1 1235 ? 54.473 28.516 23.216 1.00 36.41 1235 LEU A O 1
ATOM 9722 N N . PRO A 1 1236 ? 53.844 28.026 21.103 1.00 45.75 1236 PRO A N 1
ATOM 9723 C CA . PRO A 1 1236 ? 53.129 28.198 19.822 1.00 45.75 1236 PRO A CA 1
ATOM 9724 C C . PRO A 1 1236 ? 51.774 27.474 19.766 1.00 45.75 1236 PRO A C 1
ATOM 9726 O O . PRO A 1 1236 ? 51.641 26.390 20.378 1.00 45.75 1236 PRO A O 1
#

Radius of gyration: 64.16 Å; chains: 1; bounding box: 202×118×201 Å

Foldseek 3Di:
DDFDPPQWFDPVQQFDQPFKFKFFDDPDPDDTDRPGQAFPDRFDQDPVTRDTDGHGDDDAFGKMKMFGARTGGPVRHGPLDDDPPDPDPPPNGGDIDIDGDHDDPDADDQDDDDDDDDDDDDDDQFPVPQDWDKDKFFFQQALAVVVLLCVLPVPQLVRLVVVLVVLVVVLVVLVVVLVVLVVQLVVLVVQLVVLVVQLVVLVVVLVVLVVVLVVLVVVLVVLVVVVVVLVVVVVVVPVVDDDDDDLVVVLVVLVVVLVVLVVVLVVVCVPDVPDPCNVVSVVVSVVSVVVNVVSVVSVVSVVVSVVVVVVSVVSSVVSVVSNVVSVVVSVVSVVSSVVSVVSSVVSVVVSVVSVVVSVVSVVVSVPSDSQFRARADSRDPDLLSNWTWGDDHRTMIMIIGGLVNVLVSLVVSLVVSPDFWWKKKKKKKWKWWDQDPVLVVVLVVLLVVQQVLLQLLVVVLLVLLLVLLLVLLVVLLVCLVVVNPPPPVPPPPPVVVVVPPPPDFPQDVPGDRDDPVLVSQVSSLCSWQHDVLVVLCVVLVFPCSPCPFLLRTSVNSVVDDSLSSLVSLLRTFLVSVVSSVVSSLVCQLPVSLVSSLVVVVVVVVVVPPPDPPPPDPPPVVVVSVVVSVVSSVVSNVFADLCLLVVLSVPQDDDGRDGTLLSVLVSLLRNLVSLLVVLVVVLVVLVVVLVVLPVPPCPDLVNLVVVLVVVLVVLVVVLVVLLLVLLVLVLVLLLCLLVLCVPDPDDPVVNVLSNVQSNVLSVVSNPSVLSVQLLVQCVVQVDPDLVSSLVSSLVSSVVSRDVVSVVPPPDPDCVNVVVVVVSVVSSVSCVPDPVSSVSSVVSVVSSVVSVVSVVVNVVSVVVSVVVVVSVVVSVVSVVVSSVSSVSSSVSSSSSSVSLSSSLVSSVSSLVSSLVSSCSRRVVVSVVVSCVSCVVSNMHTDDTDMDMDMDGLVDKDKDDWFDKDWDFDDDDDQPVVVVVVVVVVVVVVVVVCVVDVVNVVVVVVVVDDDDDDDDDDDDDDDDDPDDDDDPPPCPVVVVLRDDTWIKMKSWTKMWIWNWDQDLSLWKIKIWIWIKIAIDIDTPDDPPDDDDDDDRIDIDTDIDMDTAQRKAFDDKDKDWDWDWDQDQFRPPQCPDPPRNVSRGDDGPGPIMIMMMTMIMHMHISDGPCSSSVVPPDPDPPPSVDVVVVVVVVVVVVVVVVVVVVVVVVVVVVVCVVVVNPDDPDPPPPPDPPDDDDDD

pLDDT: mean 72.64, std 16.22, range [31.14, 96.88]

Secondary structure (DSSP, 8-state):
-EE--TT---GGGG-STTSEEEEE--SSSS-------PPSSS-EEETTTTEEE---S-PPSEEEEEEE---B-TTS-BTTS--TT-S----TT-EEEEEEE----PPPP--PPPP--------TTS-TTS-EEEEEEE-SS-S-HHHHHHHHTTTTHHHHHHHHHHHHHHHHHHHHHHHHHHHHHHHHHHHHHHHHHHHHHHHHHHHHHHHHHHHHHHHHHHHHHHHHHHHHHHHHHHTTT--S--HHHHHHHHHHHHHHHHHHHHHHHHH-TT-TTHHHHHHHHHHHHHHHHHHHHHHHHHHHHHHHHHHHHHHHHHHHHHHHHHHHHHHHHHHHHHHHHHHHHHHHHHHHHHHHHHHHHHHHHHHS-TTEEE---TT-SSTTTTSEEEEETTTEEEEEEEHHHHHHHHHHHHHHT----EEEEEEEEEEEEES-HHHHHHHHHHHHHHHHHHHHHHHHHHHHHHHHHHHHHHHHHHHHHTT------PSSTTTHHHHS-TTS--B-TT--B--HHHHHHHHHHHHHH-HHHHHHHHHTT-TTSSTT-TTTSGGGGGG--HHHHHHHHHHS-HHHHHHHHHHHHHHHHHHHHHHHHHHHHHHHHHTTSSS--TT-HHHHHHHHHHHHHHHHHHHHHH---HHHHHHHHHT-SSSSPPPHHHHHHHHHHHHHHHHHHHHHHHHHHHHHHHHHTTS----HHHHHHHHHHHHHHHHHHHHHHHHHHHHHHHHHHHHHHHHHHTS---HHHHHHHHHHHHHHHHHHTSHHHHHHHHHHHHHH--SSHHHHHHHHHHHHHHTS-HHHHHTT---SSHHHHHHHHHHHHHHHHHH-HHHHHHHHHHHHHHHHHHHHHHHHHHHHHHHHHHHHHHHHHHHHHHHHHHHHHHHHHHHHHHHHHHHHHHHHHHHHHHHHHHHHIIIIIHHHHHHHHHHHHHTT-EEEEEEEEEEEEETT--EEE-----EEEPPPPPPPHHHHHHHHHHHHHHHHHHHTT-HHHHHHHHHTS-------------------------TTTTTGGGSPPP--EEEEEEEEEEEEEEE-TTSSEEEEEEEEEEEEEEE----TTPPPPP--SEEEEEEEEEEETTEEEEEEEEEEEEEEE-----STTTTTSTTTHHHHSPP--EEEEEEEEEEEEEEEEE--HHHHTTGGG-SSSTT---HHHHHHHHHHHHHHHHHHHHHHHHHHHHHHHHTT-----S-------S------